Protein AF-0000000086452823 (afdb_homodimer)

Solvent-accessible surface area (backbone atoms only — not comparable to full-atom values): 58758 Å² total; per-residue (Å²): 137,89,77,80,79,80,72,77,76,69,71,74,62,62,68,64,54,58,63,50,51,60,54,46,54,61,50,52,61,44,53,76,76,56,58,83,62,78,72,76,74,74,73,70,81,65,66,63,65,54,44,58,56,48,48,53,64,63,54,79,69,61,62,61,29,56,32,36,34,41,25,45,45,57,84,84,41,56,65,36,52,48,46,37,47,72,36,55,57,37,46,40,62,67,35,82,88,33,39,73,32,47,45,69,33,38,37,26,41,63,28,73,57,87,62,37,72,89,49,26,66,44,93,40,52,85,42,72,46,67,60,50,76,81,40,69,45,80,74,38,58,35,44,37,69,45,87,86,54,71,56,59,43,65,81,78,69,68,75,47,29,20,32,21,48,38,33,35,26,64,35,31,26,30,48,43,28,46,33,38,37,43,59,88,84,48,85,72,61,54,56,31,37,39,34,34,26,37,53,80,73,70,36,82,72,36,60,49,71,34,28,77,92,45,55,58,52,78,53,82,55,23,23,32,41,74,40,76,70,50,80,40,45,58,73,36,39,35,26,44,33,41,30,54,73,56,87,84,41,48,35,45,67,53,67,87,41,48,45,75,44,36,49,33,34,26,36,44,72,52,71,39,12,25,42,15,71,43,74,96,50,86,50,38,84,36,67,39,66,32,42,41,47,46,36,36,31,31,24,66,47,60,61,65,58,50,50,53,54,61,66,44,43,66,58,47,43,53,56,40,52,52,51,51,50,51,48,50,50,51,48,52,51,48,32,67,73,68,67,38,58,42,66,39,79,87,30,55,55,39,63,53,39,40,30,55,50,55,40,49,47,30,35,50,44,63,75,66,41,38,58,29,29,38,31,43,32,41,49,34,46,50,59,38,62,69,58,52,52,50,51,35,57,74,70,39,47,69,78,43,70,45,40,38,38,21,22,64,45,64,65,40,66,62,36,77,52,74,92,66,31,45,73,68,70,45,35,64,38,39,41,41,19,42,35,68,34,36,35,36,33,12,41,61,51,38,47,51,44,36,75,36,56,90,52,52,47,75,42,63,37,40,31,60,27,46,10,38,44,41,59,22,41,55,55,48,74,43,74,36,78,39,34,29,70,49,66,60,76,57,92,83,42,40,31,27,19,81,41,52,61,67,54,48,52,52,26,44,51,24,29,74,73,60,69,33,49,69,50,84,61,74,75,78,74,69,73,71,75,77,80,74,78,76,76,77,77,78,73,81,77,80,75,135,138,90,77,76,83,78,74,79,79,69,72,75,64,64,68,63,55,58,64,50,49,60,56,44,55,60,50,51,61,45,51,76,74,58,60,83,62,77,72,78,72,74,75,70,81,65,66,64,65,55,46,56,56,48,48,51,64,64,54,80,70,63,63,62,27,56,33,36,34,42,26,46,46,56,85,85,42,55,66,37,51,48,45,36,48,73,36,57,56,37,45,38,63,66,36,82,88,32,38,73,34,46,46,70,33,39,38,26,41,62,28,73,58,87,61,37,73,88,49,27,67,44,91,40,53,84,42,73,46,66,60,51,77,81,36,70,45,83,74,38,57,34,46,36,69,44,87,84,54,71,56,61,47,67,77,80,68,66,75,46,31,21,32,19,46,38,33,36,27,63,36,31,26,30,47,44,28,45,31,37,36,43,60,88,86,48,86,72,63,56,55,31,38,40,35,35,28,36,52,80,73,69,36,80,72,38,60,47,70,32,27,75,91,44,57,58,51,79,55,82,55,24,24,31,39,75,40,74,69,50,82,40,46,58,72,36,38,34,26,43,33,42,31,54,72,54,89,82,44,47,36,45,65,52,69,87,40,48,43,75,42,35,46,33,33,27,36,43,73,51,70,39,11,24,42,16,69,44,75,96,50,85,50,39,84,36,64,40,67,30,42,43,47,46,34,35,31,30,24,66,47,59,60,67,58,49,49,54,55,60,67,43,44,66,60,46,43,53,54,40,51,51,51,51,52,52,49,53,52,53,48,51,51,50,31,67,74,68,65,38,59,43,67,40,80,88,30,55,53,40,62,51,39,41,29,55,51,53,41,50,47,32,34,51,44,63,76,67,42,39,57,30,28,39,32,44,31,40,51,35,47,50,59,39,62,69,60,50,51,50,51,34,58,75,70,40,47,68,78,44,70,43,40,38,38,22,21,63,47,64,65,41,65,61,36,76,50,73,93,65,30,46,74,68,69,43,34,64,36,40,41,42,21,43,35,68,34,36,37,34,34,14,42,60,50,38,46,52,43,36,75,35,55,90,51,51,46,74,43,62,39,39,33,60,28,46,11,39,44,42,58,20,43,56,55,48,75,43,74,35,78,40,33,29,72,49,68,61,75,58,91,81,43,40,32,27,19,81,41,52,62,68,54,49,52,52,27,46,51,25,28,73,72,61,70,32,50,72,51,85,64,74,74,80,74,71,75,73,76,75,82,72,82,79,73,88,72,92,72,85,79,83,83,128

Structure (mmCIF, N/CA/C/O backbone):
data_AF-0000000086452823-model_v1
#
loop_
_entity.id
_entity.type
_entity.pdbx_description
1 polymer 'UDP-GalNAc:beta-1,3-N-acetylgalactosaminyltransferase 2'
#
loop_
_atom_site.group_PDB
_atom_site.id
_atom_site.type_symbol
_atom_site.label_atom_id
_atom_site.label_alt_id
_atom_site.label_comp_id
_atom_site.label_asym_id
_atom_site.label_entity_id
_atom_site.label_seq_id
_atom_site.pdbx_PDB_ins_code
_atom_site.Cartn_x
_atom_site.Cartn_y
_atom_site.Cartn_z
_atom_site.occupancy
_atom_site.B_iso_or_equiv
_atom_site.auth_seq_id
_atom_site.auth_comp_id
_atom_site.auth_asym_id
_atom_site.auth_atom_id
_atom_site.pdbx_PDB_model_num
ATOM 1 N N . MET A 1 1 ? -19.109 -76.25 49.969 1 20.7 1 MET A N 1
ATOM 2 C CA . MET A 1 1 ? -18.078 -75.5 50.656 1 20.7 1 MET A CA 1
ATOM 3 C C . MET A 1 1 ? -17.594 -74.375 49.75 1 20.7 1 MET A C 1
ATOM 5 O O . MET A 1 1 ? -16.594 -73.688 50.031 1 20.7 1 MET A O 1
ATOM 9 N N . GLY A 1 2 ? -18.172 -73.938 48.625 1 22.86 2 GLY A N 1
ATOM 10 C CA . GLY A 1 2 ? -17.906 -73.438 47.312 1 22.86 2 GLY A CA 1
ATOM 11 C C . GLY A 1 2 ? -17.656 -71.938 47.281 1 22.86 2 GLY A C 1
ATOM 12 O O . GLY A 1 2 ? -17.75 -71.312 46.219 1 22.86 2 GLY A O 1
ATOM 13 N N . GLY A 1 3 ? -17.312 -71.25 48.406 1 22.55 3 GLY A N 1
ATOM 14 C CA . GLY A 1 3 ? -17.609 -69.875 48.688 1 22.55 3 GLY A CA 1
ATOM 15 C C . GLY A 1 3 ? -16.75 -68.875 47.906 1 22.55 3 GLY A C 1
ATOM 16 O O . GLY A 1 3 ? -17.172 -67.75 47.625 1 22.55 3 GLY A O 1
ATOM 17 N N . THR A 1 4 ? -15.398 -69 47.781 1 21.88 4 THR A N 1
ATOM 18 C CA . THR A 1 4 ? -14.398 -68 48.125 1 21.88 4 THR A CA 1
ATOM 19 C C . THR A 1 4 ? -14.117 -67.125 46.906 1 21.88 4 THR A C 1
ATOM 21 O O . THR A 1 4 ? -13.227 -66.25 46.969 1 21.88 4 THR A O 1
ATOM 24 N N . ALA A 1 5 ? -14.531 -67.25 45.688 1 23.05 5 ALA A N 1
ATOM 25 C CA . ALA A 1 5 ? -13.68 -66.938 44.562 1 23.05 5 ALA A CA 1
ATOM 26 C C . ALA A 1 5 ? -13.68 -65.375 44.312 1 23.05 5 ALA A C 1
ATOM 28 O O . ALA A 1 5 ? -12.961 -64.875 43.438 1 23.05 5 ALA A O 1
ATOM 29 N N . PHE A 1 6 ? -14.594 -64.5 44.844 1 24.77 6 PHE A N 1
ATOM 30 C CA . PHE A 1 6 ? -15.023 -63.375 44.062 1 24.77 6 PHE A CA 1
ATOM 31 C C . PHE A 1 6 ? -14.062 -62.219 44.25 1 24.77 6 PHE A C 1
ATOM 33 O O . PHE A 1 6 ? -14.336 -61.094 43.781 1 24.77 6 PHE A O 1
ATOM 40 N N . GLY A 1 7 ? -12.93 -62.312 44.969 1 23.92 7 GLY A N 1
ATOM 41 C CA . GLY A 1 7 ? -12.328 -61.094 45.531 1 23.92 7 GLY A CA 1
ATOM 42 C C . GLY A 1 7 ? -11.547 -60.312 44.5 1 23.92 7 GLY A C 1
ATOM 43 O O . GLY A 1 7 ? -10.906 -59.312 44.875 1 23.92 7 GLY A O 1
ATOM 44 N N . GLY A 1 8 ? -11.125 -60.812 43.344 1 23.59 8 GLY A N 1
ATOM 45 C CA . GLY A 1 8 ? -9.93 -60.375 42.656 1 23.59 8 GLY A CA 1
ATOM 46 C C . GLY A 1 8 ? -10.094 -59.031 42 1 23.59 8 GLY A C 1
ATOM 47 O O . GLY A 1 8 ? -9.164 -58.531 41.375 1 23.59 8 GLY A O 1
ATOM 48 N N . MET A 1 9 ? -11.32 -58.438 41.75 1 23.03 9 MET A N 1
ATOM 49 C CA . MET A 1 9 ? -11.5 -57.5 40.656 1 23.03 9 MET A CA 1
ATOM 50 C C . MET A 1 9 ? -11.023 -56.094 41.062 1 23.03 9 MET A C 1
ATOM 52 O O . MET A 1 9 ? -11.008 -55.188 40.25 1 23.03 9 MET A O 1
ATOM 56 N N . ALA A 1 10 ? -10.828 -55.781 42.375 1 22.94 10 ALA A N 1
ATOM 57 C CA . ALA A 1 10 ? -10.891 -54.375 42.781 1 22.94 10 ALA A CA 1
ATOM 58 C C . ALA A 1 10 ? -9.578 -53.656 42.5 1 22.94 10 ALA A C 1
ATOM 60 O O . ALA A 1 10 ? -9.531 -52.438 42.469 1 22.94 10 ALA A O 1
ATOM 61 N N . GLN A 1 11 ? -8.422 -54.281 42.5 1 21.48 11 GLN A N 1
ATOM 62 C CA . GLN A 1 11 ? -7.184 -53.531 42.688 1 21.48 11 GLN A CA 1
ATOM 63 C C . GLN A 1 11 ? -6.824 -52.781 41.438 1 21.48 11 GLN A C 1
ATOM 65 O O . GLN A 1 11 ? -5.941 -51.906 41.469 1 21.48 11 GLN A O 1
ATOM 70 N N . LYS A 1 12 ? -7.246 -53.156 40.25 1 22.64 12 LYS A N 1
ATOM 71 C CA . LYS A 1 12 ? -6.625 -52.594 39.062 1 22.64 12 LYS A CA 1
ATOM 72 C C . LYS A 1 12 ? -7.047 -51.125 38.844 1 22.64 12 LYS A C 1
ATOM 74 O O . LYS A 1 12 ? -6.699 -50.5 37.844 1 22.64 12 LYS A O 1
ATOM 79 N N . LYS A 1 13 ? -8.031 -50.625 39.719 1 25.12 13 LYS A N 1
ATOM 80 C CA . LYS A 1 13 ? -8.531 -49.312 39.312 1 25.12 13 LYS A CA 1
ATOM 81 C C . LYS A 1 13 ? -7.52 -48.219 39.656 1 25.12 13 LYS A C 1
ATOM 83 O O . LYS A 1 13 ? -7.648 -47.094 39.219 1 25.12 13 LYS A O 1
ATOM 88 N N . MET A 1 14 ? -6.703 -48.469 40.688 1 22.94 14 MET A N 1
ATOM 89 C CA . MET A 1 14 ? -6.051 -47.281 41.219 1 22.94 14 MET A CA 1
ATOM 90 C C . MET A 1 14 ? -4.941 -46.812 40.281 1 22.94 14 MET A C 1
ATOM 92 O O . MET A 1 14 ? -4.477 -45.688 40.406 1 22.94 14 MET A O 1
ATOM 96 N N . ALA A 1 15 ? -4.223 -47.812 39.719 1 25.88 15 ALA A N 1
ATOM 97 C CA . ALA A 1 15 ? -3.006 -47.344 39.031 1 25.88 15 ALA A CA 1
ATOM 98 C C . ALA A 1 15 ? -3.338 -46.469 37.844 1 25.88 15 ALA A C 1
ATOM 100 O O . ALA A 1 15 ? -2.484 -45.719 37.375 1 25.88 15 ALA A O 1
ATOM 101 N N . ALA A 1 16 ? -4.469 -46.719 37.219 1 28.7 16 ALA A N 1
ATOM 102 C CA . ALA A 1 16 ? -4.715 -46.031 35.969 1 28.7 16 ALA A CA 1
ATOM 103 C C . ALA A 1 16 ? -4.953 -44.531 36.219 1 28.7 16 ALA A C 1
ATOM 105 O O . ALA A 1 16 ? -5 -43.75 35.25 1 28.7 16 ALA A O 1
ATOM 106 N N . THR A 1 17 ? -5.316 -44.156 37.469 1 29.48 17 THR A N 1
ATOM 107 C CA . THR A 1 17 ? -5.699 -42.75 37.688 1 29.48 17 THR A CA 1
ATOM 108 C C . THR A 1 17 ? -4.477 -41.844 37.656 1 29.48 17 THR A C 1
ATOM 110 O O . THR A 1 17 ? -4.598 -40.656 37.406 1 29.48 17 THR A O 1
ATOM 113 N N . SER A 1 18 ? -3.297 -42.375 38.188 1 30.78 18 SER A N 1
ATOM 114 C CA . SER A 1 18 ? -2.215 -41.406 38.344 1 30.78 18 SER A CA 1
ATOM 115 C C . SER A 1 18 ? -1.681 -40.938 37 1 30.78 18 SER A C 1
ATOM 117 O O . SER A 1 18 ? -1.185 -39.812 36.875 1 30.78 18 SER A O 1
ATOM 119 N N . ASN A 1 19 ? -1.587 -41.969 36.062 1 28.81 19 ASN A N 1
ATOM 120 C CA . ASN A 1 19 ? -0.952 -41.531 34.812 1 28.81 19 ASN A CA 1
ATOM 121 C C . ASN A 1 19 ? -1.809 -40.531 34.062 1 28.81 19 ASN A C 1
ATOM 123 O O . ASN A 1 19 ? -1.341 -39.875 33.125 1 28.81 19 ASN A O 1
ATOM 127 N N . VAL A 1 20 ? -3.174 -40.594 34.344 1 32.47 20 VAL A N 1
ATOM 128 C CA . VAL A 1 20 ? -4.039 -39.656 33.625 1 32.47 20 VAL A CA 1
ATOM 129 C C . VAL A 1 20 ? -3.812 -38.219 34.156 1 32.47 20 VAL A C 1
ATOM 131 O O . VAL A 1 20 ? -3.955 -37.25 33.438 1 32.47 20 VAL A O 1
ATOM 134 N N . TYR A 1 21 ? -3.48 -38.125 35.531 1 29.81 21 TYR A N 1
ATOM 135 C CA . TYR A 1 21 ? -3.338 -36.781 36.031 1 29.81 21 TYR A CA 1
ATOM 136 C C . TYR A 1 21 ? -2.119 -36.094 35.406 1 29.81 21 TYR A C 1
ATOM 138 O O . TYR A 1 21 ? -2.113 -34.875 35.219 1 29.81 21 TYR A O 1
ATOM 146 N N . LYS A 1 22 ? -0.99 -36.906 35.25 1 31.45 22 LYS A N 1
ATOM 147 C CA . LYS A 1 22 ? 0.187 -36.219 34.719 1 31.45 22 LYS A CA 1
ATOM 148 C C . LYS A 1 22 ? -0.055 -35.781 33.281 1 31.45 22 LYS A C 1
ATOM 150 O O . LYS A 1 22 ? 0.47 -34.781 32.844 1 31.45 22 LYS A O 1
ATOM 155 N N . MET A 1 23 ? -0.839 -36.594 32.531 1 30.89 23 MET A N 1
ATOM 156 C CA . MET A 1 23 ? -1.117 -36.156 31.156 1 30.89 23 MET A CA 1
ATOM 157 C C . MET A 1 23 ? -2.031 -34.938 31.156 1 30.89 23 MET A C 1
ATOM 159 O O . MET A 1 23 ? -1.972 -34.094 30.25 1 30.89 23 MET A O 1
ATOM 163 N N . ILE A 1 24 ? -2.926 -34.844 32.219 1 33.31 24 ILE A N 1
ATOM 164 C CA . ILE A 1 24 ? -3.842 -33.719 32.219 1 33.31 24 ILE A CA 1
ATOM 165 C C . ILE A 1 24 ? -3.076 -32.438 32.531 1 33.31 24 ILE A C 1
ATOM 167 O O . ILE A 1 24 ? -3.324 -31.375 31.938 1 33.31 24 ILE A O 1
ATOM 171 N N . VAL A 1 25 ? -2.057 -32.5 33.5 1 32.31 25 VAL A N 1
ATOM 172 C CA . VAL A 1 25 ? -1.434 -31.219 33.875 1 32.31 25 VAL A CA 1
ATOM 173 C C . VAL A 1 25 ? -0.636 -30.672 32.688 1 32.31 25 VAL A C 1
ATOM 175 O O . VAL A 1 25 ? -0.603 -29.469 32.438 1 32.31 25 VAL A O 1
ATOM 178 N N . VAL A 1 26 ? 0.057 -31.578 31.844 1 31.5 26 VAL A N 1
ATOM 179 C CA . VAL A 1 26 ? 0.8 -31.016 30.719 1 31.5 26 VAL A CA 1
ATOM 180 C C . VAL A 1 26 ? -0.172 -30.469 29.688 1 31.5 26 VAL A C 1
ATOM 182 O O . VAL A 1 26 ? 0.082 -29.422 29.078 1 31.5 26 VAL A O 1
ATOM 185 N N . ILE A 1 27 ? -1.406 -31.016 29.531 1 33.56 27 ILE A N 1
ATOM 186 C CA . ILE A 1 27 ? -2.332 -30.516 28.531 1 33.56 27 ILE A CA 1
ATOM 187 C C . ILE A 1 27 ? -2.957 -29.203 29 1 33.56 27 ILE A C 1
ATOM 189 O O . ILE A 1 27 ? -3.125 -28.266 28.203 1 33.56 27 ILE A O 1
ATOM 193 N N . ILE A 1 28 ? -3.279 -29.031 30.312 1 34.06 28 ILE A N 1
ATOM 194 C CA . ILE A 1 28 ? -3.965 -27.812 30.719 1 34.06 28 ILE A CA 1
ATOM 195 C C . ILE A 1 28 ? -3.014 -26.625 30.609 1 34.06 28 ILE A C 1
ATOM 197 O O . ILE A 1 28 ? -3.41 -25.531 30.172 1 34.06 28 ILE A O 1
ATOM 201 N N . TRP A 1 29 ? -1.736 -26.75 31.078 1 32.28 29 TRP A N 1
ATOM 202 C CA . TRP A 1 29 ? -0.878 -25.578 31 1 32.28 29 TRP A CA 1
ATOM 203 C C . TRP A 1 29 ? -0.658 -25.156 29.547 1 32.28 29 TRP A C 1
ATOM 205 O O . TRP A 1 29 ? -0.587 -23.969 29.234 1 32.28 29 TRP A O 1
ATOM 215 N N . GLN A 1 30 ? -0.496 -26 28.547 1 31.44 30 GLN A N 1
ATOM 216 C CA . GLN A 1 30 ? -0.324 -25.656 27.141 1 31.44 30 GLN A CA 1
ATOM 217 C C . GLN A 1 30 ? -1.59 -25.016 26.578 1 31.44 30 GLN A C 1
ATOM 219 O O . GLN A 1 30 ? -1.52 -24.172 25.688 1 31.44 30 GLN A O 1
ATOM 224 N N . PHE A 1 31 ? -2.801 -25.406 26.891 1 35.28 31 PHE A N 1
ATOM 225 C CA . PHE A 1 31 ? -4.004 -24.844 26.297 1 35.28 31 PHE A CA 1
ATOM 226 C C . PHE A 1 31 ? -4.203 -23.391 26.734 1 35.28 31 PHE A C 1
ATOM 228 O O . PHE A 1 31 ? -4.809 -22.594 26.016 1 35.28 31 PHE A O 1
ATOM 235 N N . PHE A 1 32 ? -4.176 -22.984 28.094 1 36.56 32 PHE A N 1
ATOM 236 C CA . PHE A 1 32 ? -4.59 -21.641 28.484 1 36.56 32 PHE A CA 1
ATOM 237 C C . PHE A 1 32 ? -3.596 -20.594 27.969 1 36.56 32 PHE A C 1
ATOM 239 O O . PHE A 1 32 ? -3.947 -19.438 27.797 1 36.56 32 PHE A O 1
ATOM 246 N N . PHE A 1 33 ? -2.266 -20.734 28.078 1 37.19 33 PHE A N 1
ATOM 247 C CA . PHE A 1 33 ? -1.45 -19.578 27.703 1 37.19 33 PHE A CA 1
ATOM 248 C C . PHE A 1 33 ? -1.088 -19.609 26.234 1 37.19 33 PHE A C 1
ATOM 250 O O . PHE A 1 33 ? -0.858 -18.578 25.609 1 37.19 33 PHE A O 1
ATOM 257 N N . PHE A 1 34 ? -0.544 -20.688 25.562 1 34.16 34 PHE A N 1
ATOM 258 C CA . PHE A 1 34 ? -0.173 -20.672 24.156 1 34.16 34 PHE A CA 1
ATOM 259 C C . PHE A 1 34 ? -1.089 -21.578 23.328 1 34.16 34 PHE A C 1
ATOM 261 O O . PHE A 1 34 ? -0.871 -22.781 23.266 1 34.16 34 PHE A O 1
ATOM 268 N N . PRO A 1 35 ? -2.467 -21.188 23.094 1 32.53 35 PRO A N 1
ATOM 269 C CA . PRO A 1 35 ? -3.4 -22.078 22.406 1 32.53 35 PRO A CA 1
ATOM 270 C C . PRO A 1 35 ? -2.814 -22.672 21.141 1 32.53 35 PRO A C 1
ATOM 272 O O . PRO A 1 35 ? -3.113 -23.828 20.797 1 32.53 35 PRO A O 1
ATOM 275 N N . SER A 1 36 ? -2.508 -21.828 20.234 1 32.09 36 SER A N 1
ATOM 276 C CA . SER A 1 36 ? -2.385 -22.344 18.875 1 32.09 36 SER A CA 1
ATOM 277 C C . SER A 1 36 ? -1.1 -23.141 18.703 1 32.09 36 SER A C 1
ATOM 279 O O . SER A 1 36 ? -0.089 -22.625 18.234 1 32.09 36 SER A O 1
ATOM 281 N N . VAL A 1 37 ? -0.73 -23.953 19.641 1 31 37 VAL A N 1
ATOM 282 C CA . VAL A 1 37 ? 0.408 -24.797 19.297 1 31 37 VAL A CA 1
ATOM 283 C C . VAL A 1 37 ? 0.03 -25.719 18.141 1 31 37 VAL A C 1
ATOM 285 O O . VAL A 1 37 ? -0.921 -26.5 18.25 1 31 37 VAL A O 1
ATOM 288 N N . ILE A 1 38 ? 0.238 -25.219 16.953 1 30.31 38 ILE A N 1
ATOM 289 C CA . ILE A 1 38 ? 0.148 -26.125 15.805 1 30.31 38 ILE A CA 1
ATOM 290 C C . ILE A 1 38 ? 1.001 -27.359 16.062 1 30.31 38 ILE A C 1
ATOM 292 O O . ILE A 1 38 ? 2.211 -27.266 16.281 1 30.31 38 ILE A O 1
ATOM 296 N N . ILE A 1 39 ? 0.354 -28.281 16.641 1 28.64 39 ILE A N 1
ATOM 297 C CA . ILE A 1 39 ? 0.981 -29.594 16.812 1 28.64 39 ILE A CA 1
ATOM 298 C C . ILE A 1 39 ? 1.26 -30.203 15.438 1 28.64 39 ILE A C 1
ATOM 300 O O . ILE A 1 39 ? 0.335 -30.453 14.664 1 28.64 39 ILE A O 1
ATOM 304 N N . PHE A 1 40 ? 2.379 -29.875 14.852 1 28.84 40 PHE A N 1
ATOM 305 C CA . PHE A 1 40 ? 2.789 -30.656 13.695 1 28.84 40 PHE A CA 1
ATOM 306 C C . PHE A 1 40 ? 2.988 -32.125 14.07 1 28.84 40 PHE A C 1
ATOM 308 O O . PHE A 1 40 ? 3.762 -32.438 14.977 1 28.84 40 PHE A O 1
ATOM 315 N N . THR A 1 41 ? 1.843 -32.844 14.078 1 29.23 41 THR A N 1
ATOM 316 C CA . THR A 1 41 ? 1.887 -34.281 14.352 1 29.23 41 THR A CA 1
ATOM 317 C C . THR A 1 41 ? 2.738 -35 13.305 1 29.23 41 THR A C 1
ATOM 319 O O . THR A 1 41 ? 2.459 -34.906 12.109 1 29.23 41 THR A O 1
ATOM 322 N N . ASN A 1 42 ? 4.016 -35.031 13.414 1 28.89 42 ASN A N 1
ATOM 323 C CA . ASN A 1 42 ? 4.777 -36 12.648 1 28.89 42 ASN A CA 1
ATOM 324 C C . ASN A 1 42 ? 4.281 -37.438 12.891 1 28.89 42 ASN A C 1
ATOM 326 O O . ASN A 1 42 ? 4.367 -37.938 14.008 1 28.89 42 ASN A O 1
ATOM 330 N N . THR A 1 43 ? 3.246 -37.844 12.219 1 29.62 43 THR A N 1
ATOM 331 C CA . THR A 1 43 ? 2.693 -39.188 12.367 1 29.62 43 THR A CA 1
ATOM 332 C C . THR A 1 43 ? 3.756 -40.25 12.086 1 29.62 43 THR A C 1
ATOM 334 O O . THR A 1 43 ? 3.461 -41.438 12.078 1 29.62 43 THR A O 1
ATOM 337 N N . GLY A 1 44 ? 4.805 -40 11.258 1 28.12 44 GLY A N 1
ATOM 338 C CA . GLY A 1 44 ? 5.539 -41.219 10.977 1 28.12 44 GLY A CA 1
ATOM 339 C C . GLY A 1 44 ? 6.105 -41.875 12.219 1 28.12 44 GLY A C 1
ATOM 340 O O . GLY A 1 44 ? 6.246 -41.219 13.258 1 28.12 44 GLY A O 1
ATOM 341 N N . SER A 1 45 ? 6.055 -43.312 12.258 1 30.03 45 SER A N 1
ATOM 342 C CA . SER A 1 45 ? 6.395 -44.281 13.305 1 30.03 45 SER A CA 1
ATOM 343 C C . SER A 1 45 ? 7.758 -43.969 13.914 1 30.03 45 SER A C 1
ATOM 345 O O . SER A 1 45 ? 8.164 -44.594 14.891 1 30.03 45 SER A O 1
ATOM 347 N N . ASP A 1 46 ? 8.703 -43.562 13.047 1 28.58 46 ASP A N 1
ATOM 348 C CA . ASP A 1 46 ? 10.031 -43.781 13.625 1 28.58 46 ASP A CA 1
ATOM 349 C C . ASP A 1 46 ? 10.289 -42.781 14.758 1 28.58 46 ASP A C 1
ATOM 351 O O . ASP A 1 46 ? 9.984 -41.594 14.633 1 28.58 46 ASP A O 1
ATOM 355 N N . ASN A 1 47 ? 10.445 -43.312 16 1 33.38 47 ASN A N 1
ATOM 356 C CA . ASN A 1 47 ? 10.773 -42.781 17.312 1 33.38 47 ASN A CA 1
ATOM 357 C C . ASN A 1 47 ? 11.898 -41.75 17.25 1 33.38 47 ASN A C 1
ATOM 359 O O . ASN A 1 47 ? 12.297 -41.188 18.281 1 33.38 47 ASN A O 1
ATOM 363 N N . SER A 1 48 ? 12.703 -41.906 16.125 1 31.47 48 SER A N 1
ATOM 364 C CA . SER A 1 48 ? 13.945 -41.156 16.188 1 31.47 48 SER A CA 1
ATOM 365 C C . SER A 1 48 ? 13.688 -39.656 16.047 1 31.47 48 SER A C 1
ATOM 367 O O . SER A 1 48 ? 14.469 -38.844 16.531 1 31.47 48 SER A O 1
ATOM 369 N N . THR A 1 49 ? 12.625 -39.344 15.242 1 33.16 49 THR A N 1
ATOM 370 C CA . THR A 1 49 ? 12.43 -37.906 15.016 1 33.16 49 THR A CA 1
ATOM 371 C C . THR A 1 49 ? 11.828 -37.25 16.25 1 33.16 49 THR A C 1
ATOM 373 O O . THR A 1 49 ? 11.891 -36.031 16.391 1 33.16 49 THR A O 1
ATOM 376 N N . LEU A 1 50 ? 11.195 -38.094 17.125 1 34.78 50 LEU A N 1
ATOM 377 C CA . LEU A 1 50 ? 10.719 -37.594 18.391 1 34.78 50 LEU A CA 1
ATOM 378 C C . LEU A 1 50 ? 11.891 -37.219 19.297 1 34.78 50 LEU A C 1
ATOM 380 O O . LEU A 1 50 ? 11.797 -36.281 20.094 1 34.78 50 LEU A O 1
ATOM 384 N N . THR A 1 51 ? 12.977 -38.062 19.141 1 31.89 51 THR A N 1
ATOM 385 C CA . THR A 1 51 ? 14.102 -37.844 20.047 1 31.89 51 THR A CA 1
ATOM 386 C C . THR A 1 51 ? 14.812 -36.531 19.75 1 31.89 51 THR A C 1
ATOM 388 O O . THR A 1 51 ? 15.266 -35.844 20.672 1 31.89 51 THR A O 1
ATOM 391 N N . THR A 1 52 ? 14.914 -36.219 18.422 1 31.28 52 THR A N 1
ATOM 392 C CA . THR A 1 52 ? 15.648 -34.969 18.172 1 31.28 52 THR A CA 1
ATOM 393 C C . THR A 1 52 ? 14.812 -33.75 18.578 1 31.28 52 THR A C 1
ATOM 395 O O . THR A 1 52 ? 15.359 -32.75 19 1 31.28 52 THR A O 1
ATOM 398 N N . PHE A 1 53 ? 13.445 -33.844 18.469 1 34.47 53 PHE A N 1
ATOM 399 C CA . PHE A 1 53 ? 12.617 -32.75 18.969 1 34.47 53 PHE A CA 1
ATOM 400 C C . PHE A 1 53 ? 12.68 -32.656 20.484 1 34.47 53 PHE A C 1
ATOM 402 O O . PHE A 1 53 ? 12.719 -31.578 21.047 1 34.47 53 PHE A O 1
ATOM 409 N N . LEU A 1 54 ? 12.68 -33.875 21.125 1 34.03 54 LEU A N 1
ATOM 410 C CA . LEU A 1 54 ? 12.734 -33.906 22.578 1 34.03 54 LEU A CA 1
ATOM 411 C C . LEU A 1 54 ? 14.102 -33.469 23.094 1 34.03 54 LEU A C 1
ATOM 413 O O . LEU A 1 54 ? 14.195 -32.844 24.141 1 34.03 54 LEU A O 1
ATOM 417 N N . VAL A 1 55 ? 15.164 -33.938 22.375 1 33.81 55 VAL A N 1
ATOM 418 C CA . VAL A 1 55 ? 16.453 -33.531 22.906 1 33.81 55 VAL A CA 1
ATOM 419 C C . VAL A 1 55 ? 16.594 -32 22.797 1 33.81 55 VAL A C 1
ATOM 421 O O . VAL A 1 55 ? 17.141 -31.359 23.703 1 33.81 55 VAL A O 1
ATOM 424 N N . GLY A 1 56 ? 16.125 -31.422 21.609 1 35.03 56 GLY A N 1
ATOM 425 C CA . GLY A 1 56 ? 16.234 -29.969 21.562 1 35.03 56 GLY A CA 1
ATOM 426 C C . GLY A 1 56 ? 15.367 -29.266 22.594 1 35.03 56 GLY A C 1
ATOM 427 O O . GLY A 1 56 ? 15.594 -28.094 22.922 1 35.03 56 GLY A O 1
ATOM 428 N N . LEU A 1 57 ? 14.234 -29.875 22.922 1 38.5 57 LEU A N 1
ATOM 429 C CA . LEU A 1 57 ? 13.453 -29.25 23.984 1 38.5 57 LEU A CA 1
ATOM 430 C C . LEU A 1 57 ? 14.219 -29.281 25.312 1 38.5 57 LEU A C 1
ATOM 432 O O . LEU A 1 57 ? 14.047 -28.391 26.156 1 38.5 57 LEU A O 1
ATOM 436 N N . LEU A 1 58 ? 14.812 -30.406 25.625 1 38.06 58 LEU A N 1
ATOM 437 C CA . LEU A 1 58 ? 15.461 -30.438 26.922 1 38.06 58 LEU A CA 1
ATOM 438 C C . LEU A 1 58 ? 16.703 -29.562 26.938 1 38.06 58 LEU A C 1
ATOM 440 O O . LEU A 1 58 ? 17.062 -28.984 27.969 1 38.06 58 LEU A O 1
ATOM 444 N N . SER A 1 59 ? 17.828 -29.938 26.156 1 40.38 59 SER A N 1
ATOM 445 C CA . SER A 1 59 ? 18.984 -29.094 26.328 1 40.38 59 SER A CA 1
ATOM 446 C C . SER A 1 59 ? 18.766 -27.719 25.703 1 40.38 59 SER A C 1
ATOM 448 O O . SER A 1 59 ? 18.234 -27.609 24.594 1 40.38 59 SER A O 1
ATOM 450 N N . GLY A 1 60 ? 18.281 -26.672 26.281 1 47.84 60 GLY A N 1
ATOM 451 C CA . GLY A 1 60 ? 18 -25.25 26.172 1 47.84 60 GLY A CA 1
ATOM 452 C C . GLY A 1 60 ? 18.641 -24.609 24.938 1 47.84 60 GLY A C 1
ATOM 453 O O . GLY A 1 60 ? 18.516 -23.406 24.734 1 47.84 60 GLY A O 1
ATOM 454 N N . HIS A 1 61 ? 19.703 -25.203 24.281 1 60.44 61 HIS A N 1
ATOM 455 C CA . HIS A 1 61 ? 20.469 -24.375 23.359 1 60.44 61 HIS A CA 1
ATOM 456 C C . HIS A 1 61 ? 19.953 -24.5 21.922 1 60.44 61 HIS A C 1
ATOM 458 O O . HIS A 1 61 ? 20.031 -25.578 21.328 1 60.44 61 HIS A O 1
ATOM 464 N N . ARG A 1 62 ? 19.109 -23.766 21.406 1 75.75 62 ARG A N 1
ATOM 465 C CA . ARG A 1 62 ? 18.688 -23.688 20 1 75.75 62 ARG A CA 1
ATOM 466 C C . ARG A 1 62 ? 19.891 -23.484 19.094 1 75.75 62 ARG A C 1
ATOM 468 O O . ARG A 1 62 ? 20.797 -22.703 19.406 1 75.75 62 ARG A O 1
ATOM 475 N N . ARG A 1 63 ? 19.922 -24.344 18.031 1 82.75 63 ARG A N 1
ATOM 476 C CA . ARG A 1 63 ? 20.969 -24.141 17.031 1 82.75 63 ARG A CA 1
ATOM 477 C C . ARG A 1 63 ? 20.859 -22.766 16.391 1 82.75 63 ARG A C 1
ATOM 479 O O . ARG A 1 63 ? 19.766 -22.266 16.141 1 82.75 63 ARG A O 1
ATOM 486 N N . HIS A 1 64 ? 21.984 -22.172 16.281 1 93.38 64 HIS A N 1
ATOM 487 C CA . HIS A 1 64 ? 22.031 -20.828 15.711 1 93.38 64 HIS A CA 1
ATOM 488 C C . HIS A 1 64 ? 22.578 -20.859 14.289 1 93.38 64 HIS A C 1
ATOM 490 O O . HIS A 1 64 ? 23.562 -21.547 14 1 93.38 64 HIS A O 1
ATOM 496 N N . TYR A 1 65 ? 21.891 -20.281 13.352 1 97.81 65 TYR A N 1
ATOM 497 C CA . TYR A 1 65 ? 22.344 -20.125 11.969 1 97.81 65 TYR A CA 1
ATOM 498 C C . TYR A 1 65 ? 22.469 -18.656 11.602 1 97.81 65 TYR A C 1
ATOM 500 O O . TYR A 1 65 ? 21.766 -17.812 12.141 1 97.81 65 TYR A O 1
ATOM 508 N N . ASP A 1 66 ? 23.422 -18.406 10.758 1 98.19 66 ASP A N 1
ATOM 509 C CA . ASP A 1 66 ? 23.5 -17.062 10.195 1 98.19 66 ASP A CA 1
ATOM 510 C C . ASP A 1 66 ? 22.375 -16.828 9.18 1 98.19 66 ASP A C 1
ATOM 512 O O . ASP A 1 66 ? 21.781 -15.75 9.156 1 98.19 66 ASP A O 1
ATOM 516 N N . LEU A 1 67 ? 22.109 -17.812 8.43 1 98.5 67 LEU A N 1
ATOM 517 C CA . LEU A 1 67 ? 21.172 -17.672 7.316 1 98.5 67 LEU A CA 1
ATOM 518 C C . LEU A 1 67 ? 20.312 -18.922 7.168 1 98.5 67 LEU A C 1
ATOM 520 O O . LEU A 1 67 ? 20.828 -20.031 7.062 1 98.5 67 LEU A O 1
ATOM 524 N N . LEU A 1 68 ? 19.031 -18.766 7.211 1 98.62 68 LEU A N 1
ATOM 525 C CA . LEU A 1 68 ? 18.078 -19.797 6.82 1 98.62 68 LEU A CA 1
ATOM 526 C C . LEU A 1 68 ? 17.578 -19.562 5.398 1 98.62 68 LEU A C 1
ATOM 528 O O . LEU A 1 68 ? 17.156 -18.453 5.055 1 98.62 68 LEU A O 1
ATOM 532 N N . VAL A 1 69 ? 17.641 -20.578 4.605 1 98.88 69 VAL A N 1
ATOM 533 C CA . VAL A 1 69 ? 17.203 -20.453 3.221 1 98.88 69 VAL A CA 1
ATOM 534 C C . VAL A 1 69 ? 15.906 -21.234 3.016 1 98.88 69 VAL A C 1
ATOM 536 O O . VAL A 1 69 ? 15.875 -22.453 3.188 1 98.88 69 VAL A O 1
ATOM 539 N N . ALA A 1 70 ? 14.875 -20.516 2.701 1 98.94 70 ALA A N 1
ATOM 540 C CA . ALA A 1 70 ? 13.586 -21.094 2.33 1 98.94 70 ALA A CA 1
ATOM 541 C C . ALA A 1 70 ? 13.469 -21.25 0.817 1 98.94 70 ALA A C 1
ATOM 543 O O . ALA A 1 70 ? 13.234 -20.266 0.11 1 98.94 70 ALA A O 1
ATOM 544 N N . VAL A 1 71 ? 13.531 -22.453 0.365 1 98.94 71 VAL A N 1
ATOM 545 C CA . VAL A 1 71 ? 13.32 -22.734 -1.054 1 98.94 71 VAL A CA 1
ATOM 546 C C . VAL A 1 71 ? 11.875 -23.156 -1.291 1 98.94 71 VAL A C 1
ATOM 548 O O . VAL A 1 71 ? 11.508 -24.297 -1.008 1 98.94 71 VAL A O 1
ATOM 551 N N . LEU A 1 72 ? 11.094 -22.297 -1.812 1 98.88 72 LEU A N 1
ATOM 552 C CA . LEU A 1 72 ? 9.719 -22.656 -2.117 1 98.88 72 LEU A CA 1
ATOM 553 C C . LEU A 1 72 ? 9.648 -23.656 -3.266 1 98.88 72 LEU A C 1
ATOM 555 O O . LEU A 1 72 ? 10.164 -23.391 -4.355 1 98.88 72 LEU A O 1
ATOM 559 N N . SER A 1 73 ? 9.086 -24.781 -2.979 1 98.75 73 SER A N 1
ATOM 560 C CA . SER A 1 73 ? 8.969 -25.844 -3.963 1 98.75 73 SER A CA 1
ATOM 561 C C . SER A 1 73 ? 7.551 -26.406 -4.016 1 98.75 73 SER A C 1
ATOM 563 O O . SER A 1 73 ? 6.703 -26.031 -3.199 1 98.75 73 SER A O 1
ATOM 565 N N . ALA A 1 74 ? 7.254 -27.172 -5.109 1 98.19 74 ALA A N 1
ATOM 566 C CA . ALA A 1 74 ? 5.969 -27.844 -5.273 1 98.19 74 ALA A CA 1
ATOM 567 C C . ALA A 1 74 ? 6.109 -29.344 -5.074 1 98.19 74 ALA A C 1
ATOM 569 O O . ALA A 1 74 ? 7.215 -29.891 -5.152 1 98.19 74 ALA A O 1
ATOM 570 N N . ARG A 1 75 ? 5.062 -29.984 -4.824 1 97.94 75 ARG A N 1
ATOM 571 C CA . ARG A 1 75 ? 5.062 -31.422 -4.535 1 97.94 75 ARG A CA 1
ATOM 572 C C . ARG A 1 75 ? 5.637 -32.219 -5.703 1 97.94 75 ARG A C 1
ATOM 574 O O . ARG A 1 75 ? 6.375 -33.188 -5.5 1 97.94 75 ARG A O 1
ATOM 581 N N . GLU A 1 76 ? 5.422 -31.781 -6.902 1 96.19 76 GLU A N 1
ATOM 582 C CA . GLU A 1 76 ? 5.809 -32.531 -8.094 1 96.19 76 GLU A CA 1
ATOM 583 C C . GLU A 1 76 ? 7.227 -32.188 -8.539 1 96.19 76 GLU A C 1
ATOM 585 O O . GLU A 1 76 ? 7.738 -32.75 -9.5 1 96.19 76 GLU A O 1
ATOM 590 N N . ASN A 1 77 ? 7.836 -31.297 -7.852 1 98 77 ASN A N 1
ATOM 591 C CA . ASN A 1 77 ? 9.102 -30.75 -8.328 1 98 77 ASN A CA 1
ATOM 592 C C . ASN A 1 77 ? 10.297 -31.516 -7.758 1 98 77 ASN A C 1
ATOM 594 O O . ASN A 1 77 ? 11.25 -30.922 -7.258 1 98 77 ASN A O 1
ATOM 598 N N . GLU A 1 78 ? 10.289 -32.781 -7.852 1 97.75 78 GLU A N 1
ATOM 599 C CA . GLU A 1 78 ? 11.391 -33.594 -7.383 1 97.75 78 GLU A CA 1
ATOM 600 C C . GLU A 1 78 ? 12.664 -33.344 -8.18 1 97.75 78 GLU A C 1
ATOM 602 O O . GLU A 1 78 ? 13.758 -33.281 -7.609 1 97.75 78 GLU A O 1
ATOM 607 N N . ALA A 1 79 ? 12.523 -33.219 -9.469 1 97.56 79 ALA A N 1
ATOM 608 C CA . ALA A 1 79 ? 13.672 -32.969 -10.328 1 97.56 79 ALA A CA 1
ATOM 609 C C . ALA A 1 79 ? 14.359 -31.641 -9.961 1 97.56 79 ALA A C 1
ATOM 611 O O . ALA A 1 79 ? 15.594 -31.562 -9.953 1 97.56 79 ALA A O 1
ATOM 612 N N . GLN A 1 80 ? 13.555 -30.641 -9.703 1 98.44 80 GLN A N 1
ATOM 613 C CA . GLN A 1 80 ? 14.102 -29.328 -9.32 1 98.44 80 GLN A CA 1
ATOM 614 C C . GLN A 1 80 ? 14.859 -29.422 -8 1 98.44 80 GLN A C 1
ATOM 616 O O . GLN A 1 80 ? 15.953 -28.875 -7.871 1 98.44 80 GLN A O 1
ATOM 621 N N . ARG A 1 81 ? 14.32 -30.125 -7.051 1 98.75 81 ARG A N 1
ATOM 622 C CA . ARG A 1 81 ? 15 -30.266 -5.766 1 98.75 81 ARG A CA 1
ATOM 623 C C . ARG A 1 81 ? 16.266 -31.094 -5.914 1 98.75 81 ARG A C 1
ATOM 625 O O . ARG A 1 81 ? 17.281 -30.797 -5.27 1 98.75 81 ARG A O 1
ATOM 632 N N . ARG A 1 82 ? 16.266 -32.062 -6.781 1 98.44 82 ARG A N 1
ATOM 633 C CA . ARG A 1 82 ? 17.453 -32.875 -7.02 1 98.44 82 ARG A CA 1
ATOM 634 C C . ARG A 1 82 ? 18.594 -32.062 -7.602 1 98.44 82 ARG A C 1
ATOM 636 O O . ARG A 1 82 ? 19.734 -32.156 -7.16 1 98.44 82 ARG A O 1
ATOM 643 N N . VAL A 1 83 ? 18.266 -31.297 -8.586 1 98.38 83 VAL A N 1
ATOM 644 C CA . VAL A 1 83 ? 19.312 -30.5 -9.219 1 98.38 83 VAL A CA 1
ATOM 645 C C . VAL A 1 83 ? 19.922 -29.547 -8.195 1 98.38 83 VAL A C 1
ATOM 647 O O . VAL A 1 83 ? 21.141 -29.328 -8.195 1 98.38 83 VAL A O 1
ATOM 650 N N . LEU A 1 84 ? 19.109 -28.984 -7.336 1 98.75 84 LEU A N 1
ATOM 651 C CA . LEU A 1 84 ? 19.641 -28.078 -6.32 1 98.75 84 LEU A CA 1
ATOM 652 C C . LEU A 1 84 ? 20.531 -28.828 -5.34 1 98.75 84 LEU A C 1
ATOM 654 O O . LEU A 1 84 ? 21.594 -28.312 -4.945 1 98.75 84 LEU A O 1
ATOM 658 N N . ARG A 1 85 ? 20.188 -30.031 -4.926 1 98.56 85 ARG A N 1
ATOM 659 C CA . ARG A 1 85 ? 21.016 -30.859 -4.066 1 98.56 85 ARG A CA 1
ATOM 660 C C . ARG A 1 85 ? 22.359 -31.141 -4.727 1 98.56 85 ARG A C 1
ATOM 662 O O . ARG A 1 85 ? 23.391 -31.219 -4.051 1 98.56 85 ARG A O 1
ATOM 669 N N . ASP A 1 86 ? 22.312 -31.25 -6.027 1 97.94 86 ASP A N 1
ATOM 670 C CA . ASP A 1 86 ? 23.516 -31.594 -6.781 1 97.94 86 ASP A CA 1
ATOM 671 C C . ASP A 1 86 ? 24.375 -30.359 -7.059 1 97.94 86 ASP A C 1
ATOM 673 O O . ASP A 1 86 ? 25.5 -30.469 -7.547 1 97.94 86 ASP A O 1
ATOM 677 N N . THR A 1 87 ? 23.859 -29.234 -6.84 1 97.62 87 THR A N 1
ATOM 678 C CA . THR A 1 87 ? 24.562 -28 -7.168 1 97.62 87 THR A CA 1
ATOM 679 C C . THR A 1 87 ? 24.812 -27.172 -5.91 1 97.62 87 THR A C 1
ATOM 681 O O . THR A 1 87 ? 25.625 -27.562 -5.062 1 97.62 87 THR A O 1
ATOM 684 N N . TRP A 1 88 ? 24.125 -25.953 -5.793 1 97.5 88 TRP A N 1
ATOM 685 C CA . TRP A 1 88 ? 24.562 -25.016 -4.77 1 97.5 88 TRP A CA 1
ATOM 686 C C . TRP A 1 88 ? 24.109 -25.469 -3.387 1 97.5 88 TRP A C 1
ATOM 688 O O . TRP A 1 88 ? 24.75 -25.156 -2.381 1 97.5 88 TRP A O 1
ATOM 698 N N . VAL A 1 89 ? 22.984 -26.203 -3.248 1 98.56 89 VAL A N 1
ATOM 699 C CA . VAL A 1 89 ? 22.562 -26.719 -1.944 1 98.56 89 VAL A CA 1
ATOM 700 C C . VAL A 1 89 ? 23.609 -27.719 -1.429 1 98.56 89 VAL A C 1
ATOM 702 O O . VAL A 1 89 ? 24.031 -27.641 -0.276 1 98.56 89 VAL A O 1
ATOM 705 N N . GLY A 1 90 ? 23.969 -28.656 -2.314 1 97.62 90 GLY A N 1
ATOM 706 C CA . GLY A 1 90 ? 25 -29.609 -1.93 1 97.62 90 GLY A CA 1
ATOM 707 C C . GLY A 1 90 ? 26.312 -28.953 -1.557 1 97.62 90 GLY A C 1
ATOM 708 O O . GLY A 1 90 ? 26.938 -29.328 -0.571 1 97.62 90 GLY A O 1
ATOM 709 N N . GLU A 1 91 ? 26.703 -28 -2.334 1 96 91 GLU A N 1
ATOM 710 C CA . GLU A 1 91 ? 27.953 -27.266 -2.064 1 96 91 GLU A CA 1
ATOM 711 C C . GLU A 1 91 ? 27.891 -26.578 -0.71 1 96 91 GLU A C 1
ATOM 713 O O . GLU A 1 91 ? 28.906 -26.469 -0.017 1 96 91 GLU A O 1
ATOM 718 N N . THR A 1 92 ? 26.734 -26 -0.353 1 97.62 92 THR A N 1
ATOM 719 C CA . THR A 1 92 ? 26.547 -25.328 0.925 1 97.62 92 THR A CA 1
ATOM 720 C C . THR A 1 92 ? 26.906 -26.25 2.084 1 97.62 92 THR A C 1
ATOM 722 O O . THR A 1 92 ? 27.531 -25.812 3.059 1 97.62 92 THR A O 1
ATOM 725 N N . TYR A 1 93 ? 26.656 -27.516 1.954 1 96.94 93 TYR A N 1
ATOM 726 C CA . TYR A 1 93 ? 26.891 -28.438 3.053 1 96.94 93 TYR A CA 1
ATOM 727 C C . TYR A 1 93 ? 28.266 -29.094 2.934 1 96.94 93 TYR A C 1
ATOM 729 O O . TYR A 1 93 ? 28.75 -29.688 3.893 1 96.94 93 TYR A O 1
ATOM 737 N N . ARG A 1 94 ? 28.922 -28.953 1.809 1 96.25 94 ARG A N 1
ATOM 738 C CA . ARG A 1 94 ? 30.281 -29.469 1.635 1 96.25 94 ARG A CA 1
ATOM 739 C C . ARG A 1 94 ? 31.297 -28.422 2.059 1 96.25 94 ARG A C 1
ATOM 741 O O . ARG A 1 94 ? 32.406 -28.766 2.516 1 96.25 94 ARG A O 1
ATOM 748 N N . ASP A 1 95 ? 30.938 -27.25 1.88 1 95.69 95 ASP A N 1
ATOM 749 C CA . ASP A 1 95 ? 31.828 -26.141 2.207 1 95.69 95 ASP A CA 1
ATOM 750 C C . ASP A 1 95 ? 31.906 -25.938 3.719 1 95.69 95 ASP A C 1
ATOM 752 O O . ASP A 1 95 ? 30.922 -25.562 4.363 1 95.69 95 ASP A O 1
ATOM 756 N N . PRO A 1 96 ? 33.031 -26.031 4.355 1 95.94 96 PRO A N 1
ATOM 757 C CA . PRO A 1 96 ? 33.188 -25.906 5.809 1 95.94 96 PRO A CA 1
ATOM 758 C C . PRO A 1 96 ? 32.875 -24.5 6.316 1 95.94 96 PRO A C 1
ATOM 760 O O . PRO A 1 96 ? 32.562 -24.312 7.492 1 95.94 96 PRO A O 1
ATOM 763 N N . THR A 1 97 ? 32.969 -23.594 5.469 1 95.44 97 THR A N 1
ATOM 764 C CA . THR A 1 97 ? 32.719 -22.219 5.887 1 95.44 97 THR A CA 1
ATOM 765 C C . THR A 1 97 ? 31.219 -21.906 5.906 1 95.44 97 THR A C 1
ATOM 767 O O . THR A 1 97 ? 30.781 -20.906 6.477 1 95.44 97 THR A O 1
ATOM 770 N N . LEU A 1 98 ? 30.375 -22.828 5.355 1 97.5 98 LEU A N 1
ATOM 771 C CA . LEU A 1 98 ? 28.953 -22.547 5.219 1 97.5 98 LEU A CA 1
ATOM 772 C C . LEU A 1 98 ? 28.109 -23.562 6 1 97.5 98 LEU A C 1
ATOM 774 O O . LEU A 1 98 ? 27.047 -23.219 6.508 1 97.5 98 LEU A O 1
ATOM 778 N N . ARG A 1 99 ? 28.547 -24.75 6.105 1 95.69 99 ARG A N 1
ATOM 779 C CA . ARG A 1 99 ? 27.75 -25.906 6.488 1 95.69 99 ARG A CA 1
ATOM 780 C C . ARG A 1 99 ? 27.125 -25.703 7.867 1 95.69 99 ARG A C 1
ATOM 782 O O . ARG A 1 99 ? 26 -26.156 8.125 1 95.69 99 ARG A O 1
ATOM 789 N N . ASP A 1 100 ? 27.797 -24.969 8.773 1 96.12 100 ASP A N 1
ATOM 790 C CA . ASP A 1 100 ? 27.266 -24.781 10.117 1 96.12 100 ASP A CA 1
ATOM 791 C C . ASP A 1 100 ? 26.594 -23.422 10.25 1 96.12 100 ASP 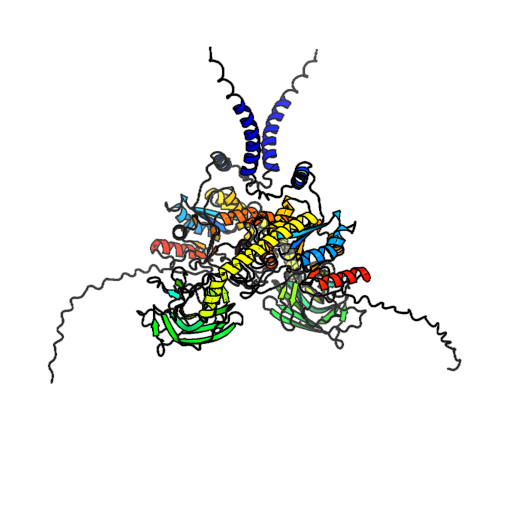A C 1
ATOM 793 O O . ASP A 1 100 ? 26 -23.109 11.289 1 96.12 100 ASP A O 1
ATOM 797 N N . ARG A 1 101 ? 26.641 -22.672 9.219 1 97.69 101 ARG A N 1
ATOM 798 C CA . ARG A 1 101 ? 26.141 -21.312 9.266 1 97.69 101 ARG A CA 1
ATOM 799 C C . ARG A 1 101 ? 24.828 -21.172 8.492 1 97.69 101 ARG A C 1
ATOM 801 O O . ARG A 1 101 ? 24.047 -20.25 8.727 1 97.69 101 ARG A O 1
ATOM 808 N N . VAL A 1 102 ? 24.625 -22.109 7.586 1 98.5 102 VAL A N 1
ATOM 809 C CA . VAL A 1 102 ? 23.5 -21.984 6.676 1 98.5 102 VAL A CA 1
ATOM 810 C C . VAL A 1 102 ? 22.625 -23.234 6.766 1 98.5 102 VAL A C 1
ATOM 812 O O . VAL A 1 102 ? 23.141 -24.359 6.801 1 98.5 102 VAL A O 1
ATOM 815 N N . LEU A 1 103 ? 21.328 -23.047 6.848 1 98.62 103 LEU A N 1
ATOM 816 C CA . LEU A 1 103 ? 20.359 -24.125 6.789 1 98.62 103 LEU A CA 1
ATOM 817 C C . LEU A 1 103 ? 19.406 -23.938 5.621 1 98.62 103 LEU A C 1
ATOM 819 O O . LEU A 1 103 ? 18.766 -22.891 5.504 1 98.62 103 LEU A O 1
ATOM 823 N N . VAL A 1 104 ? 19.328 -24.938 4.777 1 98.81 104 VAL A N 1
ATOM 824 C CA . VAL A 1 104 ? 18.438 -24.875 3.615 1 98.81 104 VAL A CA 1
ATOM 825 C C . VAL A 1 104 ? 17.266 -25.844 3.812 1 98.81 104 VAL A C 1
ATOM 827 O O . VAL A 1 104 ? 17.469 -26.984 4.211 1 98.81 104 VAL A O 1
ATOM 830 N N . ARG A 1 105 ? 16.094 -25.344 3.59 1 98.88 105 ARG A N 1
ATOM 831 C CA . ARG A 1 105 ? 14.898 -26.188 3.619 1 98.88 105 ARG A CA 1
ATOM 832 C C . ARG A 1 105 ? 14.055 -25.969 2.365 1 98.88 105 ARG A C 1
ATOM 834 O O . ARG A 1 105 ? 13.82 -24.844 1.95 1 98.88 105 ARG A O 1
ATOM 841 N N . PHE A 1 106 ? 13.672 -27.125 1.746 1 98.94 106 PHE A N 1
ATOM 842 C CA . PHE A 1 106 ? 12.625 -27.078 0.735 1 98.94 106 PHE A CA 1
ATOM 843 C C . PHE A 1 106 ? 11.25 -27 1.386 1 98.94 106 PHE A C 1
ATOM 845 O O . PHE A 1 106 ? 10.891 -27.859 2.195 1 98.94 106 PHE A O 1
ATOM 852 N N . VAL A 1 107 ? 10.484 -26 1.06 1 98.94 107 VAL A N 1
ATOM 853 C CA . VAL A 1 107 ? 9.188 -25.75 1.683 1 98.94 107 VAL A CA 1
ATOM 854 C C . VAL A 1 107 ? 8.078 -26.281 0.781 1 98.94 107 VAL A C 1
ATOM 856 O O . VAL A 1 107 ? 7.875 -25.781 -0.329 1 98.94 107 VAL A O 1
ATOM 859 N N . VAL A 1 108 ? 7.375 -27.281 1.241 1 98.81 108 VAL A N 1
ATOM 860 C CA . VAL A 1 108 ? 6.344 -27.953 0.456 1 98.81 108 VAL A CA 1
ATOM 861 C C . VAL A 1 108 ? 5.066 -28.078 1.283 1 98.81 108 VAL A C 1
ATOM 863 O O . VAL A 1 108 ? 5.121 -28.359 2.482 1 98.81 108 VAL A O 1
ATOM 866 N N . GLY A 1 109 ? 3.943 -27.797 0.663 1 98.5 109 GLY A N 1
ATOM 867 C CA . GLY A 1 109 ? 2.691 -28.078 1.345 1 98.5 109 GLY A CA 1
ATOM 868 C C . GLY A 1 109 ? 2.465 -29.562 1.577 1 98.5 109 GLY A C 1
ATOM 869 O O . GLY A 1 109 ? 2.779 -30.391 0.716 1 98.5 109 GLY A O 1
ATOM 870 N N . SER A 1 110 ? 1.898 -29.875 2.676 1 97.5 110 SER A N 1
ATOM 871 C CA . SER A 1 110 ? 1.735 -31.281 3.045 1 97.5 110 SER A CA 1
ATOM 872 C C . SER A 1 110 ? 0.592 -31.922 2.27 1 97.5 110 SER A C 1
ATOM 874 O O . SER A 1 110 ? 0.538 -33.156 2.139 1 97.5 110 SER A O 1
ATOM 876 N N . GLU A 1 111 ? -0.254 -31.078 1.766 1 97.31 111 GLU A N 1
ATOM 877 C CA . GLU A 1 111 ? -1.426 -31.609 1.074 1 97.31 111 GLU A CA 1
ATOM 878 C C . GLU A 1 111 ? -1.423 -31.219 -0.399 1 97.31 111 GLU A C 1
ATOM 880 O O . GLU A 1 111 ? -1.033 -30.094 -0.745 1 97.31 111 GLU A O 1
ATOM 885 N N . GLY A 1 112 ? -1.804 -32.219 -1.222 1 97.06 112 GLY A N 1
ATOM 886 C CA . GLY A 1 112 ? -2.07 -31.891 -2.613 1 97.06 112 GLY A CA 1
ATOM 887 C C . GLY A 1 112 ? -3.508 -31.484 -2.863 1 97.06 112 GLY A C 1
ATOM 888 O O . GLY A 1 112 ? -4.391 -31.766 -2.051 1 97.06 112 GLY A O 1
ATOM 889 N N . CYS A 1 113 ? -3.723 -30.75 -3.965 1 97.75 113 CYS A N 1
ATOM 890 C CA . CYS A 1 113 ? -5.09 -30.391 -4.332 1 97.75 113 CYS A CA 1
ATOM 891 C C . CYS A 1 113 ? -5.879 -31.625 -4.75 1 97.75 113 CYS A C 1
ATOM 893 O O . CYS A 1 113 ? -5.457 -32.375 -5.641 1 97.75 113 CYS A O 1
ATOM 895 N N . SER A 1 114 ? -7.027 -31.844 -4.195 1 97.06 114 SER A N 1
ATOM 896 C CA . SER A 1 114 ? -7.832 -33.031 -4.453 1 97.06 114 SER A CA 1
ATOM 897 C C . SER A 1 114 ? -8.602 -32.906 -5.762 1 97.06 114 SER A C 1
ATOM 899 O O . SER A 1 114 ? -9.18 -33.906 -6.238 1 97.06 114 SER A O 1
ATOM 901 N N . ILE A 1 115 ? -8.562 -31.781 -6.32 1 97.75 115 ILE A N 1
ATOM 902 C CA . ILE A 1 115 ? -9.289 -31.531 -7.559 1 97.75 115 ILE A CA 1
ATOM 903 C C . ILE A 1 115 ? -8.352 -31.703 -8.75 1 97.75 115 ILE A C 1
ATOM 905 O O . ILE A 1 115 ? -7.309 -31.062 -8.828 1 97.75 115 ILE A O 1
ATOM 909 N N . PRO A 1 116 ? -8.719 -32.562 -9.672 1 97.12 116 PRO A N 1
ATOM 910 C CA . PRO A 1 116 ? -7.898 -32.688 -10.883 1 97.12 116 PRO A CA 1
ATOM 911 C C . PRO A 1 116 ? -7.719 -31.344 -11.594 1 97.12 116 PRO A C 1
ATOM 913 O O . PRO A 1 116 ? -8.656 -30.547 -11.648 1 97.12 116 PRO A O 1
ATOM 916 N N . PRO A 1 117 ? -6.578 -31.125 -12.164 1 95.25 117 PRO A N 1
ATOM 917 C CA . PRO A 1 117 ? -6.281 -29.828 -12.781 1 95.25 117 PRO A CA 1
ATOM 918 C C . PRO A 1 117 ? -7.336 -29.406 -13.797 1 95.25 117 PRO A C 1
ATOM 920 O O . PRO A 1 117 ? -7.723 -28.234 -13.836 1 95.25 117 PRO A O 1
ATOM 923 N N . ALA A 1 118 ? -7.844 -30.312 -14.625 1 94.19 118 ALA A N 1
ATOM 924 C CA . ALA A 1 118 ? -8.812 -29.984 -15.664 1 94.19 118 ALA A CA 1
ATOM 925 C C . ALA A 1 118 ? -10.133 -29.516 -15.062 1 94.19 118 ALA A C 1
ATOM 927 O O . ALA A 1 118 ? -10.914 -28.828 -15.711 1 94.19 118 ALA A O 1
ATOM 928 N N . ASP A 1 119 ? -10.398 -29.922 -13.844 1 95.5 119 ASP A N 1
ATOM 929 C CA . ASP A 1 119 ? -11.672 -29.641 -13.195 1 95.5 119 ASP A CA 1
ATOM 930 C C . ASP A 1 119 ? -11.555 -28.422 -12.266 1 95.5 119 ASP A C 1
ATOM 932 O O . ASP A 1 119 ? -12.469 -28.141 -11.492 1 95.5 119 ASP A O 1
ATOM 936 N N . ARG A 1 120 ? -10.461 -27.781 -12.344 1 94.62 120 ARG A N 1
ATOM 937 C CA . ARG A 1 120 ? -10.25 -26.594 -11.508 1 94.62 120 ARG A CA 1
ATOM 938 C C . ARG A 1 120 ? -10.672 -25.328 -12.242 1 94.62 120 ARG A C 1
ATOM 940 O O . ARG A 1 120 ? -10.703 -25.297 -13.477 1 94.62 120 ARG A O 1
ATOM 947 N N . GLU A 1 121 ? -10.977 -24.281 -11.383 1 89.5 121 GLU A N 1
ATOM 948 C CA . GLU A 1 121 ? -11.32 -22.984 -11.953 1 89.5 121 GLU A CA 1
ATOM 949 C C . GLU A 1 121 ? -10.133 -22.375 -12.703 1 89.5 121 GLU A C 1
ATOM 951 O O . GLU A 1 121 ? -10.305 -21.75 -13.742 1 89.5 121 GLU A O 1
ATOM 956 N N . ASP A 1 122 ? -9.031 -22.5 -12.102 1 86.31 122 ASP A N 1
ATOM 957 C CA . ASP A 1 122 ? -7.785 -22.047 -12.711 1 86.31 122 ASP A CA 1
ATOM 958 C C . ASP A 1 122 ? -6.613 -22.922 -12.273 1 86.31 122 ASP A C 1
ATOM 960 O O . ASP A 1 122 ? -6.77 -23.781 -11.406 1 86.31 122 ASP A O 1
ATOM 964 N N . TYR A 1 123 ? -5.492 -22.641 -12.906 1 87.81 123 TYR A N 1
ATOM 965 C CA . TYR A 1 123 ? -4.332 -23.5 -12.688 1 87.81 123 TYR A CA 1
ATOM 966 C C . TYR A 1 123 ? -3.623 -23.141 -11.391 1 87.81 123 TYR A C 1
ATOM 968 O O . TYR A 1 123 ? -2.77 -23.891 -10.906 1 87.81 123 TYR A O 1
ATOM 976 N N . TYR A 1 124 ? -4.02 -22.141 -10.758 1 92.69 124 TYR A N 1
ATOM 977 C CA . TYR A 1 124 ? -3.195 -21.578 -9.695 1 92.69 124 TYR A CA 1
ATOM 978 C C . TYR A 1 124 ? -3.836 -21.797 -8.328 1 92.69 124 TYR A C 1
ATOM 980 O O . TYR A 1 124 ? -3.18 -21.641 -7.297 1 92.69 124 TYR A O 1
ATOM 988 N N . SER A 1 125 ? -5.117 -22.156 -8.32 1 92.88 125 SER A N 1
ATOM 989 C CA . SER A 1 125 ? -5.855 -22.375 -7.082 1 92.88 125 SER A CA 1
ATOM 990 C C . SER A 1 125 ? -6.41 -23.797 -7.012 1 92.88 125 SER A C 1
ATOM 992 O O . SER A 1 125 ? -6.242 -24.578 -7.949 1 92.88 125 SER A O 1
ATOM 994 N N . CYS A 1 126 ? -6.871 -24.203 -5.883 1 96.31 126 CYS A N 1
ATOM 995 C CA . CYS A 1 126 ? -7.547 -25.484 -5.699 1 96.31 126 CYS A CA 1
ATOM 996 C C . CYS A 1 126 ? -9.047 -25.281 -5.5 1 96.31 126 CYS A C 1
ATOM 998 O O . CYS A 1 126 ? -9.562 -25.516 -4.406 1 96.31 126 CYS A O 1
ATOM 1000 N N . SER A 1 127 ? -9.68 -24.766 -6.5 1 94.06 127 SER A N 1
ATOM 1001 C CA . SER A 1 127 ? -11.125 -24.547 -6.496 1 94.06 127 SER A CA 1
ATOM 1002 C C . SER A 1 127 ? -11.805 -25.266 -7.656 1 94.06 127 SER A C 1
ATOM 1004 O O . SER A 1 127 ? -11.273 -25.297 -8.773 1 94.06 127 SER A O 1
ATOM 1006 N N . LEU A 1 128 ? -12.875 -25.797 -7.348 1 94.44 128 LEU A N 1
ATOM 1007 C CA . LEU A 1 128 ? -13.594 -26.594 -8.336 1 94.44 128 LEU A CA 1
ATOM 1008 C C . LEU A 1 128 ? -14.273 -25.703 -9.367 1 94.44 128 LEU A C 1
ATOM 1010 O O . LEU A 1 128 ? -14.859 -24.672 -9.016 1 94.44 128 LEU A O 1
ATOM 1014 N N . LEU A 1 129 ? -14.062 -26.078 -10.602 1 92.88 129 LEU A N 1
ATOM 1015 C CA . LEU A 1 129 ? -14.859 -25.516 -11.68 1 92.88 129 LEU A CA 1
ATOM 1016 C C . LEU A 1 129 ? -16.297 -26.016 -11.602 1 92.88 129 LEU A C 1
ATOM 1018 O O . LEU A 1 129 ? -16.609 -27.109 -12.062 1 92.88 129 LEU A O 1
ATOM 1022 N N . ASN A 1 130 ? -17.141 -25.188 -11.078 1 89.38 130 ASN A N 1
ATOM 1023 C CA . ASN A 1 130 ? -18.531 -25.594 -10.844 1 89.38 130 ASN A CA 1
ATOM 1024 C C . ASN A 1 130 ? -19.406 -25.328 -12.062 1 89.38 130 ASN A C 1
ATOM 1026 O O . ASN A 1 130 ? -20.219 -24.406 -12.055 1 89.38 130 ASN A O 1
ATOM 1030 N N . VAL A 1 131 ? -19.281 -26.172 -13.016 1 91.81 131 VAL A N 1
ATOM 1031 C CA . VAL A 1 131 ? -20.109 -26.078 -14.227 1 91.81 131 VAL A CA 1
ATOM 1032 C C . VAL A 1 131 ? -21.031 -27.297 -14.312 1 91.81 131 VAL A C 1
ATOM 1034 O O . VAL A 1 131 ? -20.625 -28.422 -14 1 91.81 131 VAL A O 1
ATOM 1037 N N . THR A 1 132 ? -22.281 -26.984 -14.617 1 89.69 132 THR A N 1
ATOM 1038 C CA . THR A 1 132 ? -23.266 -28.047 -14.75 1 89.69 132 THR A CA 1
ATOM 1039 C C . THR A 1 132 ? -23.953 -27.984 -16.109 1 89.69 132 THR A C 1
ATOM 1041 O O . THR A 1 132 ? -23.797 -27 -16.844 1 89.69 132 THR A O 1
ATOM 1044 N N . ASN A 1 133 ? -24.672 -29.125 -16.422 1 80.5 133 ASN A N 1
ATOM 1045 C CA . ASN A 1 133 ? -25.406 -29.156 -17.688 1 80.5 133 ASN A CA 1
ATOM 1046 C C . ASN A 1 133 ? -26.828 -28.641 -17.531 1 80.5 133 ASN A C 1
ATOM 1048 O O . ASN A 1 133 ? -27.578 -28.578 -18.5 1 80.5 133 ASN A O 1
ATOM 1052 N N . SER A 1 134 ? -27.25 -28.391 -16.391 1 64.69 134 SER A N 1
ATOM 1053 C CA . SER A 1 134 ? -28.641 -28.031 -16.141 1 64.69 134 SER A CA 1
ATOM 1054 C C . SER A 1 134 ? -28.984 -26.688 -16.781 1 64.69 134 SER A C 1
ATOM 1056 O O . SER A 1 134 ? -30.141 -26.422 -17.094 1 64.69 134 SER A O 1
ATOM 1058 N N . GLY A 1 135 ? -28.188 -25.875 -16.891 1 60.28 135 GLY A N 1
ATOM 1059 C CA . GLY A 1 135 ? -28.531 -24.516 -17.281 1 60.28 135 GLY A CA 1
ATOM 1060 C C . GLY A 1 135 ? -28.547 -24.312 -18.781 1 60.28 135 GLY A C 1
ATOM 1061 O O . GLY A 1 135 ? -28.578 -23.172 -19.25 1 60.28 135 GLY A O 1
ATOM 1062 N N . VAL A 1 136 ? -28.5 -25.453 -19.562 1 60.47 136 VAL A N 1
ATOM 1063 C CA . VAL A 1 136 ? -28.266 -25.234 -20.984 1 60.47 136 VAL A CA 1
ATOM 1064 C C . VAL A 1 136 ? -29.578 -25.016 -21.703 1 60.47 136 VAL A C 1
ATOM 1066 O O . VAL A 1 136 ? -30.312 -25.969 -21.984 1 60.47 136 VAL A O 1
ATOM 1069 N N . SER A 1 137 ? -30.188 -23.859 -21.234 1 64.88 137 SER A N 1
ATOM 1070 C CA . SER A 1 137 ? -31.266 -23.375 -22.094 1 64.88 137 SER A CA 1
ATOM 1071 C C . SER A 1 137 ? -30.719 -22.484 -23.203 1 64.88 137 SER A C 1
ATOM 1073 O O . SER A 1 137 ? -29.578 -22.031 -23.141 1 64.88 137 SER A O 1
ATOM 1075 N N . GLU A 1 138 ? -31.484 -22.328 -24.266 1 73.62 138 GLU A N 1
ATOM 1076 C CA . GLU A 1 138 ? -31.078 -21.594 -25.469 1 73.62 138 GLU A CA 1
ATOM 1077 C C . GLU A 1 138 ? -30.797 -20.125 -25.156 1 73.62 138 GLU A C 1
ATOM 1079 O O . GLU A 1 138 ? -29.859 -19.547 -25.688 1 73.62 138 GLU A O 1
ATOM 1084 N N . ASP A 1 139 ? -31.531 -19.484 -24.297 1 88.31 139 ASP A N 1
ATOM 1085 C CA . ASP A 1 139 ? -31.281 -18.078 -24 1 88.31 139 ASP A CA 1
ATOM 1086 C C . ASP A 1 139 ? -31.344 -17.828 -22.484 1 88.31 139 ASP A C 1
ATOM 1088 O O . ASP A 1 139 ? -32.406 -18.016 -21.859 1 88.31 139 ASP A O 1
ATOM 1092 N N . LEU A 1 140 ? -30.266 -17.516 -21.938 1 93.19 140 LEU A N 1
ATOM 1093 C CA . LEU A 1 140 ? -30.156 -17.281 -20.516 1 93.19 140 LEU A CA 1
ATOM 1094 C C . LEU A 1 140 ? -29.938 -15.797 -20.219 1 93.19 140 LEU A C 1
ATOM 1096 O O . LEU A 1 140 ? -29.203 -15.117 -20.953 1 93.19 140 LEU A O 1
ATOM 1100 N N . ILE A 1 141 ? -30.594 -15.328 -19.188 1 95.06 141 ILE A N 1
ATOM 1101 C CA . ILE A 1 141 ? -30.406 -13.953 -18.734 1 95.06 141 ILE A CA 1
ATOM 1102 C C . ILE A 1 141 ? -29.328 -13.906 -17.656 1 95.06 141 ILE A C 1
ATOM 1104 O O . ILE A 1 141 ? -29.406 -14.633 -16.656 1 95.06 141 ILE A O 1
ATOM 1108 N N . ALA A 1 142 ? -28.375 -13.047 -17.812 1 96.25 142 ALA A N 1
ATOM 1109 C CA . ALA A 1 142 ? -27.203 -13.016 -16.953 1 96.25 142 ALA A CA 1
ATOM 1110 C C . ALA A 1 142 ? -27.516 -12.375 -15.609 1 96.25 142 ALA A C 1
ATOM 1112 O O . ALA A 1 142 ? -27.031 -12.82 -14.57 1 96.25 142 ALA A O 1
ATOM 1113 N N . VAL A 1 143 ? -28.25 -11.281 -15.594 1 95.12 143 VAL A N 1
ATOM 1114 C CA . VAL A 1 143 ? -28.547 -10.547 -14.367 1 95.12 143 VAL A CA 1
ATOM 1115 C C . VAL A 1 143 ? -30.016 -10.148 -14.336 1 95.12 143 VAL A C 1
ATOM 1117 O O . VAL A 1 143 ? -30.531 -9.602 -15.312 1 95.12 143 VAL A O 1
ATOM 1120 N N . VAL A 1 144 ? -30.625 -10.445 -13.266 1 91.06 144 VAL A N 1
ATOM 1121 C CA . VAL A 1 144 ? -32 -10.031 -13.062 1 91.06 144 VAL A CA 1
ATOM 1122 C C . VAL A 1 144 ? -32.125 -9.242 -11.758 1 91.06 144 VAL A C 1
ATOM 1124 O O . VAL A 1 144 ? -31.625 -9.672 -10.719 1 91.06 144 VAL A O 1
ATOM 1127 N N . ALA A 1 145 ? -32.719 -8.094 -11.852 1 87.75 145 ALA A N 1
ATOM 1128 C CA . ALA A 1 145 ? -32.938 -7.289 -10.656 1 87.75 145 ALA A CA 1
ATOM 1129 C C . ALA A 1 145 ? -34.219 -7.75 -9.93 1 87.75 145 ALA A C 1
ATOM 1131 O O . ALA A 1 145 ? -35.25 -7.965 -10.547 1 87.75 145 ALA A O 1
ATOM 1132 N N . LEU A 1 146 ? -34 -8.016 -8.609 1 82.31 146 LEU A N 1
ATOM 1133 C CA . LEU A 1 146 ? -35.156 -8.445 -7.816 1 82.31 146 LEU A CA 1
ATOM 1134 C C . LEU A 1 146 ? -36.156 -7.316 -7.672 1 82.31 146 LEU A C 1
ATOM 1136 O O . LEU A 1 146 ? -35.812 -6.137 -7.691 1 82.31 146 LEU A O 1
ATOM 1140 N N . SER A 1 147 ? -37.375 -7.836 -7.562 1 66.38 147 SER A N 1
ATOM 1141 C CA . SER A 1 147 ? -38.5 -6.91 -7.465 1 66.38 147 SER A CA 1
ATOM 1142 C C . SER A 1 147 ? -38.406 -6.043 -6.219 1 66.38 147 SER A C 1
ATOM 1144 O O . SER A 1 147 ? -37.969 -6.516 -5.16 1 66.38 147 SER A O 1
ATOM 1146 N N . GLY A 1 148 ? -38.656 -4.734 -6.223 1 58.28 148 GLY A N 1
ATOM 1147 C CA . GLY A 1 148 ? -38.656 -3.799 -5.109 1 58.28 148 GLY A CA 1
ATOM 1148 C C . GLY A 1 148 ? -37.312 -3.119 -4.895 1 58.28 148 GLY A C 1
ATOM 1149 O O . GLY A 1 148 ? -37.188 -2.23 -4.047 1 58.28 148 GLY A O 1
ATOM 1150 N N . SER A 1 149 ? -36.406 -3.738 -5.426 1 53.94 149 SER A N 1
ATOM 1151 C CA . SER A 1 149 ? -35.062 -3.219 -5.188 1 53.94 149 SER A CA 1
ATOM 1152 C C . SER A 1 149 ? -34.875 -1.868 -5.867 1 53.94 149 SER A C 1
ATOM 1154 O O . SER A 1 149 ? -33.781 -1.32 -5.863 1 53.94 149 SER A O 1
ATOM 1156 N N . ARG A 1 150 ? -35.938 -1.249 -6.352 1 48.75 150 ARG A N 1
ATOM 1157 C CA . ARG A 1 150 ? -35.812 -0.117 -7.266 1 48.75 150 ARG A CA 1
ATOM 1158 C C . ARG A 1 150 ? -35.125 1.064 -6.586 1 48.75 150 ARG A C 1
ATOM 1160 O O . ARG A 1 150 ? -35.781 2.039 -6.211 1 48.75 150 ARG A O 1
ATOM 1167 N N . ARG A 1 151 ? -34.406 0.862 -5.547 1 47.34 151 ARG A N 1
ATOM 1168 C CA . ARG A 1 151 ? -34 2.197 -5.141 1 47.34 151 ARG A CA 1
ATOM 1169 C C . ARG A 1 151 ? -33.031 2.805 -6.168 1 47.34 151 ARG A C 1
ATOM 1171 O O . ARG A 1 151 ? -32.156 2.129 -6.664 1 47.34 151 ARG A O 1
ATOM 1178 N N . ALA A 1 152 ? -33.719 3.688 -6.934 1 42.12 152 ALA A N 1
ATOM 1179 C CA . ALA A 1 152 ? -32.969 4.652 -7.75 1 42.12 152 ALA A CA 1
ATOM 1180 C C . ALA A 1 152 ? -31.578 4.891 -7.199 1 42.12 152 ALA A C 1
ATOM 1182 O O . ALA A 1 152 ? -31.344 4.742 -5.996 1 42.12 152 ALA A O 1
ATOM 1183 N N . PHE A 1 153 ? -30.656 4.875 -8.07 1 43.97 153 PHE A N 1
ATOM 1184 C CA . PHE A 1 153 ? -29.281 5.324 -7.863 1 43.97 153 PHE A CA 1
ATOM 1185 C C . PHE A 1 153 ? -29.234 6.492 -6.883 1 43.97 153 PHE A C 1
ATOM 1187 O O . PHE A 1 153 ? -29.75 7.574 -7.176 1 43.97 153 PHE A O 1
ATOM 1194 N N . GLU A 1 154 ? -29.5 6.359 -5.727 1 41.22 154 GLU A N 1
ATOM 1195 C CA . GLU A 1 154 ? -29.297 7.551 -4.906 1 41.22 154 GLU A CA 1
ATOM 1196 C C . GLU A 1 154 ? -28.109 8.359 -5.402 1 41.22 154 GLU A C 1
ATOM 1198 O O . GLU A 1 154 ? -27.109 7.797 -5.875 1 41.22 154 GLU A O 1
ATOM 1203 N N . ALA A 1 155 ? -28.281 9.609 -5.922 1 38.78 155 ALA A N 1
ATOM 1204 C CA . ALA A 1 155 ? -27.5 10.727 -6.43 1 38.78 155 ALA A CA 1
ATOM 1205 C C . ALA A 1 155 ? -26.062 10.664 -5.93 1 38.78 155 ALA A C 1
ATOM 1207 O O . ALA A 1 155 ? -25.141 11.117 -6.613 1 38.78 155 ALA A O 1
ATOM 1208 N N . SER A 1 156 ? -25.922 10.477 -4.723 1 40.84 156 SER A N 1
ATOM 1209 C CA . SER A 1 156 ? -24.672 10.828 -4.074 1 40.84 156 SER A CA 1
ATOM 1210 C C . SER A 1 156 ? -23.531 9.938 -4.559 1 40.84 156 SER A C 1
ATOM 1212 O O . SER A 1 156 ? -22.375 10.156 -4.211 1 40.84 156 SER A O 1
ATOM 1214 N N . LEU A 1 157 ? -23.875 8.703 -4.797 1 44.81 157 LEU A N 1
ATOM 1215 C CA . LEU A 1 157 ? -22.766 7.781 -4.977 1 44.81 157 LEU A CA 1
ATOM 1216 C C . LEU A 1 157 ? -21.922 8.172 -6.184 1 44.81 157 LEU A C 1
ATOM 1218 O O . LEU A 1 157 ? -20.688 8.219 -6.102 1 44.81 157 LEU A O 1
ATOM 1222 N N . VAL A 1 158 ? -22.234 7.652 -7.59 1 47.5 158 VAL A N 1
ATOM 1223 C CA . VAL A 1 158 ? -21.219 7.332 -8.586 1 47.5 158 VAL A CA 1
ATOM 1224 C C . VAL A 1 158 ? -21.141 8.453 -9.617 1 47.5 158 VAL A C 1
ATOM 1226 O O . VAL A 1 158 ? -22.047 8.625 -10.438 1 47.5 158 VAL A O 1
ATOM 1229 N N . HIS A 1 159 ? -20.812 9.461 -9.297 1 57.56 159 HIS A N 1
ATOM 1230 C CA . HIS A 1 159 ? -20.312 10.234 -10.43 1 57.56 159 HIS A CA 1
ATOM 1231 C C . HIS A 1 159 ? -19.531 9.352 -11.398 1 57.56 159 HIS A C 1
ATOM 1233 O O . HIS A 1 159 ? -18.578 9.805 -12.023 1 57.56 159 HIS A O 1
ATOM 1239 N N . ALA A 1 160 ? -20.016 8.156 -11.469 1 71.62 160 ALA A N 1
ATOM 1240 C CA . ALA A 1 160 ? -19.312 7.309 -12.43 1 71.62 160 ALA A CA 1
ATOM 1241 C C . ALA A 1 160 ? -19.891 7.465 -13.828 1 71.62 160 ALA A C 1
ATOM 1243 O O . ALA A 1 160 ? -21.094 7.371 -14.023 1 71.62 160 ALA A O 1
ATOM 1244 N N . ALA A 1 161 ? -19.062 7.832 -14.688 1 78.06 161 ALA A N 1
ATOM 1245 C CA . ALA A 1 161 ? -19.422 7.965 -16.094 1 78.06 161 ALA A CA 1
ATOM 1246 C C . ALA A 1 161 ? -19.625 6.598 -16.75 1 78.06 161 ALA A C 1
ATOM 1248 O O . ALA A 1 161 ? -20.406 6.465 -17.688 1 78.06 161 ALA A O 1
ATOM 1249 N N . THR A 1 162 ? -19 5.652 -16.234 1 89.75 162 THR A N 1
ATOM 1250 C CA . THR A 1 162 ? -19.094 4.293 -16.75 1 89.75 162 THR A CA 1
ATOM 1251 C C . THR A 1 162 ? -19.141 3.275 -15.617 1 89.75 162 THR A C 1
ATOM 1253 O O . THR A 1 162 ? -18.516 3.482 -14.57 1 89.75 162 THR A O 1
ATOM 1256 N N . LEU A 1 163 ? -19.922 2.234 -15.836 1 90.38 163 LEU A N 1
ATOM 1257 C CA . LEU A 1 163 ? -20.031 1.101 -14.922 1 90.38 163 LEU A CA 1
ATOM 1258 C C . LEU A 1 163 ? -19.719 -0.206 -15.648 1 90.38 163 LEU A C 1
ATOM 1260 O O . LEU A 1 163 ? -19.938 -0.323 -16.859 1 90.38 163 LEU A O 1
ATOM 1264 N N . ALA A 1 164 ? -19.219 -1.118 -14.891 1 92.94 164 ALA A N 1
ATOM 1265 C CA . ALA A 1 164 ? -18.891 -2.367 -15.578 1 92.94 164 ALA A CA 1
ATOM 1266 C C . ALA A 1 164 ? -19.125 -3.568 -14.672 1 92.94 164 ALA A C 1
ATOM 1268 O O . ALA A 1 164 ? -18.953 -3.479 -13.453 1 92.94 164 ALA A O 1
ATOM 1269 N N . LEU A 1 165 ? -19.516 -4.633 -15.266 1 93.75 165 LEU A N 1
ATOM 1270 C CA . LEU A 1 165 ? -19.609 -5.953 -14.648 1 93.75 165 LEU A CA 1
ATOM 1271 C C . LEU A 1 165 ? -18.641 -6.926 -15.305 1 93.75 165 LEU A C 1
ATOM 1273 O O . LEU A 1 165 ? -18.734 -7.211 -16.5 1 93.75 165 LEU A O 1
ATOM 1277 N N . ASP A 1 166 ? -17.781 -7.441 -14.5 1 93.38 166 ASP A N 1
ATOM 1278 C CA . ASP A 1 166 ? -16.766 -8.367 -14.992 1 93.38 166 ASP A CA 1
ATOM 1279 C C . ASP A 1 166 ? -17.234 -9.812 -14.867 1 93.38 166 ASP A C 1
ATOM 1281 O O . ASP A 1 166 ? -17.953 -10.164 -13.93 1 93.38 166 ASP A O 1
ATOM 1285 N N . PHE A 1 167 ? -16.828 -10.578 -15.859 1 94.88 167 PHE A N 1
ATOM 1286 C CA . PHE A 1 167 ? -17.094 -12.008 -15.789 1 94.88 167 PHE A CA 1
ATOM 1287 C C . PHE A 1 167 ? -16 -12.797 -16.5 1 94.88 167 PHE A C 1
ATOM 1289 O O . PHE A 1 167 ? -15.234 -12.242 -17.297 1 94.88 167 PHE A O 1
ATOM 1296 N N . THR A 1 168 ? -15.922 -14.055 -16.172 1 94 168 THR A N 1
ATOM 1297 C CA . THR A 1 168 ? -15.008 -14.984 -16.812 1 94 168 THR A CA 1
ATOM 1298 C C . THR A 1 168 ? -15.773 -16.172 -17.391 1 94 168 THR A C 1
ATOM 1300 O O . THR A 1 168 ? -16.688 -16.688 -16.75 1 94 168 THR A O 1
ATOM 1303 N N . VAL A 1 169 ? -15.406 -16.516 -18.594 1 94.94 169 VAL A N 1
ATOM 1304 C CA . VAL A 1 169 ? -16.062 -17.641 -19.234 1 94.94 169 VAL A CA 1
ATOM 1305 C C . VAL A 1 169 ? -15.352 -18.938 -18.859 1 94.94 169 VAL A C 1
ATOM 1307 O O . VAL A 1 169 ? -14.141 -19.062 -19.031 1 94.94 169 VAL A O 1
ATOM 1310 N N . ARG A 1 170 ? -16.141 -19.828 -18.422 1 94.06 170 ARG A N 1
ATOM 1311 C CA . ARG A 1 170 ? -15.602 -21.094 -17.953 1 94.06 170 ARG A CA 1
ATOM 1312 C C . ARG A 1 170 ? -15.922 -22.219 -18.938 1 94.06 170 ARG A C 1
ATOM 1314 O O . ARG A 1 170 ? -15.297 -23.281 -18.906 1 94.06 170 ARG A O 1
ATOM 1321 N N . HIS A 1 171 ? -16.922 -22.047 -19.641 1 93.06 171 HIS A N 1
ATOM 1322 C CA . HIS A 1 171 ? -17.297 -22.828 -20.828 1 93.06 171 HIS A CA 1
ATOM 1323 C C . HIS A 1 171 ? -17.812 -21.906 -21.938 1 93.06 171 HIS A C 1
ATOM 1325 O O . HIS A 1 171 ? -18.484 -20.922 -21.672 1 93.06 171 HIS A O 1
ATOM 1331 N N . PRO A 1 172 ? -17.484 -22.266 -23.141 1 94.44 172 PRO A N 1
ATOM 1332 C CA . PRO A 1 172 ? -17.781 -21.344 -24.234 1 94.44 172 PRO A CA 1
ATOM 1333 C C . PRO A 1 172 ? -19.25 -20.891 -24.234 1 94.44 172 PRO A C 1
ATOM 1335 O O . PRO A 1 172 ? -20.156 -21.703 -24.031 1 94.44 172 PRO A O 1
ATOM 1338 N N . VAL A 1 173 ? -19.375 -19.625 -24.5 1 95.94 173 VAL A N 1
ATOM 1339 C CA . VAL A 1 173 ? -20.719 -19.031 -24.547 1 95.94 173 VAL A CA 1
ATOM 1340 C C . VAL A 1 173 ? -20.828 -18.078 -25.719 1 95.94 173 VAL A C 1
ATOM 1342 O O . VAL A 1 173 ? -19.812 -17.719 -26.344 1 95.94 173 VAL A O 1
ATOM 1345 N N . VAL A 1 174 ? -22.047 -17.75 -26.047 1 95.81 174 VAL A N 1
ATOM 1346 C CA . VAL A 1 174 ? -22.344 -16.734 -27.047 1 95.81 174 VAL A CA 1
ATOM 1347 C C . VAL A 1 174 ? -23.281 -15.688 -26.469 1 95.81 174 VAL A C 1
ATOM 1349 O O . VAL A 1 174 ? -24.391 -16 -26.016 1 95.81 174 VAL A O 1
ATOM 1352 N N . ILE A 1 175 ? -22.828 -14.508 -26.422 1 97.31 175 ILE A N 1
ATOM 1353 C CA . ILE A 1 175 ? -23.703 -13.414 -26.016 1 97.31 175 ILE A CA 1
ATOM 1354 C C . ILE A 1 175 ? -24.516 -12.922 -27.219 1 97.31 175 ILE A C 1
ATOM 1356 O O . ILE A 1 175 ? -23.938 -12.547 -28.25 1 97.31 175 ILE A O 1
ATOM 1360 N N . THR A 1 176 ? -25.797 -12.867 -27.031 1 96.75 176 THR A N 1
ATOM 1361 C CA . THR A 1 176 ? -26.656 -12.539 -28.156 1 96.75 176 THR A CA 1
ATOM 1362 C C . THR A 1 176 ? -27.234 -11.125 -28.016 1 96.75 176 THR A C 1
ATOM 1364 O O . THR A 1 176 ? -27.531 -10.469 -29.016 1 96.75 176 THR A O 1
ATOM 1367 N N . HIS A 1 177 ? -27.406 -10.742 -26.812 1 97.94 177 HIS A N 1
ATOM 1368 C CA . HIS A 1 177 ? -27.984 -9.43 -26.562 1 97.94 177 HIS A CA 1
ATOM 1369 C C . HIS A 1 177 ? -27.281 -8.727 -25.406 1 97.94 177 HIS A C 1
ATOM 1371 O O . HIS A 1 177 ? -26.797 -9.375 -24.484 1 97.94 177 HIS A O 1
ATOM 1377 N N . LEU A 1 178 ? -27.266 -7.449 -25.5 1 98.31 178 LEU A N 1
ATOM 1378 C CA . LEU A 1 178 ? -26.875 -6.59 -24.375 1 98.31 178 LEU A CA 1
ATOM 1379 C C . LEU A 1 178 ? -28.078 -5.785 -23.875 1 98.31 178 LEU A C 1
ATOM 1381 O O . LEU A 1 178 ? -29.016 -5.52 -24.641 1 98.31 178 LEU A O 1
ATOM 1385 N N . GLY A 1 179 ? -27.984 -5.488 -22.609 1 96.94 179 GLY A N 1
ATOM 1386 C CA . GLY A 1 179 ? -29.188 -4.867 -22.062 1 96.94 179 GLY A CA 1
ATOM 1387 C C . GLY A 1 179 ? -28.891 -3.793 -21.031 1 96.94 179 GLY A C 1
ATOM 1388 O O . GLY A 1 179 ? -27.781 -3.729 -20.5 1 96.94 179 GLY A O 1
ATOM 1389 N N . VAL A 1 180 ? -29.922 -2.926 -20.797 1 94 180 VAL A N 1
ATOM 1390 C CA . VAL A 1 180 ? -29.922 -1.875 -19.781 1 94 180 VAL A CA 1
ATOM 1391 C C . VAL A 1 180 ? -31.219 -1.951 -18.953 1 94 180 VAL A C 1
ATOM 1393 O O . VAL A 1 180 ? -32.281 -2.213 -19.5 1 94 180 VAL A O 1
ATOM 1396 N N . PHE A 1 181 ? -31.047 -1.766 -17.672 1 91.12 181 PHE A N 1
ATOM 1397 C CA . PHE A 1 181 ? -32.219 -1.824 -16.828 1 91.12 181 PHE A CA 1
ATOM 1398 C C . PHE A 1 181 ? -33.188 -0.691 -17.156 1 91.12 181 PHE A C 1
ATOM 1400 O O . PHE A 1 181 ? -32.75 0.444 -17.391 1 91.12 181 PHE A O 1
ATOM 1407 N N . THR A 1 182 ? -34.375 -1.029 -17.25 1 84.31 182 THR A N 1
ATOM 1408 C CA . THR A 1 182 ? -35.406 -0.029 -17.531 1 84.31 182 THR A CA 1
ATOM 1409 C C . THR A 1 182 ? -36.625 -0.24 -16.641 1 84.31 182 THR A C 1
ATOM 1411 O O . THR A 1 182 ? -36.938 -1.373 -16.281 1 84.31 182 THR A O 1
ATOM 1414 N N . ASP A 1 183 ? -37.094 0.875 -16.062 1 69 183 ASP A N 1
ATOM 1415 C CA . ASP A 1 183 ? -38.375 0.809 -15.336 1 69 183 ASP A CA 1
ATOM 1416 C C . ASP A 1 183 ? -39.562 0.975 -16.281 1 69 183 ASP A C 1
ATOM 1418 O O . ASP A 1 183 ? -39.625 1.966 -17.016 1 69 183 ASP A O 1
ATOM 1422 N N . VAL A 1 184 ? -40.312 -0.067 -16.438 1 59.69 184 VAL A N 1
ATOM 1423 C CA . VAL A 1 184 ? -41.438 -0.047 -17.359 1 59.69 184 VAL A CA 1
ATOM 1424 C C . VAL A 1 184 ? -42.375 1.103 -17 1 59.69 184 VAL A C 1
ATOM 1426 O O . VAL A 1 184 ? -43.094 1.623 -17.859 1 59.69 184 VAL A O 1
ATOM 1429 N N . HIS A 1 185 ? -42.344 1.441 -15.719 1 57.75 185 HIS A N 1
ATOM 1430 C CA . HIS A 1 185 ? -43.344 2.428 -15.305 1 57.75 185 HIS A CA 1
ATOM 1431 C C . HIS A 1 185 ? -42.875 3.848 -15.578 1 57.75 185 HIS A C 1
ATOM 1433 O O . HIS A 1 185 ? -43.656 4.793 -15.547 1 57.75 185 HIS A O 1
ATOM 1439 N N . THR A 1 186 ? -41.562 4.008 -15.672 1 55.78 186 THR A N 1
ATOM 1440 C CA . THR A 1 186 ? -41.094 5.367 -15.938 1 55.78 186 THR A CA 1
ATOM 1441 C C . THR A 1 186 ? -40.688 5.527 -17.391 1 55.78 186 THR A C 1
ATOM 1443 O O . THR A 1 186 ? -40.094 4.633 -17.984 1 55.78 186 THR A O 1
ATOM 1446 N N . SER A 1 187 ? -41.469 6.23 -18.141 1 51.81 187 SER A N 1
ATOM 1447 C CA . SER A 1 187 ? -41.25 6.613 -19.531 1 51.81 187 SER A CA 1
ATOM 1448 C C . SER A 1 187 ? -39.812 7.121 -19.75 1 51.81 187 SER A C 1
ATOM 1450 O O . SER A 1 187 ? -39.531 7.781 -20.75 1 51.81 187 SER A O 1
ATOM 1452 N N . SER A 1 188 ? -38.969 6.988 -18.781 1 55.78 188 SER A N 1
ATOM 1453 C CA . SER A 1 188 ? -37.656 7.609 -18.969 1 55.78 188 SER A CA 1
ATOM 1454 C C . SER A 1 188 ? -36.812 6.801 -19.938 1 55.78 188 SER A C 1
ATOM 1456 O O . SER A 1 188 ? -36.688 5.582 -19.812 1 55.78 188 SER A O 1
ATOM 1458 N N . THR A 1 189 ? -36.719 7.422 -21.156 1 62.78 189 THR A N 1
ATOM 1459 C CA . THR A 1 189 ? -35.906 6.848 -22.25 1 62.78 189 THR A CA 1
ATOM 1460 C C . THR A 1 189 ? -34.438 6.863 -21.891 1 62.78 189 THR A C 1
ATOM 1462 O O . THR A 1 189 ? -33.875 7.91 -21.547 1 62.78 189 THR A O 1
ATOM 1465 N N . THR A 1 190 ? -33.844 5.66 -21.609 1 77.56 190 THR A N 1
ATOM 1466 C CA . THR A 1 190 ? -32.438 5.504 -21.344 1 77.56 190 THR A CA 1
ATOM 1467 C C . THR A 1 190 ? -31.609 5.809 -22.594 1 77.56 190 THR A C 1
ATOM 1469 O O . THR A 1 190 ? -32 5.441 -23.703 1 77.56 190 THR A O 1
ATOM 1472 N N . ASN A 1 191 ? -30.688 6.82 -22.562 1 86.75 191 ASN A N 1
ATOM 1473 C CA . ASN A 1 191 ? -29.656 7.051 -23.578 1 86.75 191 ASN A CA 1
ATOM 1474 C C . ASN A 1 191 ? -28.312 6.488 -23.141 1 86.75 191 ASN A C 1
ATOM 1476 O O . ASN A 1 191 ? -27.484 7.207 -22.578 1 86.75 191 ASN A O 1
ATOM 1480 N N . ALA A 1 192 ? -28.234 5.23 -23.375 1 92.5 192 ALA A N 1
ATOM 1481 C CA . ALA A 1 192 ? -27.047 4.559 -22.859 1 92.5 192 ALA A CA 1
ATOM 1482 C C . ALA A 1 192 ? -26.438 3.637 -23.891 1 92.5 192 ALA A C 1
ATOM 1484 O O . ALA A 1 192 ? 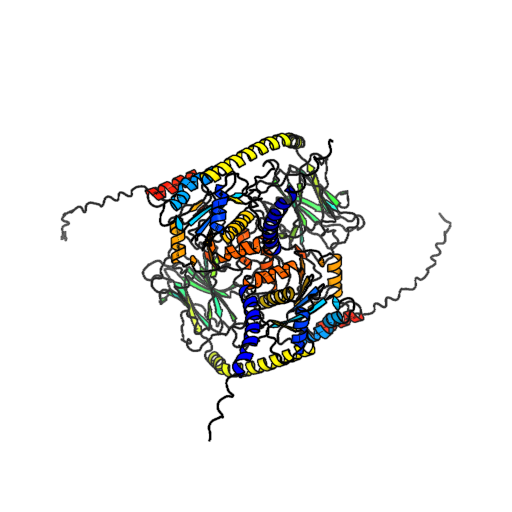-27.141 3.088 -24.75 1 92.5 192 ALA A O 1
ATOM 1485 N N . THR A 1 193 ? -25.109 3.605 -23.812 1 95.75 193 THR A N 1
ATOM 1486 C CA . THR A 1 193 ? -24.375 2.648 -24.625 1 95.75 193 THR A CA 1
ATOM 1487 C C . THR A 1 193 ? -23.891 1.471 -23.781 1 95.75 193 THR A C 1
ATOM 1489 O O . THR A 1 193 ? -23.359 1.663 -22.688 1 95.75 193 THR A O 1
ATOM 1492 N N . VAL A 1 194 ? -24.219 0.313 -24.281 1 97.44 194 VAL A N 1
ATOM 1493 C CA . VAL A 1 194 ? -23.75 -0.897 -23.625 1 97.44 194 VAL A CA 1
ATOM 1494 C C . VAL A 1 194 ? -22.703 -1.594 -24.484 1 97.44 194 VAL A C 1
ATOM 1496 O O . VAL A 1 194 ? -22.922 -1.84 -25.672 1 97.44 194 VAL A O 1
ATOM 1499 N N . GLN A 1 195 ? -21.594 -1.903 -23.797 1 97.69 195 GLN A N 1
ATOM 1500 C CA . GLN A 1 195 ? -20.438 -2.416 -24.531 1 97.69 195 GLN A CA 1
ATOM 1501 C C . GLN A 1 195 ? -19.906 -3.695 -23.891 1 97.69 195 GLN A C 1
ATOM 1503 O O . GLN A 1 195 ? -19.875 -3.816 -22.672 1 97.69 195 GLN A O 1
ATOM 1508 N N . LEU A 1 196 ? -19.547 -4.594 -24.75 1 98 196 LEU A N 1
ATOM 1509 C CA . LEU A 1 196 ? -18.844 -5.797 -24.328 1 98 196 LEU A CA 1
ATOM 1510 C C . LEU A 1 196 ? -17.359 -5.691 -24.656 1 98 196 LEU A C 1
ATOM 1512 O O . LEU A 1 196 ? -16.984 -5.477 -25.797 1 98 196 LEU A O 1
ATOM 1516 N N . TYR A 1 197 ? -16.594 -5.867 -23.609 1 96.88 197 TYR A N 1
ATOM 1517 C CA . TYR A 1 197 ? -15.141 -5.777 -23.781 1 96.88 197 TYR A CA 1
ATOM 1518 C C . TYR A 1 197 ? -14.477 -7.113 -23.484 1 96.88 197 TYR A C 1
ATOM 1520 O O . TYR A 1 197 ? -14.914 -7.859 -22.609 1 96.88 197 TYR A O 1
ATOM 1528 N N . ASN A 1 198 ? -13.469 -7.426 -24.328 1 95.94 198 ASN A N 1
ATOM 1529 C CA . ASN A 1 198 ? -12.406 -8.297 -23.828 1 95.94 198 ASN A CA 1
ATOM 1530 C C . ASN A 1 198 ? -11.531 -7.582 -22.812 1 95.94 198 ASN A C 1
ATOM 1532 O O . ASN A 1 198 ? -10.719 -6.727 -23.172 1 95.94 198 ASN A O 1
ATOM 1536 N N . ARG A 1 199 ? -11.688 -7.898 -21.594 1 93.75 199 ARG A N 1
ATOM 1537 C CA . ARG A 1 199 ? -11.062 -7.16 -20.5 1 93.75 199 ARG A CA 1
ATOM 1538 C C . ARG A 1 199 ? -9.539 -7.285 -20.562 1 93.75 199 ARG A C 1
ATOM 1540 O O . ARG A 1 199 ? -8.828 -6.32 -20.297 1 93.75 199 ARG A O 1
ATOM 1547 N N . ALA A 1 200 ? -9.062 -8.438 -20.922 1 89.25 200 ALA A N 1
ATOM 1548 C CA . ALA A 1 200 ? -7.621 -8.695 -20.953 1 89.25 200 ALA A CA 1
ATOM 1549 C C . ALA A 1 200 ? -6.914 -7.762 -21.922 1 89.25 200 ALA A C 1
ATOM 1551 O O . ALA A 1 200 ? -5.82 -7.27 -21.641 1 89.25 200 ALA A O 1
ATOM 1552 N N . MET A 1 201 ? -7.594 -7.465 -22.969 1 90.5 201 MET A N 1
ATOM 1553 C CA . MET A 1 201 ? -6.984 -6.648 -24 1 90.5 201 MET A CA 1
ATOM 1554 C C . MET A 1 201 ? -7.609 -5.258 -24.047 1 90.5 201 MET A C 1
ATOM 1556 O O . MET A 1 201 ? -7.168 -4.391 -24.797 1 90.5 201 MET A O 1
ATOM 1560 N N . GLN A 1 202 ? -8.586 -5.066 -23.344 1 91.12 202 GLN A N 1
ATOM 1561 C CA . GLN A 1 202 ? -9.383 -3.846 -23.359 1 91.12 202 GLN A CA 1
ATOM 1562 C C . GLN A 1 202 ? -9.828 -3.506 -24.781 1 91.12 202 GLN A C 1
ATOM 1564 O O . GLN A 1 202 ? -9.672 -2.369 -25.234 1 91.12 202 GLN A O 1
ATOM 1569 N N . LEU A 1 203 ? -10.312 -4.535 -25.375 1 93.94 203 LEU A N 1
ATOM 1570 C CA . LEU A 1 203 ? -10.789 -4.41 -26.75 1 93.94 203 LEU A CA 1
ATOM 1571 C C . LEU A 1 203 ? -12.312 -4.539 -26.812 1 93.94 203 LEU A C 1
ATOM 1573 O O . LEU A 1 203 ? -12.883 -5.441 -26.188 1 93.94 203 LEU A O 1
ATOM 1577 N N . LEU A 1 204 ? -12.852 -3.637 -27.562 1 95.62 204 LEU A N 1
ATOM 1578 C CA . LEU A 1 204 ? -14.297 -3.672 -27.766 1 95.62 204 LEU A CA 1
ATOM 1579 C C . LEU A 1 204 ? -14.688 -4.844 -28.656 1 95.62 204 LEU A C 1
ATOM 1581 O O . LEU A 1 204 ? -14.125 -5.02 -29.75 1 95.62 204 LEU A O 1
ATOM 1585 N N . VAL A 1 205 ? -15.602 -5.633 -28.188 1 96.69 205 VAL A N 1
ATOM 1586 C CA . VAL A 1 205 ? -16.031 -6.828 -28.906 1 96.69 205 VAL A CA 1
ATOM 1587 C C . VAL A 1 205 ? -17.375 -6.566 -29.594 1 96.69 205 VAL A C 1
ATOM 1589 O O . VAL A 1 205 ? -17.562 -6.941 -30.75 1 96.69 205 VAL A O 1
ATOM 1592 N N . ALA A 1 206 ? -18.312 -5.984 -28.859 1 97.38 206 ALA A N 1
ATOM 1593 C CA . ALA A 1 206 ? -19.641 -5.668 -29.359 1 97.38 206 ALA A CA 1
ATOM 1594 C C . ALA A 1 206 ? -20.25 -4.5 -28.594 1 97.38 206 ALA A C 1
ATOM 1596 O O . ALA A 1 206 ? -19.812 -4.18 -27.484 1 97.38 206 ALA A O 1
ATOM 1597 N N . TRP A 1 207 ? -21.203 -3.844 -29.234 1 96.81 207 TRP A N 1
ATOM 1598 C CA . TRP A 1 207 ? -21.859 -2.74 -28.547 1 96.81 207 TRP A CA 1
ATOM 1599 C C . TRP A 1 207 ? -23.219 -2.451 -29.172 1 96.81 207 TRP A C 1
ATOM 1601 O O . TRP A 1 207 ? -23.531 -2.922 -30.266 1 96.81 207 TRP A O 1
ATOM 1611 N N . THR A 1 208 ? -24.016 -1.832 -28.422 1 97.06 208 THR A N 1
ATOM 1612 C CA . THR A 1 208 ? -25.297 -1.33 -28.891 1 97.06 208 THR A C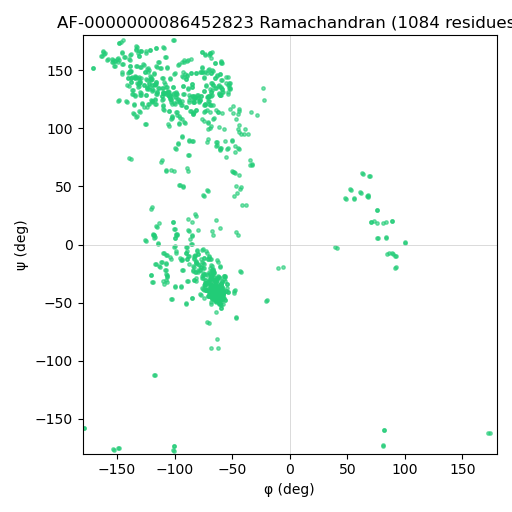A 1
ATOM 1613 C C . THR A 1 208 ? -25.688 -0.057 -28.141 1 97.06 208 THR A C 1
ATOM 1615 O O . THR A 1 208 ? -25.094 0.265 -27.109 1 97.06 208 THR A O 1
ATOM 1618 N N . HIS A 1 209 ? -26.578 0.719 -28.766 1 96.5 209 HIS A N 1
ATOM 1619 C CA . HIS A 1 209 ? -27.016 1.984 -28.188 1 96.5 209 HIS A CA 1
ATOM 1620 C C . HIS A 1 209 ? -28.531 1.996 -28 1 96.5 209 HIS A C 1
ATOM 1622 O O . HIS A 1 209 ? -29.281 1.569 -28.875 1 96.5 209 HIS A O 1
ATOM 1628 N N . PHE A 1 210 ? -28.922 2.43 -26.844 1 94.56 210 PHE A N 1
ATOM 1629 C CA . PHE A 1 210 ? -30.328 2.543 -26.5 1 94.56 210 PHE A CA 1
ATOM 1630 C C . PHE A 1 210 ? -30.781 4 -26.516 1 94.56 210 PHE A C 1
ATOM 1632 O O . PHE A 1 210 ? -30.062 4.879 -26.031 1 94.56 210 PHE A O 1
ATOM 1639 N N . SER A 1 211 ? -31.859 4.199 -27.172 1 90.75 211 SER A N 1
ATOM 1640 C CA . SER A 1 211 ? -32.469 5.52 -27.219 1 90.75 211 SER A CA 1
ATOM 1641 C C . SER A 1 211 ? -34 5.414 -27.25 1 90.75 211 SER A C 1
ATOM 1643 O O . SER A 1 211 ? -34.562 4.312 -27.328 1 90.75 211 SER A O 1
ATOM 1645 N N . SER A 1 212 ? -34.594 6.582 -27.203 1 86.5 212 SER A N 1
ATOM 1646 C CA . SER A 1 212 ? -36.062 6.609 -27.266 1 86.5 212 SER A CA 1
ATOM 1647 C C . SER A 1 212 ? -36.562 6.082 -28.609 1 86.5 212 SER A C 1
ATOM 1649 O O . SER A 1 212 ? -37.625 5.465 -28.688 1 86.5 212 SER A O 1
ATOM 1651 N N . GLN A 1 213 ? -35.812 6.309 -29.578 1 89.38 213 GLN A N 1
ATOM 1652 C CA . GLN A 1 213 ? -36.188 5.879 -30.922 1 89.38 213 GLN A CA 1
ATOM 1653 C C . GLN A 1 213 ? -35.906 4.395 -31.125 1 89.38 213 GLN A C 1
ATOM 1655 O O . GLN A 1 213 ? -36.5 3.746 -31.984 1 89.38 213 GLN A O 1
ATOM 1660 N N . SER A 1 214 ? -35 3.898 -30.344 1 91.75 214 SER A N 1
ATOM 1661 C CA . SER A 1 214 ? -34.594 2.496 -30.438 1 91.75 214 SER A CA 1
ATOM 1662 C C . SER A 1 214 ? -34.438 1.881 -29.047 1 91.75 214 SER A C 1
ATOM 1664 O O . SER A 1 214 ? -33.312 1.592 -28.625 1 91.75 214 SER A O 1
ATOM 1666 N N . PRO A 1 215 ? -35.5 1.601 -28.359 1 90.38 215 PRO A N 1
ATOM 1667 C CA . PRO A 1 215 ? -35.406 1.156 -26.969 1 90.38 215 PRO A CA 1
ATOM 1668 C C . PRO A 1 215 ? -35.094 -0.328 -26.844 1 90.38 215 PRO A C 1
ATOM 1670 O O . PRO A 1 215 ? -34.719 -0.792 -25.766 1 90.38 215 PRO A O 1
ATOM 1673 N N . GLY A 1 216 ? -35.219 -1.133 -27.891 1 93.12 216 GLY A N 1
ATOM 1674 C CA . GLY A 1 216 ? -35.031 -2.574 -27.797 1 93.12 216 GLY A CA 1
ATOM 1675 C C . GLY A 1 216 ? -36.281 -3.283 -27.266 1 93.12 216 GLY A C 1
ATOM 1676 O O . GLY A 1 216 ? -37.344 -2.693 -27.203 1 93.12 216 GLY A O 1
ATOM 1677 N N . PHE A 1 217 ? -36.188 -4.531 -27.016 1 93.31 217 PHE A N 1
ATOM 1678 C CA . PHE A 1 217 ? -37.312 -5.266 -26.469 1 93.31 217 PHE A CA 1
ATOM 1679 C C . PHE A 1 217 ? -37.156 -5.449 -24.953 1 93.31 217 PHE A C 1
ATOM 1681 O O . PHE A 1 217 ? -36.031 -5.617 -24.453 1 93.31 217 PHE A O 1
ATOM 1688 N N . HIS A 1 218 ? -38.281 -5.457 -24.297 1 91.12 218 HIS A N 1
ATOM 1689 C CA . HIS A 1 218 ? -38.281 -5.488 -22.844 1 91.12 218 HIS A CA 1
ATOM 1690 C C . HIS A 1 218 ? -38.562 -6.895 -22.312 1 91.12 218 HIS A C 1
ATOM 1692 O O . HIS A 1 218 ? -39.469 -7.57 -22.797 1 91.12 218 HIS A O 1
ATOM 1698 N N . ARG A 1 219 ? -37.656 -7.246 -21.422 1 89.81 219 ARG A N 1
ATOM 1699 C CA . ARG A 1 219 ? -37.812 -8.531 -20.75 1 89.81 219 ARG A CA 1
ATOM 1700 C C . ARG A 1 219 ? -37.25 -8.484 -19.328 1 89.81 219 ARG A C 1
ATOM 1702 O O . ARG A 1 219 ? -36.062 -8.125 -19.141 1 89.81 219 ARG A O 1
ATOM 1709 N N . ASP A 1 220 ? -38.062 -8.828 -18.312 1 86.44 220 ASP A N 1
ATOM 1710 C CA . ASP A 1 220 ? -37.625 -8.992 -16.922 1 86.44 220 ASP A CA 1
ATOM 1711 C C . ASP A 1 220 ? -36.938 -7.723 -16.406 1 86.44 220 ASP A C 1
ATOM 1713 O O . ASP A 1 220 ? -35.844 -7.781 -15.859 1 86.44 220 ASP A O 1
ATOM 1717 N N . GLY A 1 221 ? -37.531 -6.582 -16.797 1 85.38 221 GLY A N 1
ATOM 1718 C CA . GLY A 1 221 ? -37.094 -5.305 -16.266 1 85.38 221 GLY A CA 1
ATOM 1719 C C . GLY A 1 221 ? -35.844 -4.758 -16.969 1 85.38 221 GLY A C 1
ATOM 1720 O O . GLY A 1 221 ? -35.188 -3.867 -16.438 1 85.38 221 GLY A O 1
ATOM 1721 N N . CYS A 1 222 ? -35.594 -5.273 -18.109 1 91.81 222 CYS A N 1
ATOM 1722 C CA . CYS A 1 222 ? -34.438 -4.879 -18.875 1 91.81 222 CYS A CA 1
ATOM 1723 C C . CYS A 1 222 ? -34.75 -4.766 -20.359 1 91.81 222 CYS A C 1
ATOM 1725 O O . CYS A 1 222 ? -35.562 -5.547 -20.891 1 91.81 222 CYS A O 1
ATOM 1727 N N . SER A 1 223 ? -34.25 -3.713 -20.984 1 93.62 223 SER A N 1
ATOM 1728 C CA . SER A 1 223 ? -34.312 -3.598 -22.438 1 93.62 223 SER A CA 1
ATOM 1729 C C . SER A 1 223 ? -33.125 -4.238 -23.109 1 93.62 223 SER A C 1
ATOM 1731 O O . SER A 1 223 ? -31.969 -4.031 -22.672 1 93.62 223 SER A O 1
ATOM 1733 N N . TYR A 1 224 ? -33.375 -5.004 -24.141 1 96.38 224 TYR A N 1
ATOM 1734 C CA . TYR A 1 224 ? -32.312 -5.73 -24.797 1 96.38 224 TYR A CA 1
ATOM 1735 C C . TYR A 1 224 ? -32.25 -5.371 -26.281 1 96.38 224 TYR A C 1
ATOM 1737 O O . TYR A 1 224 ? -33.25 -5.062 -26.891 1 96.38 224 TYR A O 1
ATOM 1745 N N . LYS A 1 225 ? -31.047 -5.418 -26.797 1 97.44 225 LYS A N 1
ATOM 1746 C CA . LYS A 1 225 ? -30.797 -5.297 -28.234 1 97.44 225 LYS A CA 1
ATOM 1747 C C . LYS A 1 225 ? -29.797 -6.348 -28.719 1 97.44 225 LYS A C 1
ATOM 1749 O O . LYS A 1 225 ? -28.859 -6.691 -28 1 97.44 225 LYS A O 1
ATOM 1754 N N . PRO A 1 226 ? -30.031 -6.828 -29.906 1 96.75 226 PRO A N 1
ATOM 1755 C CA . PRO A 1 226 ? -29.094 -7.828 -30.422 1 96.75 226 PRO A CA 1
ATOM 1756 C C . PRO A 1 226 ? -27.734 -7.234 -30.781 1 96.75 226 PRO A C 1
ATOM 1758 O O . PRO A 1 226 ? -27.641 -6.051 -31.125 1 96.75 226 PRO A O 1
ATOM 1761 N N . VAL A 1 227 ? -26.797 -8.094 -30.641 1 97.62 227 VAL A N 1
ATOM 1762 C CA . VAL A 1 227 ? -25.438 -7.695 -31.031 1 97.62 227 VAL A CA 1
ATOM 1763 C C . VAL A 1 227 ? -24.797 -8.789 -31.875 1 97.62 227 VAL A C 1
ATOM 1765 O O . VAL A 1 227 ? -25.328 -9.891 -31.984 1 97.62 227 VAL A O 1
ATOM 1768 N N . GLN A 1 228 ? -23.625 -8.359 -32.5 1 95.62 228 GLN A N 1
ATOM 1769 C CA . GLN A 1 228 ? -22.844 -9.359 -33.219 1 95.62 228 GLN A CA 1
ATOM 1770 C C . GLN A 1 228 ? -22.422 -10.492 -32.281 1 95.62 228 GLN A C 1
ATOM 1772 O O . GLN A 1 228 ? -22 -10.258 -31.156 1 95.62 228 GLN A O 1
ATOM 1777 N N . GLN A 1 229 ? -22.641 -11.664 -32.844 1 93.94 229 GLN A N 1
ATOM 1778 C CA . GLN A 1 229 ? -22.422 -12.836 -31.984 1 93.94 229 GLN A CA 1
ATOM 1779 C C . GLN A 1 229 ? -21.062 -13.453 -32.25 1 93.94 229 GLN A C 1
ATOM 1781 O O . GLN A 1 229 ? -20.641 -13.578 -33.406 1 93.94 229 GLN A O 1
ATOM 1786 N N . PHE A 1 230 ? -20.359 -13.68 -31.141 1 94.81 230 PHE A N 1
ATOM 1787 C CA . PHE A 1 230 ? -19.094 -14.391 -31.156 1 94.81 230 PHE A CA 1
ATOM 1788 C C . PHE A 1 230 ? -19.078 -15.508 -30.125 1 94.81 230 PHE A C 1
ATOM 1790 O O . PHE A 1 230 ? -19.703 -15.383 -29.062 1 94.81 230 PHE A O 1
ATOM 1797 N N . VAL A 1 231 ? -18.453 -16.547 -30.531 1 96.25 231 VAL A N 1
ATOM 1798 C CA . VAL A 1 231 ? -18.219 -17.562 -29.516 1 96.25 231 VAL A CA 1
ATOM 1799 C C . VAL A 1 231 ? -17.109 -17.094 -28.578 1 96.25 231 VAL A C 1
ATOM 1801 O O . VAL A 1 231 ? -15.961 -16.906 -29 1 96.25 231 VAL A O 1
ATOM 1804 N N . LEU A 1 232 ? -17.438 -16.859 -27.375 1 97.19 232 LEU A N 1
ATOM 1805 C CA . LEU A 1 232 ? -16.453 -16.547 -26.359 1 97.19 232 LEU A CA 1
ATOM 1806 C C . LEU A 1 232 ? -15.875 -17.812 -25.734 1 97.19 232 LEU A C 1
ATOM 1808 O O . LEU A 1 232 ? -16.594 -18.578 -25.094 1 97.19 232 LEU A O 1
ATOM 1812 N N . PRO A 1 233 ? -14.633 -18.016 -25.953 1 95 233 PRO A N 1
ATOM 1813 C CA . PRO A 1 233 ? -14.039 -19.281 -25.516 1 95 233 PRO A CA 1
ATOM 1814 C C . PRO A 1 233 ? -13.797 -19.312 -24 1 95 233 PRO A C 1
ATOM 1816 O O . PRO A 1 233 ? -13.875 -18.281 -23.344 1 95 233 PRO A O 1
ATOM 1819 N N . ARG A 1 234 ? -13.547 -20.562 -23.547 1 92.06 234 ARG A N 1
ATOM 1820 C CA . ARG A 1 234 ? -13.102 -20.703 -22.156 1 92.06 234 ARG A CA 1
ATOM 1821 C C . ARG A 1 234 ? -11.898 -19.828 -21.875 1 92.06 234 ARG A C 1
ATOM 1823 O O . ARG A 1 234 ? -10.961 -19.766 -22.672 1 92.06 234 ARG A O 1
ATOM 1830 N N . GLY A 1 235 ? -11.922 -19.156 -20.688 1 90.44 235 GLY A N 1
ATOM 1831 C CA . GLY A 1 235 ? -10.82 -18.281 -20.312 1 90.44 235 GLY A CA 1
ATOM 1832 C C . GLY A 1 235 ? -11.023 -16.844 -20.734 1 90.44 235 GLY A C 1
ATOM 1833 O O . GLY A 1 235 ? -10.273 -15.953 -20.297 1 90.44 235 GLY A O 1
ATOM 1834 N N . PHE A 1 236 ? -12.047 -16.656 -21.531 1 93.88 236 PHE A N 1
ATOM 1835 C CA . PHE A 1 236 ? -12.367 -15.297 -21.938 1 93.88 236 PHE A CA 1
ATOM 1836 C C . PHE A 1 236 ? -12.688 -14.438 -20.719 1 93.88 236 PHE A C 1
ATOM 1838 O O . PHE A 1 236 ? -13.492 -14.828 -19.875 1 93.88 236 PHE A O 1
ATOM 1845 N N . GLU A 1 237 ? -12.008 -13.32 -20.672 1 94.62 237 GLU A N 1
ATOM 1846 C CA . GLU A 1 237 ? -12.281 -12.32 -19.656 1 94.62 237 GLU A CA 1
ATOM 1847 C C . GLU A 1 237 ? -13.102 -11.164 -20.219 1 94.62 237 GLU A C 1
ATOM 1849 O O . GLU A 1 237 ? -12.57 -10.281 -20.891 1 94.62 237 GLU A O 1
ATOM 1854 N N . GLY A 1 238 ? -14.336 -11.141 -19.734 1 95.69 238 GLY A N 1
ATOM 1855 C CA . GLY A 1 238 ? -15.242 -10.164 -20.312 1 95.69 238 GLY A CA 1
ATOM 1856 C C . GLY A 1 238 ? -15.703 -9.117 -19.312 1 95.69 238 GLY A C 1
ATOM 1857 O O . GLY A 1 238 ? -15.727 -9.367 -18.109 1 95.69 238 GLY A O 1
ATOM 1858 N N . SER A 1 239 ? -16.047 -7.941 -19.844 1 96.38 239 SER A N 1
ATOM 1859 C CA . SER A 1 239 ? -16.703 -6.871 -19.109 1 96.38 239 SER A CA 1
ATOM 1860 C C . SER A 1 239 ? -17.859 -6.281 -19.906 1 96.38 239 SER A C 1
ATOM 1862 O O . SER A 1 239 ? -17.703 -5.953 -21.078 1 96.38 239 SER A O 1
ATOM 1864 N N . VAL A 1 240 ? -18.938 -6.211 -19.281 1 97.19 240 VAL A N 1
ATOM 1865 C CA . VAL A 1 240 ? -20.031 -5.422 -19.844 1 97.19 240 VAL A CA 1
ATOM 1866 C C . VAL A 1 240 ? -20.016 -4.016 -19.25 1 97.19 240 VAL A C 1
ATOM 1868 O O . VAL A 1 240 ? -20.094 -3.85 -18.031 1 97.19 240 VAL A O 1
ATOM 1871 N N . VAL A 1 241 ? -19.922 -3.041 -20.141 1 96.12 241 VAL A N 1
ATOM 1872 C CA . VAL A 1 241 ? -19.75 -1.659 -19.703 1 96.12 241 VAL A CA 1
ATOM 1873 C C . VAL A 1 241 ? -20.969 -0.833 -20.094 1 96.12 241 VAL A C 1
ATOM 1875 O O . VAL A 1 241 ? -21.406 -0.871 -21.25 1 96.12 241 VAL A O 1
ATOM 1878 N N . TRP A 1 242 ? -21.484 -0.143 -19.188 1 94.62 242 TRP A N 1
ATOM 1879 C CA . TRP A 1 242 ? -22.562 0.798 -19.422 1 94.62 242 TRP A CA 1
ATOM 1880 C C . TRP A 1 242 ? -22.062 2.236 -19.391 1 94.62 242 TRP A C 1
ATOM 1882 O O . TRP A 1 242 ? -21.438 2.654 -18.422 1 94.62 242 TRP A O 1
ATOM 1892 N N . GLU A 1 243 ? -22.375 2.971 -20.375 1 93.5 243 GLU A N 1
ATOM 1893 C CA . GLU A 1 243 ? -21.922 4.355 -20.531 1 93.5 243 GLU A CA 1
ATOM 1894 C C . GLU A 1 243 ? -23.094 5.273 -20.875 1 93.5 243 GLU A C 1
ATOM 1896 O O . GLU A 1 243 ? -24 4.879 -21.609 1 93.5 243 GLU A O 1
ATOM 1901 N N . GLY A 1 244 ? -23.031 6.473 -20.328 1 87.31 244 GLY A N 1
ATOM 1902 C CA . GLY A 1 244 ? -24.031 7.473 -20.672 1 87.31 244 GLY A CA 1
ATOM 1903 C C . GLY A 1 244 ? -25.25 7.434 -19.797 1 87.31 244 GLY A C 1
ATOM 1904 O O . GLY A 1 244 ? -26.312 7.926 -20.172 1 87.31 244 GLY A O 1
ATOM 1905 N N . LEU A 1 245 ? -25.172 6.898 -18.703 1 83.5 245 LEU A N 1
ATOM 1906 C CA . LEU A 1 245 ? -26.297 6.793 -17.781 1 83.5 245 LEU A CA 1
ATOM 1907 C C . LEU A 1 245 ? -26.609 8.148 -17.156 1 83.5 245 LEU A C 1
ATOM 1909 O O . LEU A 1 245 ? -25.703 8.914 -16.828 1 83.5 245 LEU A O 1
ATOM 1913 N N . GLY A 1 246 ? -27.828 8.391 -17.109 1 77.12 246 GLY A N 1
ATOM 1914 C CA . GLY A 1 246 ? -28.281 9.609 -16.469 1 77.12 246 GLY A CA 1
ATOM 1915 C C . GLY A 1 246 ? -28.812 9.375 -15.062 1 77.12 246 GLY A C 1
ATOM 1916 O O . GLY A 1 246 ? -28.812 8.242 -14.578 1 77.12 246 GLY A O 1
ATOM 1917 N N . PRO A 1 247 ? -29.297 10.43 -14.453 1 71.81 247 PRO A N 1
ATOM 1918 C CA . PRO A 1 247 ? -29.75 10.359 -13.062 1 71.81 247 PRO A CA 1
ATOM 1919 C C . PRO A 1 247 ? -31 9.508 -12.891 1 71.81 247 PRO A C 1
ATOM 1921 O O . PRO A 1 247 ? -31.266 9.008 -11.797 1 71.81 247 PRO A O 1
ATOM 1924 N N . THR A 1 248 ? -31.688 9.273 -14.008 1 72.88 248 THR A N 1
ATOM 1925 C CA . THR A 1 248 ? -32.938 8.539 -13.891 1 72.88 248 THR A CA 1
ATOM 1926 C C . THR A 1 248 ? -32.75 7.07 -14.242 1 72.88 248 THR A C 1
ATOM 1928 O O . THR A 1 248 ? -33.656 6.262 -14.102 1 72.88 248 THR A O 1
ATOM 1931 N N . ASP A 1 249 ? -31.609 6.758 -14.68 1 80.94 249 ASP A N 1
ATOM 1932 C CA . ASP A 1 249 ? -31.375 5.371 -15.062 1 80.94 249 ASP A CA 1
ATOM 1933 C C . ASP A 1 249 ? -31.25 4.477 -13.836 1 80.94 249 ASP A C 1
ATOM 1935 O O . ASP A 1 249 ? -30.812 4.926 -12.773 1 80.94 249 ASP A O 1
ATOM 1939 N N . MET A 1 250 ? -31.656 3.314 -14 1 78.19 250 MET A N 1
ATOM 1940 C CA . MET A 1 250 ? -31.641 2.359 -12.898 1 78.19 250 MET A CA 1
ATOM 1941 C C . MET A 1 250 ? -30.266 1.721 -12.75 1 78.19 250 MET A C 1
ATOM 1943 O O . MET A 1 250 ? -29.734 1.15 -13.703 1 78.19 250 MET A O 1
ATOM 1947 N N . VAL A 1 251 ? -29.719 1.862 -11.602 1 82.44 251 VAL A N 1
ATOM 1948 C CA . VAL A 1 251 ? -28.453 1.231 -11.242 1 82.44 251 VAL A CA 1
ATOM 1949 C C . VAL A 1 251 ? -28.594 0.513 -9.898 1 82.44 251 VAL A C 1
ATOM 1951 O O . VAL A 1 251 ? -29.125 1.077 -8.938 1 82.44 251 VAL A O 1
ATOM 1954 N N . ILE A 1 252 ? -28.203 -0.712 -9.891 1 80.62 252 ILE A N 1
ATOM 1955 C CA . ILE A 1 252 ? -28.266 -1.492 -8.656 1 80.62 252 ILE A CA 1
ATOM 1956 C C . ILE A 1 252 ? -26.891 -1.519 -7.996 1 80.62 252 ILE A C 1
ATOM 1958 O O . ILE A 1 252 ? -25.906 -1.921 -8.609 1 80.62 252 ILE A O 1
ATOM 1962 N N . THR A 1 253 ? -26.875 -1.142 -6.746 1 74.44 253 THR A N 1
ATOM 1963 C CA . THR A 1 253 ? -25.609 -1.001 -6.043 1 74.44 253 THR A CA 1
ATOM 1964 C C . THR A 1 253 ? -25.422 -2.133 -5.035 1 74.44 253 THR A C 1
ATOM 1966 O O . THR A 1 253 ? -24.312 -2.357 -4.547 1 74.44 253 THR A O 1
ATOM 1969 N N . ASP A 1 254 ? -26.484 -2.779 -4.75 1 72.56 254 ASP A N 1
ATOM 1970 C CA . ASP A 1 254 ? -26.438 -3.891 -3.807 1 72.56 254 ASP A CA 1
ATOM 1971 C C . ASP A 1 254 ? -26.531 -5.234 -4.531 1 72.56 254 ASP A C 1
ATOM 1973 O O . ASP A 1 254 ? -27.578 -5.578 -5.066 1 72.56 254 ASP A O 1
ATOM 1977 N N . ALA A 1 255 ? -25.516 -5.898 -4.426 1 74.19 255 ALA A N 1
ATOM 1978 C CA . ALA A 1 255 ? -25.453 -7.184 -5.117 1 74.19 255 ALA A CA 1
ATOM 1979 C C . ALA A 1 255 ? -26.547 -8.125 -4.617 1 74.19 255 ALA A C 1
ATOM 1981 O O . ALA A 1 255 ? -26.953 -9.047 -5.324 1 74.19 255 ALA A O 1
ATOM 1982 N N . ARG A 1 256 ? -27.172 -7.902 -3.408 1 76.44 256 ARG A N 1
ATOM 1983 C CA . ARG A 1 256 ? -28.203 -8.766 -2.842 1 76.44 256 ARG A CA 1
ATOM 1984 C C . ARG A 1 256 ? -29.531 -8.586 -3.58 1 76.44 256 ARG A C 1
ATOM 1986 O O . ARG A 1 256 ? -30.422 -9.43 -3.467 1 76.44 256 ARG A O 1
ATOM 1993 N N . GLN A 1 257 ? -29.5 -7.598 -4.328 1 82.12 257 GLN A N 1
ATOM 1994 C CA . GLN A 1 257 ? -30.719 -7.301 -5.07 1 82.12 257 GLN A CA 1
ATOM 1995 C C . GLN A 1 257 ? -30.641 -7.836 -6.496 1 82.12 257 GLN A C 1
ATOM 1997 O O . GLN A 1 257 ? -31.5 -7.535 -7.328 1 82.12 257 GLN A O 1
ATOM 2002 N N . LEU A 1 258 ? -29.609 -8.586 -6.738 1 87.94 258 LEU A N 1
ATOM 2003 C CA . LEU A 1 258 ? -29.391 -9.133 -8.078 1 87.94 258 LEU A CA 1
ATOM 2004 C C . LEU A 1 258 ? -29.391 -10.656 -8.047 1 87.94 258 LEU A C 1
ATOM 2006 O O . LEU A 1 258 ? -28.969 -11.258 -7.055 1 87.94 258 LEU A O 1
ATOM 2010 N N . VAL A 1 259 ? -29.938 -11.203 -9.031 1 90.06 259 VAL A N 1
ATOM 2011 C CA . VAL A 1 259 ? -29.812 -12.633 -9.273 1 90.06 259 VAL A CA 1
ATOM 2012 C C . VAL A 1 259 ? -28.953 -12.867 -10.523 1 90.06 259 VAL A C 1
ATOM 2014 O O . VAL A 1 259 ? -29.266 -12.359 -11.602 1 90.06 259 VAL A O 1
ATOM 2017 N N . PHE A 1 260 ? -28 -13.656 -10.352 1 92.31 260 PHE A N 1
ATOM 2018 C CA . PHE A 1 260 ? -27.078 -13.914 -11.453 1 92.31 260 PHE A CA 1
ATOM 2019 C C . PHE A 1 260 ? -27.375 -15.266 -12.086 1 92.31 260 PHE A C 1
ATOM 2021 O O . PHE A 1 260 ? -27.438 -16.281 -11.398 1 92.31 260 PHE A O 1
ATOM 2028 N N . GLY A 1 261 ? -27.641 -15.195 -13.375 1 92.5 261 GLY A N 1
ATOM 2029 C CA . GLY A 1 261 ? -27.703 -16.4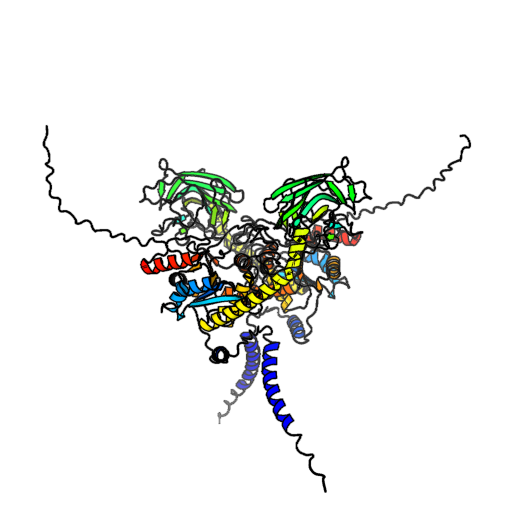06 -14.172 1 92.5 261 GLY A CA 1
ATOM 2030 C C . GLY A 1 261 ? -26.375 -16.766 -14.812 1 92.5 261 GLY A C 1
ATOM 2031 O O . GLY A 1 261 ? -26.062 -16.266 -15.891 1 92.5 261 GLY A O 1
ATOM 2032 N N . ASP A 1 262 ? -25.781 -17.734 -14.258 1 93 262 ASP A N 1
ATOM 2033 C CA . ASP A 1 262 ? -24.422 -18 -14.703 1 93 262 ASP A CA 1
ATOM 2034 C C . ASP A 1 262 ? -24.375 -19.156 -15.703 1 93 262 ASP A C 1
ATOM 2036 O O . ASP A 1 262 ? -23.297 -19.625 -16.062 1 93 262 ASP A O 1
ATOM 2040 N N . GLY A 1 263 ? -25.516 -19.641 -16.094 1 91.56 263 GLY A N 1
ATOM 2041 C CA . GLY A 1 263 ? -25.562 -20.703 -17.078 1 91.56 263 GLY A CA 1
ATOM 2042 C C . GLY A 1 263 ? -25 -22.016 -16.578 1 91.56 263 GLY A C 1
ATOM 2043 O O . GLY A 1 263 ? -24.266 -22.703 -17.297 1 91.56 263 GLY A O 1
ATOM 2044 N N . GLY A 1 264 ? -25.328 -22.359 -15.336 1 91 264 GLY A N 1
ATOM 2045 C CA . GLY A 1 264 ? -24.781 -23.578 -14.75 1 91 264 GLY A CA 1
ATOM 2046 C C . GLY A 1 264 ? -23.297 -23.484 -14.453 1 91 264 GLY A C 1
ATOM 2047 O O . GLY A 1 264 ? -22.594 -24.5 -14.477 1 91 264 GLY A O 1
ATOM 2048 N N . GLY A 1 265 ? -22.828 -22.297 -14.375 1 93.06 265 GLY A N 1
ATOM 2049 C CA . GLY A 1 265 ? -21.406 -22.109 -14.062 1 93.06 265 GLY A CA 1
ATOM 2050 C C . GLY A 1 265 ? -20.562 -21.812 -15.281 1 93.06 265 GLY A C 1
ATOM 2051 O O . GLY A 1 265 ? -19.344 -21.688 -15.18 1 93.06 265 GLY A O 1
ATOM 2052 N N . ALA A 1 266 ? -21.172 -21.734 -16.422 1 93.25 266 ALA A N 1
ATOM 2053 C CA . ALA A 1 266 ? -20.438 -21.422 -17.656 1 93.25 266 ALA A CA 1
ATOM 2054 C C . ALA A 1 266 ? -19.797 -20.047 -17.578 1 93.25 266 ALA A C 1
ATOM 2056 O O . ALA A 1 266 ? -18.781 -19.797 -18.234 1 93.25 266 ALA A O 1
ATOM 2057 N N . ILE A 1 267 ? -20.406 -19.203 -16.797 1 94.75 267 ILE A N 1
ATOM 2058 C CA . ILE A 1 267 ? -19.859 -17.875 -16.547 1 94.75 267 ILE A CA 1
ATOM 2059 C C . ILE A 1 267 ? -19.688 -17.656 -15.047 1 94.75 267 ILE A C 1
ATOM 2061 O O . ILE A 1 267 ? -20.5 -18.172 -14.25 1 94.75 267 ILE A O 1
ATOM 2065 N N . ARG A 1 268 ? -18.594 -17 -14.734 1 93.62 268 ARG A N 1
ATOM 2066 C CA . ARG A 1 268 ? -18.406 -16.547 -13.367 1 93.62 268 ARG A CA 1
ATOM 2067 C C . ARG A 1 268 ? -18.344 -15.016 -13.297 1 93.62 268 ARG A C 1
ATOM 2069 O O . ARG A 1 268 ? -17.5 -14.391 -13.938 1 93.62 268 ARG A O 1
ATOM 2076 N N . PHE A 1 269 ? -19.188 -14.492 -12.477 1 93.25 269 PHE A N 1
ATOM 2077 C CA . PHE A 1 269 ? -19.219 -13.047 -12.32 1 93.25 269 PHE A CA 1
ATOM 2078 C C . PHE A 1 269 ? -18.25 -12.602 -11.227 1 93.25 269 PHE A C 1
ATOM 2080 O O . PHE A 1 269 ? -18.078 -13.297 -10.227 1 93.25 269 PHE A O 1
ATOM 2087 N N . SER A 1 270 ? -17.672 -11.469 -11.453 1 89.19 270 SER A N 1
ATOM 2088 C CA . SER A 1 270 ? -16.781 -10.898 -10.453 1 89.19 270 SER A CA 1
ATOM 2089 C C . SER A 1 270 ? -17.562 -10.273 -9.305 1 89.19 270 SER A C 1
ATOM 2091 O O . SER A 1 270 ? -18.641 -9.727 -9.508 1 89.19 270 SER A O 1
ATOM 2093 N N . LEU A 1 271 ? -16.906 -10.359 -8.156 1 80.19 271 LEU A N 1
ATOM 2094 C CA . LEU A 1 271 ? -17.5 -9.742 -6.977 1 80.19 271 LEU A CA 1
ATOM 2095 C C . LEU A 1 271 ? -17.062 -8.281 -6.844 1 80.19 271 LEU A C 1
ATOM 2097 O O . LEU A 1 271 ? -17.641 -7.527 -6.059 1 80.19 271 LEU A O 1
ATOM 2101 N N . THR A 1 272 ? -16.125 -7.988 -7.586 1 82.12 272 THR A N 1
ATOM 2102 C CA . THR A 1 272 ? -15.633 -6.617 -7.562 1 82.12 272 THR A CA 1
ATOM 2103 C C . THR A 1 272 ? -16.047 -5.863 -8.82 1 82.12 272 THR A C 1
ATOM 2105 O O . THR A 1 272 ? -16.328 -6.477 -9.852 1 82.12 272 THR A O 1
ATOM 2108 N N . GLY A 1 273 ? -16.141 -4.57 -8.555 1 81.12 273 GLY A N 1
ATOM 2109 C CA . GLY A 1 273 ? -16.672 -3.771 -9.656 1 81.12 273 GLY A CA 1
ATOM 2110 C C . GLY A 1 273 ? -15.625 -2.875 -10.289 1 81.12 273 GLY A C 1
ATOM 2111 O O . GLY A 1 273 ? -14.453 -2.889 -9.891 1 81.12 273 GLY A O 1
ATOM 2112 N N . ARG A 1 274 ? -16.141 -2.309 -11.477 1 85.31 274 ARG A N 1
ATOM 2113 C CA . ARG A 1 274 ? -15.398 -1.278 -12.195 1 85.31 274 ARG A CA 1
ATOM 2114 C C . ARG A 1 274 ? -16.266 -0.044 -12.43 1 85.31 274 ARG A C 1
ATOM 2116 O O . ARG A 1 274 ? -17.453 -0.161 -12.727 1 85.31 274 ARG A O 1
ATOM 2123 N N . TYR A 1 275 ? -15.625 1.074 -12.219 1 83.75 275 TYR A N 1
ATOM 2124 C CA . TYR A 1 275 ? -16.312 2.262 -12.711 1 83.75 275 TYR A CA 1
ATOM 2125 C C . TYR A 1 275 ? -15.312 3.361 -13.07 1 83.75 275 TYR A C 1
ATOM 2127 O O . TYR A 1 275 ? -14.164 3.338 -12.609 1 83.75 275 TYR A O 1
ATOM 2135 N N . GLY A 1 276 ? -15.703 4.195 -13.969 1 83.31 276 GLY A N 1
ATOM 2136 C CA . GLY A 1 276 ? -14.883 5.289 -14.469 1 83.31 276 GLY A CA 1
ATOM 2137 C C . GLY A 1 276 ? -15.578 6.633 -14.391 1 83.31 276 GLY A C 1
ATOM 2138 O O . GLY A 1 276 ? -16.812 6.707 -14.398 1 83.31 276 GLY A O 1
ATOM 2139 N N . GLU A 1 277 ? -14.766 7.652 -14.336 1 76.56 277 GLU A N 1
ATOM 2140 C CA . GLU A 1 277 ? -15.305 9.008 -14.219 1 76.56 277 GLU A CA 1
ATOM 2141 C C . GLU A 1 277 ? -15.453 9.656 -15.594 1 76.56 277 GLU A C 1
ATOM 2143 O O . GLU A 1 277 ? -16.141 10.672 -15.734 1 76.56 277 GLU A O 1
ATOM 2148 N N . ASN A 1 278 ? -14.844 9.023 -16.531 1 79.19 278 ASN A N 1
ATOM 2149 C CA . ASN A 1 278 ? -14.867 9.594 -17.875 1 79.19 278 ASN A CA 1
ATOM 2150 C C . ASN A 1 278 ? -15.5 8.641 -18.891 1 79.19 278 ASN A C 1
ATOM 2152 O O . ASN A 1 278 ? -15.281 7.43 -18.828 1 79.19 278 ASN A O 1
ATOM 2156 N N . ASP A 1 279 ? -16.188 9.305 -19.797 1 81.5 279 ASP A N 1
ATOM 2157 C CA . ASP A 1 279 ? -16.75 8.531 -20.906 1 81.5 279 ASP A CA 1
ATOM 2158 C C . ASP A 1 279 ? -15.664 8.156 -21.922 1 81.5 279 ASP A C 1
ATOM 2160 O O . ASP A 1 279 ? -14.68 8.875 -22.078 1 81.5 279 ASP A O 1
ATOM 2164 N N . GLY A 1 280 ? -15.867 7.117 -22.547 1 83.56 280 GLY A N 1
ATOM 2165 C CA . GLY A 1 280 ? -14.984 6.734 -23.641 1 83.56 280 GLY A CA 1
ATOM 2166 C C . GLY A 1 280 ? -13.766 5.961 -23.172 1 83.56 280 GLY A C 1
ATOM 2167 O O . GLY A 1 280 ? -12.953 5.523 -24 1 83.56 280 GLY A O 1
ATOM 2168 N N . GLU A 1 281 ? -13.648 5.914 -21.938 1 86.25 281 GLU A N 1
ATOM 2169 C CA . GLU A 1 281 ? -12.523 5.156 -21.391 1 86.25 281 GLU A CA 1
ATOM 2170 C C . GLU A 1 281 ? -12.992 3.885 -20.688 1 86.25 281 GLU A C 1
ATOM 2172 O O . GLU A 1 281 ? -14.094 3.852 -20.125 1 86.25 281 GLU A O 1
ATOM 2177 N N . PHE A 1 282 ? -12.148 2.844 -20.875 1 90.88 282 PHE A N 1
ATOM 2178 C CA . PHE A 1 282 ? -12.461 1.629 -20.125 1 90.88 282 PHE A CA 1
ATOM 2179 C C . PHE A 1 282 ? -12.414 1.887 -18.625 1 90.88 282 PHE A C 1
ATOM 2181 O O . PHE A 1 282 ? -11.461 2.482 -18.125 1 90.88 282 PHE A O 1
ATOM 2188 N N . PRO A 1 283 ? -13.453 1.491 -17.906 1 88.75 283 PRO A N 1
ATOM 2189 C CA . PRO A 1 283 ? -13.547 1.846 -16.5 1 88.75 283 PRO A CA 1
ATOM 2190 C C . PRO A 1 283 ? -12.445 1.215 -15.648 1 88.75 283 PRO A C 1
ATOM 2192 O O . PRO A 1 283 ? -11.977 0.118 -15.961 1 88.75 283 PRO A O 1
ATOM 2195 N N . ASP A 1 284 ? -12.219 1.868 -14.57 1 84.06 284 ASP A N 1
ATOM 2196 C CA . ASP A 1 284 ? -11.156 1.437 -13.664 1 84.06 284 ASP A CA 1
ATOM 2197 C C . ASP A 1 284 ? -11.664 0.368 -12.695 1 84.06 284 ASP A C 1
ATOM 2199 O O . ASP A 1 284 ? -12.828 0.385 -12.297 1 84.06 284 ASP A O 1
ATOM 2203 N N . PHE A 1 285 ? -10.734 -0.513 -12.352 1 81.62 285 PHE A N 1
ATOM 2204 C CA . PHE A 1 285 ? -11.016 -1.534 -11.352 1 81.62 285 PHE A CA 1
ATOM 2205 C C . PHE A 1 285 ? -11.234 -0.902 -9.984 1 81.62 285 PHE A C 1
ATOM 2207 O O . PHE A 1 285 ? -10.531 0.034 -9.602 1 81.62 285 PHE A O 1
ATOM 2214 N N . ARG A 1 286 ? -12.242 -1.404 -9.312 1 76.69 286 ARG A N 1
ATOM 2215 C CA . ARG A 1 286 ? -12.508 -1.022 -7.934 1 76.69 286 ARG A CA 1
ATOM 2216 C C . ARG A 1 286 ? -12.648 -2.252 -7.043 1 76.69 286 ARG A C 1
ATOM 2218 O O . ARG A 1 286 ? -13.383 -3.188 -7.379 1 76.69 286 ARG A O 1
ATOM 2225 N N . ALA A 1 287 ? -11.867 -2.352 -6.055 1 71.19 287 ALA A N 1
ATOM 2226 C CA . ALA A 1 287 ? -11.977 -3.467 -5.121 1 71.19 287 ALA A CA 1
ATOM 2227 C C . ALA A 1 287 ? -13.227 -3.33 -4.254 1 71.19 287 ALA A C 1
ATOM 2229 O O . ALA A 1 287 ? -13.156 -3.447 -3.027 1 71.19 287 ALA A O 1
ATOM 2230 N N . GLU A 1 288 ? -14.375 -3.021 -4.879 1 74.31 288 GLU A N 1
ATOM 2231 C CA . GLU A 1 288 ? -15.68 -2.865 -4.25 1 74.31 288 GLU A CA 1
ATOM 2232 C C . GLU A 1 288 ? -16.766 -3.619 -5.023 1 74.31 288 GLU A C 1
ATOM 2234 O O . GLU A 1 288 ? -16.516 -4.125 -6.117 1 74.31 288 GLU A O 1
ATOM 2239 N N . GLN A 1 289 ? -17.875 -3.674 -4.391 1 76.25 289 GLN A N 1
ATOM 2240 C CA . GLN A 1 289 ? -18.984 -4.352 -5.059 1 76.25 289 GLN A CA 1
ATOM 2241 C C . GLN A 1 289 ? -19.328 -3.668 -6.375 1 76.25 289 GLN A C 1
ATOM 2243 O O . GLN A 1 289 ? -19.266 -2.441 -6.48 1 76.25 289 GLN A O 1
ATOM 2248 N N . PRO A 1 290 ? -19.734 -4.465 -7.289 1 80.5 290 PRO A N 1
ATOM 2249 C CA . PRO A 1 290 ? -20.047 -3.879 -8.594 1 80.5 290 PRO A CA 1
ATOM 2250 C C . PRO A 1 290 ? -21.359 -3.104 -8.586 1 80.5 290 PRO A C 1
ATOM 2252 O O . PRO A 1 290 ? -22.312 -3.49 -7.895 1 80.5 290 PRO A O 1
ATOM 2255 N N . LEU A 1 291 ? -21.391 -2.068 -9.281 1 83.19 291 LEU A N 1
ATOM 2256 C CA . LEU A 1 291 ? -22.609 -1.341 -9.664 1 83.19 291 LEU A CA 1
ATOM 2257 C C . LEU A 1 291 ? -23.109 -1.812 -11.023 1 83.19 291 LEU A C 1
ATOM 2259 O O . LEU A 1 291 ? -22.391 -1.752 -12.023 1 83.19 291 LEU A O 1
ATOM 2263 N N . VAL A 1 292 ? -24.281 -2.293 -11.016 1 89.88 292 VAL A N 1
ATOM 2264 C CA . VAL A 1 292 ? -24.766 -2.953 -12.227 1 89.88 292 VAL A CA 1
ATOM 2265 C C . VAL A 1 292 ? -25.938 -2.168 -12.805 1 89.88 292 VAL A C 1
ATOM 2267 O O . VAL A 1 292 ? -26.875 -1.811 -12.086 1 89.88 292 VAL A O 1
ATOM 2270 N N . ALA A 1 293 ? -25.859 -1.904 -14.102 1 90.88 293 ALA A N 1
ATOM 2271 C CA . ALA A 1 293 ? -26.891 -1.075 -14.727 1 90.88 293 ALA A CA 1
ATOM 2272 C C . ALA A 1 293 ? -27.656 -1.86 -15.789 1 90.88 293 ALA A C 1
ATOM 2274 O O . ALA A 1 293 ? -28.484 -1.297 -16.516 1 90.88 293 ALA A O 1
ATOM 2275 N N . GLY A 1 294 ? -27.375 -3.119 -15.859 1 94.12 294 GLY A N 1
ATOM 2276 C CA . GLY A 1 294 ? -28.062 -3.91 -16.875 1 94.12 294 GLY A CA 1
ATOM 2277 C C . GLY A 1 294 ? -27.672 -5.375 -16.844 1 94.12 294 GLY A C 1
ATOM 2278 O O . GLY A 1 294 ? -27.312 -5.914 -15.797 1 94.12 294 GLY A O 1
ATOM 2279 N N . SER A 1 295 ? -27.938 -5.938 -18.062 1 96.38 295 SER A N 1
ATOM 2280 C CA . SER A 1 295 ? -27.75 -7.379 -18.203 1 96.38 295 SER A CA 1
ATOM 2281 C C . SER A 1 295 ? -27.328 -7.742 -19.625 1 96.38 295 SER A C 1
ATOM 2283 O O . SER A 1 295 ? -26.953 -6.871 -20.406 1 96.38 295 SER A O 1
ATOM 2285 N N . PHE A 1 296 ? -27.25 -9.031 -19.844 1 97.94 296 PHE A N 1
ATOM 2286 C CA . PHE A 1 296 ? -27.078 -9.562 -21.188 1 97.94 296 PHE A CA 1
ATOM 2287 C C . PHE A 1 296 ? -27.688 -10.953 -21.297 1 97.94 296 PHE A C 1
ATOM 2289 O O . PHE A 1 296 ? -27.969 -11.594 -20.281 1 97.94 296 PHE A O 1
ATOM 2296 N N . ILE A 1 297 ? -27.969 -11.273 -22.516 1 96.94 297 ILE A N 1
ATOM 2297 C CA . ILE A 1 297 ? -28.484 -12.609 -22.828 1 96.94 297 ILE A CA 1
ATOM 2298 C C . ILE A 1 297 ? -27.391 -13.438 -23.516 1 96.94 297 ILE A C 1
ATOM 2300 O O . ILE A 1 297 ? -26.688 -12.938 -24.391 1 96.94 297 ILE A O 1
ATOM 2304 N N . PHE A 1 298 ? -27.297 -14.672 -23.047 1 96.31 298 PHE A N 1
ATOM 2305 C CA . PHE A 1 298 ? -26.281 -15.539 -23.641 1 96.31 298 PHE A CA 1
ATOM 2306 C C . PHE A 1 298 ? -26.75 -16.984 -23.688 1 96.31 298 PHE A C 1
ATOM 2308 O O . PHE A 1 298 ? -27.797 -17.312 -23.125 1 96.31 298 PHE A O 1
ATOM 2315 N N . SER A 1 299 ? -26.047 -17.75 -24.453 1 94 299 SER A N 1
ATOM 2316 C CA . SER A 1 299 ? -26.266 -19.203 -24.531 1 94 299 SER A CA 1
ATOM 2317 C C . SER A 1 299 ? -24.953 -19.969 -24.359 1 94 299 SER A C 1
ATOM 2319 O O . SER A 1 299 ? -23.875 -19.422 -24.625 1 94 299 SER A O 1
ATOM 2321 N N . VAL A 1 300 ? -25.125 -21.172 -23.859 1 93.12 300 VAL A N 1
ATOM 2322 C CA . VAL A 1 300 ? -23.969 -22.031 -23.719 1 93.12 300 VAL A CA 1
ATOM 2323 C C . VAL A 1 300 ? -23.672 -22.719 -25.047 1 93.12 300 VAL A C 1
ATOM 2325 O O . VAL A 1 300 ? -24.562 -23.312 -25.656 1 93.12 300 VAL A O 1
ATOM 2328 N N . HIS A 1 301 ? -22.469 -22.516 -25.391 1 91.38 301 HIS A N 1
ATOM 2329 C CA . HIS A 1 301 ? -22.031 -23.109 -26.656 1 91.38 301 HIS A CA 1
ATOM 2330 C C . HIS A 1 301 ? -21.438 -24.5 -26.438 1 91.38 301 HIS A C 1
ATOM 2332 O O . HIS A 1 301 ? -20.844 -24.766 -25.391 1 91.38 301 HIS A O 1
ATOM 2338 N N . ASP A 1 302 ? -21.562 -25.484 -27.359 1 89.19 302 ASP A N 1
ATOM 2339 C CA . ASP A 1 302 ? -20.953 -26.812 -27.359 1 89.19 302 ASP A CA 1
ATOM 2340 C C . ASP A 1 302 ? -21.438 -27.641 -26.188 1 89.19 302 ASP A C 1
ATOM 2342 O O . ASP A 1 302 ? -20.625 -28.125 -25.391 1 89.19 302 ASP A O 1
ATOM 2346 N N . LYS A 1 303 ? -22.625 -27.828 -26.172 1 88.75 303 LYS A N 1
ATOM 2347 C CA . LYS A 1 303 ? -23.266 -28.625 -25.125 1 88.75 303 LYS A CA 1
ATOM 2348 C C . LYS A 1 303 ? -22.719 -30.047 -25.094 1 88.75 303 LYS A C 1
ATOM 2350 O O . LYS A 1 303 ? -22.547 -30.641 -24.031 1 88.75 303 LYS A O 1
ATOM 2355 N N . ASN A 1 304 ? -22.484 -30.516 -26.25 1 90.5 304 ASN A N 1
ATOM 2356 C CA . ASN A 1 304 ? -21.938 -31.875 -26.344 1 90.5 304 ASN A CA 1
ATOM 2357 C C . ASN A 1 304 ? -20.562 -31.969 -25.672 1 90.5 304 ASN A C 1
ATOM 2359 O O . ASN A 1 304 ? -20.281 -32.938 -24.984 1 90.5 304 ASN A O 1
ATOM 2363 N N . GLY A 1 305 ? -19.828 -31.031 -26 1 91.81 305 GLY A N 1
ATOM 2364 C CA . GLY A 1 305 ? -18.516 -30.984 -25.359 1 91.81 305 GLY A CA 1
ATOM 2365 C C . GLY A 1 305 ? -18.594 -30.891 -23.844 1 91.81 305 GLY A C 1
ATOM 2366 O O . GLY A 1 305 ? -17.812 -31.516 -23.141 1 91.81 305 GLY A O 1
ATOM 2367 N N . LEU A 1 306 ? -19.516 -30.172 -23.375 1 92.69 306 LEU A N 1
ATOM 2368 C CA . LEU A 1 306 ? -19.719 -30.031 -21.938 1 92.69 306 LEU A CA 1
ATOM 2369 C C . LEU A 1 306 ? -20.141 -31.359 -21.328 1 92.69 306 LEU A C 1
ATOM 2371 O O . LEU A 1 306 ? -19.641 -31.75 -20.266 1 92.69 306 LEU A O 1
ATOM 2375 N N . ASP A 1 307 ? -21 -31.969 -22.016 1 92.75 307 ASP A N 1
ATOM 2376 C CA . ASP A 1 307 ? -21.484 -33.25 -21.531 1 92.75 307 ASP A CA 1
ATOM 2377 C C . ASP A 1 307 ? -20.344 -34.281 -21.438 1 92.75 307 ASP A C 1
ATOM 2379 O O . ASP A 1 307 ? -20.25 -35 -20.469 1 92.75 307 ASP A O 1
ATOM 2383 N N . LYS A 1 308 ? -19.609 -34.281 -22.453 1 94.06 308 LYS A N 1
ATOM 2384 C CA . LYS A 1 308 ? -18.469 -35.188 -22.469 1 94.06 308 LYS A CA 1
ATOM 2385 C C . LYS A 1 308 ? -17.484 -34.844 -21.344 1 94.06 308 LYS A C 1
ATOM 2387 O O . LYS A 1 308 ? -16.953 -35.75 -20.703 1 94.06 308 LYS A O 1
ATOM 2392 N N . PHE A 1 309 ? -17.266 -33.656 -21.188 1 93.94 309 PHE A N 1
ATOM 2393 C CA . PHE A 1 309 ? -16.375 -33.188 -20.141 1 93.94 309 PHE A CA 1
ATOM 2394 C C . PHE A 1 309 ? -16.875 -33.625 -18.766 1 93.94 309 PHE A C 1
ATOM 2396 O O . PHE A 1 309 ? -16.094 -34.156 -17.953 1 93.94 309 PHE A O 1
ATOM 2403 N N . LEU A 1 310 ? -18.141 -33.469 -18.5 1 94.62 310 LEU A N 1
ATOM 2404 C CA . LEU A 1 310 ? -18.75 -33.781 -17.219 1 94.62 310 LEU A CA 1
ATOM 2405 C C . LEU A 1 310 ? -18.766 -35.312 -17 1 94.62 310 LEU A C 1
ATOM 2407 O O . LEU A 1 310 ? -18.562 -35.781 -15.883 1 94.62 310 LEU A O 1
ATOM 2411 N N . ALA A 1 311 ? -18.969 -35.938 -18.031 1 95.38 311 ALA A N 1
ATOM 2412 C CA . ALA A 1 311 ? -19.031 -37.375 -17.953 1 95.38 311 ALA A CA 1
ATOM 2413 C C . ALA A 1 311 ? -17.672 -37.969 -17.578 1 95.38 311 ALA A C 1
ATOM 2415 O O . ALA A 1 311 ? -17.594 -39.031 -16.969 1 95.38 311 ALA A O 1
ATOM 2416 N N . GLY A 1 312 ? -16.641 -37.312 -17.906 1 96.62 312 GLY A N 1
ATOM 2417 C CA . GLY A 1 312 ? -15.297 -37.812 -17.656 1 96.62 312 GLY A CA 1
ATOM 2418 C C . GLY A 1 312 ? -14.797 -37.5 -16.25 1 96.62 312 GLY A C 1
ATOM 2419 O O . GLY A 1 312 ? -13.711 -37.906 -15.859 1 96.62 312 GLY A O 1
ATOM 2420 N N . LYS A 1 313 ? -15.586 -36.844 -15.438 1 95.94 313 LYS A N 1
ATOM 2421 C CA . LYS A 1 313 ? -15.172 -36.344 -14.133 1 95.94 313 LYS A CA 1
ATOM 2422 C C . LYS A 1 313 ? -14.789 -37.5 -13.195 1 95.94 313 LYS A C 1
ATOM 2424 O O . LYS A 1 313 ? -13.734 -37.438 -12.562 1 95.94 313 LYS A O 1
ATOM 2429 N N . PRO A 1 314 ? -15.586 -38.531 -13.109 1 96.75 314 PRO A N 1
ATOM 2430 C CA . PRO A 1 314 ? -15.234 -39.625 -12.195 1 96.75 314 PRO A CA 1
ATOM 2431 C C . PRO A 1 314 ? -13.906 -40.281 -12.547 1 96.75 314 PRO A C 1
ATOM 2433 O O . PRO A 1 314 ? -13.117 -40.594 -11.656 1 96.75 314 PRO A O 1
ATOM 2436 N N . ASP A 1 315 ? -13.672 -40.438 -13.758 1 97.69 315 ASP A N 1
ATOM 2437 C CA . ASP A 1 315 ? -12.422 -41.062 -14.203 1 97.69 315 ASP A CA 1
ATOM 2438 C C . ASP A 1 315 ? -11.227 -40.156 -13.891 1 97.69 315 ASP A C 1
ATOM 2440 O O . ASP A 1 315 ? -10.195 -40.625 -13.414 1 97.69 315 ASP A O 1
ATOM 2444 N N . ARG A 1 316 ? -11.359 -38.938 -14.18 1 97.81 316 ARG A N 1
ATOM 2445 C CA . ARG A 1 316 ? -10.289 -38 -13.875 1 97.81 316 ARG A CA 1
ATOM 2446 C C . ARG A 1 316 ? -9.984 -37.969 -12.383 1 97.81 316 ARG A C 1
ATOM 2448 O O . ARG A 1 316 ? -8.812 -37.938 -11.984 1 97.81 316 ARG A O 1
ATOM 2455 N N . LEU A 1 317 ? -11.031 -38 -11.602 1 97.75 317 LEU A N 1
ATOM 2456 C CA . LEU A 1 317 ? -10.883 -37.969 -10.148 1 97.75 317 LEU A CA 1
ATOM 2457 C C . LEU A 1 317 ? -10.141 -39.188 -9.648 1 97.75 317 LEU A C 1
ATOM 2459 O O . LEU A 1 317 ? -9.266 -39.094 -8.789 1 97.75 317 LEU A O 1
ATOM 2463 N N . GLN A 1 318 ? -10.523 -40.312 -10.148 1 97.94 318 GLN A N 1
ATOM 2464 C CA . GLN A 1 318 ? -9.875 -41.562 -9.742 1 97.94 318 GLN A CA 1
ATOM 2465 C C . GLN A 1 318 ? -8.391 -41.531 -10.094 1 97.94 318 GLN A C 1
ATOM 2467 O O . GLN A 1 318 ? -7.551 -41.844 -9.242 1 97.94 318 GLN A O 1
ATOM 2472 N N . LYS A 1 319 ? -8.109 -41.219 -11.289 1 98.06 319 LYS A N 1
ATOM 2473 C CA . LYS A 1 319 ? -6.719 -41.156 -11.734 1 98.06 319 LYS A CA 1
ATOM 2474 C C . LYS A 1 319 ? -5.918 -40.156 -10.914 1 98.06 319 LYS A C 1
ATOM 2476 O O . LYS A 1 319 ? -4.766 -40.406 -10.555 1 98.06 319 LYS A O 1
ATOM 2481 N N . TRP A 1 320 ? -6.508 -39.062 -10.656 1 97.62 320 TRP A N 1
ATOM 2482 C CA . TRP A 1 320 ? -5.832 -38 -9.914 1 97.62 320 TRP A CA 1
ATOM 2483 C C . TRP A 1 320 ? -5.582 -38.438 -8.469 1 97.62 320 TRP A C 1
ATOM 2485 O O . TRP A 1 320 ? -4.512 -38.156 -7.914 1 97.62 320 TRP A O 1
ATOM 2495 N N . THR A 1 321 ? -6.531 -39.062 -7.883 1 97.88 321 THR A N 1
ATOM 2496 C CA . THR A 1 321 ? -6.391 -39.531 -6.516 1 97.88 321 THR A CA 1
ATOM 2497 C C . THR A 1 321 ? -5.223 -40.5 -6.406 1 97.88 321 THR A C 1
ATOM 2499 O O . THR A 1 321 ? -4.441 -40.438 -5.457 1 97.88 321 THR A O 1
ATOM 2502 N N . GLU A 1 322 ? -5.129 -41.344 -7.328 1 97.75 322 GLU A N 1
ATOM 2503 C CA . GLU A 1 322 ? -4.016 -42.281 -7.355 1 97.75 322 GLU A CA 1
ATOM 2504 C C . GLU A 1 322 ? -2.68 -41.562 -7.512 1 97.75 322 GLU A C 1
ATOM 2506 O O . GLU A 1 322 ? -1.709 -41.906 -6.824 1 97.75 322 GLU A O 1
ATOM 2511 N N . LYS A 1 323 ? -2.688 -40.688 -8.414 1 97.5 323 LYS A N 1
ATOM 2512 C CA . LYS A 1 323 ? -1.47 -39.906 -8.633 1 97.5 323 LYS A CA 1
ATOM 2513 C C . LYS A 1 323 ? -1.052 -39.156 -7.371 1 97.5 323 LYS A C 1
ATOM 2515 O O . LYS A 1 323 ? 0.134 -39.094 -7.039 1 97.5 323 LYS A O 1
ATOM 2520 N N . GLN A 1 324 ? -2.012 -38.562 -6.699 1 97.31 324 GLN A N 1
ATOM 2521 C CA . GLN A 1 324 ? -1.737 -37.844 -5.469 1 97.31 324 GLN A CA 1
ATOM 2522 C C . GLN A 1 324 ? -1.205 -38.75 -4.379 1 97.31 324 GLN A C 1
ATOM 2524 O O . GLN A 1 324 ? -0.332 -38.375 -3.6 1 97.31 324 GLN A O 1
ATOM 2529 N N . HIS A 1 325 ? -1.728 -39.938 -4.324 1 97.12 325 HIS A N 1
ATOM 2530 C CA . HIS A 1 325 ? -1.25 -40.906 -3.357 1 97.12 325 HIS A CA 1
ATOM 2531 C C . HIS A 1 325 ? 0.205 -41.281 -3.623 1 97.12 325 HIS A C 1
ATOM 2533 O O . HIS A 1 325 ? 1.017 -41.344 -2.695 1 97.12 325 HIS A O 1
ATOM 2539 N N . HIS A 1 326 ? 0.463 -41.531 -4.828 1 97.5 326 HIS A N 1
ATOM 2540 C CA . HIS A 1 326 ? 1.833 -41.844 -5.203 1 97.5 326 HIS A CA 1
ATOM 2541 C C . HIS A 1 326 ? 2.783 -40.719 -4.898 1 97.5 326 HIS A C 1
ATOM 2543 O O . HIS A 1 326 ? 3.898 -40.938 -4.422 1 97.5 326 HIS A O 1
ATOM 2549 N N . MET A 1 327 ? 2.334 -39.562 -5.238 1 97.31 327 MET A N 1
ATOM 2550 C CA . MET A 1 327 ? 3.133 -38.375 -4.984 1 97.31 327 MET A CA 1
ATOM 2551 C C . MET A 1 327 ? 3.42 -38.188 -3.496 1 97.31 327 MET A C 1
ATOM 2553 O O . MET A 1 327 ? 4.547 -37.875 -3.107 1 97.31 327 MET A O 1
ATOM 2557 N N . SER A 1 328 ? 2.488 -38.406 -2.697 1 97.44 328 SER A N 1
ATOM 2558 C CA . SER A 1 328 ? 2.656 -38.312 -1.251 1 97.44 328 SER A CA 1
ATOM 2559 C C . SER A 1 328 ? 3.68 -39.312 -0.738 1 97.44 328 SER A C 1
ATOM 2561 O O . SER A 1 328 ? 4.508 -39 0.112 1 97.44 328 SER A O 1
ATOM 2563 N N . GLU A 1 329 ? 3.6 -40.469 -1.221 1 97.62 329 GLU A N 1
ATOM 2564 C CA . GLU A 1 329 ? 4.547 -41.5 -0.818 1 97.62 329 GLU A CA 1
ATOM 2565 C C . GLU A 1 329 ? 5.965 -41.156 -1.264 1 97.62 329 GLU A C 1
ATOM 2567 O O . GLU A 1 329 ? 6.918 -41.312 -0.502 1 97.62 329 GLU A O 1
ATOM 2572 N N . ALA A 1 330 ? 6.027 -40.75 -2.479 1 98 330 ALA A N 1
ATOM 2573 C CA . ALA A 1 330 ? 7.332 -40.375 -3.008 1 98 330 ALA A CA 1
ATOM 2574 C C . ALA A 1 330 ? 7.941 -39.25 -2.193 1 98 330 ALA A C 1
ATOM 2576 O O . ALA A 1 330 ? 9.148 -39.25 -1.915 1 98 330 ALA A O 1
ATOM 2577 N N . LEU A 1 331 ? 7.148 -38.281 -1.836 1 98.31 331 LEU A N 1
ATOM 2578 C CA . LEU A 1 331 ? 7.609 -37.156 -1.059 1 98.31 331 LEU A CA 1
ATOM 2579 C C . LEU A 1 331 ? 8.055 -37.594 0.333 1 98.31 331 LEU A C 1
ATOM 2581 O O . LEU A 1 331 ? 9.055 -37.062 0.857 1 98.31 331 LEU A O 1
ATOM 2585 N N . LYS A 1 332 ? 7.316 -38.438 0.899 1 97.5 332 LYS A N 1
ATOM 2586 C CA . LYS A 1 332 ? 7.688 -38.969 2.211 1 97.5 332 LYS A CA 1
ATOM 2587 C C . LYS A 1 332 ? 9.031 -39.688 2.158 1 97.5 332 LYS A C 1
ATOM 2589 O O . LYS A 1 332 ? 9.875 -39.5 3.045 1 97.5 332 LYS A O 1
ATOM 2594 N N . GLN A 1 333 ? 9.195 -40.469 1.214 1 98.06 333 GLN A N 1
ATOM 2595 C CA . GLN A 1 333 ? 10.461 -41.156 1.04 1 98.06 333 GLN A CA 1
ATOM 2596 C C . GLN A 1 333 ? 11.609 -40.188 0.816 1 98.06 333 GLN A C 1
ATOM 2598 O O . GLN A 1 333 ? 12.695 -40.344 1.38 1 98.06 333 GLN A O 1
ATOM 2603 N N . GLU A 1 334 ? 11.328 -39.219 -0.03 1 98.5 334 GLU A N 1
ATOM 2604 C CA . GLU A 1 334 ? 12.344 -38.188 -0.281 1 98.5 334 GLU A CA 1
ATOM 2605 C C . GLU A 1 334 ? 12.727 -37.469 1.005 1 98.5 334 GLU A C 1
ATOM 2607 O O . GLU A 1 334 ? 13.906 -37.25 1.277 1 98.5 334 GLU A O 1
ATOM 2612 N N . ALA A 1 335 ? 11.742 -37.094 1.751 1 98.25 335 ALA A N 1
ATOM 2613 C CA . ALA A 1 335 ? 11.969 -36.375 3.006 1 98.25 335 ALA A CA 1
ATOM 2614 C C . ALA A 1 335 ? 12.781 -37.219 3.98 1 98.25 335 ALA A C 1
ATOM 2616 O O . ALA A 1 335 ? 13.641 -36.719 4.695 1 98.25 335 ALA A O 1
ATOM 2617 N N . GLN A 1 336 ? 12.531 -38.469 4.031 1 97.56 336 GLN A N 1
ATOM 2618 C CA . GLN A 1 336 ? 13.258 -39.406 4.906 1 97.56 336 GLN A CA 1
ATOM 2619 C C . GLN A 1 336 ? 14.703 -39.562 4.453 1 97.56 336 GLN A C 1
ATOM 2621 O O . GLN A 1 336 ? 15.617 -39.594 5.281 1 97.56 336 GLN A O 1
ATOM 2626 N N . SER A 1 337 ? 14.867 -39.625 3.223 1 97.94 337 SER A N 1
ATOM 2627 C CA . SER A 1 337 ? 16.188 -39.875 2.658 1 97.94 337 SER A CA 1
ATOM 2628 C C . SER A 1 337 ? 17.109 -38.688 2.842 1 97.94 337 SER A C 1
ATOM 2630 O O . SER A 1 337 ? 18.297 -38.812 3.121 1 97.94 337 SER A O 1
ATOM 2632 N N . PHE A 1 338 ? 16.594 -37.469 2.668 1 98 338 PHE A N 1
ATOM 2633 C CA . PHE A 1 338 ? 17.469 -36.281 2.598 1 98 338 PHE A CA 1
ATOM 2634 C C . PHE A 1 338 ? 17.312 -35.406 3.836 1 98 338 PHE A C 1
ATOM 2636 O O . PHE A 1 338 ? 18.203 -34.656 4.18 1 98 338 PHE A O 1
ATOM 2643 N N . GLY A 1 339 ? 16.125 -35.375 4.434 1 97.44 339 GLY A N 1
ATOM 2644 C CA . GLY A 1 339 ? 15.883 -34.656 5.66 1 97.44 339 GLY A CA 1
ATOM 2645 C C . GLY A 1 339 ? 15.836 -33.156 5.453 1 97.44 339 GLY A C 1
ATOM 2646 O O . GLY A 1 339 ? 16.062 -32.375 6.395 1 97.44 339 GLY A O 1
ATOM 2647 N N . ASP A 1 340 ? 15.609 -32.719 4.281 1 98.25 340 ASP A N 1
ATOM 2648 C CA . ASP A 1 340 ? 15.719 -31.297 4.012 1 98.25 340 ASP A CA 1
ATOM 2649 C C . ASP A 1 340 ? 14.391 -30.719 3.539 1 98.25 340 ASP A C 1
ATOM 2651 O O . ASP A 1 340 ? 14.32 -29.578 3.096 1 98.25 340 ASP A O 1
ATOM 2655 N N . ILE A 1 341 ? 13.32 -31.469 3.588 1 98.62 341 ILE A N 1
ATOM 2656 C CA . ILE A 1 341 ? 12 -30.984 3.197 1 98.62 341 ILE A CA 1
ATOM 2657 C C . ILE A 1 341 ? 11.219 -30.562 4.438 1 98.62 341 ILE A C 1
ATOM 2659 O O . ILE A 1 341 ? 11.141 -31.297 5.418 1 98.62 341 ILE A O 1
ATOM 2663 N N . LEU A 1 342 ? 10.766 -29.344 4.48 1 98.62 342 LEU A N 1
ATOM 2664 C CA . LEU A 1 342 ? 9.828 -28.844 5.48 1 98.62 342 LEU A CA 1
ATOM 2665 C C . LEU A 1 342 ? 8.398 -28.891 4.953 1 98.62 342 LEU A C 1
ATOM 2667 O O . LEU A 1 342 ? 8.039 -28.125 4.059 1 98.62 342 LEU A O 1
ATOM 2671 N N . PHE A 1 343 ? 7.621 -29.766 5.523 1 98.5 343 PHE A N 1
ATOM 2672 C CA . PHE A 1 343 ? 6.211 -29.844 5.164 1 98.5 343 PHE A CA 1
ATOM 2673 C C . PHE A 1 343 ? 5.395 -28.828 5.957 1 98.5 343 PHE A C 1
ATOM 2675 O O . PHE A 1 343 ? 5.477 -28.781 7.188 1 98.5 343 PHE A O 1
ATOM 2682 N N . ILE A 1 344 ? 4.695 -28 5.27 1 98.5 344 ILE A N 1
ATOM 2683 C CA . ILE A 1 344 ? 3.756 -27.109 5.941 1 98.5 344 ILE A CA 1
ATOM 2684 C C . ILE A 1 344 ? 2.436 -27.844 6.176 1 98.5 344 ILE A C 1
ATOM 2686 O O . ILE A 1 344 ? 1.666 -28.062 5.238 1 98.5 344 ILE A O 1
ATOM 2690 N N . ASP A 1 345 ? 2.17 -28.062 7.344 1 96.44 345 ASP A N 1
ATOM 2691 C CA . ASP A 1 345 ? 1.025 -28.875 7.719 1 96.44 345 ASP A CA 1
ATOM 2692 C C . ASP A 1 345 ? -0.29 -28.188 7.363 1 96.44 345 ASP A C 1
ATOM 2694 O O . ASP A 1 345 ? -0.468 -27 7.637 1 96.44 345 ASP A O 1
ATOM 2698 N N . GLY A 1 346 ? -1.141 -28.984 6.758 1 96.56 346 GLY A N 1
ATOM 2699 C CA . GLY A 1 346 ? -2.488 -28.531 6.461 1 96.56 346 GLY A CA 1
ATOM 2700 C C . GLY A 1 346 ? -2.549 -27.578 5.273 1 96.56 346 GLY A C 1
ATOM 2701 O O . GLY A 1 346 ? -3.6 -27 4.984 1 96.56 346 GLY A O 1
ATOM 2702 N N . LEU A 1 347 ? -1.535 -27.406 4.676 1 97.88 347 LEU A N 1
ATOM 2703 C CA . LEU A 1 347 ? -1.53 -26.484 3.547 1 97.88 347 LEU A CA 1
ATOM 2704 C C . LEU A 1 347 ? -1.615 -27.25 2.227 1 97.88 347 LEU A C 1
ATOM 2706 O O . LEU A 1 347 ? -0.78 -28.109 1.945 1 97.88 347 LEU A O 1
ATOM 2710 N N . VAL A 1 348 ? -2.672 -26.953 1.431 1 98.06 348 VAL A N 1
ATOM 2711 C CA . VAL A 1 348 ? -2.764 -27.438 0.063 1 98.06 348 VAL A CA 1
ATOM 2712 C C . VAL A 1 348 ? -1.744 -26.734 -0.818 1 98.06 348 VAL A C 1
ATOM 2714 O O . VAL A 1 348 ? -1.746 -25.5 -0.906 1 98.06 348 VAL A O 1
ATOM 2717 N N . ASP A 1 349 ? -0.925 -27.516 -1.449 1 97.94 349 ASP A N 1
ATOM 2718 C CA . ASP A 1 349 ? 0.21 -26.953 -2.178 1 97.94 349 ASP A CA 1
ATOM 2719 C C . ASP A 1 349 ? -0.202 -26.516 -3.578 1 97.94 349 ASP A C 1
ATOM 2721 O O . ASP A 1 349 ? -0.079 -27.266 -4.539 1 97.94 349 ASP A O 1
ATOM 2725 N N . VAL A 1 350 ? -0.645 -25.281 -3.693 1 96.88 350 VAL A N 1
ATOM 2726 C CA . VAL A 1 350 ? -0.97 -24.625 -4.957 1 96.88 350 VAL A CA 1
ATOM 2727 C C . VAL A 1 350 ? -0.305 -23.25 -5.02 1 96.88 350 VAL A C 1
ATOM 2729 O O . VAL A 1 350 ? 0.129 -22.719 -3.996 1 96.88 350 VAL A O 1
ATOM 2732 N N . TYR A 1 351 ? -0.232 -22.766 -6.18 1 95.62 351 TYR A N 1
ATOM 2733 C CA . TYR A 1 351 ? 0.488 -21.516 -6.422 1 95.62 351 TYR A CA 1
ATOM 2734 C C . TYR A 1 351 ? -0.079 -20.391 -5.574 1 95.62 351 TYR A C 1
ATOM 2736 O O . TYR A 1 351 ? 0.673 -19.609 -4.988 1 95.62 351 TYR A O 1
ATOM 2744 N N . ARG A 1 352 ? -1.356 -20.25 -5.391 1 95.88 352 ARG A N 1
ATOM 2745 C CA . ARG A 1 352 ? -2.014 -19.156 -4.695 1 95.88 352 ARG A CA 1
ATOM 2746 C C . ARG A 1 352 ? -1.74 -19.203 -3.197 1 95.88 352 ARG A C 1
ATOM 2748 O O . ARG A 1 352 ? -2.025 -18.25 -2.475 1 95.88 352 ARG A O 1
ATOM 2755 N N . HIS A 1 353 ? -1.153 -20.297 -2.75 1 97.62 353 HIS A N 1
ATOM 2756 C CA . HIS A 1 353 ? -0.864 -20.422 -1.325 1 97.62 353 HIS A CA 1
ATOM 2757 C C . HIS A 1 353 ? 0.599 -20.109 -1.029 1 97.62 353 HIS A C 1
ATOM 2759 O O . HIS A 1 353 ? 1.077 -20.344 0.082 1 97.62 353 HIS A O 1
ATOM 2765 N N . LEU A 1 354 ? 1.267 -19.531 -1.993 1 98 354 LEU A N 1
ATOM 2766 C CA . LEU A 1 354 ? 2.67 -19.172 -1.798 1 98 354 LEU A CA 1
ATOM 2767 C C . LEU A 1 354 ? 2.83 -18.203 -0.632 1 98 354 LEU A C 1
ATOM 2769 O O . LEU A 1 354 ? 3.762 -18.328 0.165 1 98 354 LEU A O 1
ATOM 2773 N N . PRO A 1 355 ? 1.972 -17.203 -0.477 1 98.38 355 PRO A N 1
ATOM 2774 C CA . PRO A 1 355 ? 2.117 -16.328 0.687 1 98.38 355 PRO A CA 1
ATOM 2775 C C . PRO A 1 355 ? 2.018 -17.078 2.01 1 98.38 355 PRO A C 1
ATOM 2777 O O . PRO A 1 355 ? 2.764 -16.797 2.949 1 98.38 355 PRO A O 1
ATOM 2780 N N . HIS A 1 356 ? 1.164 -18.062 2.051 1 98.12 356 HIS A N 1
ATOM 2781 C CA . HIS A 1 356 ? 1.038 -18.875 3.258 1 98.12 356 HIS A CA 1
ATOM 2782 C C . HIS A 1 356 ? 2.307 -19.688 3.516 1 98.12 356 HIS A C 1
ATOM 2784 O O . HIS A 1 356 ? 2.701 -19.875 4.668 1 98.12 356 HIS A O 1
ATOM 2790 N N . LYS A 1 357 ? 2.889 -20.141 2.461 1 98 357 LYS A N 1
ATOM 2791 C CA . LYS A 1 357 ? 4.121 -20.906 2.613 1 98 357 LYS A CA 1
ATOM 2792 C C . LYS A 1 357 ? 5.215 -20.062 3.268 1 98 357 LYS A C 1
ATOM 2794 O O . LYS A 1 357 ? 5.898 -20.531 4.184 1 98 357 LYS A O 1
ATOM 2799 N N . VAL A 1 358 ? 5.328 -18.859 2.805 1 98.69 358 VAL A N 1
ATOM 2800 C CA . VAL A 1 358 ? 6.359 -17.984 3.342 1 98.69 358 VAL A CA 1
ATOM 2801 C C . VAL A 1 358 ? 6.062 -17.672 4.809 1 98.69 358 VAL A C 1
ATOM 2803 O O . VAL A 1 358 ? 6.953 -17.75 5.656 1 98.69 358 VAL A O 1
ATOM 2806 N N . LEU A 1 359 ? 4.836 -17.328 5.109 1 98.75 359 LEU A N 1
ATOM 2807 C CA . LEU A 1 359 ? 4.441 -16.984 6.473 1 98.75 359 LEU A CA 1
ATOM 2808 C C . LEU A 1 359 ? 4.668 -18.156 7.414 1 98.75 359 LEU A C 1
ATOM 2810 O O . LEU A 1 359 ? 5.207 -17.984 8.508 1 98.75 359 LEU A O 1
ATOM 2814 N N . ARG A 1 360 ? 4.305 -19.312 6.941 1 98.56 360 ARG A N 1
ATOM 2815 C CA . ARG A 1 360 ? 4.406 -20.484 7.797 1 98.56 360 ARG A CA 1
ATOM 2816 C C . ARG A 1 360 ? 5.859 -20.922 7.953 1 98.56 360 ARG A C 1
ATOM 2818 O O . ARG A 1 360 ? 6.246 -21.453 9 1 98.56 360 ARG A O 1
ATOM 2825 N N . PHE A 1 361 ? 6.613 -20.766 6.934 1 98.62 361 PHE A N 1
ATOM 2826 C CA . PHE A 1 361 ? 8.039 -21 7.102 1 98.62 361 PHE A CA 1
ATOM 2827 C C . PHE A 1 361 ? 8.617 -20.094 8.18 1 98.62 361 PHE A C 1
ATOM 2829 O O . PHE A 1 361 ? 9.367 -20.547 9.047 1 98.62 361 PHE A O 1
ATOM 2836 N N . CYS A 1 362 ? 8.328 -18.766 8.062 1 98.75 362 CYS A N 1
ATOM 2837 C CA . CYS A 1 362 ? 8.805 -17.828 9.07 1 98.75 362 CYS A CA 1
ATOM 2838 C C . CYS A 1 362 ? 8.352 -18.25 10.469 1 98.75 362 CYS A C 1
ATOM 2840 O O . CYS A 1 362 ? 9.125 -18.172 11.422 1 98.75 362 CYS A O 1
ATOM 2842 N N . THR A 1 363 ? 7.168 -18.703 10.547 1 98.5 363 THR A N 1
ATOM 2843 C CA . THR A 1 363 ? 6.637 -19.156 11.828 1 98.5 363 THR A CA 1
ATOM 2844 C C . THR A 1 363 ? 7.457 -20.328 12.367 1 98.5 363 THR A C 1
ATOM 2846 O O . THR A 1 363 ? 7.895 -20.312 13.516 1 98.5 363 THR A O 1
ATOM 2849 N N . TRP A 1 364 ? 7.652 -21.312 11.5 1 98.44 364 TRP A N 1
ATOM 2850 C CA . TRP A 1 364 ? 8.469 -22.469 11.875 1 98.44 364 TRP A CA 1
ATOM 2851 C C . TRP A 1 364 ? 9.859 -22.031 12.312 1 98.44 364 TRP A C 1
ATOM 2853 O O . TRP A 1 364 ? 10.367 -22.469 13.352 1 98.44 364 TRP A O 1
ATOM 2863 N N . ALA A 1 365 ? 10.477 -21.203 11.555 1 98.56 365 ALA A N 1
ATOM 2864 C CA . ALA A 1 365 ? 11.852 -20.766 11.805 1 98.56 365 ALA A CA 1
ATOM 2865 C C . ALA A 1 365 ? 11.961 -20.062 13.156 1 98.56 365 ALA A C 1
ATOM 2867 O O . ALA A 1 365 ? 12.836 -20.391 13.961 1 98.56 365 ALA A O 1
ATOM 2868 N N . VAL A 1 366 ? 11.094 -19.094 13.406 1 98.31 366 VAL A N 1
ATOM 2869 C CA . VAL A 1 366 ? 11.133 -18.281 14.625 1 98.31 366 VAL A CA 1
ATOM 2870 C C . VAL A 1 366 ? 10.883 -19.172 15.844 1 98.31 366 VAL A C 1
ATOM 2872 O O . VAL A 1 366 ? 11.492 -18.984 16.891 1 98.31 366 VAL A O 1
ATOM 2875 N N . GLU A 1 367 ? 10.062 -20.125 15.711 1 97.44 367 GLU A N 1
ATOM 2876 C CA . GLU A 1 367 ? 9.688 -20.984 16.844 1 97.44 367 GLU A CA 1
ATOM 2877 C C . GLU A 1 367 ? 10.727 -22.062 17.078 1 97.44 367 GLU A C 1
ATOM 2879 O O . GLU A 1 367 ? 10.875 -22.547 18.203 1 97.44 367 GLU A O 1
ATOM 2884 N N . SER A 1 368 ? 11.492 -22.406 16.047 1 96.88 368 SER A N 1
ATOM 2885 C CA . SER A 1 368 ? 12.273 -23.641 16.156 1 96.88 368 SER A CA 1
ATOM 2886 C C . SER A 1 368 ? 13.773 -23.344 16.188 1 96.88 368 SER A C 1
ATOM 2888 O O . SER A 1 368 ? 14.57 -24.172 16.625 1 96.88 368 SER A O 1
ATOM 2890 N N . LEU A 1 369 ? 14.109 -22.141 15.727 1 97.62 369 LEU A N 1
ATOM 2891 C CA . LEU A 1 369 ? 15.539 -21.906 15.5 1 97.62 369 LEU A CA 1
ATOM 2892 C C . LEU A 1 369 ? 15.938 -20.516 15.945 1 97.62 369 LEU A C 1
ATOM 2894 O O . LEU A 1 369 ? 15.086 -19.656 16.188 1 97.62 369 LEU A O 1
ATOM 2898 N N . ASP A 1 370 ? 17.25 -20.359 16.188 1 97.31 370 ASP A N 1
ATOM 2899 C CA . ASP A 1 370 ? 17.875 -19.047 16.266 1 97.31 370 ASP A CA 1
ATOM 2900 C C . ASP A 1 370 ? 18.609 -18.719 14.977 1 97.31 370 ASP A C 1
ATOM 2902 O O . ASP A 1 370 ? 19.297 -19.578 14.406 1 97.31 370 ASP A O 1
ATOM 2906 N N . PHE A 1 371 ? 18.453 -17.578 14.531 1 98.06 371 PHE A N 1
ATOM 2907 C CA . PHE A 1 371 ? 19.047 -17.188 13.258 1 98.06 371 PHE A CA 1
ATOM 2908 C C . PHE A 1 371 ? 19.125 -15.672 13.141 1 98.06 371 PHE A C 1
ATOM 2910 O O . PHE A 1 371 ? 18.484 -14.953 13.914 1 98.06 371 PHE A O 1
ATOM 2917 N N . PHE A 1 372 ? 19.953 -15.18 12.172 1 98.19 372 PHE A N 1
ATOM 2918 C CA . PHE A 1 372 ? 20.047 -13.742 11.953 1 98.19 372 PHE A CA 1
ATOM 2919 C C . PHE A 1 372 ? 19.188 -13.312 10.766 1 98.19 372 PHE A C 1
ATOM 2921 O O . PHE A 1 372 ? 18.594 -12.234 10.781 1 98.19 372 PHE A O 1
ATOM 2928 N N . MET A 1 373 ? 19.109 -14.18 9.727 1 98.56 373 MET A N 1
ATOM 2929 C CA . MET A 1 373 ? 18.453 -13.781 8.484 1 98.56 373 MET A CA 1
ATOM 2930 C C . MET A 1 373 ? 17.734 -14.961 7.852 1 98.56 373 MET A C 1
ATOM 2932 O O . MET A 1 373 ? 18.109 -16.109 8.055 1 98.56 373 MET A O 1
ATOM 2936 N N . ILE A 1 374 ? 16.734 -14.641 7.066 1 98.75 374 ILE A N 1
ATOM 2937 C CA . ILE A 1 374 ? 16.047 -15.602 6.203 1 98.75 374 ILE A CA 1
ATOM 2938 C C . ILE A 1 374 ? 16.188 -15.172 4.746 1 98.75 374 ILE A C 1
ATOM 2940 O O . ILE A 1 374 ? 16.031 -13.992 4.418 1 98.75 374 ILE A O 1
ATOM 2944 N N . LEU A 1 375 ? 16.547 -16.109 3.945 1 98.88 375 LEU A N 1
ATOM 2945 C CA . LEU A 1 375 ? 16.531 -15.914 2.5 1 98.88 375 LEU A CA 1
ATOM 2946 C C . LEU A 1 375 ? 15.43 -16.734 1.852 1 98.88 375 LEU A C 1
ATOM 2948 O O . LEU A 1 375 ? 15.359 -17.953 2.033 1 98.88 375 LEU A O 1
ATOM 2952 N N . LYS A 1 376 ? 14.523 -16.078 1.198 1 98.94 376 LYS A N 1
ATOM 2953 C CA . LYS A 1 376 ? 13.516 -16.75 0.389 1 98.94 376 LYS A CA 1
ATOM 2954 C C . LYS A 1 376 ? 13.969 -16.875 -1.063 1 98.94 376 LYS A C 1
ATOM 2956 O O . LYS A 1 376 ? 14.469 -15.906 -1.647 1 98.94 376 LYS A O 1
ATOM 2961 N N . THR A 1 377 ? 13.758 -18.031 -1.67 1 98.88 377 THR A N 1
ATOM 2962 C CA . THR A 1 377 ? 13.992 -18.25 -3.094 1 98.88 377 THR A CA 1
ATOM 2963 C C . THR A 1 377 ? 13.094 -19.359 -3.625 1 98.88 377 THR A C 1
ATOM 2965 O O . THR A 1 377 ? 12.203 -19.828 -2.92 1 98.88 377 THR A O 1
ATOM 2968 N N . ASP A 1 378 ? 13.258 -19.719 -4.941 1 98.56 378 ASP A N 1
ATOM 2969 C CA . ASP A 1 378 ? 12.461 -20.766 -5.574 1 98.56 378 ASP A CA 1
ATOM 2970 C C . ASP A 1 378 ? 13.344 -21.938 -5.996 1 98.56 378 ASP A C 1
ATOM 2972 O O . ASP A 1 378 ? 14.57 -21.844 -5.961 1 98.56 378 ASP A O 1
ATOM 2976 N N . ASP A 1 379 ? 12.734 -23 -6.367 1 98.69 379 ASP A N 1
ATOM 2977 C CA . ASP A 1 379 ? 13.461 -24.234 -6.625 1 98.69 379 ASP A CA 1
ATOM 2978 C C . ASP A 1 379 ? 14.016 -24.266 -8.047 1 98.69 379 ASP A C 1
ATOM 2980 O O . ASP A 1 379 ? 14.547 -25.281 -8.492 1 98.69 379 ASP A O 1
ATOM 2984 N N . ASP A 1 380 ? 13.898 -23.141 -8.781 1 98.38 380 ASP A N 1
ATOM 2985 C CA . ASP A 1 380 ? 14.461 -23.047 -10.117 1 98.38 380 ASP A CA 1
ATOM 2986 C C . ASP A 1 380 ? 15.492 -21.922 -10.195 1 98.38 380 ASP A C 1
ATOM 2988 O O . ASP A 1 380 ? 15.656 -21.281 -11.242 1 98.38 380 ASP A O 1
ATOM 2992 N N . SER A 1 381 ? 16.156 -21.719 -9.078 1 98.44 381 SER A N 1
ATOM 2993 C CA . SER A 1 381 ? 17.047 -20.562 -9.008 1 98.44 381 SER A CA 1
ATOM 2994 C C . SER A 1 381 ? 18.484 -20.969 -8.711 1 98.44 381 SER A C 1
ATOM 2996 O O . SER A 1 381 ? 18.703 -21.906 -7.93 1 98.44 381 SER A O 1
ATOM 2998 N N . TYR A 1 382 ? 19.422 -20.297 -9.328 1 97.81 382 TYR A N 1
ATOM 2999 C CA . TYR A 1 382 ? 20.844 -20.344 -8.969 1 97.81 382 TYR A CA 1
ATOM 3000 C C . TYR A 1 382 ? 21.156 -19.359 -7.852 1 97.81 382 TYR A C 1
ATOM 3002 O O . TYR A 1 382 ? 20.734 -18.203 -7.895 1 97.81 382 TYR A O 1
ATOM 3010 N N . LEU A 1 383 ? 21.922 -19.797 -6.871 1 97.88 383 LEU A N 1
ATOM 3011 C CA . LEU A 1 383 ? 22.344 -18.906 -5.789 1 97.88 383 LEU A CA 1
ATOM 3012 C C . LEU A 1 383 ? 23.844 -19.047 -5.543 1 97.88 383 LEU A C 1
ATOM 3014 O O . LEU A 1 383 ? 24.391 -20.156 -5.559 1 97.88 383 LEU A O 1
ATOM 3018 N N . ASP A 1 384 ? 24.484 -17.969 -5.328 1 96.75 384 ASP A N 1
ATOM 3019 C CA . ASP A 1 384 ? 25.844 -17.953 -4.762 1 96.75 384 ASP A CA 1
ATOM 3020 C C . ASP A 1 384 ? 25.797 -17.703 -3.256 1 96.75 384 ASP A C 1
ATOM 3022 O O . ASP A 1 384 ? 26.047 -16.594 -2.797 1 96.75 384 ASP A O 1
ATOM 3026 N N . VAL A 1 385 ? 25.672 -18.703 -2.52 1 97.94 385 VAL A N 1
ATOM 3027 C CA . VAL A 1 385 ? 25.391 -18.625 -1.088 1 97.94 385 VAL A CA 1
ATOM 3028 C C . VAL A 1 385 ? 26.609 -18.031 -0.365 1 97.94 385 VAL A C 1
ATOM 3030 O O . VAL A 1 385 ? 26.453 -17.203 0.539 1 97.94 385 VAL A O 1
ATOM 3033 N N . ALA A 1 386 ? 27.781 -18.438 -0.756 1 96.31 386 ALA A N 1
ATOM 3034 C CA . ALA A 1 386 ? 29 -17.938 -0.12 1 96.31 386 ALA A CA 1
ATOM 3035 C C . ALA A 1 386 ? 29.125 -16.422 -0.272 1 96.31 386 ALA A C 1
ATOM 3037 O O . ALA A 1 386 ? 29.391 -15.711 0.699 1 96.31 386 ALA A O 1
ATOM 3038 N N . GLU A 1 387 ? 28.891 -15.969 -1.461 1 95.81 387 GLU A N 1
ATOM 3039 C CA . GLU A 1 387 ? 29 -14.539 -1.719 1 95.81 387 GLU A CA 1
ATOM 3040 C C . GLU A 1 387 ? 27.891 -13.758 -1.007 1 95.81 387 GLU A C 1
ATOM 3042 O O . GLU A 1 387 ? 28.109 -12.641 -0.549 1 95.81 387 GLU A O 1
ATOM 3047 N N . ILE A 1 388 ? 26.719 -14.312 -0.908 1 97.75 388 ILE A N 1
ATOM 3048 C CA . ILE A 1 388 ? 25.609 -13.68 -0.204 1 97.75 388 ILE A CA 1
ATOM 3049 C C . ILE A 1 388 ? 25.969 -13.484 1.267 1 97.75 388 ILE A C 1
ATOM 3051 O O . ILE A 1 388 ? 25.812 -12.391 1.815 1 97.75 388 ILE A O 1
ATOM 3055 N N . LEU A 1 389 ? 26.5 -14.484 1.869 1 97.38 389 LEU A N 1
ATOM 3056 C CA . LEU A 1 389 ? 26.875 -14.406 3.277 1 97.38 389 LEU A CA 1
ATOM 3057 C C . LEU A 1 389 ? 28.016 -13.43 3.486 1 97.38 389 LEU A C 1
ATOM 3059 O O . LEU A 1 389 ? 28.047 -12.695 4.473 1 97.38 389 LEU A O 1
ATOM 3063 N N . ARG A 1 390 ? 28.953 -13.445 2.604 1 95.69 390 ARG A N 1
ATOM 3064 C CA . ARG A 1 390 ? 30.078 -12.523 2.693 1 95.69 390 ARG A CA 1
ATOM 3065 C C . ARG A 1 390 ? 29.609 -11.078 2.609 1 95.69 390 ARG A C 1
ATOM 3067 O O . ARG A 1 390 ? 30.062 -10.227 3.383 1 95.69 390 ARG A O 1
ATOM 3074 N N . ASN A 1 391 ? 28.766 -10.828 1.7 1 94.44 391 ASN A N 1
ATOM 3075 C CA . ASN A 1 391 ? 28.234 -9.469 1.544 1 94.44 391 ASN A CA 1
ATOM 3076 C C . ASN A 1 391 ? 27.406 -9.055 2.752 1 94.44 391 ASN A C 1
ATOM 3078 O O . ASN A 1 391 ? 27.484 -7.906 3.195 1 94.44 391 ASN A O 1
ATOM 3082 N N . ALA A 1 392 ? 26.609 -9.938 3.254 1 95.81 392 ALA A N 1
ATOM 3083 C CA . ALA A 1 392 ? 25.812 -9.656 4.445 1 95.81 392 ALA A CA 1
ATOM 3084 C C . ALA A 1 392 ? 26.719 -9.305 5.629 1 95.81 392 ALA A C 1
ATOM 3086 O O . ALA A 1 392 ? 26.422 -8.367 6.383 1 95.81 392 ALA A O 1
ATOM 3087 N N . ALA A 1 393 ? 27.75 -10.062 5.754 1 94.06 393 ALA A N 1
ATOM 3088 C CA . ALA A 1 393 ? 28.703 -9.805 6.832 1 94.06 393 ALA A CA 1
ATOM 3089 C C . ALA A 1 393 ? 29.375 -8.445 6.656 1 94.06 393 ALA A C 1
ATOM 3091 O O . ALA A 1 393 ? 29.469 -7.668 7.605 1 94.06 393 ALA A O 1
ATOM 3092 N N . LYS A 1 394 ? 29.812 -8.219 5.496 1 92.31 394 LYS A N 1
ATOM 3093 C CA . LYS A 1 394 ? 30.516 -6.977 5.188 1 92.31 394 LYS A CA 1
ATOM 3094 C C . LYS A 1 394 ? 29.625 -5.766 5.457 1 92.31 394 LYS A C 1
ATOM 3096 O O . LYS A 1 394 ? 30.094 -4.746 5.969 1 92.31 394 LYS A O 1
ATOM 3101 N N . GLN A 1 395 ? 28.375 -5.898 5.176 1 90 395 GLN A N 1
ATOM 3102 C CA . GLN A 1 395 ? 27.422 -4.793 5.312 1 90 395 GLN A CA 1
ATOM 3103 C C . GLN A 1 395 ? 26.844 -4.746 6.719 1 90 395 GLN A C 1
ATOM 3105 O O . GLN A 1 395 ? 26.094 -3.826 7.055 1 90 395 GLN A O 1
ATOM 3110 N N . GLY A 1 396 ? 27.062 -5.695 7.5 1 92.38 396 GLY A N 1
ATOM 3111 C CA . GLY A 1 396 ? 26.578 -5.746 8.875 1 92.38 396 GLY A CA 1
ATOM 3112 C C . GLY A 1 396 ? 25.109 -6.062 8.984 1 92.38 396 GLY A C 1
ATOM 3113 O O . GLY A 1 396 ? 24.438 -5.594 9.906 1 92.38 396 GLY A O 1
ATOM 3114 N N . PHE A 1 397 ? 24.594 -6.824 8.023 1 90.75 397 PHE A N 1
ATOM 3115 C CA . PHE A 1 397 ? 23.156 -7.094 7.988 1 90.75 397 PHE A CA 1
ATOM 3116 C C . PHE A 1 397 ? 22.766 -8.008 9.141 1 90.75 397 PHE A C 1
ATOM 3118 O O . PHE A 1 397 ? 21.609 -7.988 9.578 1 90.75 397 PHE A O 1
ATOM 3125 N N . MET A 1 398 ? 23.688 -8.773 9.664 1 93 398 MET A N 1
ATOM 3126 C CA . MET A 1 398 ? 23.375 -9.703 10.742 1 93 398 MET A CA 1
ATOM 3127 C C . MET A 1 398 ? 23.219 -8.969 12.07 1 93 398 MET A C 1
ATOM 3129 O O . MET A 1 398 ? 22.609 -9.492 13.008 1 93 398 MET A O 1
ATOM 3133 N N . GLN A 1 399 ? 23.688 -7.734 12.078 1 92.25 399 GLN A N 1
ATOM 3134 C CA . GLN A 1 399 ? 23.609 -6.934 13.297 1 92.25 399 GLN A CA 1
ATOM 3135 C C . GLN A 1 399 ? 22.562 -5.836 13.18 1 92.25 399 GLN A C 1
ATOM 3137 O O . GLN A 1 399 ? 22.234 -5.172 14.164 1 92.25 399 GLN A O 1
ATOM 3142 N N . ARG A 1 400 ? 22.109 -5.715 12.031 1 92.25 400 ARG A N 1
ATOM 3143 C CA . ARG A 1 400 ? 21.109 -4.68 11.789 1 92.25 400 ARG A CA 1
ATOM 3144 C C . ARG A 1 400 ? 19.703 -5.254 11.852 1 92.25 400 ARG A C 1
ATOM 3146 O O . ARG A 1 400 ? 19.5 -6.461 11.695 1 92.25 400 ARG A O 1
ATOM 3153 N N . SER A 1 401 ? 18.797 -4.379 12.148 1 95.62 401 SER A N 1
ATOM 3154 C CA . SER A 1 401 ? 17.375 -4.742 12.148 1 95.62 401 SER A CA 1
ATOM 3155 C C . SER A 1 401 ? 16.609 -3.998 11.062 1 95.62 401 SER A C 1
ATOM 3157 O O . SER A 1 401 ? 17.125 -3.029 10.492 1 95.62 401 SER A O 1
ATOM 3159 N N . HIS A 1 402 ? 15.516 -4.59 10.695 1 96.56 402 HIS A N 1
ATOM 3160 C CA . HIS A 1 402 ? 14.594 -3.955 9.758 1 96.56 402 HIS A CA 1
ATOM 3161 C C . HIS A 1 402 ? 15.211 -3.857 8.367 1 96.56 402 HIS A C 1
ATOM 3163 O O . HIS A 1 402 ? 15.148 -2.807 7.723 1 96.56 402 HIS A O 1
ATOM 3169 N N . ILE A 1 403 ? 15.867 -4.969 8.016 1 96.44 403 ILE A N 1
ATOM 3170 C CA . ILE A 1 403 ? 16.547 -5.016 6.727 1 96.44 403 ILE A CA 1
ATOM 3171 C C . ILE A 1 403 ? 15.773 -5.926 5.773 1 96.44 403 ILE A C 1
ATOM 3173 O O . ILE A 1 403 ? 15.422 -7.055 6.129 1 96.44 403 ILE A O 1
ATOM 3177 N N . TRP A 1 404 ? 15.5 -5.441 4.602 1 97.94 404 TRP A N 1
ATOM 3178 C CA . TRP A 1 404 ? 14.961 -6.172 3.459 1 97.94 404 TRP A CA 1
ATOM 3179 C C . TRP A 1 404 ? 15.852 -6.004 2.232 1 97.94 404 TRP A C 1
ATOM 3181 O O . TRP A 1 404 ? 15.883 -4.934 1.624 1 97.94 404 TRP A O 1
ATOM 3191 N N . TRP A 1 405 ? 16.625 -7.051 1.928 1 97.88 405 TRP A N 1
ATOM 3192 C CA . TRP A 1 405 ? 17.688 -6.984 0.926 1 97.88 405 TRP A CA 1
ATOM 3193 C C . TRP A 1 405 ? 17.328 -7.816 -0.3 1 97.88 405 TRP A C 1
ATOM 3195 O O . TRP A 1 405 ? 16.969 -8.992 -0.178 1 97.88 405 TRP A O 1
ATOM 3205 N N . GLY A 1 406 ? 17.312 -7.266 -1.468 1 96.81 406 GLY A N 1
ATOM 3206 C CA . GLY A 1 406 ? 17 -7.879 -2.746 1 96.81 406 GLY A CA 1
ATOM 3207 C C . GLY A 1 406 ? 16.938 -6.883 -3.889 1 96.81 406 GLY A C 1
ATOM 3208 O O . GLY A 1 406 ? 17.578 -5.832 -3.836 1 96.81 406 GLY A O 1
ATOM 3209 N N . SER A 1 407 ? 16.328 -7.289 -4.949 1 95.44 407 SER A N 1
ATOM 3210 C CA . SER A 1 407 ? 16.047 -6.391 -6.062 1 95.44 407 SER A CA 1
ATOM 3211 C C . SER A 1 407 ? 14.57 -5.98 -6.09 1 95.44 407 SER A C 1
ATOM 3213 O O . SER A 1 407 ? 13.688 -6.832 -6.145 1 95.44 407 SER A O 1
ATOM 3215 N N . PHE A 1 408 ? 14.359 -4.684 -6.094 1 93.56 408 PHE A N 1
ATOM 3216 C CA . PHE A 1 408 ? 13 -4.211 -5.84 1 93.56 408 PHE A CA 1
ATOM 3217 C C . PHE A 1 408 ? 12.344 -3.727 -7.129 1 93.56 408 PHE A C 1
ATOM 3219 O O . PHE A 1 408 ? 12.977 -3.02 -7.922 1 93.56 408 PHE A O 1
ATOM 3226 N N . ARG A 1 409 ? 11.148 -4.223 -7.293 1 93.19 409 ARG A N 1
ATOM 3227 C CA . ARG A 1 409 ? 10.266 -3.68 -8.32 1 93.19 409 ARG A CA 1
ATOM 3228 C C . ARG A 1 409 ? 9.508 -2.459 -7.801 1 93.19 409 ARG A C 1
ATOM 3230 O O . ARG A 1 409 ? 9.047 -2.447 -6.66 1 93.19 409 ARG A O 1
ATOM 3237 N N . ARG A 1 410 ? 9.414 -1.473 -8.633 1 89.5 410 ARG A N 1
ATOM 3238 C CA . ARG A 1 410 ? 8.812 -0.205 -8.234 1 89.5 410 ARG A CA 1
ATOM 3239 C C . ARG A 1 410 ? 7.68 0.18 -9.188 1 89.5 410 ARG A C 1
ATOM 3241 O O . ARG A 1 410 ? 7.746 -0.106 -10.383 1 89.5 410 ARG A O 1
ATOM 3248 N N . ASN A 1 411 ? 6.645 0.914 -8.578 1 87.69 411 ASN A N 1
ATOM 3249 C CA . ASN A 1 411 ? 5.512 1.386 -9.359 1 87.69 411 ASN A CA 1
ATOM 3250 C C . ASN A 1 411 ? 4.938 0.275 -10.234 1 87.69 411 ASN A C 1
ATOM 3252 O O . ASN A 1 411 ? 4.672 0.488 -11.422 1 87.69 411 ASN A O 1
ATOM 3256 N N . TRP A 1 412 ? 4.898 -0.834 -9.672 1 93.25 412 TRP A N 1
ATOM 3257 C CA . TRP A 1 412 ? 4.414 -2.01 -10.391 1 93.25 412 TRP A CA 1
ATOM 3258 C C . TRP A 1 412 ? 2.891 -2.059 -10.383 1 93.25 412 TRP A C 1
ATOM 3260 O O . TRP A 1 412 ? 2.27 -2.221 -9.336 1 93.25 412 TRP A O 1
ATOM 3270 N N . ALA A 1 413 ? 2.312 -1.952 -11.547 1 92.25 413 ALA A N 1
ATOM 3271 C CA . ALA A 1 413 ? 0.86 -1.881 -11.68 1 92.25 413 ALA A CA 1
ATOM 3272 C C . ALA A 1 413 ? 0.209 -3.207 -11.297 1 92.25 413 ALA A C 1
ATOM 3274 O O . ALA A 1 413 ? 0.759 -4.277 -11.562 1 92.25 413 ALA A O 1
ATOM 3275 N N . VAL A 1 414 ? -0.983 -3.121 -10.75 1 93.56 414 VAL A N 1
ATOM 3276 C CA . VAL A 1 414 ? -1.757 -4.301 -10.375 1 93.56 414 VAL A CA 1
ATOM 3277 C C . VAL A 1 414 ? -2.441 -4.883 -11.609 1 93.56 414 VAL A C 1
ATOM 3279 O O . VAL A 1 414 ? -3.152 -4.172 -12.32 1 93.56 414 VAL A O 1
ATOM 3282 N N . ASP A 1 415 ? -2.219 -6.195 -11.758 1 89.12 415 ASP A N 1
ATOM 3283 C CA . ASP A 1 415 ? -2.875 -6.906 -12.852 1 89.12 415 ASP A CA 1
ATOM 3284 C C . ASP A 1 415 ? -4.23 -7.457 -12.414 1 89.12 415 ASP A C 1
ATOM 3286 O O . ASP A 1 415 ? -4.371 -7.965 -11.305 1 89.12 415 ASP A O 1
ATOM 3290 N N . HIS A 1 416 ? -5.164 -7.398 -13.352 1 85.06 416 HIS A N 1
ATOM 3291 C CA . HIS A 1 416 ? -6.488 -7.891 -12.992 1 85.06 416 HIS A CA 1
ATOM 3292 C C . HIS A 1 416 ? -6.895 -9.07 -13.875 1 85.06 416 HIS A C 1
ATOM 3294 O O . HIS A 1 416 ? -8.047 -9.508 -13.844 1 85.06 416 HIS A O 1
ATOM 3300 N N . VAL A 1 417 ? -5.93 -9.516 -14.641 1 83.69 417 VAL A N 1
ATOM 3301 C CA . VAL A 1 417 ? -6.18 -10.664 -15.5 1 83.69 417 VAL A CA 1
ATOM 3302 C C . VAL A 1 417 ? -4.969 -11.594 -15.484 1 83.69 417 VAL A C 1
ATOM 3304 O O . VAL A 1 417 ? -3.861 -11.18 -15.141 1 83.69 417 VAL A O 1
ATOM 3307 N N . GLY A 1 418 ? -5.215 -12.867 -15.742 1 83 418 GLY A N 1
ATOM 3308 C CA . GLY A 1 418 ? -4.129 -13.82 -15.906 1 83 418 GLY A CA 1
ATOM 3309 C C . GLY A 1 418 ? -3.572 -14.336 -14.594 1 83 418 GLY A C 1
ATOM 3310 O O . GLY A 1 418 ? -4.254 -14.289 -13.57 1 83 418 GLY A O 1
ATOM 3311 N N . LYS A 1 419 ? -2.328 -14.852 -14.711 1 86.12 419 LYS A N 1
ATOM 3312 C CA . LYS A 1 419 ? -1.663 -15.523 -13.594 1 86.12 419 LYS A CA 1
ATOM 3313 C C . LYS A 1 419 ? -1.497 -14.586 -12.406 1 86.12 419 LYS A C 1
ATOM 3315 O O . LYS A 1 419 ? -1.651 -15 -11.258 1 86.12 419 LYS A O 1
ATOM 3320 N N . TRP A 1 420 ? -1.225 -13.383 -12.719 1 91.62 420 TRP A N 1
ATOM 3321 C CA . TRP A 1 420 ? -0.893 -12.445 -11.648 1 91.62 420 TRP A CA 1
ATOM 3322 C C . TRP A 1 420 ? -2.084 -11.555 -11.32 1 91.62 420 TRP A C 1
ATOM 3324 O O . TRP A 1 420 ? -1.921 -10.484 -10.727 1 91.62 420 TRP A O 1
ATOM 3334 N N . ALA A 1 421 ? -3.256 -11.992 -11.711 1 89 421 ALA A N 1
ATOM 3335 C CA . ALA A 1 421 ? -4.465 -11.211 -11.453 1 89 421 ALA A CA 1
ATOM 3336 C C . ALA A 1 421 ? -4.684 -11.016 -9.953 1 89 421 ALA A C 1
ATOM 3338 O O . ALA A 1 421 ? -4.617 -11.977 -9.18 1 89 421 ALA A O 1
ATOM 3339 N N . GLU A 1 422 ? -4.879 -9.789 -9.578 1 91.12 422 GLU A N 1
ATOM 3340 C CA . GLU A 1 422 ? -5.16 -9.375 -8.203 1 91.12 422 GLU A CA 1
ATOM 3341 C C . GLU A 1 422 ? -6.512 -8.672 -8.109 1 91.12 422 GLU A C 1
ATOM 3343 O O . GLU A 1 422 ? -6.73 -7.641 -8.758 1 91.12 422 GLU A O 1
ATOM 3348 N N . GLY A 1 423 ? -7.379 -9.203 -7.262 1 84.88 423 GLY A N 1
ATOM 3349 C CA . GLY A 1 423 ? -8.719 -8.641 -7.18 1 84.88 423 GLY A CA 1
ATOM 3350 C C . GLY A 1 423 ? -9.023 -8 -5.84 1 84.88 423 GLY A C 1
ATOM 3351 O O . GLY A 1 423 ? -10.078 -7.398 -5.656 1 84.88 423 GLY A O 1
ATOM 3352 N N . SER A 1 424 ? -8.078 -8.031 -5.012 1 89.12 424 SER A N 1
ATOM 3353 C CA . SER A 1 424 ? -8.43 -7.617 -3.658 1 89.12 424 SER A CA 1
ATOM 3354 C C . SER A 1 424 ? -7.602 -6.41 -3.223 1 89.12 424 SER A C 1
ATOM 3356 O O . SER A 1 424 ? -8.008 -5.668 -2.324 1 89.12 424 SER A O 1
ATOM 3358 N N . TYR A 1 425 ? -6.422 -6.184 -3.736 1 95 425 TYR A N 1
ATOM 3359 C CA . TYR A 1 425 ? -5.598 -5.059 -3.305 1 95 425 TYR A CA 1
ATOM 3360 C C . TYR A 1 425 ? -6.191 -3.736 -3.77 1 95 425 TYR A C 1
ATOM 3362 O O . TYR A 1 425 ? -6.426 -3.539 -4.965 1 95 425 TYR A O 1
ATOM 3370 N N . PRO A 1 426 ? -6.395 -2.777 -2.92 1 92.81 426 PRO A N 1
ATOM 3371 C CA . PRO A 1 426 ? -7.191 -1.591 -3.244 1 92.81 426 PRO A CA 1
ATOM 3372 C C . PRO A 1 426 ? -6.336 -0.411 -3.697 1 92.81 426 PRO A C 1
ATOM 3374 O O . PRO A 1 426 ? -6.523 0.712 -3.221 1 92.81 426 PRO A O 1
ATOM 3377 N N . ALA A 1 427 ? -5.461 -0.611 -4.645 1 94.06 427 ALA A N 1
ATOM 3378 C CA . ALA A 1 427 ? -4.637 0.426 -5.258 1 94.06 427 ALA A CA 1
ATOM 3379 C C . ALA A 1 427 ? -4.23 0.036 -6.676 1 94.06 427 ALA A C 1
ATOM 3381 O O . ALA A 1 427 ? -4.27 -1.143 -7.039 1 94.06 427 ALA A O 1
ATOM 3382 N N . PRO A 1 428 ? -3.867 0.997 -7.477 1 90.88 428 PRO A N 1
ATOM 3383 C CA . PRO A 1 428 ? -3.525 0.698 -8.867 1 90.88 428 PRO A CA 1
ATOM 3384 C C . PRO A 1 428 ? -2.127 0.102 -9.016 1 90.88 428 PRO A C 1
ATOM 3386 O O . PRO A 1 428 ? -1.816 -0.506 -10.047 1 90.88 428 PRO A O 1
ATOM 3389 N N . ALA A 1 429 ? -1.27 0.345 -8.031 1 94.56 429 ALA A N 1
ATOM 3390 C CA . ALA A 1 429 ? 0.093 -0.18 -8.047 1 94.56 429 ALA A CA 1
ATOM 3391 C C . ALA A 1 429 ? 0.498 -0.691 -6.668 1 94.56 429 ALA A C 1
ATOM 3393 O O . ALA A 1 429 ? 0.033 -0.178 -5.648 1 94.56 429 ALA A O 1
ATOM 3394 N N . TYR A 1 430 ? 1.355 -1.703 -6.73 1 97.19 430 TYR A N 1
ATOM 3395 C CA . TYR A 1 430 ? 1.875 -2.238 -5.477 1 97.19 430 TYR A CA 1
ATOM 3396 C C . TYR A 1 430 ? 2.932 -1.313 -4.883 1 97.19 430 TYR A C 1
ATOM 3398 O O . TYR A 1 430 ? 3.621 -0.599 -5.617 1 97.19 430 TYR A O 1
ATOM 3406 N N . PRO A 1 431 ? 3.037 -1.271 -3.52 1 97.25 431 PRO A N 1
ATOM 3407 C CA . PRO A 1 431 ? 4.289 -0.723 -2.99 1 97.25 431 PRO A CA 1
ATOM 3408 C C . PRO A 1 431 ? 5.516 -1.505 -3.449 1 97.25 431 PRO A C 1
ATOM 3410 O O . PRO A 1 431 ? 5.402 -2.668 -3.846 1 97.25 431 PRO A O 1
ATOM 3413 N N . SER A 1 432 ? 6.645 -0.821 -3.402 1 94.94 432 SER A N 1
ATOM 3414 C CA . SER A 1 432 ? 7.871 -1.486 -3.824 1 94.94 432 SER A CA 1
ATOM 3415 C C . SER A 1 432 ? 8.055 -2.814 -3.098 1 94.94 432 SER A C 1
ATOM 3417 O O . SER A 1 432 ? 7.84 -2.904 -1.889 1 94.94 432 SER A O 1
ATOM 3419 N N . PHE A 1 433 ? 8.406 -3.799 -3.879 1 97.94 433 PHE A N 1
ATOM 3420 C CA . PHE A 1 433 ? 8.609 -5.129 -3.314 1 97.94 433 PHE A CA 1
ATOM 3421 C C . PHE A 1 433 ? 9.812 -5.809 -3.961 1 97.94 433 PHE A C 1
ATOM 3423 O O . PHE A 1 433 ? 10.148 -5.523 -5.113 1 97.94 433 PHE A O 1
ATOM 3430 N N . ALA A 1 434 ? 10.484 -6.625 -3.188 1 98.12 434 ALA A N 1
ATOM 3431 C CA . ALA A 1 434 ? 11.555 -7.438 -3.756 1 98.12 434 ALA A CA 1
ATOM 3432 C C . ALA A 1 434 ? 10.992 -8.492 -4.711 1 98.12 434 ALA A C 1
ATOM 3434 O O . ALA A 1 434 ? 10.031 -9.188 -4.379 1 98.12 434 ALA A O 1
ATOM 3435 N N . CYS A 1 435 ? 11.578 -8.539 -5.836 1 96.62 435 CYS A N 1
ATOM 3436 C CA . CYS A 1 435 ? 11.055 -9.508 -6.785 1 96.62 435 CYS A CA 1
ATOM 3437 C C . CYS A 1 435 ? 11.117 -10.922 -6.211 1 96.62 435 CYS A C 1
ATOM 3439 O O . CYS A 1 435 ? 11.969 -11.211 -5.367 1 96.62 435 CYS A O 1
ATOM 3441 N N . GLY A 1 436 ? 10.32 -11.797 -6.68 1 97.12 436 GLY A N 1
ATOM 3442 C CA . GLY A 1 436 ? 10.039 -13.086 -6.074 1 97.12 436 GLY A CA 1
ATOM 3443 C C . GLY A 1 436 ? 11.156 -14.094 -6.281 1 97.12 436 GLY A C 1
ATOM 3444 O O . GLY A 1 436 ? 11.125 -15.195 -5.727 1 97.12 436 GLY A O 1
ATOM 3445 N N . ALA A 1 437 ? 12.18 -13.703 -7.051 1 97.56 437 ALA A N 1
ATOM 3446 C CA . ALA A 1 437 ? 13.305 -14.594 -7.281 1 97.56 437 ALA A CA 1
ATOM 3447 C C . ALA A 1 437 ? 13.992 -14.961 -5.973 1 97.56 437 ALA A C 1
ATOM 3449 O O . ALA A 1 437 ? 14.164 -16.141 -5.656 1 97.56 437 ALA A O 1
ATOM 3450 N N . ALA A 1 438 ? 14.375 -13.945 -5.266 1 98.69 438 ALA A N 1
ATOM 3451 C CA . ALA A 1 438 ? 14.984 -14.156 -3.955 1 98.69 438 ALA A CA 1
ATOM 3452 C C . ALA A 1 438 ? 15.141 -12.828 -3.207 1 98.69 438 ALA A C 1
ATOM 3454 O O . ALA A 1 438 ? 15.305 -11.773 -3.826 1 98.69 438 ALA A O 1
ATOM 3455 N N . TYR A 1 439 ? 15.117 -12.922 -1.918 1 98.75 439 TYR A N 1
ATOM 3456 C CA . TYR A 1 439 ? 15.398 -11.773 -1.057 1 98.75 439 TYR A CA 1
ATOM 3457 C C . TYR A 1 439 ? 15.727 -12.227 0.361 1 98.75 439 TYR A C 1
ATOM 3459 O O . TYR A 1 439 ? 15.469 -13.375 0.729 1 98.75 439 TYR A O 1
ATOM 3467 N N . VAL A 1 440 ? 16.281 -11.289 1.134 1 98.81 440 VAL A N 1
ATOM 3468 C CA . VAL A 1 440 ? 16.703 -11.578 2.5 1 98.81 440 VAL A CA 1
ATOM 3469 C C . VAL A 1 440 ? 15.93 -10.695 3.479 1 98.81 440 VAL A C 1
ATOM 3471 O O . VAL A 1 440 ? 15.734 -9.5 3.223 1 98.81 440 VAL A O 1
ATOM 3474 N N . LEU A 1 441 ? 15.508 -11.281 4.559 1 98.69 441 LEU A N 1
ATOM 3475 C CA . LEU A 1 441 ? 14.867 -10.586 5.672 1 98.69 441 LEU A CA 1
ATOM 3476 C C . LEU A 1 441 ? 15.695 -10.719 6.941 1 98.69 441 LEU A C 1
ATOM 3478 O O . LEU A 1 441 ? 16.234 -11.797 7.23 1 98.69 441 LEU A O 1
ATOM 3482 N N . SER A 1 442 ? 15.805 -9.625 7.648 1 98.56 442 SER A N 1
ATOM 3483 C CA . SER A 1 442 ? 16.375 -9.719 8.992 1 98.56 442 SER A CA 1
ATOM 3484 C C . SER A 1 442 ? 15.43 -10.453 9.938 1 98.56 442 SER A C 1
ATOM 3486 O O . SER A 1 442 ? 14.234 -10.555 9.68 1 98.56 442 SER A O 1
ATOM 3488 N N . VAL A 1 443 ? 15.93 -10.883 11.031 1 98.38 443 VAL A N 1
ATOM 3489 C CA . VAL A 1 443 ? 15.219 -11.758 11.953 1 98.38 443 VAL A CA 1
ATOM 3490 C C . VAL A 1 443 ? 14.016 -11.023 12.539 1 98.38 443 VAL A C 1
ATOM 3492 O O . VAL A 1 443 ? 12.977 -11.633 12.789 1 98.38 443 VAL A O 1
ATOM 3495 N N . ASP A 1 444 ? 14.109 -9.766 12.797 1 98.44 444 ASP A N 1
ATOM 3496 C CA . ASP A 1 444 ? 13.008 -9.016 13.383 1 98.44 444 ASP A CA 1
ATOM 3497 C C . ASP A 1 444 ? 11.812 -8.953 12.43 1 98.44 444 ASP A C 1
ATOM 3499 O O . ASP A 1 444 ? 10.664 -8.984 12.867 1 98.44 444 ASP A O 1
ATOM 3503 N N . LEU A 1 445 ? 12.094 -8.875 11.156 1 98.75 445 LEU A N 1
ATOM 3504 C CA . LEU A 1 445 ? 11.008 -8.906 10.18 1 98.75 445 LEU A CA 1
ATOM 3505 C C . LEU A 1 445 ? 10.328 -10.266 10.172 1 98.75 445 LEU A C 1
ATOM 3507 O O . LEU A 1 445 ? 9.102 -10.352 10.078 1 98.75 445 LEU A O 1
ATOM 3511 N N . ALA A 1 446 ? 11.094 -11.32 10.234 1 98.69 446 ALA A N 1
ATOM 3512 C CA . ALA A 1 446 ? 10.523 -12.664 10.328 1 98.69 446 ALA A CA 1
ATOM 3513 C C . ALA A 1 446 ? 9.648 -12.805 11.578 1 98.69 446 ALA A C 1
ATOM 3515 O O . ALA A 1 446 ? 8.57 -13.406 11.523 1 98.69 446 ALA A O 1
ATOM 3516 N N . ARG A 1 447 ? 10.117 -12.297 12.625 1 98.62 447 ARG A N 1
ATOM 3517 C CA . ARG A 1 447 ? 9.359 -12.344 13.867 1 98.62 447 ARG A CA 1
ATOM 3518 C C . ARG A 1 447 ? 8.047 -11.578 13.742 1 98.62 447 ARG A C 1
ATOM 3520 O O . ARG A 1 447 ? 7.012 -12.016 14.25 1 98.62 447 ARG A O 1
ATOM 3527 N N . TRP A 1 448 ? 8.109 -10.422 13.156 1 98.81 448 TRP A N 1
ATOM 3528 C CA . TRP A 1 448 ? 6.879 -9.664 12.953 1 98.81 448 TRP A CA 1
ATOM 3529 C C . TRP A 1 448 ? 5.891 -10.445 12.102 1 98.81 448 TRP A C 1
ATOM 3531 O O . TRP A 1 448 ? 4.691 -10.453 12.383 1 98.81 448 TRP A O 1
ATOM 3541 N N . LEU A 1 449 ? 6.383 -11.078 11.055 1 98.81 449 LEU A N 1
ATOM 3542 C CA . LEU A 1 449 ? 5.531 -11.914 10.211 1 98.81 449 LEU A CA 1
ATOM 3543 C C . LEU A 1 449 ? 4.891 -13.039 11.016 1 98.81 449 LEU A C 1
ATOM 3545 O O . LEU A 1 449 ? 3.693 -13.297 10.883 1 98.81 449 LEU A O 1
ATOM 3549 N N . GLN A 1 450 ? 5.707 -13.68 11.781 1 98.69 450 GLN A N 1
ATOM 3550 C CA . GLN A 1 450 ? 5.199 -14.742 12.641 1 98.69 450 GLN A CA 1
ATOM 3551 C C . GLN A 1 450 ? 4.125 -14.227 13.586 1 98.69 450 GLN A C 1
ATOM 3553 O O . GLN A 1 450 ? 3.08 -14.859 13.758 1 98.69 450 GLN A O 1
ATOM 3558 N N . ALA A 1 451 ? 4.359 -13.094 14.148 1 98.25 451 ALA A N 1
ATOM 3559 C CA . ALA A 1 451 ? 3.439 -12.523 15.133 1 98.25 451 ALA A CA 1
ATOM 3560 C C . ALA A 1 451 ? 2.113 -12.141 14.484 1 98.25 451 ALA A C 1
ATOM 3562 O O . ALA A 1 451 ? 1.087 -12.055 15.164 1 98.25 451 ALA A O 1
ATOM 3563 N N . ASN A 1 452 ? 2.117 -11.945 13.211 1 98.56 452 ASN A N 1
ATOM 3564 C CA . ASN A 1 452 ? 0.918 -11.469 12.531 1 98.56 452 ASN A CA 1
ATOM 3565 C C . ASN A 1 452 ? 0.395 -12.508 11.539 1 98.56 452 ASN A C 1
ATOM 3567 O O . ASN A 1 452 ? -0.394 -12.18 10.648 1 98.56 452 ASN A O 1
ATOM 3571 N N . VAL A 1 453 ? 0.821 -13.711 11.633 1 97.94 453 VAL A N 1
ATOM 3572 C CA . VAL A 1 453 ? 0.506 -14.766 10.672 1 97.94 453 VAL A CA 1
ATOM 3573 C C . VAL A 1 453 ? -1.008 -14.914 10.547 1 97.94 453 VAL A C 1
ATOM 3575 O O . VAL A 1 453 ? -1.522 -15.188 9.461 1 97.94 453 VAL A O 1
ATOM 3578 N N . ALA A 1 454 ? -1.741 -14.672 11.57 1 96.69 454 ALA A N 1
ATOM 3579 C CA . ALA A 1 454 ? -3.189 -14.859 11.578 1 96.69 454 ALA A CA 1
ATOM 3580 C C . ALA A 1 454 ? -3.904 -13.656 10.977 1 96.69 454 ALA A C 1
ATOM 3582 O O . ALA A 1 454 ? -5.062 -13.75 10.562 1 96.69 454 ALA A O 1
ATOM 3583 N N . ASN A 1 455 ? -3.234 -12.547 10.914 1 97.88 455 ASN A N 1
ATOM 3584 C CA . ASN A 1 455 ? -3.908 -11.305 10.555 1 97.88 455 ASN A CA 1
ATOM 3585 C C . ASN A 1 455 ? -3.553 -10.867 9.141 1 97.88 455 ASN A C 1
ATOM 3587 O O . ASN A 1 455 ? -4.332 -10.164 8.484 1 97.88 455 ASN A O 1
ATOM 3591 N N . LEU A 1 456 ? -2.393 -11.234 8.664 1 98.75 456 LEU A N 1
ATOM 3592 C CA . LEU A 1 456 ? -1.917 -10.742 7.379 1 98.75 456 LEU A CA 1
ATOM 3593 C C . LEU A 1 456 ? -2.721 -11.352 6.234 1 98.75 456 LEU A C 1
ATOM 3595 O O . LEU A 1 456 ? -2.867 -12.578 6.152 1 98.75 456 LEU A O 1
ATOM 3599 N N . LYS A 1 457 ? -3.219 -10.477 5.422 1 98.06 457 LYS A N 1
ATOM 3600 C CA . LYS A 1 457 ? -3.98 -10.922 4.262 1 98.06 457 LYS A CA 1
ATOM 3601 C C . LYS A 1 457 ? -3.057 -11.406 3.146 1 98.06 457 LYS A C 1
ATOM 3603 O O . LYS A 1 457 ? -2.141 -10.688 2.738 1 98.06 457 LYS A O 1
ATOM 3608 N N . PRO A 1 458 ? -3.238 -12.625 2.691 1 97.81 458 PRO A N 1
ATOM 3609 C CA . PRO A 1 458 ? -2.484 -13.07 1.519 1 97.81 458 PRO A CA 1
ATOM 3610 C C . PRO A 1 458 ? -3.035 -12.516 0.21 1 97.81 458 PRO A C 1
ATOM 3612 O O . PRO A 1 458 ? -4.242 -12.586 -0.039 1 97.81 458 PRO A O 1
ATOM 3615 N N . TYR A 1 459 ? -2.225 -11.938 -0.556 1 96.88 459 TYR A N 1
ATOM 3616 C CA . TYR A 1 459 ? -2.572 -11.461 -1.891 1 96.88 459 TYR A CA 1
ATOM 3617 C C . TYR A 1 459 ? -2.092 -12.438 -2.959 1 96.88 459 TYR A C 1
ATOM 3619 O O . TYR A 1 459 ? -1.778 -13.594 -2.66 1 96.88 459 TYR A O 1
ATOM 3627 N N . GLN A 1 460 ? -2.207 -12.078 -4.219 1 94.19 460 GLN A N 1
ATOM 3628 C CA . GLN A 1 460 ? -2.127 -13.062 -5.293 1 94.19 460 GLN A CA 1
ATOM 3629 C C . GLN A 1 460 ? -0.751 -13.727 -5.332 1 94.19 460 GLN A C 1
ATOM 3631 O O . GLN A 1 460 ? -0.626 -14.891 -5.723 1 94.19 460 GLN A O 1
ATOM 3636 N N . GLY A 1 461 ? 0.308 -13.102 -4.93 1 96.62 461 GLY A N 1
ATOM 3637 C CA . GLY A 1 461 ? 1.672 -13.602 -4.914 1 96.62 461 GLY A CA 1
ATOM 3638 C C . GLY A 1 461 ? 2.391 -13.328 -3.604 1 96.62 461 GLY A C 1
ATOM 3639 O O . GLY A 1 461 ? 2.043 -12.398 -2.881 1 96.62 461 GLY A O 1
ATOM 3640 N N . GLU A 1 462 ? 3.365 -14.211 -3.361 1 98.12 462 GLU A N 1
ATOM 3641 C CA . GLU A 1 462 ? 4.059 -14.039 -2.09 1 98.12 462 GLU A CA 1
ATOM 3642 C C . GLU A 1 462 ? 4.891 -12.758 -2.084 1 98.12 462 GLU A C 1
ATOM 3644 O O . GLU A 1 462 ? 5.027 -12.102 -1.048 1 98.12 462 GLU A O 1
ATOM 3649 N N . ASP A 1 463 ? 5.512 -12.391 -3.227 1 98.31 463 ASP A N 1
ATOM 3650 C CA . ASP A 1 463 ? 6.379 -11.219 -3.277 1 98.31 463 ASP A CA 1
ATOM 3651 C C . ASP A 1 463 ? 5.566 -9.93 -3.168 1 98.31 463 ASP A C 1
ATOM 3653 O O . ASP A 1 463 ? 5.914 -9.031 -2.398 1 98.31 463 ASP A O 1
ATOM 3657 N N . VAL A 1 464 ? 4.43 -9.82 -3.885 1 98.38 464 VAL A N 1
ATOM 3658 C CA . VAL A 1 464 ? 3.6 -8.625 -3.795 1 98.38 464 VAL A CA 1
ATOM 3659 C C . VAL A 1 464 ? 2.936 -8.562 -2.422 1 98.38 464 VAL A C 1
ATOM 3661 O O . VAL A 1 464 ? 2.732 -7.473 -1.874 1 98.38 464 VAL A O 1
ATOM 3664 N N . SER A 1 465 ? 2.584 -9.75 -1.837 1 98.69 465 SER A N 1
ATOM 3665 C CA . SER A 1 465 ? 2.1 -9.766 -0.461 1 98.69 465 SER A CA 1
ATOM 3666 C C . SER A 1 465 ? 3.133 -9.18 0.497 1 98.69 465 SER A C 1
ATOM 3668 O O . SER A 1 465 ? 2.797 -8.352 1.347 1 98.69 465 SER A O 1
ATOM 3670 N N . MET A 1 466 ? 4.344 -9.602 0.283 1 98.88 466 MET A N 1
ATOM 3671 C CA . MET A 1 466 ? 5.43 -9.086 1.111 1 98.88 466 MET A CA 1
ATOM 3672 C C . MET A 1 466 ? 5.543 -7.566 0.977 1 98.88 466 MET A C 1
ATOM 3674 O O . MET A 1 466 ? 5.762 -6.867 1.968 1 98.88 466 MET A O 1
ATOM 3678 N N . GLY A 1 467 ? 5.422 -7.129 -0.238 1 98.69 467 GLY A N 1
ATOM 3679 C CA . GLY A 1 467 ? 5.453 -5.691 -0.447 1 98.69 467 GLY A CA 1
ATOM 3680 C C . GLY A 1 467 ? 4.387 -4.949 0.338 1 98.69 467 GLY A C 1
ATOM 3681 O O . GLY A 1 467 ? 4.668 -3.93 0.968 1 98.69 467 GLY A O 1
ATOM 3682 N N . ILE A 1 468 ? 3.215 -5.445 0.295 1 98.75 468 ILE A N 1
ATOM 3683 C CA . ILE A 1 468 ? 2.074 -4.832 0.968 1 98.75 468 ILE A CA 1
ATOM 3684 C C . ILE A 1 468 ? 2.262 -4.918 2.48 1 98.75 468 ILE A C 1
ATOM 3686 O O . ILE A 1 468 ? 2.09 -3.922 3.189 1 98.75 468 ILE A O 1
ATOM 3690 N N . TRP A 1 469 ? 2.664 -6.07 3 1 98.88 469 TRP A N 1
ATOM 3691 C CA . TRP A 1 469 ? 2.879 -6.25 4.434 1 98.88 469 TRP A CA 1
ATOM 3692 C C . TRP A 1 469 ? 3.98 -5.324 4.938 1 98.88 469 TRP A C 1
ATOM 3694 O O . TRP A 1 469 ? 3.803 -4.629 5.941 1 98.88 469 TRP A O 1
ATOM 3704 N N . MET A 1 470 ? 5.074 -5.281 4.211 1 98.75 470 MET A N 1
ATOM 3705 C CA . MET A 1 470 ? 6.242 -4.527 4.648 1 98.75 470 MET A CA 1
ATOM 3706 C C . MET A 1 470 ? 5.973 -3.027 4.617 1 98.75 470 MET A C 1
ATOM 3708 O O . MET A 1 470 ? 6.559 -2.268 5.387 1 98.75 470 MET A O 1
ATOM 3712 N N . ALA A 1 471 ? 5.062 -2.605 3.746 1 98.44 471 ALA A N 1
ATOM 3713 C CA . ALA A 1 471 ? 4.723 -1.186 3.707 1 98.44 471 ALA A CA 1
ATOM 3714 C C . ALA A 1 471 ? 4.148 -0.722 5.043 1 98.44 471 ALA A C 1
ATOM 3716 O O . ALA A 1 471 ? 4.297 0.445 5.418 1 98.44 471 ALA A O 1
ATOM 3717 N N . ALA A 1 472 ? 3.535 -1.584 5.777 1 98.75 472 ALA A N 1
ATOM 3718 C CA . ALA A 1 472 ? 2.932 -1.225 7.055 1 98.75 472 ALA A CA 1
ATOM 3719 C C . ALA A 1 472 ? 4 -0.902 8.094 1 98.75 472 ALA A C 1
ATOM 3721 O O . ALA A 1 472 ? 3.771 -0.092 9 1 98.75 472 ALA A O 1
ATOM 3722 N N . ILE A 1 473 ? 5.172 -1.509 7.965 1 98.5 473 ILE A N 1
ATOM 3723 C CA . ILE A 1 473 ? 6.156 -1.334 9.023 1 98.5 473 ILE A CA 1
ATOM 3724 C C . ILE A 1 473 ? 7.387 -0.613 8.477 1 98.5 473 ILE A C 1
ATOM 3726 O O . ILE A 1 473 ? 8.219 -0.128 9.242 1 98.5 473 ILE A O 1
ATOM 3730 N N . GLY A 1 474 ? 7.57 -0.543 7.234 1 96.69 474 GLY A N 1
ATOM 3731 C CA . GLY A 1 474 ? 8.523 0.331 6.574 1 96.69 474 GLY A CA 1
ATOM 3732 C C . GLY A 1 474 ? 9.969 -0.058 6.832 1 96.69 474 GLY A C 1
ATOM 3733 O O . GLY A 1 474 ? 10.758 0.75 7.328 1 96.69 474 GLY A O 1
ATOM 3734 N N . PRO A 1 475 ? 10.375 -1.259 6.488 1 96.94 475 PRO A N 1
ATOM 3735 C CA . PRO A 1 475 ? 11.789 -1.614 6.629 1 96.94 475 PRO A CA 1
ATOM 3736 C C . PRO A 1 475 ? 12.68 -0.876 5.637 1 96.94 475 PRO A C 1
ATOM 3738 O O . PRO A 1 475 ? 12.188 -0.265 4.688 1 96.94 475 PRO A O 1
ATOM 3741 N N . THR A 1 476 ? 13.977 -0.938 5.953 1 92.44 476 THR A N 1
ATOM 3742 C CA . THR A 1 476 ? 14.953 -0.426 4.996 1 92.44 476 THR A CA 1
ATOM 3743 C C . THR A 1 476 ? 15.094 -1.374 3.811 1 92.44 476 THR A C 1
ATOM 3745 O O . THR A 1 476 ? 15.422 -2.549 3.982 1 92.44 476 THR A O 1
ATOM 3748 N N . ARG A 1 477 ? 14.828 -0.847 2.668 1 92.5 477 ARG A N 1
ATOM 3749 C CA . ARG A 1 477 ? 14.984 -1.614 1.437 1 92.5 477 ARG A CA 1
ATOM 3750 C C . ARG A 1 477 ? 16.391 -1.447 0.86 1 92.5 477 ARG A C 1
ATOM 3752 O O . ARG A 1 477 ? 16.797 -0.333 0.537 1 92.5 477 ARG A O 1
ATOM 3759 N N . ILE A 1 478 ? 17.047 -2.502 0.793 1 90.94 478 ILE A N 1
ATOM 3760 C CA . ILE A 1 478 ? 18.391 -2.473 0.21 1 90.94 478 ILE A CA 1
ATOM 3761 C C . ILE A 1 478 ? 18.359 -3.086 -1.188 1 90.94 478 ILE A C 1
ATOM 3763 O O . ILE A 1 478 ? 18.344 -4.312 -1.333 1 90.94 478 ILE A O 1
ATOM 3767 N N . HIS A 1 479 ? 18.375 -2.27 -2.166 1 88.25 479 HIS A N 1
ATOM 3768 C CA . HIS A 1 479 ? 18.328 -2.705 -3.557 1 88.25 479 HIS A CA 1
ATOM 3769 C C . HIS A 1 479 ? 19.703 -3.176 -4.035 1 88.25 479 HIS A C 1
ATOM 3771 O O . HIS A 1 479 ? 20.688 -2.451 -3.908 1 88.25 479 HIS A O 1
ATOM 3777 N N . ASP A 1 480 ? 19.719 -4.344 -4.551 1 89.56 480 ASP A N 1
ATOM 3778 C CA . ASP A 1 480 ? 20.922 -4.949 -5.102 1 89.56 480 ASP A CA 1
ATOM 3779 C C . ASP A 1 480 ? 20.656 -5.582 -6.465 1 89.56 480 ASP A C 1
ATOM 3781 O O . ASP A 1 480 ? 20 -6.625 -6.551 1 89.56 480 ASP A O 1
ATOM 3785 N N . PRO A 1 481 ? 21.156 -5.016 -7.512 1 85.88 481 PRO A N 1
ATOM 3786 C CA . PRO A 1 481 ? 20.859 -5.496 -8.859 1 85.88 481 PRO A CA 1
ATOM 3787 C C . PRO A 1 481 ? 21.469 -6.871 -9.148 1 85.88 481 PRO A C 1
ATOM 3789 O O . PRO A 1 481 ? 21.125 -7.5 -10.148 1 85.88 481 PRO A O 1
ATOM 3792 N N . ARG A 1 482 ? 22.375 -7.379 -8.312 1 94 482 ARG A N 1
ATOM 3793 C CA . ARG A 1 482 ? 22.969 -8.695 -8.492 1 94 482 ARG A CA 1
ATOM 3794 C C . ARG A 1 482 ? 21.969 -9.805 -8.211 1 94 482 ARG A C 1
ATOM 3796 O O . ARG A 1 482 ? 22.219 -10.969 -8.523 1 94 482 ARG A O 1
ATOM 3803 N N . TRP A 1 483 ? 20.828 -9.383 -7.609 1 96.81 483 TRP A N 1
ATOM 3804 C CA . TRP A 1 483 ? 19.688 -10.289 -7.453 1 96.81 483 TRP A CA 1
ATOM 3805 C C . TRP A 1 483 ? 18.781 -10.242 -8.68 1 96.81 483 TRP A C 1
ATOM 3807 O O . TRP A 1 483 ? 17.797 -9.492 -8.711 1 96.81 483 TRP A O 1
ATOM 3817 N N . LEU A 1 484 ? 19.031 -11.031 -9.617 1 96.25 484 LEU A N 1
ATOM 3818 C CA . LEU A 1 484 ? 18.297 -10.953 -10.875 1 96.25 484 LEU A CA 1
ATOM 3819 C C . LEU A 1 484 ? 16.844 -11.352 -10.695 1 96.25 484 LEU A C 1
ATOM 3821 O O . LEU A 1 484 ? 16.547 -12.312 -9.977 1 96.25 484 LEU A O 1
ATOM 3825 N N . CYS A 1 485 ? 15.93 -10.609 -11.352 1 96.06 485 CYS A N 1
ATOM 3826 C CA . CYS A 1 485 ? 14.5 -10.859 -11.227 1 96.06 485 CYS A CA 1
ATOM 3827 C C . CYS A 1 485 ? 14.008 -11.797 -12.328 1 96.06 485 CYS A C 1
ATOM 3829 O O . CYS A 1 485 ? 12.961 -12.422 -12.195 1 96.06 485 CYS A O 1
ATOM 3831 N N . ASP A 1 486 ? 14.797 -11.828 -13.383 1 94.69 486 ASP A N 1
ATOM 3832 C CA . ASP A 1 486 ? 14.461 -12.695 -14.516 1 94.69 486 ASP A CA 1
ATOM 3833 C C . ASP A 1 486 ? 15.656 -13.562 -14.914 1 94.69 486 ASP A C 1
ATOM 3835 O O . ASP A 1 486 ? 16.781 -13.312 -14.484 1 94.69 486 ASP A O 1
ATOM 3839 N N . ALA A 1 487 ? 15.289 -14.523 -15.719 1 94.62 487 ALA A N 1
ATOM 3840 C CA . ALA A 1 487 ? 16.344 -15.438 -16.172 1 94.62 487 ALA A CA 1
ATOM 3841 C C . ALA A 1 487 ? 17.406 -14.695 -16.969 1 94.62 487 ALA A C 1
ATOM 3843 O O . ALA A 1 487 ? 17.094 -14.086 -18 1 94.62 487 ALA A O 1
ATOM 3844 N N . ALA A 1 488 ? 18.5 -14.633 -16.484 1 93.31 488 ALA A N 1
ATOM 3845 C CA . ALA A 1 488 ? 19.672 -14.031 -17.109 1 93.31 488 ALA A CA 1
ATOM 3846 C C . ALA A 1 488 ? 20.969 -14.477 -16.422 1 93.31 488 ALA A C 1
ATOM 3848 O O . ALA A 1 488 ? 20.922 -15.211 -15.422 1 93.31 488 ALA A O 1
ATOM 3849 N N . CYS A 1 489 ? 22 -14.305 -17.062 1 93.19 489 CYS A N 1
ATOM 3850 C CA . CYS A 1 489 ? 23.297 -14.57 -16.469 1 93.19 489 CYS A CA 1
ATOM 3851 C C . CYS A 1 489 ? 24.188 -13.328 -16.531 1 93.19 489 CYS A C 1
ATOM 3853 O O . CYS A 1 489 ? 24.375 -12.742 -17.609 1 93.19 489 CYS A O 1
ATOM 3855 N N . ALA A 1 490 ? 24.609 -12.875 -15.367 1 89.25 490 ALA A N 1
ATOM 3856 C CA . ALA A 1 490 ? 25.453 -11.695 -15.281 1 89.25 490 ALA A CA 1
ATOM 3857 C C . ALA A 1 490 ? 26.625 -11.93 -14.336 1 89.25 490 ALA A C 1
ATOM 3859 O O . ALA A 1 490 ? 26.5 -12.633 -13.328 1 89.25 490 ALA A O 1
ATOM 3860 N N . PRO A 1 491 ? 27.797 -11.344 -14.734 1 84.88 491 PRO A N 1
ATOM 3861 C CA . PRO A 1 491 ? 28.938 -11.492 -13.828 1 84.88 491 PRO A CA 1
ATOM 3862 C C . PRO A 1 491 ? 28.656 -10.93 -12.438 1 84.88 491 PRO A C 1
ATOM 3864 O O . PRO A 1 491 ? 28.078 -9.844 -12.305 1 84.88 491 PRO A O 1
ATOM 3867 N N . GLY A 1 492 ? 28.969 -11.727 -11.453 1 90 492 GLY A N 1
ATOM 3868 C CA . GLY A 1 492 ? 28.844 -11.273 -10.07 1 90 492 GLY A CA 1
ATOM 3869 C C . GLY A 1 492 ? 27.422 -11.414 -9.531 1 90 492 GLY A C 1
ATOM 3870 O O . GLY A 1 492 ? 27.141 -11.008 -8.398 1 90 492 GLY A O 1
ATOM 3871 N N . MET A 1 493 ? 26.609 -12.016 -10.305 1 94.62 493 MET A N 1
ATOM 3872 C CA . MET A 1 493 ? 25.234 -12.18 -9.852 1 94.62 493 MET A CA 1
ATOM 3873 C C . MET A 1 493 ? 25.172 -13.047 -8.594 1 94.62 493 MET A C 1
ATOM 3875 O O . MET A 1 493 ? 25.984 -13.961 -8.438 1 94.62 493 MET A O 1
ATOM 3879 N N . LEU A 1 494 ? 24.266 -12.727 -7.754 1 97 494 LEU A N 1
ATOM 3880 C CA . LEU A 1 494 ? 24.047 -13.516 -6.547 1 97 494 LEU A CA 1
ATOM 3881 C C . LEU A 1 494 ? 22.953 -14.555 -6.77 1 97 494 LEU A C 1
ATOM 3883 O O . LEU A 1 494 ? 23 -15.648 -6.203 1 97 494 LEU A O 1
ATOM 3887 N N . VAL A 1 495 ? 21.953 -14.141 -7.555 1 97.62 495 VAL A N 1
ATOM 3888 C CA . VAL A 1 495 ? 20.797 -14.984 -7.82 1 97.62 495 VAL A CA 1
ATOM 3889 C C . VAL A 1 495 ? 20.406 -14.898 -9.297 1 97.62 495 VAL A C 1
ATOM 3891 O O . VAL A 1 495 ? 20.484 -13.82 -9.898 1 97.62 495 VAL A O 1
ATOM 3894 N N . SER A 1 496 ? 20.047 -16.031 -9.859 1 97.94 496 SER A N 1
ATOM 3895 C CA . SER A 1 496 ? 19.406 -16.109 -11.172 1 97.94 496 SER A CA 1
ATOM 3896 C C . SER A 1 496 ? 18.234 -17.062 -11.156 1 97.94 496 SER A C 1
ATOM 3898 O O . SER A 1 496 ? 18.391 -18.25 -10.875 1 97.94 496 SER A O 1
ATOM 3900 N N . PRO A 1 497 ? 17.047 -16.562 -11.469 1 98.12 497 PRO A N 1
ATOM 3901 C CA . PRO A 1 497 ? 15.844 -17.375 -11.328 1 98.12 497 PRO A CA 1
ATOM 3902 C C . PRO A 1 497 ? 15.359 -17.953 -12.656 1 98.12 497 PRO A C 1
ATOM 3904 O O . PRO A 1 497 ? 15.969 -17.703 -13.703 1 98.12 497 PRO A O 1
ATOM 3907 N N . GLN A 1 498 ? 14.273 -18.812 -12.633 1 97.62 498 GLN A N 1
ATOM 3908 C CA . GLN A 1 498 ? 13.539 -19.328 -13.781 1 97.62 498 GLN A CA 1
ATOM 3909 C C . GLN A 1 498 ? 14.445 -20.172 -14.68 1 97.62 498 GLN A C 1
ATOM 3911 O O . GLN A 1 498 ? 14.438 -20.016 -15.898 1 97.62 498 GLN A O 1
ATOM 3916 N N . LEU A 1 499 ? 15.188 -20.984 -14.047 1 97.94 499 LEU A N 1
ATOM 3917 C CA . LEU A 1 499 ? 16.125 -21.828 -14.781 1 97.94 499 LEU A CA 1
ATOM 3918 C C . LEU A 1 499 ? 15.617 -23.266 -14.867 1 97.94 499 LEU A C 1
ATOM 3920 O O . LEU A 1 499 ? 15.031 -23.781 -13.914 1 97.94 499 LEU A O 1
ATOM 3924 N N . SER A 1 500 ? 15.875 -23.812 -16 1 97.38 500 SER A N 1
ATOM 3925 C CA . SER A 1 500 ? 15.648 -25.25 -16.094 1 97.38 500 SER A CA 1
ATOM 3926 C C . SER A 1 500 ? 16.719 -26.031 -15.344 1 97.38 500 SER A C 1
ATOM 3928 O O . SER A 1 500 ? 17.781 -25.484 -15.016 1 97.38 500 SER A O 1
ATOM 3930 N N . SER A 1 501 ? 16.406 -27.328 -15.094 1 97.12 501 SER A N 1
ATOM 3931 C CA . SER A 1 501 ? 17.391 -28.188 -14.43 1 97.12 501 SER A CA 1
ATOM 3932 C C . SER A 1 501 ? 18.688 -28.25 -15.227 1 97.12 501 SER A C 1
ATOM 3934 O O . SER A 1 501 ? 19.781 -28.172 -14.656 1 97.12 501 SER A O 1
ATOM 3936 N N . ASP A 1 502 ? 18.562 -28.312 -16.547 1 96.75 502 ASP A N 1
ATOM 3937 C CA . ASP A 1 502 ? 19.734 -28.406 -17.422 1 96.75 502 ASP A CA 1
ATOM 3938 C C . ASP A 1 502 ? 20.578 -27.141 -17.344 1 96.75 502 ASP A C 1
ATOM 3940 O O . ASP A 1 502 ? 21.797 -27.203 -17.281 1 96.75 502 ASP A O 1
ATOM 3944 N N . THR A 1 503 ? 19.891 -26.078 -17.344 1 96.38 503 THR A N 1
ATOM 3945 C CA . THR A 1 503 ? 20.594 -24.812 -17.281 1 96.38 503 THR A CA 1
ATOM 3946 C C . THR A 1 503 ? 21.312 -24.656 -15.938 1 96.38 503 THR A C 1
ATOM 3948 O O . THR A 1 503 ? 22.438 -24.172 -15.891 1 96.38 503 THR A O 1
ATOM 3951 N N . LEU A 1 504 ? 20.734 -25.078 -14.891 1 97.12 504 LEU A N 1
ATOM 3952 C CA . LEU A 1 504 ? 21.328 -25 -13.562 1 97.12 504 LEU A CA 1
ATOM 3953 C C . LEU A 1 504 ? 22.594 -25.859 -13.492 1 97.12 504 LEU A C 1
ATOM 3955 O O . LEU A 1 504 ? 23.625 -25.422 -12.977 1 97.12 504 LEU A O 1
ATOM 3959 N N . TYR A 1 505 ? 22.547 -27.078 -14.031 1 96.38 505 TYR A N 1
ATOM 3960 C CA . TYR A 1 505 ? 23.719 -27.938 -14.07 1 96.38 505 TYR A CA 1
ATOM 3961 C C . TYR A 1 505 ? 24.844 -27.297 -14.867 1 96.38 505 TYR A C 1
ATOM 3963 O O . TYR A 1 505 ? 26.016 -27.328 -14.445 1 96.38 505 TYR A O 1
ATOM 3971 N N . SER A 1 506 ? 24.422 -26.75 -15.984 1 94.75 506 SER A N 1
ATOM 3972 C CA . SER A 1 506 ? 25.422 -26.125 -16.844 1 94.75 506 SER A CA 1
ATOM 3973 C C . SER A 1 506 ? 26.094 -24.953 -16.156 1 94.75 506 SER A C 1
ATOM 3975 O O . SER A 1 506 ? 27.328 -24.828 -16.188 1 94.75 506 SER A O 1
ATOM 3977 N N . MET A 1 507 ? 25.297 -24.141 -15.547 1 94.75 507 MET A N 1
ATOM 3978 C CA . MET A 1 507 ? 25.828 -22.984 -14.828 1 94.75 507 MET A CA 1
ATOM 3979 C C . MET A 1 507 ? 26.75 -23.422 -13.695 1 94.75 507 MET A C 1
ATOM 3981 O O . MET A 1 507 ? 27.812 -22.844 -13.5 1 94.75 507 MET A O 1
ATOM 3985 N N . TRP A 1 508 ? 26.344 -24.422 -13.031 1 94.12 508 TRP A N 1
ATOM 3986 C CA . TRP A 1 508 ? 27.125 -24.906 -11.898 1 94.12 508 TRP A CA 1
ATOM 3987 C C . TRP A 1 508 ? 28.453 -25.5 -12.359 1 94.12 508 TRP A C 1
ATOM 3989 O O . TRP A 1 508 ? 29.484 -25.297 -11.727 1 94.12 508 TRP A O 1
ATOM 3999 N N . ASN A 1 509 ? 28.406 -26.234 -13.422 1 92.81 509 ASN A N 1
ATOM 4000 C CA . ASN A 1 509 ? 29.625 -26.797 -13.984 1 92.81 509 ASN A CA 1
ATOM 4001 C C . ASN A 1 509 ? 30.609 -25.719 -14.414 1 92.81 509 ASN A C 1
ATOM 4003 O O . ASN A 1 509 ? 31.812 -25.859 -14.203 1 92.81 509 ASN A O 1
ATOM 4007 N N . ARG A 1 510 ? 30.078 -24.734 -14.953 1 93 510 ARG A N 1
ATOM 4008 C CA . ARG A 1 510 ? 30.922 -23.625 -15.367 1 93 510 ARG A CA 1
ATOM 4009 C C . ARG A 1 510 ? 31.516 -22.922 -14.148 1 93 510 ARG A C 1
ATOM 4011 O O . ARG A 1 510 ? 32.688 -22.547 -14.156 1 93 510 ARG A O 1
ATOM 4018 N N . ARG A 1 511 ? 30.703 -22.734 -13.156 1 91.75 511 ARG A N 1
ATOM 4019 C CA . ARG A 1 511 ? 31.188 -22.125 -11.93 1 91.75 511 ARG A CA 1
ATOM 4020 C C . ARG A 1 511 ? 32.344 -22.938 -11.328 1 91.75 511 ARG A C 1
ATOM 4022 O O . ARG A 1 511 ? 33.344 -22.359 -10.859 1 91.75 511 ARG A O 1
ATOM 4029 N N . HIS A 1 512 ? 32.219 -24.188 -11.344 1 87.62 512 HIS A N 1
ATOM 4030 C CA . HIS A 1 512 ? 33.188 -25.078 -10.742 1 87.62 512 HIS A CA 1
ATOM 4031 C C . HIS A 1 512 ? 34.469 -25.156 -11.586 1 87.62 512 HIS A C 1
ATOM 4033 O O . HIS A 1 512 ? 35.562 -25.203 -11.047 1 87.62 512 HIS A O 1
ATOM 4039 N N . THR A 1 513 ? 34.281 -25.047 -12.906 1 89 513 THR A N 1
ATOM 4040 C CA . THR A 1 513 ? 35.406 -25.234 -13.82 1 89 513 THR A CA 1
ATOM 4041 C C . THR A 1 513 ? 36.188 -23.938 -14 1 89 513 THR A C 1
ATOM 4043 O O . THR A 1 513 ? 37.438 -23.938 -13.992 1 89 513 THR A O 1
ATOM 4046 N N . CYS A 1 514 ? 35.438 -22.828 -14.211 1 88.31 514 CYS A N 1
ATOM 4047 C CA . CYS A 1 514 ? 36.156 -21.625 -14.57 1 88.31 514 CYS A CA 1
ATOM 4048 C C . CYS A 1 514 ? 35.812 -20.469 -13.633 1 88.31 514 CYS A C 1
ATOM 4050 O O . CYS A 1 514 ? 36.188 -19.328 -13.867 1 88.31 514 CYS A O 1
ATOM 4052 N N . GLY A 1 515 ? 35.031 -20.688 -12.648 1 87.06 515 GLY A N 1
ATOM 4053 C CA . GLY A 1 515 ? 34.812 -19.734 -11.586 1 87.06 515 GLY A CA 1
ATOM 4054 C C . GLY A 1 515 ? 33.656 -18.781 -11.875 1 87.06 515 GLY A C 1
ATOM 4055 O O . GLY A 1 515 ? 33.281 -17.969 -11.023 1 87.06 515 GLY A O 1
ATOM 4056 N N . ASP A 1 516 ? 33.156 -18.859 -13.117 1 89.06 516 ASP A N 1
ATOM 4057 C CA . ASP A 1 516 ? 32.094 -17.984 -13.555 1 89.06 516 ASP A CA 1
ATOM 4058 C C . ASP A 1 516 ? 30.953 -18.766 -14.219 1 89.06 516 ASP A C 1
ATOM 4060 O O . ASP A 1 516 ? 31.141 -19.344 -15.289 1 89.06 516 ASP A O 1
ATOM 4064 N N . PRO A 1 517 ? 29.766 -18.734 -13.547 1 93.44 517 PRO A N 1
ATOM 4065 C CA . PRO A 1 517 ? 28.672 -19.5 -14.125 1 93.44 517 PRO A CA 1
ATOM 4066 C C . PRO A 1 517 ? 28.266 -19.016 -15.508 1 93.44 517 PRO A C 1
ATOM 4068 O O . PRO A 1 517 ? 27.562 -19.719 -16.25 1 93.44 517 PRO A O 1
ATOM 4071 N N . CYS A 1 518 ? 28.672 -17.844 -15.914 1 90.94 518 CYS A N 1
ATOM 4072 C CA . CYS A 1 518 ? 28.188 -17.234 -17.141 1 90.94 518 CYS A CA 1
ATOM 4073 C C . CYS A 1 518 ? 29.234 -17.344 -18.25 1 90.94 518 CYS A C 1
ATOM 4075 O O . CYS A 1 518 ? 28.969 -17 -19.406 1 90.94 518 CYS A O 1
ATOM 4077 N N . SER A 1 519 ? 30.453 -17.719 -17.891 1 83.19 519 SER A N 1
ATOM 4078 C CA . SER A 1 519 ? 31.562 -17.734 -18.844 1 83.19 519 SER A CA 1
ATOM 4079 C C . SER A 1 519 ? 31.531 -19 -19.688 1 83.19 519 SER A C 1
ATOM 4081 O O . SER A 1 519 ? 30.984 -20.031 -19.281 1 83.19 519 SER A O 1
ATOM 4083 N N . ASP A 1 520 ? 31.969 -18.922 -20.953 1 78.25 520 ASP A N 1
ATOM 4084 C CA . ASP A 1 520 ? 32.125 -20.125 -21.766 1 78.25 520 ASP A CA 1
ATOM 4085 C C . ASP A 1 520 ? 33.469 -20.812 -21.453 1 78.25 520 ASP A C 1
ATOM 4087 O O . ASP A 1 520 ? 33.781 -21.844 -22.047 1 78.25 520 ASP A O 1
ATOM 4091 N N . CYS A 1 521 ? 33.969 -20.641 -20.328 1 74.19 521 CYS A N 1
ATOM 4092 C CA . CYS A 1 521 ? 35.219 -21.219 -19.844 1 74.19 521 CYS A CA 1
ATOM 4093 C C . CYS A 1 521 ? 36.281 -21.234 -20.938 1 74.19 521 CYS A C 1
ATOM 4095 O O . CYS A 1 521 ? 37.375 -21.734 -20.719 1 74.19 521 CYS A O 1
ATOM 4097 N N . GLN A 1 522 ? 36.219 -20.828 -22.312 1 60.22 522 GLN A N 1
ATOM 4098 C CA . GLN A 1 522 ? 37.281 -20.844 -23.281 1 60.22 522 GLN A CA 1
ATOM 4099 C C . GLN A 1 522 ? 38.531 -20.125 -22.734 1 60.22 522 GLN A C 1
ATOM 4101 O O . GLN A 1 522 ? 38.406 -19.094 -22.062 1 60.22 522 GLN A O 1
ATOM 4106 N N . ARG A 1 523 ? 39.656 -20.875 -22.562 1 45.91 523 ARG A N 1
ATOM 4107 C CA . ARG A 1 523 ? 41.031 -20.531 -22.234 1 45.91 523 ARG A CA 1
ATOM 4108 C C . ARG A 1 523 ? 41.5 -19.328 -23.047 1 45.91 523 ARG A C 1
ATOM 4110 O O . ARG A 1 523 ? 41.531 -19.359 -24.281 1 45.91 523 ARG A O 1
ATOM 4117 N N . HIS A 1 524 ? 41.25 -18.172 -22.734 1 40.97 524 HIS A N 1
ATOM 4118 C CA . HIS A 1 524 ? 42.219 -17.188 -23.219 1 40.97 524 HIS A CA 1
ATOM 4119 C C . HIS A 1 524 ? 43.625 -17.609 -22.891 1 40.97 524 HIS A C 1
ATOM 4121 O O . HIS A 1 524 ? 44.062 -17.516 -21.75 1 40.97 524 HIS A O 1
ATOM 4127 N N . ASP A 1 525 ? 44.188 -18.766 -23.422 1 36.5 525 ASP A N 1
ATOM 4128 C CA . ASP A 1 525 ? 45.625 -18.828 -23.562 1 36.5 525 ASP A CA 1
ATOM 4129 C C . ASP A 1 525 ? 46.188 -17.516 -24.125 1 36.5 525 ASP A C 1
ATOM 4131 O O . ASP A 1 525 ? 46.125 -17.281 -25.328 1 36.5 525 ASP A O 1
ATOM 4135 N N . VAL A 1 526 ? 45.875 -16.422 -23.688 1 33.78 526 VAL A N 1
ATOM 4136 C CA . VAL A 1 526 ? 46.688 -15.266 -24.062 1 33.78 526 VAL A CA 1
ATOM 4137 C C . VAL A 1 526 ? 48.188 -15.602 -23.875 1 33.78 526 VAL A C 1
ATOM 4139 O O . VAL A 1 526 ? 48.625 -15.867 -22.766 1 33.78 526 VAL A O 1
ATOM 4142 N N . GLU A 1 527 ? 48.875 -16.25 -24.875 1 33.44 527 GLU A N 1
ATOM 4143 C CA . GLU A 1 527 ? 50.312 -16.109 -25.125 1 33.44 527 GLU A CA 1
ATOM 4144 C C . GLU A 1 527 ? 50.781 -14.672 -24.859 1 33.44 527 GLU A C 1
ATOM 4146 O O . GLU A 1 527 ? 50.25 -13.727 -25.438 1 33.44 527 GLU A O 1
ATOM 4151 N N . LEU A 1 528 ? 51.25 -14.438 -23.719 1 31.11 528 LEU A N 1
ATOM 4152 C CA . LEU A 1 528 ? 52.031 -13.227 -23.469 1 31.11 528 LEU A CA 1
ATOM 4153 C C . LEU A 1 528 ? 53 -12.953 -24.609 1 31.11 528 LEU A C 1
ATOM 4155 O O . LEU A 1 528 ? 53.75 -13.836 -25.016 1 31.11 528 LEU A O 1
ATOM 4159 N N . PRO A 1 529 ? 52.688 -12.133 -25.594 1 29.42 529 PRO A N 1
ATOM 4160 C CA . PRO A 1 529 ? 53.719 -11.891 -26.578 1 29.42 529 PRO A CA 1
ATOM 4161 C C . PRO A 1 529 ? 55.094 -11.656 -25.922 1 29.42 529 PRO A C 1
ATOM 4163 O O . PRO A 1 529 ? 55.188 -11.133 -24.812 1 29.42 529 PRO A O 1
ATOM 4166 N N . ARG A 1 530 ? 56.094 -12.492 -26.141 1 26.78 530 ARG A N 1
ATOM 4167 C CA . ARG A 1 530 ? 57.5 -12.234 -25.891 1 26.78 530 ARG A CA 1
ATOM 4168 C C . ARG A 1 530 ? 57.906 -10.805 -26.266 1 26.78 530 ARG A C 1
ATOM 4170 O O . ARG A 1 530 ? 57.531 -10.336 -27.359 1 26.78 530 ARG A O 1
ATOM 4177 N N . GLY A 1 531 ? 57.906 -9.875 -25.297 1 24.98 531 GLY A N 1
ATOM 4178 C CA . GLY A 1 531 ? 58.562 -8.57 -25.406 1 24.98 531 GLY A CA 1
ATOM 4179 C C . GLY A 1 531 ? 59.844 -8.602 -26.219 1 24.98 531 GLY A C 1
ATOM 4180 O O . GLY A 1 531 ? 60.812 -9.25 -25.844 1 24.98 531 GLY A O 1
ATOM 4181 N N . GLN A 1 532 ? 59.781 -8.75 -27.578 1 23.58 532 GLN A N 1
ATOM 4182 C CA . GLN A 1 532 ? 60.906 -8.383 -28.422 1 23.58 532 GLN A CA 1
ATOM 4183 C C . GLN A 1 532 ? 61.5 -7.051 -28 1 23.58 532 GLN A C 1
ATOM 4185 O O . GLN A 1 532 ? 60.781 -6.059 -27.844 1 23.58 532 GLN A O 1
ATOM 4190 N N . GLN A 1 533 ? 62.688 -7.098 -27.281 1 23.62 533 GLN A N 1
ATOM 4191 C CA . GLN A 1 533 ? 63.656 -6.074 -26.969 1 23.62 533 GLN A CA 1
ATOM 4192 C C . GLN A 1 533 ? 64 -5.246 -28.188 1 23.62 533 GLN A C 1
ATOM 4194 O O . GLN A 1 533 ? 64.75 -5.715 -29.062 1 23.62 533 GLN A O 1
ATOM 4199 N N . THR A 1 534 ? 63.094 -4.809 -29 1 22.98 534 THR A N 1
ATOM 4200 C CA . THR A 1 534 ? 63.625 -4.047 -30.125 1 22.98 534 THR A CA 1
ATOM 4201 C C . THR A 1 534 ? 64.438 -2.873 -29.641 1 22.98 534 THR A C 1
ATOM 4203 O O . THR A 1 534 ? 64 -2.074 -28.812 1 22.98 534 THR A O 1
ATOM 4206 N N . SER A 1 535 ? 65.812 -3.074 -29.656 1 24.38 535 SER A N 1
ATOM 4207 C CA . SER A 1 535 ? 67 -2.213 -29.609 1 24.38 535 SER A CA 1
ATOM 4208 C C . SER A 1 535 ? 66.875 -1.047 -30.578 1 24.38 535 SER A C 1
ATOM 4210 O O . SER A 1 535 ? 67 -1.233 -31.797 1 24.38 535 SER A O 1
ATOM 4212 N N . HIS A 1 536 ? 65.812 -0.297 -30.578 1 21.12 536 HIS A N 1
ATOM 4213 C CA . HIS A 1 536 ? 65.875 0.869 -31.438 1 21.12 536 HIS A CA 1
ATOM 4214 C C . HIS A 1 536 ? 67.062 1.736 -31.094 1 21.12 536 HIS A C 1
ATOM 4216 O O . HIS A 1 536 ? 67.25 2.199 -29.969 1 21.12 536 HIS A O 1
ATOM 4222 N N . ASN A 1 537 ? 68.25 1.455 -31.75 1 22.12 537 ASN A N 1
ATOM 4223 C CA . ASN A 1 537 ? 69.438 2.232 -32.031 1 22.12 537 ASN A CA 1
ATOM 4224 C C . ASN A 1 537 ? 69.125 3.609 -32.594 1 22.12 537 ASN A C 1
ATOM 4226 O O . ASN A 1 537 ? 68.688 3.725 -33.75 1 22.12 537 ASN A O 1
ATOM 4230 N N . LEU A 1 538 ? 68.438 4.418 -31.844 1 19.7 538 LEU A N 1
ATOM 4231 C CA . LEU A 1 538 ? 68.438 5.848 -32.125 1 19.7 538 LEU A CA 1
ATOM 4232 C C . LEU A 1 538 ? 69.875 6.371 -32.156 1 19.7 538 LEU A C 1
ATOM 4234 O O . LEU A 1 538 ? 70.562 6.453 -31.125 1 19.7 538 LEU A O 1
ATOM 4238 N N . LYS A 1 539 ? 70.625 6.078 -33.25 1 22.69 539 LYS A N 1
ATOM 4239 C CA . LYS A 1 539 ? 71.75 6.844 -33.781 1 22.69 539 LYS A CA 1
ATOM 4240 C C . LYS A 1 539 ? 71.438 8.328 -33.875 1 22.69 539 LYS A C 1
ATOM 4242 O O . LYS A 1 539 ? 70.375 8.688 -34.406 1 22.69 539 LYS A O 1
ATOM 4247 N N . VAL A 1 540 ? 72.062 9.102 -32.969 1 25.45 540 VAL A N 1
ATOM 4248 C CA . VAL A 1 540 ? 72.438 10.516 -32.906 1 25.45 540 VAL A CA 1
ATOM 4249 C C . VAL A 1 540 ? 73 10.969 -34.25 1 25.45 540 VAL A C 1
ATOM 4251 O O . VAL A 1 540 ? 74.125 10.539 -34.625 1 25.45 540 VAL A O 1
ATOM 4254 N N . SER A 1 541 ? 72.438 10.773 -35.406 1 22.62 541 SER A N 1
ATOM 4255 C CA . SER A 1 541 ? 73.125 11.477 -36.469 1 22.62 541 SER A CA 1
ATOM 4256 C C . SER A 1 541 ? 73.312 12.945 -36.125 1 22.62 541 SER A C 1
ATOM 4258 O O . SER A 1 541 ? 72.438 13.562 -35.5 1 22.62 541 SER A O 1
ATOM 4260 N N . PRO A 1 542 ? 74.625 13.57 -36.375 1 27.34 542 PRO A N 1
ATOM 4261 C CA . PRO A 1 542 ? 75.375 14.844 -36.312 1 27.34 542 PRO A CA 1
ATOM 4262 C C . PRO A 1 542 ? 74.562 15.992 -36.969 1 27.34 542 PRO A C 1
ATOM 4264 O O . PRO A 1 542 ? 74.812 17.156 -36.625 1 27.34 542 PRO A O 1
ATOM 4267 N N . ASP A 1 543 ? 73.875 15.898 -38.094 1 23.75 543 ASP A N 1
ATOM 4268 C CA . ASP A 1 543 ? 73.938 17.141 -38.875 1 23.75 543 ASP A CA 1
ATOM 4269 C C . ASP A 1 543 ? 73.188 18.266 -38.188 1 23.75 543 ASP A C 1
ATOM 4271 O O . ASP A 1 543 ? 73.688 19.391 -38.062 1 23.75 543 ASP A O 1
ATOM 4275 N N . LEU A 1 544 ? 71.875 18.75 -38.188 1 21.73 544 LEU A N 1
ATOM 4276 C CA . LEU A 1 544 ? 71.812 20.172 -37.906 1 21.73 544 LEU A CA 1
ATOM 4277 C C . LEU A 1 544 ? 71.938 20.422 -36.406 1 21.73 544 LEU A C 1
ATOM 4279 O O . LEU A 1 544 ? 71.375 19.672 -35.562 1 21.73 544 LEU A O 1
ATOM 4283 N N . MET B 1 1 ? 31.922 7.039 87.25 1 19.27 1 MET B N 1
ATOM 4284 C CA . MET B 1 1 ? 30.797 6.094 87.188 1 19.27 1 MET B CA 1
ATOM 4285 C C . MET B 1 1 ? 30.125 6.066 85.812 1 19.27 1 MET B C 1
ATOM 4287 O O . MET B 1 1 ? 29.094 5.418 85.688 1 19.27 1 MET B O 1
ATOM 4291 N N . GLY B 1 2 ? 30.469 6.742 84.75 1 21.86 2 GLY B N 1
ATOM 4292 C CA . GLY B 1 2 ? 29.859 7.469 83.688 1 21.86 2 GLY B CA 1
ATOM 4293 C C . GLY B 1 2 ? 29.516 6.582 82.5 1 21.86 2 GLY B C 1
ATOM 4294 O O . GLY B 1 2 ? 29.281 7.078 81.375 1 21.86 2 GLY B O 1
ATOM 4295 N N . GLY B 1 3 ? 29.344 5.242 82.562 1 21.97 3 GLY B N 1
ATOM 4296 C CA . GLY B 1 3 ? 29.625 4.23 81.562 1 21.97 3 GLY B CA 1
ATOM 4297 C C . GLY B 1 3 ? 28.516 4.094 80.562 1 21.97 3 GLY B C 1
ATOM 4298 O O . GLY B 1 3 ? 28.719 3.482 79.5 1 21.97 3 GLY B O 1
ATOM 4299 N N . THR B 1 4 ? 27.188 4.316 80.812 1 21.19 4 THR B N 1
ATOM 4300 C CA . THR B 1 4 ? 26.109 3.4 80.438 1 21.19 4 THR B CA 1
ATOM 4301 C C . THR B 1 4 ? 25.609 3.666 79 1 21.19 4 THR B C 1
ATOM 4303 O O . THR B 1 4 ? 24.703 2.984 78.562 1 21.19 4 THR B O 1
ATOM 4306 N N . ALA B 1 5 ? 25.828 4.734 78.312 1 23.28 5 ALA B N 1
ATOM 4307 C CA . ALA B 1 5 ? 24.766 5.293 77.438 1 23.28 5 ALA B CA 1
ATOM 4308 C C . ALA B 1 5 ? 24.656 4.551 76.125 1 23.28 5 ALA B C 1
ATOM 4310 O O . ALA B 1 5 ? 24.078 5.055 75.188 1 23.28 5 ALA B O 1
ATOM 4311 N N . PHE B 1 6 ? 25.281 3.322 75.875 1 24.36 6 PHE B N 1
ATOM 4312 C CA . PHE B 1 6 ? 25.625 2.918 74.5 1 24.36 6 PHE B CA 1
ATOM 4313 C C . PHE B 1 6 ? 24.422 2.32 73.812 1 24.36 6 PHE B C 1
ATOM 4315 O O . PHE B 1 6 ? 24.516 1.859 72.625 1 24.36 6 PHE B O 1
ATOM 4322 N N . GLY B 1 7 ? 23.25 2.014 74.438 1 23.22 7 GLY B N 1
ATOM 4323 C CA . GLY B 1 7 ? 22.438 0.891 74 1 23.22 7 GLY B CA 1
ATOM 4324 C C . GLY B 1 7 ? 21.578 1.209 72.812 1 23.22 7 GLY B C 1
ATOM 4325 O O . GLY B 1 7 ? 20.922 0.324 72.25 1 23.22 7 GLY B O 1
ATOM 4326 N N . GLY B 1 8 ? 21.078 2.408 72.562 1 23.05 8 GLY B N 1
ATOM 4327 C CA . GLY B 1 8 ? 19.766 2.621 71.938 1 23.05 8 GLY B CA 1
ATOM 4328 C C . GLY B 1 8 ? 19.734 2.404 70.438 1 23.05 8 GLY B C 1
ATOM 4329 O O . GLY B 1 8 ? 18.719 2.623 69.812 1 23.05 8 GLY B O 1
ATOM 4330 N N . MET B 1 9 ? 20.859 2.289 69.688 1 22.89 9 MET B N 1
ATOM 4331 C CA . MET B 1 9 ? 20.828 2.656 68.25 1 22.89 9 MET B CA 1
ATOM 4332 C C . MET B 1 9 ? 20.266 1.515 67.438 1 22.89 9 MET B C 1
ATOM 4334 O O . MET B 1 9 ? 20.094 1.662 66.188 1 22.89 9 MET B O 1
ATOM 4338 N N . ALA B 1 10 ? 20.156 0.212 67.938 1 22.61 10 ALA B N 1
ATOM 4339 C CA . ALA B 1 10 ? 20.141 -0.932 67 1 22.61 10 ALA B CA 1
ATOM 4340 C C . ALA B 1 10 ? 18.75 -1.161 66.438 1 22.61 10 ALA B C 1
ATOM 4342 O O . ALA B 1 10 ? 18.594 -1.838 65.438 1 22.61 10 ALA B O 1
ATOM 4343 N N . GLN B 1 11 ? 17.641 -0.874 67.125 1 20.98 11 GLN B N 1
ATOM 4344 C CA . GLN B 1 11 ? 16.391 -1.525 66.75 1 20.98 11 GLN B CA 1
ATOM 4345 C C . GLN B 1 11 ? 15.812 -0.991 65.438 1 20.98 11 GLN B C 1
ATOM 4347 O O . GLN B 1 11 ? 14.898 -1.586 64.875 1 20.98 11 GLN B O 1
ATOM 4352 N N . LYS B 1 12 ? 16.078 0.201 65 1 22.38 12 LYS B N 1
ATOM 4353 C CA . LYS B 1 12 ? 15.25 0.782 63.938 1 22.38 12 LYS B CA 1
ATOM 4354 C C . LYS B 1 12 ? 15.523 0.116 62.594 1 22.38 12 LYS B C 1
ATOM 4356 O O . LYS B 1 12 ? 14.984 0.539 61.562 1 22.38 12 LYS B O 1
ATOM 4361 N N . LYS B 1 13 ? 16.578 -0.787 62.531 1 25.62 13 LYS B N 1
ATOM 4362 C CA . LYS B 1 13 ? 16.922 -1.198 61.156 1 25.62 13 LYS B CA 1
ATOM 4363 C C . LYS B 1 13 ? 15.883 -2.18 60.625 1 25.62 13 LYS B C 1
ATOM 4365 O O . LYS B 1 13 ? 15.898 -2.508 59.438 1 25.62 13 LYS B O 1
ATOM 4370 N N . MET B 1 14 ? 15.211 -2.926 61.531 1 22.7 14 MET B N 1
ATOM 4371 C CA . MET B 1 14 ? 14.531 -4.086 60.969 1 22.7 14 MET B CA 1
ATOM 4372 C C . MET B 1 14 ? 13.297 -3.656 60.156 1 22.7 14 MET B C 1
ATOM 4374 O O . MET B 1 14 ? 12.727 -4.453 59.406 1 22.7 14 MET B O 1
ATOM 4378 N N . ALA B 1 15 ? 12.594 -2.643 60.688 1 25.59 15 ALA B N 1
ATOM 4379 C CA . ALA B 1 15 ? 11.281 -2.408 60.062 1 25.59 15 ALA B CA 1
ATOM 4380 C C . ALA B 1 15 ? 11.422 -1.979 58.625 1 25.59 15 ALA B C 1
ATOM 4382 O O . ALA B 1 15 ? 10.461 -2.057 57.844 1 25.59 15 ALA B O 1
ATOM 4383 N N . ALA B 1 16 ? 12.523 -1.287 58.312 1 28.41 16 ALA B N 1
ATOM 4384 C CA . ALA B 1 16 ? 12.586 -0.715 56.969 1 28.41 16 ALA B CA 1
ATOM 4385 C C . ALA B 1 16 ? 12.695 -1.809 55.906 1 28.41 16 ALA B C 1
ATOM 4387 O O . ALA B 1 16 ? 12.531 -1.544 54.719 1 28.41 16 ALA B O 1
ATOM 4388 N N . THR B 1 17 ? 13.172 -3.053 56.312 1 29.45 17 THR B N 1
ATOM 4389 C CA . THR B 1 17 ? 13.445 -4.051 55.281 1 29.45 17 THR B CA 1
ATOM 4390 C C . THR B 1 17 ? 12.148 -4.629 54.719 1 29.45 17 THR B C 1
ATOM 4392 O O . THR B 1 17 ? 12.117 -5.141 53.594 1 29.45 17 THR B O 1
ATOM 4395 N N . SER B 1 18 ? 11.102 -4.773 55.625 1 30.72 18 SER B N 1
ATOM 4396 C CA . SER B 1 18 ? 9.961 -5.539 55.125 1 30.72 18 SER B CA 1
ATOM 4397 C C . SER B 1 18 ? 9.219 -4.777 54.031 1 30.72 18 SER B C 1
ATOM 4399 O O . SER B 1 18 ? 8.625 -5.383 53.125 1 30.72 18 SER B O 1
ATOM 4401 N N . ASN B 1 19 ? 9.07 -3.42 54.281 1 28.92 19 ASN B N 1
ATOM 4402 C CA . ASN B 1 19 ? 8.25 -2.715 53.312 1 28.92 19 ASN B CA 1
ATOM 4403 C C . ASN B 1 19 ? 8.922 -2.684 51.938 1 28.92 19 ASN B C 1
ATOM 4405 O O . ASN B 1 19 ? 8.289 -2.324 50.938 1 28.92 19 ASN B O 1
ATOM 4409 N N . VAL B 1 20 ? 10.32 -2.811 51.938 1 32.53 20 VAL B N 1
ATOM 4410 C CA . VAL B 1 20 ? 11.008 -2.789 50.656 1 32.53 20 VAL B CA 1
ATOM 4411 C C . VAL B 1 20 ? 10.719 -4.082 49.906 1 32.53 20 VAL B C 1
ATOM 4413 O O . VAL B 1 20 ? 10.688 -4.086 48.656 1 32.53 20 VAL B O 1
ATOM 4416 N N . TYR B 1 21 ? 10.555 -5.234 50.656 1 29.8 21 TYR B N 1
ATOM 4417 C CA . TYR B 1 21 ? 10.352 -6.465 49.906 1 29.8 21 TYR B CA 1
ATOM 4418 C C . TYR B 1 21 ? 9.008 -6.449 49.188 1 29.8 21 TYR B C 1
ATOM 4420 O O . TYR B 1 21 ? 8.867 -7.027 48.094 1 29.8 21 TYR B O 1
ATOM 4428 N N . LYS B 1 22 ? 7.938 -5.938 49.875 1 31.55 22 LYS B N 1
ATOM 4429 C CA . LYS B 1 22 ? 6.641 -5.949 49.219 1 31.55 22 LYS B CA 1
ATOM 4430 C C . LYS B 1 22 ? 6.656 -5.051 47.969 1 31.55 22 LYS B C 1
ATOM 4432 O O . LYS B 1 22 ? 5.992 -5.344 47 1 31.55 22 LYS B O 1
ATOM 4437 N N . MET B 1 23 ? 7.387 -3.895 48.031 1 30.92 23 MET B N 1
ATOM 4438 C CA . MET B 1 23 ? 7.465 -3.078 46.844 1 30.92 23 MET B CA 1
ATOM 4439 C C . MET B 1 23 ? 8.281 -3.779 45.75 1 30.92 23 MET B C 1
ATOM 4441 O O . MET B 1 23 ? 8.047 -3.57 44.562 1 30.92 23 MET B O 1
ATOM 4445 N N . ILE B 1 24 ? 9.281 -4.648 46.188 1 33.59 24 ILE B N 1
ATOM 4446 C CA . ILE B 1 24 ? 10.102 -5.285 45.188 1 33.59 24 ILE B CA 1
ATOM 4447 C C . ILE B 1 24 ? 9.297 -6.367 44.469 1 33.59 24 ILE B C 1
ATOM 4449 O O . ILE B 1 24 ? 9.391 -6.52 43.25 1 33.59 24 ILE B O 1
ATOM 4453 N N . VAL B 1 25 ? 8.43 -7.152 45.219 1 32.12 25 VAL B N 1
ATOM 4454 C CA . VAL B 1 25 ? 7.77 -8.25 44.531 1 32.12 25 VAL B CA 1
ATOM 4455 C C . VAL B 1 25 ? 6.785 -7.691 43.5 1 32.12 25 VAL B C 1
ATOM 4457 O O . VAL B 1 25 ? 6.633 -8.242 42.406 1 32.12 25 VAL B O 1
ATOM 4460 N N . VAL B 1 26 ? 6.031 -6.551 43.812 1 31.67 26 VAL B N 1
ATOM 4461 C CA . VAL B 1 26 ? 5.113 -6.031 42.781 1 31.67 26 VAL B CA 1
ATOM 4462 C C . VAL B 1 26 ? 5.906 -5.484 41.625 1 31.67 26 VAL B C 1
ATOM 4464 O O . VAL B 1 26 ? 5.504 -5.652 40.469 1 31.67 26 VAL B O 1
ATOM 4467 N N . ILE B 1 27 ? 7.145 -4.949 41.812 1 33.38 27 ILE B N 1
ATOM 4468 C CA . ILE B 1 27 ? 7.91 -4.406 40.688 1 33.38 27 ILE B CA 1
ATOM 4469 C C . ILE B 1 27 ? 8.492 -5.551 39.844 1 33.38 27 ILE B C 1
ATOM 4471 O O . ILE B 1 27 ? 8.5 -5.492 38.625 1 33.38 27 ILE B O 1
ATOM 4475 N N . ILE B 1 28 ? 8.969 -6.688 40.469 1 34.03 28 ILE B N 1
ATOM 4476 C CA . ILE B 1 28 ? 9.609 -7.719 39.656 1 34.03 28 ILE B CA 1
ATOM 4477 C C . ILE B 1 28 ? 8.57 -8.414 38.781 1 34.03 28 ILE B C 1
ATOM 4479 O O . ILE B 1 28 ? 8.836 -8.719 37.625 1 34.03 28 ILE B O 1
ATOM 4483 N N . TRP B 1 29 ? 7.375 -8.773 39.344 1 32.16 29 TRP B N 1
ATOM 4484 C CA . TRP B 1 29 ? 6.434 -9.484 38.469 1 32.16 29 TRP B CA 1
ATOM 4485 C C . TRP B 1 29 ? 6.008 -8.609 37.281 1 32.16 29 TRP B C 1
ATOM 4487 O O . TRP B 1 29 ? 5.805 -9.109 36.188 1 32.16 29 TRP B O 1
ATOM 4497 N N . GLN B 1 30 ? 5.781 -7.312 37.375 1 31.36 30 GLN B N 1
ATOM 4498 C CA . GLN B 1 30 ? 5.414 -6.434 36.281 1 31.36 30 GLN B CA 1
ATOM 4499 C C . GLN B 1 30 ? 6.559 -6.301 35.281 1 31.36 30 GLN B C 1
ATOM 4501 O O . GLN B 1 30 ? 6.324 -6.113 34.094 1 31.36 30 GLN B O 1
ATOM 4506 N N . PHE B 1 31 ? 7.824 -6.246 35.625 1 35.16 31 PHE B N 1
ATOM 4507 C CA . PHE B 1 31 ? 8.898 -6.047 34.656 1 35.16 31 PHE B CA 1
ATOM 4508 C C . PHE B 1 31 ? 9.055 -7.266 33.75 1 35.16 31 PHE B C 1
ATOM 4510 O O . PHE B 1 31 ? 9.539 -7.152 32.625 1 35.16 31 PHE B O 1
ATOM 4517 N N . PHE B 1 32 ? 9.156 -8.594 34.25 1 36.72 32 PHE B N 1
ATOM 4518 C CA . PHE B 1 32 ? 9.531 -9.695 33.375 1 36.72 32 PHE B CA 1
ATOM 4519 C C . PHE B 1 32 ? 8.438 -9.969 32.344 1 36.72 32 PHE B C 1
ATOM 4521 O O . PHE B 1 32 ? 8.695 -10.531 31.281 1 36.72 32 PHE B O 1
ATOM 4528 N N . PHE B 1 33 ? 7.125 -10.062 32.656 1 37.19 33 PHE B N 1
ATOM 4529 C CA . PHE B 1 33 ? 6.223 -10.523 31.594 1 37.19 33 PHE B CA 1
ATOM 4530 C C . PHE B 1 33 ? 5.691 -9.352 30.781 1 37.19 33 PHE B C 1
ATOM 4532 O O . PHE B 1 33 ? 5.344 -9.508 29.609 1 37.19 33 PHE B O 1
ATOM 4539 N N . PHE B 1 34 ? 5.102 -8.219 31.312 1 33.88 34 PHE B N 1
ATOM 4540 C CA . PHE B 1 34 ? 4.57 -7.133 30.484 1 33.88 34 PHE B CA 1
ATOM 4541 C C . PHE B 1 34 ? 5.426 -5.879 30.625 1 33.88 34 PHE B C 1
ATOM 4543 O O . PHE B 1 34 ? 5.266 -5.113 31.578 1 33.88 34 PHE B O 1
ATOM 4550 N N . PRO B 1 35 ? 6.742 -5.832 30.016 1 32.47 35 PRO B N 1
ATOM 4551 C CA . PRO B 1 35 ? 7.637 -4.688 30.219 1 32.47 35 PRO B CA 1
ATOM 4552 C C . PRO B 1 35 ? 6.934 -3.348 30.031 1 32.47 35 PRO B C 1
ATOM 4554 O O . PRO B 1 35 ? 7.238 -2.377 30.719 1 32.47 35 PRO B O 1
ATOM 4557 N N . SER B 1 36 ? 6.48 -3.133 28.828 1 31.95 36 SER B N 1
ATOM 4558 C CA . SER B 1 36 ? 6.246 -1.739 28.469 1 31.95 36 SER B CA 1
ATOM 4559 C C . SER B 1 36 ? 4.992 -1.194 29.125 1 31.95 36 SER B C 1
ATOM 4561 O O . SER B 1 36 ? 3.91 -1.202 28.547 1 31.95 36 SER B O 1
ATOM 4563 N N . VAL B 1 37 ? 4.773 -1.491 30.375 1 30.88 37 VAL B N 1
ATOM 4564 C CA . VAL B 1 37 ? 3.654 -0.767 30.969 1 30.88 37 VAL B CA 1
ATOM 4565 C C . VAL B 1 37 ? 3.951 0.731 30.969 1 30.88 37 VAL B C 1
ATOM 4567 O O . VAL B 1 37 ? 4.949 1.17 31.547 1 30.88 37 VAL B O 1
ATOM 4570 N N . ILE B 1 38 ? 3.582 1.375 29.875 1 30.44 38 ILE B N 1
ATOM 4571 C CA . ILE B 1 38 ? 3.592 2.834 29.891 1 30.44 38 ILE B CA 1
ATOM 4572 C C . ILE B 1 38 ? 2.848 3.338 31.125 1 30.44 38 ILE B C 1
ATOM 4574 O O . ILE B 1 38 ? 1.665 3.039 31.312 1 30.44 38 ILE B O 1
ATOM 4578 N N . ILE B 1 39 ? 3.609 3.471 32.125 1 28.52 39 ILE B N 1
ATOM 4579 C CA . ILE B 1 39 ? 3.084 4.086 33.344 1 28.52 39 ILE B CA 1
ATOM 4580 C C . ILE B 1 39 ? 2.693 5.535 33.062 1 28.52 39 ILE B C 1
ATOM 4582 O O . ILE B 1 39 ? 3.537 6.348 32.688 1 28.52 39 ILE B O 1
ATOM 4586 N N . PHE B 1 40 ? 1.504 5.758 32.562 1 28.53 40 PHE B N 1
ATOM 4587 C CA . PHE B 1 40 ? 1.018 7.133 32.562 1 28.53 40 PHE B CA 1
ATOM 4588 C C . PHE B 1 40 ? 0.947 7.703 33.969 1 28.53 40 PHE B C 1
ATOM 4590 O O . PHE B 1 40 ? 0.29 7.133 34.844 1 28.53 40 PHE B O 1
ATOM 4597 N N . THR B 1 41 ? 2.131 8.18 34.406 1 29.12 41 THR B N 1
ATOM 4598 C CA . THR B 1 41 ? 2.205 8.82 35.719 1 29.12 41 THR B CA 1
ATOM 4599 C C . THR B 1 41 ? 1.301 10.047 35.781 1 29.12 41 THR B C 1
ATOM 4601 O O . THR B 1 41 ? 1.458 10.977 34.969 1 29.12 41 THR B O 1
ATOM 4604 N N . ASN B 1 42 ? 0.043 9.938 36 1 28.97 42 ASN B N 1
ATOM 4605 C CA . ASN B 1 42 ? -0.722 11.117 36.406 1 28.97 42 ASN B CA 1
ATOM 4606 C C . ASN B 1 42 ? -0.112 11.789 37.625 1 28.97 42 ASN B C 1
ATOM 4608 O O . ASN B 1 42 ? -0.079 11.203 38.719 1 28.97 42 ASN B O 1
ATOM 4612 N N . THR B 1 43 ? 0.878 12.625 37.438 1 29.56 43 THR B N 1
ATOM 4613 C CA . THR B 1 43 ? 1.525 13.336 38.562 1 29.56 43 THR B CA 1
ATOM 4614 C C . THR B 1 43 ? 0.508 14.148 39.344 1 29.56 43 THR B C 1
ATOM 4616 O O . THR B 1 43 ? 0.874 14.875 40.281 1 29.56 43 THR B O 1
ATOM 4619 N N . GLY B 1 44 ? -0.628 14.617 38.75 1 28.02 44 GLY B N 1
ATOM 4620 C CA . GLY B 1 44 ? -1.306 15.547 39.625 1 28.02 44 GLY B CA 1
ATOM 4621 C C . GLY B 1 44 ? -1.694 14.93 40.969 1 28.02 44 GLY B C 1
ATOM 4622 O O . GLY B 1 44 ? -1.777 13.703 41.094 1 28.02 44 GLY B O 1
ATOM 4623 N N . SER B 1 45 ? -1.564 15.773 42.156 1 29.75 45 SER B N 1
ATOM 4624 C CA . SER B 1 45 ? -1.73 15.508 43.562 1 29.75 45 SER B CA 1
ATOM 4625 C C . SER B 1 45 ? -3.031 14.766 43.844 1 29.75 45 SER B C 1
ATOM 4627 O O . SER B 1 45 ? -3.283 14.344 44.969 1 29.75 45 SER B O 1
ATOM 4629 N N . ASP B 1 46 ? -4.086 15.164 43.125 1 28.73 46 ASP B N 1
ATOM 4630 C CA . ASP B 1 46 ? -5.332 14.758 43.75 1 28.73 46 ASP B CA 1
ATOM 4631 C C . ASP B 1 46 ? -5.523 13.25 43.688 1 28.73 46 ASP B C 1
ATOM 4633 O O . ASP B 1 46 ? -5.297 12.641 42.625 1 28.73 46 ASP B O 1
ATOM 4637 N N . ASN B 1 47 ? -5.516 12.57 44.875 1 33.5 47 ASN B N 1
ATOM 4638 C CA . ASN B 1 47 ? -5.723 11.18 45.281 1 33.5 47 ASN B CA 1
ATOM 4639 C C . ASN B 1 47 ? -6.914 10.555 44.562 1 33.5 47 ASN B C 1
ATOM 4641 O O . ASN B 1 47 ? -7.227 9.383 44.75 1 33.5 47 ASN B O 1
ATOM 4645 N N . SER B 1 48 ? -7.812 11.508 44.094 1 31.25 48 SER B N 1
ATOM 4646 C CA . SER B 1 48 ? -9.086 10.93 43.688 1 31.25 48 SER B CA 1
ATOM 4647 C C . SER B 1 48 ? -8.938 10.148 42.375 1 31.25 48 SER B C 1
ATOM 4649 O O . SER B 1 48 ? -9.719 9.234 42.094 1 31.25 48 SER B O 1
ATOM 4651 N N . THR B 1 49 ? -8.008 10.656 41.5 1 33.03 49 THR B N 1
ATOM 4652 C CA . THR B 1 49 ? -7.93 9.969 40.219 1 33.03 49 THR B CA 1
ATOM 4653 C C . THR B 1 49 ? -7.234 8.617 40.375 1 33.03 49 THR B C 1
ATOM 4655 O O . THR B 1 49 ? -7.352 7.762 39.469 1 33.03 49 THR B O 1
ATOM 4658 N N . LEU B 1 50 ? -6.457 8.484 41.5 1 34.75 50 LEU B N 1
ATOM 4659 C CA . LEU B 1 50 ? -5.871 7.188 41.781 1 34.75 50 LEU B CA 1
ATOM 4660 C C . LEU B 1 50 ? -6.949 6.18 42.188 1 34.75 50 LEU B C 1
ATOM 4662 O O . LEU B 1 50 ? -6.82 4.984 41.906 1 34.75 50 LEU B O 1
ATOM 4666 N N . THR B 1 51 ? -8 6.758 42.875 1 31.86 51 THR B N 1
ATOM 4667 C CA . THR B 1 51 ? -9.023 5.863 43.406 1 31.86 51 THR B CA 1
ATOM 4668 C C . THR B 1 51 ? -9.852 5.254 42.281 1 31.86 51 THR B C 1
ATOM 4670 O O . THR B 1 51 ? -10.227 4.082 42.344 1 31.86 51 THR B O 1
ATOM 4673 N N . THR B 1 52 ? -10.117 6.102 41.219 1 31.2 52 THR B N 1
ATOM 4674 C CA . THR B 1 52 ? -10.953 5.504 40.188 1 31.2 52 THR B CA 1
ATOM 4675 C C . THR B 1 52 ? -10.156 4.496 39.375 1 31.2 52 THR B C 1
ATOM 4677 O O . THR B 1 52 ? -10.711 3.51 38.875 1 31.2 52 THR B O 1
ATOM 4680 N N . PHE B 1 53 ? -8.82 4.699 39.219 1 34.69 53 PHE B N 1
ATOM 4681 C CA . PHE B 1 53 ? -8 3.695 38.531 1 34.69 53 PHE B CA 1
ATOM 4682 C C . PHE B 1 53 ? -7.891 2.434 39.375 1 34.69 53 PHE B C 1
ATOM 4684 O O . PHE B 1 53 ? -7.93 1.32 38.844 1 34.69 53 PHE B O 1
ATOM 4691 N N . LEU B 1 54 ? -7.75 2.652 40.719 1 34.19 54 LEU B N 1
ATOM 4692 C CA . LEU B 1 54 ? -7.629 1.52 41.625 1 34.19 54 LEU B CA 1
ATOM 4693 C C . LEU B 1 54 ? -8.953 0.766 41.719 1 34.19 54 LEU B C 1
ATOM 4695 O O . LEU B 1 54 ? -8.961 -0.458 41.875 1 34.19 54 LEU B O 1
ATOM 4699 N N . VAL B 1 55 ? -10.062 1.563 41.812 1 33.84 55 VAL B N 1
ATOM 4700 C CA . VAL B 1 55 ? -11.297 0.81 41.969 1 33.84 55 VAL B CA 1
ATOM 4701 C C . VAL B 1 55 ? -11.539 -0.028 40.688 1 33.84 55 VAL B C 1
ATOM 4703 O O . VAL B 1 55 ? -12.016 -1.162 40.781 1 33.84 55 VAL B O 1
ATOM 4706 N N . GLY B 1 56 ? -11.258 0.586 39.469 1 34.97 56 GLY B N 1
ATOM 4707 C CA . GLY B 1 56 ? -11.453 -0.257 38.281 1 34.97 56 GLY B CA 1
ATOM 4708 C C . GLY B 1 56 ? -10.516 -1.446 38.25 1 34.97 56 GLY B C 1
ATOM 4709 O O . GLY B 1 56 ? -10.789 -2.434 37.562 1 34.97 56 GLY B O 1
ATOM 4710 N N . LEU B 1 57 ? -9.32 -1.277 38.781 1 38.66 57 LEU B N 1
ATOM 4711 C CA . LEU B 1 57 ? -8.453 -2.449 38.844 1 38.66 57 LEU B CA 1
ATOM 4712 C C . LEU B 1 57 ? -9.039 -3.516 39.75 1 38.66 57 LEU B C 1
ATOM 4714 O O . LEU B 1 57 ? -8.82 -4.711 39.531 1 38.66 57 LEU B O 1
ATOM 4718 N N . LEU B 1 58 ? -9.539 -3.104 40.906 1 38.19 58 LEU B N 1
ATOM 4719 C CA . LEU B 1 58 ? -10.016 -4.152 41.781 1 38.19 58 LEU B CA 1
ATOM 4720 C C . LEU B 1 58 ? -11.305 -4.77 41.281 1 38.19 58 LEU B C 1
ATOM 4722 O O . LEU B 1 58 ? -11.555 -5.961 41.469 1 38.19 58 LEU B O 1
ATOM 4726 N N . SER B 1 59 ? -12.477 -3.992 41.25 1 40.97 59 SER B N 1
ATOM 4727 C CA . SER B 1 59 ? -13.672 -4.719 40.844 1 40.97 59 SER B CA 1
ATOM 4728 C C . SER B 1 59 ? -13.641 -5.051 39.344 1 40.97 59 SER B C 1
ATOM 4730 O O . SER B 1 59 ? -13.297 -4.199 38.531 1 40.97 59 SER B O 1
ATOM 4732 N N . GLY B 1 60 ? -13.125 -6.109 38.781 1 48.06 60 GLY B N 1
ATOM 4733 C CA . GLY B 1 60 ? -12.961 -6.871 37.562 1 48.06 60 GLY B CA 1
ATOM 4734 C C . GLY B 1 60 ? -13.781 -6.324 36.406 1 48.06 60 GLY B C 1
ATOM 4735 O O . GLY B 1 60 ? -13.766 -6.883 35.312 1 48.06 60 GLY B O 1
ATOM 4736 N N . HIS B 1 61 ? -14.867 -5.484 36.625 1 60.5 61 HIS B N 1
ATOM 4737 C CA . HIS B 1 61 ? -15.797 -5.293 35.5 1 60.5 61 HIS B CA 1
ATOM 4738 C C . HIS B 1 61 ? -15.43 -4.062 34.688 1 60.5 61 HIS B C 1
ATOM 4740 O O . HIS B 1 61 ? -15.516 -2.934 35.188 1 60.5 61 HIS B O 1
ATOM 4746 N N . ARG B 1 62 ? -14.711 -4.062 33.688 1 76.12 62 ARG B N 1
ATOM 4747 C CA . ARG B 1 62 ? -14.469 -2.982 32.719 1 76.12 62 ARG B CA 1
ATOM 4748 C C . ARG B 1 62 ? -15.781 -2.459 32.156 1 76.12 62 ARG B C 1
ATOM 4750 O O . ARG B 1 62 ? -16.688 -3.238 31.844 1 76.12 62 ARG B O 1
ATOM 4757 N N . ARG B 1 63 ? -15.883 -1.091 32.219 1 83 63 ARG B N 1
ATOM 4758 C CA . ARG B 1 63 ? -17.047 -0.476 31.578 1 83 63 ARG B CA 1
ATOM 4759 C C . ARG B 1 63 ? -17.094 -0.806 30.094 1 83 63 ARG B C 1
ATOM 4761 O O . ARG B 1 63 ? -16.062 -0.837 29.422 1 83 63 ARG B O 1
ATOM 4768 N N . HIS B 1 64 ? -18.266 -1.146 29.688 1 93.31 64 HIS B N 1
ATOM 4769 C CA . HIS B 1 64 ? -18.469 -1.518 28.281 1 93.31 64 HIS B CA 1
ATOM 4770 C C . HIS B 1 64 ? -19.172 -0.404 27.516 1 93.31 64 HIS B C 1
ATOM 4772 O O . HIS B 1 64 ? -20.141 0.178 28 1 93.31 64 HIS B O 1
ATOM 4778 N N . TYR B 1 65 ? -18.641 0.022 26.422 1 97.81 65 TYR B N 1
ATOM 4779 C CA . TYR B 1 65 ? -19.25 0.998 25.531 1 97.81 65 TYR B CA 1
ATOM 4780 C C . TYR B 1 65 ? -19.516 0.388 24.156 1 97.81 65 TYR B C 1
ATOM 4782 O O . TYR B 1 65 ? -18.797 -0.517 23.719 1 97.81 65 TYR B O 1
ATOM 4790 N N . ASP B 1 66 ? -20.578 0.85 23.562 1 98.19 66 ASP B N 1
ATOM 4791 C CA . ASP B 1 66 ? -20.797 0.472 22.172 1 98.19 66 ASP B CA 1
ATOM 4792 C C . ASP B 1 66 ? -19.828 1.193 21.25 1 98.19 66 ASP B C 1
ATOM 4794 O O . ASP B 1 66 ? -19.297 0.596 20.297 1 98.19 66 ASP B O 1
ATOM 4798 N N . LEU B 1 67 ? -19.594 2.406 21.547 1 98.5 67 LEU B N 1
ATOM 4799 C CA . LEU B 1 67 ? -18.812 3.254 20.656 1 98.5 67 LEU B CA 1
ATOM 4800 C C . LEU B 1 67 ? -17.891 4.18 21.438 1 98.5 67 LEU B C 1
ATOM 4802 O O . LEU B 1 67 ? -18.359 4.91 22.328 1 98.5 67 LEU B O 1
ATOM 4806 N N . LEU B 1 68 ? -16.625 4.125 21.188 1 98.62 68 LEU B N 1
ATOM 4807 C CA . LEU B 1 68 ? -15.664 5.117 21.656 1 98.62 68 LEU B CA 1
ATOM 4808 C C . LEU B 1 68 ? -15.359 6.133 20.562 1 98.62 68 LEU B C 1
ATOM 4810 O O . LEU B 1 68 ? -15.031 5.754 19.438 1 98.62 68 LEU B O 1
ATOM 4814 N N . VAL B 1 69 ? -15.453 7.371 20.891 1 98.88 69 VAL B N 1
ATOM 4815 C CA . VAL B 1 69 ? -15.188 8.414 19.906 1 98.88 69 VAL B CA 1
ATOM 4816 C C . VAL B 1 69 ? -13.883 9.125 20.25 1 98.88 69 VAL B C 1
ATOM 4818 O O . VAL B 1 69 ? -13.758 9.734 21.312 1 98.88 69 VAL B O 1
ATOM 4821 N N . ALA B 1 70 ? -12.938 9 19.359 1 98.94 70 ALA B N 1
ATOM 4822 C CA . ALA B 1 70 ? -11.68 9.727 19.453 1 98.94 70 ALA B CA 1
ATOM 4823 C C . ALA B 1 70 ? -11.727 11.016 18.641 1 98.94 70 ALA B C 1
ATOM 4825 O O . ALA B 1 70 ? -11.625 10.992 17.422 1 98.94 70 ALA B O 1
ATOM 4826 N N . VAL B 1 71 ? -11.773 12.117 19.344 1 98.94 71 VAL B N 1
ATOM 4827 C CA . VAL B 1 71 ? -11.719 13.414 18.688 1 98.94 71 VAL B CA 1
ATOM 4828 C C . VAL B 1 71 ? -10.289 13.945 18.703 1 98.94 71 VAL B C 1
ATOM 4830 O O . VAL B 1 71 ? -9.82 14.43 19.734 1 98.94 71 VAL B O 1
ATOM 4833 N N . LEU B 1 72 ? -9.633 13.883 17.609 1 98.88 72 LEU B N 1
ATOM 4834 C CA . LEU B 1 72 ? -8.273 14.414 17.547 1 98.88 72 LEU B CA 1
ATOM 4835 C C . LEU B 1 72 ? -8.289 15.938 17.641 1 98.88 72 LEU B C 1
ATOM 4837 O O . LEU B 1 72 ? -8.938 16.609 16.844 1 98.88 72 LEU B O 1
ATOM 4841 N N . SER B 1 73 ? -7.629 16.438 18.641 1 98.75 73 SER B N 1
ATOM 4842 C CA . SER B 1 73 ? -7.566 17.875 18.875 1 98.75 73 SER B CA 1
ATOM 4843 C C . SER B 1 73 ? -6.133 18.328 19.109 1 98.75 73 SER B C 1
ATOM 4845 O O . SER B 1 73 ? -5.215 17.516 19.172 1 98.75 73 SER B O 1
ATOM 4847 N N . ALA B 1 74 ? -5.922 19.672 19.047 1 98.19 74 ALA B N 1
ATOM 4848 C CA . ALA B 1 74 ? -4.625 20.281 19.328 1 98.19 74 ALA B CA 1
ATOM 4849 C C . ALA B 1 74 ? -4.648 21.031 20.656 1 98.19 74 ALA B C 1
ATOM 4851 O O . ALA B 1 74 ? -5.719 21.359 21.172 1 98.19 74 ALA B O 1
ATOM 4852 N N . ARG B 1 75 ? -3.543 21.281 21.188 1 97.94 75 ARG B N 1
ATOM 4853 C CA . ARG B 1 75 ? -3.418 21.922 22.484 1 97.94 75 ARG B CA 1
ATOM 4854 C C . ARG B 1 75 ? -4.078 23.297 22.484 1 97.94 75 ARG B C 1
ATOM 4856 O O . ARG B 1 75 ? -4.73 23.688 23.469 1 97.94 75 ARG B O 1
ATOM 4863 N N . GLU B 1 76 ? -4.043 24 21.406 1 96 76 GLU B N 1
ATOM 4864 C CA . GLU B 1 76 ? -4.523 25.375 21.328 1 96 76 GLU B CA 1
ATOM 4865 C C . GLU B 1 76 ? -6.004 25.438 20.953 1 96 76 GLU B C 1
ATOM 4867 O O . GLU B 1 76 ? -6.594 26.516 20.891 1 96 76 GLU B O 1
ATOM 4872 N N . ASN B 1 77 ? -6.582 24.312 20.734 1 97.94 77 ASN B N 1
ATOM 4873 C CA . ASN B 1 77 ? -7.93 24.281 20.172 1 97.94 77 ASN B CA 1
ATOM 4874 C C . ASN B 1 77 ? -8.992 24.234 21.25 1 97.94 77 ASN B C 1
ATOM 4876 O O . ASN B 1 77 ? -9.914 23.422 21.188 1 97.94 77 ASN B O 1
ATOM 4880 N N . GLU B 1 78 ? -8.922 25.078 22.203 1 97.69 78 GLU B N 1
ATOM 4881 C CA . GLU B 1 78 ? -9.914 25.156 23.266 1 97.69 78 GLU B CA 1
ATOM 4882 C C . GLU B 1 78 ? -11.289 25.547 22.719 1 97.69 78 GLU B C 1
ATOM 4884 O O . GLU B 1 78 ? -12.305 25 23.141 1 97.69 78 GLU B O 1
ATOM 4889 N N . ALA B 1 79 ? -11.297 26.484 21.844 1 97.5 79 ALA B N 1
ATOM 4890 C CA . ALA B 1 79 ? -12.562 26.953 21.266 1 97.5 79 ALA B CA 1
ATOM 4891 C C . ALA B 1 79 ? -13.273 25.828 20.531 1 97.5 79 ALA B C 1
ATOM 4893 O O . ALA B 1 79 ? -14.5 25.703 20.609 1 97.5 79 ALA B O 1
ATOM 4894 N N . GLN B 1 80 ? -12.508 25.047 19.781 1 98.44 80 GLN B N 1
ATOM 4895 C CA . GLN B 1 80 ? -13.086 23.922 19.047 1 98.44 80 GLN B CA 1
ATOM 4896 C C . GLN B 1 80 ? -13.68 22.891 20 1 98.44 80 GLN B C 1
ATOM 4898 O O . GLN B 1 80 ? -14.781 22.391 19.766 1 98.44 80 GLN B O 1
ATOM 4903 N N . ARG B 1 81 ? -12.984 22.594 21.047 1 98.75 81 ARG B N 1
ATOM 4904 C CA . ARG B 1 81 ? -13.492 21.625 22.016 1 98.75 81 ARG B CA 1
ATOM 4905 C C . ARG B 1 81 ? -14.727 22.172 22.734 1 98.75 81 ARG B C 1
ATOM 4907 O O . ARG B 1 81 ? -15.664 21.422 23.016 1 98.75 81 ARG B O 1
ATOM 4914 N N . ARG B 1 82 ? -14.766 23.453 22.984 1 98.44 82 ARG B N 1
ATOM 4915 C CA . ARG B 1 82 ? -15.922 24.078 23.641 1 98.44 82 ARG B CA 1
ATOM 4916 C C . ARG B 1 82 ? -17.172 23.953 22.766 1 98.44 82 ARG B C 1
ATOM 4918 O O . ARG B 1 82 ? -18.234 23.609 23.25 1 98.44 82 ARG B O 1
ATOM 4925 N N . VAL B 1 83 ? -17 24.297 21.547 1 98.38 83 VAL B N 1
ATOM 4926 C CA . VAL B 1 83 ? -18.156 24.25 20.656 1 98.38 83 VAL B CA 1
ATOM 4927 C C . VAL B 1 83 ? -18.703 22.828 20.594 1 98.38 83 VAL B C 1
ATOM 4929 O O . VAL B 1 83 ? -19.922 22.625 20.562 1 98.38 83 VAL B O 1
ATOM 4932 N N . LEU B 1 84 ? -17.844 21.844 20.562 1 98.75 84 LEU B N 1
ATOM 4933 C CA . LEU B 1 84 ? -18.297 20.469 20.516 1 98.75 84 LEU B CA 1
ATOM 4934 C C . LEU B 1 84 ? -19.016 20.094 21.797 1 98.75 84 LEU B C 1
ATOM 4936 O O . LEU B 1 84 ? -20.047 19.406 21.766 1 98.75 84 LEU B O 1
ATOM 4940 N N . ARG B 1 85 ? -18.547 20.516 22.953 1 98.56 85 ARG B N 1
ATOM 4941 C CA . ARG B 1 85 ? -19.234 20.281 24.234 1 98.56 85 ARG B CA 1
ATOM 4942 C C . ARG B 1 85 ? -20.625 20.906 24.219 1 98.56 85 ARG B C 1
ATOM 4944 O O . ARG B 1 85 ? -21.547 20.344 24.812 1 98.56 85 ARG B O 1
ATOM 4951 N N . ASP B 1 86 ? -20.719 22 23.531 1 97.88 86 ASP B N 1
ATOM 4952 C CA . ASP B 1 86 ? -21.984 22.734 23.5 1 97.88 86 ASP B CA 1
ATOM 4953 C C . ASP B 1 86 ? -22.938 22.156 22.453 1 97.88 86 ASP B C 1
ATOM 4955 O O . ASP B 1 86 ? -24.094 22.547 22.375 1 97.88 86 ASP B O 1
ATOM 4959 N N . THR B 1 87 ? -22.469 21.328 21.625 1 97.62 87 THR B N 1
ATOM 4960 C CA . THR B 1 87 ? -23.281 20.781 20.531 1 97.62 87 THR B CA 1
ATOM 4961 C C . THR B 1 87 ? -23.438 19.281 20.672 1 97.62 87 THR B C 1
ATOM 4963 O O . THR B 1 87 ? -24.109 18.797 21.578 1 97.62 87 THR B O 1
ATOM 4966 N N . TRP B 1 88 ? -22.797 18.5 19.688 1 97.44 88 TRP B N 1
ATOM 4967 C CA . TRP B 1 88 ? -23.172 17.094 19.609 1 97.44 88 TRP B CA 1
ATOM 4968 C C . TRP B 1 88 ? -22.531 16.297 20.75 1 97.44 88 TRP B C 1
ATOM 4970 O O . TRP B 1 88 ? -23.062 15.273 21.172 1 97.44 88 TRP B O 1
ATOM 4980 N N . VAL B 1 89 ? -21.344 16.703 21.281 1 98.5 89 VAL B N 1
ATOM 4981 C CA . VAL B 1 89 ? -20.75 16 22.406 1 98.5 89 VAL B CA 1
ATOM 4982 C C . VAL B 1 89 ? -21.656 16.141 23.641 1 98.5 89 VAL B C 1
ATOM 4984 O O . VAL B 1 89 ? -21.953 15.156 24.312 1 98.5 89 VAL B O 1
ATOM 4987 N N . GLY B 1 90 ? -22.062 17.406 23.906 1 97.56 90 GLY B N 1
ATOM 4988 C CA . GLY B 1 90 ? -22.984 17.625 25.016 1 97.56 90 GLY B CA 1
ATOM 4989 C C . GLY B 1 90 ? -24.266 16.844 24.859 1 97.56 90 GLY B C 1
ATOM 4990 O O . GLY B 1 90 ? -24.766 16.266 25.828 1 97.56 90 GLY B O 1
ATOM 4991 N N . GLU B 1 91 ? -24.828 16.859 23.688 1 96 91 GLU B N 1
ATOM 4992 C CA . GLU B 1 91 ? -26.062 16.125 23.422 1 96 91 GLU B CA 1
ATOM 4993 C C . GLU B 1 91 ? -25.875 14.633 23.672 1 96 91 GLU B C 1
ATOM 4995 O O . GLU B 1 91 ? -26.812 13.953 24.125 1 96 91 GLU B O 1
ATOM 5000 N N . THR B 1 92 ? -24.734 14.062 23.297 1 97.62 92 THR B N 1
ATOM 5001 C CA . THR B 1 92 ? -24.438 12.656 23.516 1 97.62 92 THR B CA 1
ATOM 5002 C C . THR B 1 92 ? -24.594 12.273 24.984 1 97.62 92 THR B C 1
ATOM 5004 O O . THR B 1 92 ? -25.125 11.203 25.297 1 97.62 92 THR B O 1
ATOM 5007 N N . TYR B 1 93 ? -24.281 13.172 25.859 1 96.94 93 TYR B N 1
ATOM 5008 C CA . TYR B 1 93 ? -24.312 12.859 27.281 1 96.94 93 TYR B CA 1
ATOM 5009 C C . TYR B 1 93 ? -25.656 13.266 27.891 1 96.94 93 TYR B C 1
ATOM 5011 O O . TYR B 1 93 ? -26 12.844 29 1 96.94 93 TYR B O 1
ATOM 5019 N N . ARG B 1 94 ? -26.453 14.039 27.203 1 96.12 94 ARG B N 1
ATOM 5020 C CA . ARG B 1 94 ? -27.781 14.398 27.656 1 96.12 94 ARG B CA 1
ATOM 5021 C C . ARG B 1 94 ? -28.828 13.367 27.203 1 96.12 94 ARG B C 1
ATOM 5023 O O . ARG B 1 94 ? -29.828 13.156 27.891 1 96.12 94 ARG B O 1
ATOM 5030 N N . ASP B 1 95 ? -28.562 12.828 26.125 1 95.62 95 ASP B N 1
ATOM 5031 C CA . ASP B 1 95 ? -29.469 11.844 25.562 1 95.62 95 ASP B CA 1
ATOM 5032 C C . ASP B 1 95 ? -29.391 10.516 26.312 1 95.62 95 ASP B C 1
ATOM 5034 O O . ASP B 1 95 ? -28.359 9.844 26.297 1 95.62 95 ASP B O 1
ATOM 5038 N N . PRO B 1 96 ? -30.422 10.008 26.906 1 95.88 96 PRO B N 1
ATOM 5039 C CA . PRO B 1 96 ? -30.406 8.773 27.688 1 95.88 96 PRO B CA 1
ATOM 5040 C C . PRO B 1 96 ? -30.125 7.531 26.844 1 95.88 96 PRO B C 1
ATOM 5042 O O . PRO B 1 96 ? -29.688 6.508 27.359 1 95.88 96 PRO B O 1
ATOM 5045 N N . THR B 1 97 ? -30.359 7.645 25.625 1 95.38 97 THR B N 1
ATOM 5046 C CA . THR B 1 97 ? -30.141 6.488 24.766 1 95.38 97 THR B CA 1
ATOM 5047 C C . THR B 1 97 ? -28.672 6.379 24.359 1 95.38 97 THR B C 1
ATOM 5049 O O . THR B 1 97 ? -28.25 5.34 23.844 1 95.38 97 THR B O 1
ATOM 5052 N N . LEU B 1 98 ? -27.859 7.418 24.641 1 97.5 98 LEU B N 1
ATOM 5053 C CA . LEU B 1 98 ? -26.484 7.438 24.172 1 97.5 98 LEU B CA 1
ATOM 5054 C C . LEU B 1 98 ? -25.5 7.484 25.344 1 97.5 98 LEU B C 1
ATOM 5056 O O . LEU B 1 98 ? -24.391 6.945 25.25 1 97.5 98 LEU B O 1
ATOM 5060 N N . ARG B 1 99 ? -25.844 8.102 26.406 1 95.69 99 ARG B N 1
ATOM 5061 C CA . ARG B 1 99 ? -24.922 8.547 27.453 1 95.69 99 ARG B CA 1
ATOM 5062 C C . ARG B 1 99 ? -24.156 7.375 28.031 1 95.69 99 ARG B C 1
ATOM 5064 O O . ARG B 1 99 ? -23 7.52 28.422 1 95.69 99 ARG B O 1
ATOM 5071 N N . ASP B 1 100 ? -24.766 6.164 28.094 1 96.12 100 ASP B N 1
ATOM 5072 C CA . ASP B 1 100 ? -24.078 5.016 28.672 1 96.12 100 ASP B CA 1
ATOM 5073 C C . ASP B 1 100 ? -23.484 4.117 27.594 1 96.12 100 ASP B C 1
ATOM 5075 O O . ASP B 1 100 ? -22.781 3.145 27.906 1 96.12 100 ASP B O 1
ATOM 5079 N N . ARG B 1 101 ? -23.703 4.484 26.406 1 97.69 101 ARG B N 1
ATOM 5080 C CA . ARG B 1 101 ? -23.281 3.641 25.297 1 97.69 101 ARG B CA 1
ATOM 5081 C C . ARG B 1 101 ? -22.078 4.25 24.562 1 97.69 101 ARG B C 1
ATOM 5083 O O . ARG B 1 101 ? -21.344 3.547 23.875 1 97.69 101 ARG B O 1
ATOM 5090 N N . VAL B 1 102 ? -21.938 5.535 24.734 1 98.5 102 VAL B N 1
ATOM 5091 C CA . VAL B 1 102 ? -20.938 6.254 23.953 1 98.5 102 VAL B CA 1
ATOM 5092 C C . VAL B 1 102 ? -19.984 6.992 24.891 1 98.5 102 VAL B C 1
ATOM 5094 O O . VAL B 1 102 ? -20.422 7.617 25.859 1 98.5 102 VAL B O 1
ATOM 5097 N N . LEU B 1 103 ? -18.688 6.883 24.641 1 98.62 103 LEU B N 1
ATOM 5098 C CA . LEU B 1 103 ? -17.672 7.652 25.344 1 98.62 103 LEU B CA 1
ATOM 5099 C C . LEU B 1 103 ? -16.875 8.516 24.391 1 98.62 103 LEU B C 1
ATOM 5101 O O . LEU B 1 103 ? -16.312 8.008 23.406 1 98.62 103 LEU B O 1
ATOM 5105 N N . VAL B 1 104 ? -16.844 9.789 24.641 1 98.75 104 VAL B N 1
ATOM 5106 C CA . VAL B 1 104 ? -16.109 10.727 23.797 1 98.75 104 VAL B CA 1
ATOM 5107 C C . VAL B 1 104 ? -14.867 11.227 24.531 1 98.75 104 VAL B C 1
ATOM 5109 O O . VAL B 1 104 ? -14.938 11.602 25.703 1 98.75 104 VAL B O 1
ATOM 5112 N N . ARG B 1 105 ? -13.75 11.172 23.875 1 98.88 105 ARG B N 1
ATOM 5113 C CA . ARG B 1 105 ? -12.508 11.727 24.406 1 98.88 105 ARG B CA 1
ATOM 5114 C C . ARG B 1 105 ? -11.836 12.641 23.391 1 98.88 105 ARG B C 1
ATOM 5116 O O . ARG B 1 105 ? -11.719 12.289 22.219 1 98.88 105 ARG B O 1
ATOM 5123 N N . PHE B 1 106 ? -11.477 13.844 23.891 1 98.94 106 PHE B N 1
ATOM 5124 C CA . PHE B 1 106 ? -10.562 14.68 23.125 1 98.94 106 PHE B CA 1
ATOM 5125 C C . PHE B 1 106 ? -9.125 14.203 23.281 1 98.94 106 PHE B C 1
ATOM 5127 O O . PHE B 1 106 ? -8.617 14.109 24.406 1 98.94 106 PHE B O 1
ATOM 5134 N N . VAL B 1 107 ? -8.469 13.891 22.203 1 98.94 107 VAL B N 1
ATOM 5135 C CA . VAL B 1 107 ? -7.121 13.328 22.219 1 98.94 107 VAL B CA 1
ATOM 5136 C C . VAL B 1 107 ? -6.094 14.438 21.969 1 98.94 107 VAL B C 1
ATOM 5138 O O . VAL B 1 107 ? -6.059 15.023 20.891 1 98.94 107 VAL B O 1
ATOM 5141 N N . VAL B 1 108 ? -5.281 14.719 22.953 1 98.81 108 VAL B N 1
ATOM 5142 C CA . VAL B 1 108 ? -4.312 15.805 22.891 1 98.81 108 VAL B CA 1
ATOM 5143 C C . VAL B 1 108 ? -2.939 15.305 23.344 1 98.81 108 VAL B C 1
ATOM 5145 O O . VAL B 1 108 ? -2.838 14.523 24.297 1 98.81 108 VAL B O 1
ATOM 5148 N N . GLY B 1 109 ? -1.912 15.68 22.609 1 98.5 109 GLY B N 1
ATOM 5149 C CA . GLY B 1 109 ? -0.573 15.391 23.094 1 98.5 109 GLY B CA 1
ATOM 5150 C C . GLY B 1 109 ? -0.233 16.125 24.375 1 98.5 109 GLY B C 1
ATOM 5151 O O . GLY B 1 109 ? -0.597 17.281 24.562 1 98.5 109 GLY B O 1
ATOM 5152 N N . SER B 1 110 ? 0.482 15.469 25.203 1 97.44 110 SER B N 1
ATOM 5153 C CA . SER B 1 110 ? 0.774 16.047 26.516 1 97.44 110 SER B CA 1
ATOM 5154 C C . SER B 1 110 ? 1.855 17.109 26.422 1 97.44 110 SER B C 1
ATOM 5156 O O . SER B 1 110 ? 1.972 17.969 27.312 1 97.44 110 SER B O 1
ATOM 5158 N N . GLU B 1 111 ? 2.574 17.047 25.359 1 97.31 111 GLU B N 1
ATOM 5159 C CA . GLU B 1 111 ? 3.689 17.984 25.219 1 97.31 111 GLU B CA 1
ATOM 5160 C C . GLU B 1 111 ? 3.484 18.922 24.031 1 97.31 111 GLU B C 1
ATOM 5162 O O . GLU B 1 111 ? 2.986 18.5 22.984 1 97.31 111 GLU B O 1
ATOM 5167 N N . GLY B 1 112 ? 3.826 20.188 24.297 1 97 112 GLY B N 1
ATOM 5168 C CA . GLY B 1 112 ? 3.904 21.109 23.172 1 97 112 GLY B CA 1
ATOM 5169 C C . GLY B 1 112 ? 5.27 21.141 22.516 1 97 112 GLY B C 1
ATOM 5170 O O . GLY B 1 112 ? 6.262 20.719 23.109 1 97 112 GLY B O 1
ATOM 5171 N N . CYS B 1 113 ? 5.309 21.594 21.25 1 97.75 113 CYS B N 1
ATOM 5172 C CA . CYS B 1 113 ? 6.598 21.75 20.578 1 97.75 113 CYS B CA 1
ATOM 5173 C C . CYS B 1 113 ? 7.402 22.875 21.203 1 97.75 113 CYS B C 1
ATOM 5175 O O . CYS B 1 113 ? 6.922 24 21.312 1 97.75 113 CYS B O 1
ATOM 5177 N N . SER B 1 114 ? 8.617 22.641 21.578 1 97.06 114 SER B N 1
ATOM 5178 C CA . SER B 1 114 ? 9.453 23.625 22.266 1 97.06 114 SER B CA 1
ATOM 5179 C C . SER B 1 114 ? 10.047 24.625 21.297 1 97.06 114 SER B C 1
ATOM 5181 O O . SER B 1 114 ? 10.625 25.625 21.703 1 97.06 114 SER B O 1
ATOM 5183 N N . ILE B 1 115 ? 9.875 24.359 20.062 1 97.75 115 ILE B N 1
ATOM 5184 C CA . ILE B 1 115 ? 10.438 25.234 19.031 1 97.75 115 ILE B CA 1
ATOM 5185 C C . ILE B 1 115 ? 9.375 26.234 18.562 1 97.75 115 ILE B C 1
ATOM 5187 O O . ILE B 1 115 ? 8.289 25.828 18.125 1 97.75 115 ILE B O 1
ATOM 5191 N N . PRO B 1 116 ? 9.68 27.5 18.672 1 97.12 116 PRO B N 1
ATOM 5192 C CA . PRO B 1 116 ? 8.734 28.484 18.125 1 97.12 116 PRO B CA 1
ATOM 5193 C C . PRO B 1 116 ? 8.383 28.219 16.656 1 97.12 116 PRO B C 1
ATOM 5195 O O . PRO B 1 116 ? 9.258 27.828 15.875 1 97.12 116 PRO B O 1
ATOM 5198 N N . PRO B 1 117 ? 7.168 28.469 16.266 1 95.31 117 PRO B N 1
ATOM 5199 C CA . PRO B 1 117 ? 6.723 28.156 14.914 1 95.31 117 PRO B CA 1
ATOM 5200 C C . PRO B 1 117 ? 7.625 28.766 13.836 1 95.31 117 PRO B C 1
ATOM 5202 O O . PRO B 1 117 ? 7.93 28.109 12.844 1 95.31 117 PRO B O 1
ATOM 5205 N N . ALA B 1 118 ? 8.086 30.016 14.008 1 94.19 118 ALA B N 1
ATOM 5206 C CA . ALA B 1 118 ? 8.898 30.688 13.008 1 94.19 118 ALA B CA 1
ATOM 5207 C C . ALA B 1 118 ? 10.25 30 12.844 1 94.19 118 ALA B C 1
ATOM 5209 O O . ALA B 1 118 ? 10.906 30.141 11.805 1 94.19 118 ALA B O 1
ATOM 5210 N N . ASP B 1 119 ? 10.688 29.297 13.859 1 95.56 119 ASP B N 1
ATOM 5211 C CA . ASP B 1 119 ? 12.008 28.672 13.867 1 95.56 119 ASP B CA 1
ATOM 5212 C C . ASP B 1 119 ? 11.93 27.203 13.477 1 95.56 119 ASP B C 1
ATOM 5214 O O . ASP B 1 119 ? 12.906 26.469 13.609 1 95.56 119 ASP B O 1
ATOM 5218 N N . ARG B 1 120 ? 10.797 26.812 13.039 1 94.62 120 ARG B N 1
ATOM 5219 C CA . ARG B 1 120 ? 10.617 25.422 12.633 1 94.62 120 ARG B CA 1
ATOM 5220 C C . ARG B 1 120 ? 10.859 25.25 11.133 1 94.62 120 ARG B C 1
ATOM 5222 O O . ARG B 1 120 ? 10.734 26.203 10.375 1 94.62 120 ARG B O 1
ATOM 5229 N N . GLU B 1 121 ? 11.203 23.953 10.789 1 89.44 121 GLU B N 1
ATOM 5230 C CA . GLU B 1 121 ? 11.391 23.641 9.383 1 89.44 121 GLU B CA 1
ATOM 5231 C C . GLU B 1 121 ? 10.094 23.781 8.602 1 89.44 121 GLU B C 1
ATOM 5233 O O . GLU B 1 121 ? 10.102 24.219 7.445 1 89.44 121 GLU B O 1
ATOM 5238 N N . ASP B 1 122 ? 9.086 23.312 9.195 1 86.25 122 ASP B N 1
ATOM 5239 C CA . ASP B 1 122 ? 7.75 23.453 8.617 1 86.25 122 ASP B CA 1
ATOM 5240 C C . ASP B 1 122 ? 6.695 23.562 9.719 1 86.25 122 ASP B C 1
ATOM 5242 O O . ASP B 1 122 ? 7.004 23.438 10.898 1 86.25 122 ASP B O 1
ATOM 5246 N N . TYR B 1 123 ? 5.48 23.828 9.242 1 87.75 123 TYR B N 1
ATOM 5247 C CA . TYR B 1 123 ? 4.41 24.109 10.188 1 87.75 123 TYR B CA 1
ATOM 5248 C C . TYR B 1 123 ? 3.842 22.812 10.766 1 87.75 123 TYR B C 1
ATOM 5250 O O . TYR B 1 123 ? 3.096 22.844 11.75 1 87.75 123 TYR B O 1
ATOM 5258 N N . TYR B 1 124 ? 4.258 21.734 10.32 1 92.69 124 TYR B N 1
ATOM 5259 C CA . TYR B 1 124 ? 3.535 20.5 10.609 1 92.69 124 TYR B CA 1
ATOM 5260 C C . TYR B 1 124 ? 4.344 19.594 11.523 1 92.69 124 TYR B C 1
ATOM 5262 O O . TYR B 1 124 ? 3.811 18.641 12.102 1 92.69 124 TYR B O 1
ATOM 5270 N N . SER B 1 125 ? 5.648 19.875 11.664 1 92.88 125 SER B N 1
ATOM 5271 C CA . SER B 1 125 ? 6.543 19.078 12.492 1 92.88 125 SER B CA 1
ATOM 5272 C C . SER B 1 125 ? 7.184 19.922 13.586 1 92.88 125 SER B C 1
ATOM 5274 O O . SER B 1 125 ? 6.953 21.125 13.664 1 92.88 125 SER B O 1
ATOM 5276 N N . CYS B 1 126 ? 7.797 19.297 14.531 1 96.31 126 CYS B N 1
ATOM 5277 C CA . CYS B 1 126 ? 8.562 19.984 15.57 1 96.31 126 CYS B CA 1
ATOM 5278 C C . CYS B 1 126 ? 10.062 19.781 15.359 1 96.31 126 CYS B C 1
ATOM 5280 O O . CYS B 1 126 ? 10.719 19.094 16.125 1 96.31 126 CYS B O 1
ATOM 5282 N N . SER B 1 127 ? 10.539 20.297 14.273 1 94 127 SER B N 1
ATOM 5283 C CA . SER B 1 127 ? 11.953 20.234 13.914 1 94 127 SER B CA 1
ATOM 5284 C C . SER B 1 127 ? 12.531 21.625 13.711 1 94 127 SER B C 1
ATOM 5286 O O . SER B 1 127 ? 11.883 22.5 13.117 1 94 127 SER B O 1
ATOM 5288 N N . LEU B 1 128 ? 13.656 21.781 14.188 1 94.44 128 LEU B N 1
ATOM 5289 C CA . LEU B 1 128 ? 14.305 23.078 14.141 1 94.44 128 LEU B CA 1
ATOM 5290 C C . LEU B 1 128 ? 14.797 23.391 12.734 1 94.44 128 LEU B C 1
ATOM 5292 O O . LEU B 1 128 ? 15.359 22.531 12.062 1 94.44 128 LEU B O 1
ATOM 5296 N N . LEU B 1 129 ? 14.461 24.594 12.328 1 92.94 129 LEU B N 1
ATOM 5297 C CA . LEU B 1 129 ? 15.094 25.141 11.133 1 92.94 129 LEU B CA 1
ATOM 5298 C C . LEU B 1 129 ? 16.562 25.484 11.398 1 92.94 129 LEU B C 1
ATOM 5300 O O . LEU B 1 129 ? 16.875 26.531 11.945 1 92.94 129 LEU B O 1
ATOM 5304 N N . ASN B 1 130 ? 17.406 24.609 10.984 1 89.38 130 ASN B N 1
ATOM 5305 C CA . ASN B 1 130 ? 18.828 24.75 11.281 1 89.38 130 ASN B CA 1
ATOM 5306 C C . ASN B 1 130 ? 19.547 25.594 10.242 1 89.38 130 ASN B C 1
ATOM 5308 O O . ASN B 1 130 ? 20.312 25.078 9.43 1 89.38 130 ASN B O 1
ATOM 5312 N N . VAL B 1 131 ? 19.359 26.859 10.336 1 91.81 131 VAL B N 1
ATOM 5313 C CA . VAL B 1 131 ? 20.031 27.797 9.445 1 91.81 131 VAL B CA 1
ATOM 5314 C C . VAL B 1 131 ? 21.016 28.656 10.242 1 91.81 131 VAL B C 1
ATOM 5316 O O . VAL B 1 131 ? 20.719 29.078 11.359 1 91.81 131 VAL B O 1
ATOM 5319 N N . THR B 1 132 ? 22.203 28.781 9.656 1 89.62 132 THR B N 1
ATOM 5320 C CA . THR B 1 132 ? 23.234 29.594 10.297 1 89.62 132 THR B CA 1
ATOM 5321 C C . THR B 1 132 ? 23.75 30.672 9.344 1 89.62 132 THR B C 1
ATOM 5323 O O . THR B 1 132 ? 23.453 30.641 8.148 1 89.62 132 THR B O 1
ATOM 5326 N N . ASN B 1 133 ? 24.469 31.656 9.969 1 80.81 133 ASN B N 1
ATOM 5327 C CA . ASN B 1 133 ? 25.047 32.719 9.156 1 80.81 133 ASN B CA 1
ATOM 5328 C C . ASN B 1 133 ? 26.453 32.344 8.664 1 80.81 133 ASN B C 1
ATOM 5330 O O . ASN B 1 133 ? 27.078 33.094 7.926 1 80.81 133 ASN B O 1
ATOM 5334 N N . SER B 1 134 ? 26.953 31.281 9.086 1 64.62 134 SER B N 1
ATOM 5335 C CA . SER B 1 134 ? 28.328 30.922 8.766 1 64.62 134 SER B CA 1
ATOM 5336 C C . SER B 1 134 ? 28.484 30.578 7.281 1 64.62 134 SER B C 1
ATOM 5338 O O . SER B 1 134 ? 29.578 30.672 6.73 1 64.62 134 SER B O 1
ATOM 5340 N N . GLY B 1 135 ? 27.531 30.188 6.703 1 60.34 135 GLY B N 1
ATOM 5341 C CA . GLY B 1 135 ? 27.688 29.688 5.348 1 60.34 135 GLY B CA 1
ATOM 5342 C C . GLY B 1 135 ? 27.578 30.781 4.297 1 60.34 135 GLY B C 1
ATOM 5343 O O . GLY B 1 135 ? 27.516 30.484 3.1 1 60.34 135 GLY B O 1
ATOM 5344 N N . VAL B 1 136 ? 27.594 32.094 4.773 1 61.47 136 VAL B N 1
ATOM 5345 C CA . VAL B 1 136 ? 27.25 33.125 3.807 1 61.47 136 VAL B CA 1
ATOM 5346 C C . VAL B 1 136 ? 28.5 33.594 3.078 1 61.47 136 VAL B C 1
ATOM 5348 O O . VAL B 1 136 ? 29.312 34.344 3.637 1 61.47 136 VAL B O 1
ATOM 5351 N N . SER B 1 137 ? 29.016 32.562 2.307 1 65.19 137 SER B N 1
ATOM 5352 C CA . SER B 1 137 ? 29.984 33 1.309 1 65.19 137 SER B CA 1
ATOM 5353 C C . SER B 1 137 ? 29.312 33.312 -0.027 1 65.19 137 SER B C 1
ATOM 5355 O O . SER B 1 137 ? 28.156 32.938 -0.246 1 65.19 137 SER B O 1
ATOM 5357 N N . GLU B 1 138 ? 29.969 34.094 -0.854 1 73.69 138 GLU B N 1
ATOM 5358 C CA . GLU B 1 138 ? 29.422 34.562 -2.121 1 73.69 138 GLU B CA 1
ATOM 5359 C C . GLU B 1 138 ? 29.109 33.406 -3.062 1 73.69 138 GLU B C 1
ATOM 5361 O O . GLU B 1 138 ? 28.094 33.438 -3.766 1 73.69 138 GLU B O 1
ATOM 5366 N N . ASP B 1 139 ? 29.875 32.375 -3.123 1 88.25 139 ASP B N 1
ATOM 5367 C CA . ASP B 1 139 ? 29.578 31.25 -4.02 1 88.25 139 ASP B CA 1
ATOM 5368 C C . ASP B 1 139 ? 29.797 29.922 -3.309 1 88.25 139 ASP B C 1
ATOM 5370 O O . ASP B 1 139 ? 30.906 29.594 -2.895 1 88.25 139 ASP B O 1
ATOM 5374 N N . LEU B 1 140 ? 28.766 29.25 -3.105 1 93.25 140 LEU B N 1
ATOM 5375 C CA . LEU B 1 140 ? 28.781 27.953 -2.416 1 93.25 140 LEU B CA 1
ATOM 5376 C C . LEU B 1 140 ? 28.516 26.812 -3.389 1 93.25 140 LEU B C 1
ATOM 5378 O O . LEU B 1 140 ? 27.672 26.938 -4.281 1 93.25 140 LEU B O 1
ATOM 5382 N N . ILE B 1 141 ? 29.266 25.75 -3.211 1 95.06 141 ILE B N 1
ATOM 5383 C CA . ILE B 1 141 ? 29.047 24.531 -4 1 95.06 141 ILE B CA 1
ATOM 5384 C C . ILE B 1 141 ? 28.094 23.594 -3.258 1 95.06 141 ILE B C 1
ATOM 5386 O O . ILE B 1 141 ? 28.328 23.266 -2.096 1 95.06 141 ILE B O 1
ATOM 5390 N N . ALA B 1 142 ? 27.094 23.141 -3.932 1 96.31 142 ALA B N 1
ATOM 5391 C CA . ALA B 1 142 ? 26.016 22.391 -3.299 1 96.31 142 ALA B CA 1
ATOM 5392 C C . ALA B 1 142 ? 26.453 20.953 -3.025 1 96.31 142 ALA B C 1
ATOM 5394 O O . ALA B 1 142 ? 26.109 20.375 -1.989 1 96.31 142 ALA B O 1
ATOM 5395 N N . VAL B 1 143 ? 27.125 20.312 -3.957 1 95.19 143 VAL B N 1
ATOM 5396 C CA . VAL B 1 143 ? 27.5 18.906 -3.828 1 95.19 143 VAL B CA 1
ATOM 5397 C C . VAL B 1 143 ? 28.938 18.719 -4.289 1 95.19 143 VAL B C 1
ATOM 5399 O O . VAL B 1 143 ? 29.328 19.188 -5.367 1 95.19 143 VAL B O 1
ATOM 5402 N N . VAL B 1 144 ? 29.688 18.094 -3.475 1 91 144 VAL B N 1
ATOM 5403 C CA . VAL B 1 144 ? 31.062 17.75 -3.84 1 91 144 VAL B CA 1
ATOM 5404 C C . VAL B 1 144 ? 31.281 16.25 -3.686 1 91 144 VAL B C 1
ATOM 5406 O O . VAL B 1 144 ? 30.922 15.664 -2.66 1 91 144 VAL B O 1
ATOM 5409 N N . ALA B 1 145 ? 31.797 15.648 -4.727 1 87.81 145 ALA B N 1
ATOM 5410 C CA . ALA B 1 145 ? 32.125 14.227 -4.66 1 87.81 145 ALA B CA 1
ATOM 5411 C C . ALA B 1 145 ? 33.469 14.008 -3.998 1 87.81 145 ALA B C 1
ATOM 5413 O O . ALA B 1 145 ? 34.438 14.688 -4.324 1 87.81 145 ALA B O 1
ATOM 5414 N N . LEU B 1 146 ? 33.438 13.133 -2.965 1 82.19 146 LEU B N 1
ATOM 5415 C CA . LEU B 1 146 ? 34.688 12.828 -2.273 1 82.19 146 LEU B CA 1
ATOM 5416 C C . LEU B 1 146 ? 35.656 12.086 -3.191 1 82.19 146 LEU B C 1
ATOM 5418 O O . LEU B 1 146 ? 35.219 11.352 -4.09 1 82.19 146 LEU B O 1
ATOM 5422 N N . SER B 1 147 ? 36.906 12.398 -2.855 1 66.38 147 SER B N 1
ATOM 5423 C CA . SER B 1 147 ? 38 11.82 -3.654 1 66.38 147 SER B CA 1
ATOM 5424 C C . SER B 1 147 ? 38 10.297 -3.566 1 66.38 147 SER B C 1
ATOM 5426 O O . SER B 1 147 ? 37.719 9.734 -2.506 1 66.38 147 SER B O 1
ATOM 5428 N N . GLY B 1 148 ? 38.188 9.5 -4.625 1 58.06 148 GLY B N 1
ATOM 5429 C CA . GLY B 1 148 ? 38.281 8.055 -4.688 1 58.06 148 GLY B CA 1
ATOM 5430 C C . GLY B 1 148 ? 36.938 7.379 -4.93 1 58.06 148 GLY B C 1
ATOM 5431 O O . GLY B 1 148 ? 36.875 6.16 -5.113 1 58.06 148 GLY B O 1
ATOM 5432 N N . SER B 1 149 ? 36.031 8.117 -4.633 1 53.69 149 SER B N 1
ATOM 5433 C CA . SER B 1 149 ? 34.688 7.531 -4.742 1 53.69 149 SER B CA 1
ATOM 5434 C C . SER B 1 149 ? 34.344 7.223 -6.195 1 53.69 149 SER B C 1
ATOM 5436 O O . SER B 1 149 ? 33.219 6.789 -6.492 1 53.69 149 SER B O 1
ATOM 5438 N N . ARG B 1 150 ? 35.312 7.355 -7.094 1 48.72 150 ARG B N 1
ATOM 5439 C CA . ARG B 1 150 ? 35 7.359 -8.516 1 48.72 150 ARG B CA 1
ATOM 5440 C C . ARG B 1 150 ? 34.344 6.043 -8.945 1 48.72 150 ARG B C 1
ATOM 5442 O O . ARG B 1 150 ? 34.938 5.297 -9.742 1 48.72 150 ARG B O 1
ATOM 5449 N N . ARG B 1 151 ? 33.906 5.262 -8.047 1 46.81 151 ARG B N 1
ATOM 5450 C CA . ARG B 1 151 ? 33.469 4.094 -8.805 1 46.81 151 ARG B CA 1
ATOM 5451 C C . ARG B 1 151 ? 32.375 4.457 -9.781 1 46.81 151 ARG B C 1
ATOM 5453 O O . ARG B 1 151 ? 31.438 5.191 -9.43 1 46.81 151 ARG B O 1
ATOM 5460 N N . ALA B 1 152 ? 32.875 4.582 -11.008 1 41.5 152 ALA B N 1
ATOM 5461 C CA . ALA B 1 152 ? 31.984 4.547 -12.18 1 41.5 152 ALA B CA 1
ATOM 5462 C C . ALA B 1 152 ? 30.672 3.842 -11.859 1 41.5 152 ALA B C 1
ATOM 5464 O O . ALA B 1 152 ? 30.625 2.955 -11 1 41.5 152 ALA B O 1
ATOM 5465 N N . PHE B 1 153 ? 29.625 4.488 -12.07 1 43 153 PHE B N 1
ATOM 5466 C CA . PHE B 1 153 ? 28.266 3.959 -12.078 1 43 153 PHE B CA 1
ATOM 5467 C C . PHE B 1 153 ? 28.25 2.521 -12.586 1 43 153 PHE B C 1
ATOM 5469 O O . PHE B 1 153 ? 28.562 2.26 -13.742 1 43 153 PHE B O 1
ATOM 5476 N N . GLU B 1 154 ? 28.719 1.636 -11.93 1 40.62 154 GLU B N 1
ATOM 5477 C CA . GLU B 1 154 ? 28.484 0.28 -12.414 1 40.62 154 GLU B CA 1
ATOM 5478 C C . GLU B 1 154 ? 27.172 0.196 -13.195 1 40.62 154 GLU B C 1
ATOM 5480 O O . GLU B 1 154 ? 26.188 0.862 -12.844 1 40.62 154 GLU B O 1
ATOM 5485 N N . ALA B 1 155 ? 27.156 -0.024 -14.523 1 37.94 155 ALA B N 1
ATOM 5486 C CA . ALA B 1 155 ? 26.266 -0.243 -15.648 1 37.94 155 ALA B CA 1
ATOM 5487 C C . ALA B 1 155 ? 24.891 -0.701 -15.18 1 37.94 155 ALA B C 1
ATOM 5489 O O . ALA B 1 155 ? 23.875 -0.46 -15.852 1 37.94 155 ALA B O 1
ATOM 5490 N N . SER B 1 156 ? 24.906 -1.627 -14.336 1 40.22 156 SER B N 1
ATOM 5491 C CA . SER B 1 156 ? 23.703 -2.439 -14.203 1 40.22 156 SER B CA 1
ATOM 5492 C C . SER B 1 156 ? 22.531 -1.616 -13.672 1 40.22 156 SER B C 1
ATOM 5494 O O . SER B 1 156 ? 21.391 -2.09 -13.648 1 40.22 156 SER B O 1
ATOM 5496 N N . LEU B 1 157 ? 22.844 -0.711 -12.789 1 43.56 157 LEU B N 1
ATOM 5497 C CA . LEU B 1 157 ? 21.719 -0.104 -12.094 1 43.56 157 LEU B CA 1
ATOM 5498 C C . LEU B 1 157 ? 20.828 0.658 -13.062 1 43.56 157 LEU B C 1
ATOM 5500 O O . LEU B 1 157 ? 19.594 0.53 -13.016 1 43.56 157 LEU B O 1
ATOM 5504 N N . VAL B 1 158 ? 21.125 2.068 -13.555 1 48.22 158 VAL B N 1
ATOM 5505 C CA . VAL B 1 158 ? 20.047 3.023 -13.812 1 48.22 158 VAL B CA 1
ATOM 5506 C C . VAL B 1 158 ? 19.766 3.1 -15.312 1 48.22 158 VAL B C 1
ATOM 5508 O O . VAL B 1 158 ? 20.547 3.682 -16.062 1 48.22 158 VAL B O 1
ATOM 5511 N N . HIS B 1 159 ? 19.422 2.234 -15.781 1 57.84 159 HIS B N 1
ATOM 5512 C CA . HIS B 1 159 ? 18.719 2.6 -17 1 57.84 159 HIS B CA 1
ATOM 5513 C C . HIS B 1 159 ? 17.844 3.83 -16.797 1 57.84 159 HIS B C 1
ATOM 5515 O O . HIS B 1 159 ? 16.719 3.9 -17.297 1 57.84 159 HIS B O 1
ATOM 5521 N N . ALA B 1 160 ? 18.391 4.676 -15.945 1 72.56 160 ALA B N 1
ATOM 5522 C CA . ALA B 1 160 ? 17.609 5.887 -15.766 1 72.56 160 ALA B CA 1
ATOM 5523 C C . ALA B 1 160 ? 17.984 6.949 -16.797 1 72.56 160 ALA B C 1
ATOM 5525 O O . ALA B 1 160 ? 19.172 7.246 -16.969 1 72.56 160 ALA B O 1
ATOM 5526 N N . ALA B 1 161 ? 17.047 7.367 -17.469 1 78.56 161 ALA B N 1
ATOM 5527 C CA . ALA B 1 161 ? 17.234 8.422 -18.469 1 78.56 161 ALA B CA 1
ATOM 5528 C C . ALA B 1 161 ? 17.422 9.781 -17.797 1 78.56 161 ALA B C 1
ATOM 5530 O O . ALA B 1 161 ? 18.094 10.664 -18.344 1 78.56 161 ALA B O 1
ATOM 5531 N N . THR B 1 162 ? 16.922 9.922 -16.656 1 89.44 162 THR B N 1
ATOM 5532 C CA . THR B 1 162 ? 17.031 11.172 -15.906 1 89.44 162 THR B CA 1
ATOM 5533 C C . THR B 1 162 ? 17.266 10.898 -14.422 1 89.44 162 THR B C 1
ATOM 5535 O O . THR B 1 162 ? 16.75 9.914 -13.883 1 89.44 162 THR B O 1
ATOM 5538 N N . LEU B 1 163 ? 18.094 11.758 -13.828 1 90.44 163 LEU B N 1
ATOM 5539 C CA . LEU B 1 163 ? 18.375 11.734 -12.398 1 90.44 163 LEU B CA 1
ATOM 5540 C C . LEU B 1 163 ? 18.047 13.086 -11.766 1 90.44 163 LEU B C 1
ATOM 5542 O O . LEU B 1 163 ? 18.109 14.125 -12.438 1 90.44 163 LEU B O 1
ATOM 5546 N N . ALA B 1 164 ? 17.703 13.031 -10.523 1 92.88 164 ALA B N 1
ATOM 5547 C CA . ALA B 1 164 ? 17.359 14.312 -9.922 1 92.88 164 ALA B CA 1
ATOM 5548 C C . ALA B 1 164 ? 17.781 14.352 -8.453 1 92.88 164 ALA B C 1
ATOM 5550 O O . ALA B 1 164 ? 17.766 13.328 -7.77 1 92.88 164 ALA B O 1
ATOM 5551 N N . LEU B 1 165 ? 18.125 15.5 -8.016 1 93.81 165 LEU B N 1
ATOM 5552 C CA . LEU B 1 165 ? 18.359 15.828 -6.613 1 93.81 165 LEU B CA 1
ATOM 5553 C C . LEU B 1 165 ? 17.375 16.875 -6.125 1 93.81 165 LEU B C 1
ATOM 5555 O O . LEU B 1 165 ? 17.359 18 -6.637 1 93.81 165 LEU B O 1
ATOM 5559 N N . ASP B 1 166 ? 16.656 16.516 -5.148 1 93.38 166 ASP B N 1
ATOM 5560 C CA . ASP B 1 166 ? 15.641 17.422 -4.602 1 93.38 166 ASP B CA 1
ATOM 5561 C C . ASP B 1 166 ? 16.203 18.234 -3.434 1 93.38 166 ASP B C 1
ATOM 5563 O O . ASP B 1 166 ? 17.031 17.734 -2.672 1 93.38 166 ASP B O 1
ATOM 5567 N N . PHE B 1 167 ? 15.719 19.453 -3.381 1 94.88 167 PHE B N 1
ATOM 5568 C CA . PHE B 1 167 ? 16.078 20.281 -2.24 1 94.88 167 PHE B CA 1
ATOM 5569 C C . PHE B 1 167 ? 14.953 21.266 -1.925 1 94.88 167 PHE B C 1
ATOM 5571 O O . PHE B 1 167 ? 14.078 21.5 -2.756 1 94.88 167 PHE B O 1
ATOM 5578 N N . THR B 1 168 ? 14.977 21.75 -0.728 1 94.06 168 THR B N 1
ATOM 5579 C CA . THR B 1 168 ? 14.047 22.781 -0.281 1 94.06 168 THR B CA 1
ATOM 5580 C C . THR B 1 168 ? 14.805 24.016 0.223 1 94.06 168 THR B C 1
ATOM 5582 O O . THR B 1 168 ? 15.82 23.875 0.911 1 94.06 168 THR B O 1
ATOM 5585 N N . VAL B 1 169 ? 14.328 25.141 -0.19 1 95 169 VAL B N 1
ATOM 5586 C CA . VAL B 1 169 ? 14.961 26.391 0.233 1 95 169 VAL B CA 1
ATOM 5587 C C . VAL B 1 169 ? 14.383 26.844 1.569 1 95 169 VAL B C 1
ATOM 5589 O O . VAL B 1 169 ? 13.164 26.984 1.704 1 95 169 VAL B O 1
ATOM 5592 N N . ARG B 1 170 ? 15.258 27.062 2.438 1 94 170 ARG B N 1
ATOM 5593 C CA . ARG B 1 170 ? 14.852 27.453 3.785 1 94 170 ARG B CA 1
ATOM 5594 C C . ARG B 1 170 ? 15.125 28.938 4.039 1 94 170 ARG B C 1
ATOM 5596 O O . ARG B 1 170 ? 14.562 29.516 4.965 1 94 170 ARG B O 1
ATOM 5603 N N . HIS B 1 171 ? 16.031 29.453 3.371 1 93.06 171 HIS B N 1
ATOM 5604 C CA . HIS B 1 171 ? 16.312 30.875 3.227 1 93.06 171 HIS B CA 1
ATOM 5605 C C . HIS B 1 171 ? 16.641 31.219 1.778 1 93.06 171 HIS B C 1
ATOM 5607 O O . HIS B 1 171 ? 17.281 30.453 1.072 1 93.06 171 HIS B O 1
ATOM 5613 N N . PRO B 1 172 ? 16.203 32.375 1.368 1 94.38 172 PRO B N 1
ATOM 5614 C CA . PRO B 1 172 ? 16.328 32.688 -0.057 1 94.38 172 PRO B CA 1
ATOM 5615 C C . PRO B 1 172 ? 17.75 32.5 -0.58 1 94.38 172 PRO B C 1
ATOM 5617 O O . PRO B 1 172 ? 18.703 32.875 0.086 1 94.38 172 PRO B O 1
ATOM 5620 N N . VAL B 1 173 ? 17.766 31.938 -1.751 1 95.94 173 VAL B N 1
ATOM 5621 C CA . VAL B 1 173 ? 19.062 31.703 -2.389 1 95.94 173 VAL B CA 1
ATOM 5622 C C . VAL B 1 173 ? 18.984 32.031 -3.875 1 95.94 173 VAL B C 1
ATOM 5624 O O . VAL B 1 173 ? 17.891 32.25 -4.406 1 95.94 173 VAL B O 1
ATOM 5627 N N . VAL B 1 174 ? 20.141 32.188 -4.453 1 95.81 174 VAL B N 1
ATOM 5628 C CA . VAL B 1 174 ? 20.266 32.375 -5.895 1 95.81 174 VAL B CA 1
ATOM 5629 C C . VAL B 1 174 ? 21.203 31.312 -6.484 1 95.81 174 VAL B C 1
ATOM 5631 O O . VAL B 1 174 ? 22.359 31.219 -6.086 1 95.81 174 VAL B O 1
ATOM 5634 N N . ILE B 1 175 ? 20.672 30.531 -7.344 1 97.31 175 ILE B N 1
ATOM 5635 C CA . ILE B 1 175 ? 21.531 29.594 -8.062 1 97.31 175 ILE B CA 1
ATOM 5636 C C . ILE B 1 175 ? 22.156 30.281 -9.266 1 97.31 175 ILE B C 1
ATOM 5638 O O . ILE B 1 175 ? 21.453 30.828 -10.117 1 97.31 175 ILE B O 1
ATOM 5642 N N . THR B 1 176 ? 23.469 30.172 -9.336 1 96.75 176 THR B N 1
ATOM 5643 C CA . THR B 1 176 ? 24.188 30.906 -10.375 1 96.75 176 THR B CA 1
ATOM 5644 C C . THR B 1 176 ? 24.672 29.969 -11.469 1 96.75 176 THR B C 1
ATOM 5646 O O . THR B 1 176 ? 24.812 30.359 -12.625 1 96.75 176 THR B O 1
ATOM 5649 N N . HIS B 1 177 ? 24.969 28.797 -11.07 1 97.94 177 HIS B N 1
ATOM 5650 C CA . HIS B 1 177 ? 25.5 27.828 -12.023 1 97.94 177 HIS B CA 1
ATOM 5651 C C . HIS B 1 177 ? 24.891 26.438 -11.797 1 97.94 177 HIS B C 1
ATOM 5653 O O . HIS B 1 177 ? 24.547 26.094 -10.664 1 97.94 177 HIS B O 1
ATOM 5659 N N . LEU B 1 178 ? 24.781 25.719 -12.852 1 98.31 178 LEU B N 1
ATOM 5660 C CA . LEU B 1 178 ? 24.484 24.297 -12.812 1 98.31 178 LEU B CA 1
ATOM 5661 C C . LEU B 1 178 ? 25.688 23.469 -13.281 1 98.31 178 LEU B C 1
ATOM 5663 O O . LEU B 1 178 ? 26.516 23.953 -14.055 1 98.31 178 LEU B O 1
ATOM 5667 N N . GLY B 1 179 ? 25.719 22.281 -12.734 1 96.94 179 GLY B N 1
ATOM 5668 C CA . GLY B 1 179 ? 26.938 21.547 -13.039 1 96.94 179 GLY B CA 1
ATOM 5669 C C . GLY B 1 179 ? 26.719 20.062 -13.227 1 96.94 179 GLY B C 1
ATOM 5670 O O . GLY B 1 179 ? 25.672 19.531 -12.828 1 96.94 179 GLY B O 1
ATOM 5671 N N . VAL B 1 180 ? 27.719 19.391 -13.883 1 94.06 180 VAL B N 1
ATOM 5672 C CA . VAL B 1 180 ? 27.766 17.953 -14.094 1 94.06 180 VAL B CA 1
ATOM 5673 C C . VAL B 1 180 ? 29.141 17.422 -13.688 1 94.06 180 VAL B C 1
ATOM 5675 O O . VAL B 1 180 ? 30.156 18.062 -13.93 1 94.06 180 VAL B O 1
ATOM 5678 N N . PHE B 1 181 ? 29.109 16.281 -13.039 1 91.12 181 PHE B N 1
ATOM 5679 C CA . PHE B 1 181 ? 30.375 15.711 -12.617 1 91.12 181 PHE B CA 1
ATOM 5680 C C . PHE B 1 181 ? 31.234 15.344 -13.828 1 91.12 181 PHE B C 1
ATOM 5682 O O . PHE B 1 181 ? 30.719 14.805 -14.812 1 91.12 181 PHE B O 1
ATOM 5689 N N . THR B 1 182 ? 32.438 15.688 -13.75 1 84.25 182 THR B N 1
ATOM 5690 C CA . THR B 1 182 ? 33.344 15.352 -14.82 1 84.25 182 THR B CA 1
ATOM 5691 C C . THR B 1 182 ? 34.688 14.859 -14.258 1 84.25 182 THR B C 1
ATOM 5693 O O . THR B 1 182 ? 35.094 15.289 -13.18 1 84.25 182 THR B O 1
ATOM 5696 N N . ASP B 1 183 ? 35.156 13.742 -14.82 1 69 183 ASP B N 1
ATOM 5697 C CA . ASP B 1 183 ? 36.5 13.289 -14.469 1 69 183 ASP B CA 1
ATOM 5698 C C . ASP B 1 183 ? 37.562 14 -15.32 1 69 183 ASP B C 1
ATOM 5700 O O . ASP B 1 183 ? 37.5 13.953 -16.547 1 69 183 ASP B O 1
ATOM 5704 N N . VAL B 1 184 ? 38.344 14.812 -14.695 1 59.72 184 VAL B N 1
ATOM 5705 C CA . VAL B 1 184 ? 39.344 15.586 -15.406 1 59.72 184 VAL B CA 1
ATOM 5706 C C . VAL B 1 184 ? 40.281 14.648 -16.188 1 59.72 184 VAL B C 1
ATOM 5708 O O . VAL B 1 184 ? 40.844 15.031 -17.203 1 59.72 184 VAL B O 1
ATOM 5711 N N . HIS B 1 185 ? 40.375 13.438 -15.648 1 57.72 185 HIS B N 1
ATOM 5712 C CA . HIS B 1 185 ? 41.375 12.562 -16.281 1 57.72 185 HIS B CA 1
ATOM 5713 C C . HIS B 1 185 ? 40.781 11.867 -17.5 1 57.72 185 HIS B C 1
ATOM 5715 O O . HIS B 1 185 ? 41.5 11.312 -18.328 1 57.72 185 HIS B O 1
ATOM 5721 N N . THR B 1 186 ? 39.469 11.773 -17.531 1 55.84 186 THR B N 1
ATOM 5722 C CA . THR B 1 186 ? 38.906 11.102 -18.703 1 55.84 186 THR B CA 1
ATOM 5723 C C . THR B 1 186 ? 38.344 12.125 -19.688 1 55.84 186 THR B C 1
ATOM 5725 O O . THR B 1 186 ? 37.719 13.109 -19.281 1 55.84 186 THR B O 1
ATOM 5728 N N . SER B 1 187 ? 38.969 12.312 -20.766 1 51.91 187 SER B N 1
ATOM 5729 C CA . SER B 1 187 ? 38.594 13.148 -21.891 1 51.91 187 SER B CA 1
ATOM 5730 C C . SER B 1 187 ? 37.125 12.922 -22.266 1 51.91 187 SER B C 1
ATOM 5732 O O . SER B 1 187 ? 36.688 13.25 -23.375 1 51.91 187 SER B O 1
ATOM 5734 N N . SER B 1 188 ? 36.375 12.227 -21.453 1 55.91 188 SER B N 1
ATOM 5735 C CA . SER B 1 188 ? 35.031 11.914 -21.906 1 55.91 188 SER B CA 1
ATOM 5736 C C . SER B 1 188 ? 34.125 13.125 -21.797 1 55.91 188 SER B C 1
ATOM 5738 O O . SER B 1 188 ? 34.094 13.797 -20.766 1 55.91 188 SER B O 1
ATOM 5740 N N . THR B 1 189 ? 33.812 13.664 -23.031 1 62.88 189 THR B N 1
ATOM 5741 C CA . THR B 1 189 ? 32.938 14.812 -23.188 1 62.88 189 THR B CA 1
ATOM 5742 C C . THR B 1 189 ? 31.516 14.461 -22.781 1 62.88 189 THR B C 1
ATOM 5744 O O . THR B 1 189 ? 30.953 13.477 -23.281 1 62.88 189 THR B O 1
ATOM 5747 N N . THR B 1 190 ? 31.047 14.977 -21.625 1 77.62 190 THR B N 1
ATOM 5748 C CA . THR B 1 190 ? 29.672 14.797 -21.172 1 77.62 190 THR B CA 1
ATOM 5749 C C . THR B 1 190 ? 28.703 15.555 -22.062 1 77.62 190 THR B C 1
ATOM 5751 O O . THR B 1 190 ? 28.984 16.672 -22.484 1 77.62 190 THR B O 1
ATOM 5754 N N . ASN B 1 191 ? 27.734 14.852 -22.719 1 86.81 191 ASN B N 1
ATOM 5755 C CA . ASN B 1 191 ? 26.594 15.453 -23.391 1 86.81 191 ASN B CA 1
ATOM 5756 C C . ASN B 1 191 ? 25.328 15.383 -22.531 1 86.81 191 ASN B C 1
ATOM 5758 O O . ASN B 1 191 ? 24.531 14.453 -22.672 1 86.81 191 ASN B O 1
ATOM 5762 N N . ALA B 1 192 ? 25.297 16.344 -21.688 1 92.56 192 ALA B N 1
ATOM 5763 C CA . ALA B 1 192 ? 24.219 16.281 -20.703 1 92.56 192 ALA B CA 1
ATOM 5764 C C . ALA B 1 192 ? 23.531 17.625 -20.547 1 92.56 192 ALA B C 1
ATOM 5766 O O . ALA B 1 192 ? 24.156 18.672 -20.703 1 92.56 192 ALA B O 1
ATOM 5767 N N . THR B 1 193 ? 22.234 17.516 -20.328 1 95.75 193 THR B N 1
ATOM 5768 C CA . THR B 1 193 ? 21.453 18.703 -19.969 1 95.75 193 THR B CA 1
ATOM 5769 C C . THR B 1 193 ? 21.141 18.734 -18.484 1 95.75 193 THR B C 1
ATOM 5771 O O . THR B 1 193 ? 20.734 17.719 -17.906 1 95.75 193 THR B O 1
ATOM 5774 N N . VAL B 1 194 ? 21.469 19.859 -17.906 1 97.5 194 VAL B N 1
ATOM 5775 C CA . VAL B 1 194 ? 21.141 20.047 -16.5 1 97.5 194 VAL B CA 1
ATOM 5776 C C . VAL B 1 194 ? 20.047 21.078 -16.344 1 97.5 194 VAL B C 1
ATOM 5778 O O . VAL B 1 194 ? 20.141 22.188 -16.891 1 97.5 194 VAL B O 1
ATOM 5781 N N . GLN B 1 195 ? 19.047 20.672 -15.57 1 97.69 195 GLN B N 1
ATOM 5782 C CA . GLN B 1 195 ? 17.844 21.516 -15.477 1 97.69 195 GLN B CA 1
ATOM 5783 C C . GLN B 1 195 ? 17.469 21.75 -14.023 1 97.69 195 GLN B C 1
ATOM 5785 O O . GLN B 1 195 ? 17.578 20.859 -13.188 1 97.69 195 GLN B O 1
ATOM 5790 N N . LEU B 1 196 ? 17.062 22.969 -13.781 1 98.06 196 LEU B N 1
ATOM 5791 C CA . LEU B 1 196 ? 16.484 23.312 -12.5 1 98.06 196 LEU B CA 1
ATOM 5792 C C . LEU B 1 196 ? 14.961 23.422 -12.602 1 98.06 196 LEU B C 1
ATOM 5794 O O . LEU B 1 196 ? 14.445 24.188 -13.422 1 98.06 196 LEU B O 1
ATOM 5798 N N . TYR B 1 197 ? 14.336 22.672 -11.742 1 96.88 197 TYR B N 1
ATOM 5799 C CA . TYR B 1 197 ? 12.875 22.672 -11.758 1 96.88 197 TYR B CA 1
ATOM 5800 C C . TYR B 1 197 ? 12.32 23.234 -10.445 1 96.88 197 TYR B C 1
ATOM 5802 O O . TYR B 1 197 ? 12.898 23.016 -9.383 1 96.88 197 TYR B O 1
ATOM 5810 N N . ASN B 1 198 ? 11.25 24.031 -10.594 1 96 198 ASN B N 1
ATOM 5811 C CA . ASN B 1 198 ? 10.297 24.109 -9.492 1 96 198 ASN B CA 1
ATOM 5812 C C . ASN B 1 198 ? 9.5 22.828 -9.336 1 96 198 ASN B C 1
ATOM 5814 O O . ASN B 1 198 ? 8.609 22.531 -10.133 1 96 198 ASN B O 1
ATOM 5818 N N . ARG B 1 199 ? 9.812 22.062 -8.375 1 93.88 199 ARG B N 1
ATOM 5819 C CA . ARG B 1 199 ? 9.273 20.719 -8.227 1 93.88 199 ARG B CA 1
ATOM 5820 C C . ARG B 1 199 ? 7.77 20.75 -7.977 1 93.88 199 ARG B C 1
ATOM 5822 O O . ARG B 1 199 ? 7.031 19.906 -8.492 1 93.88 199 ARG B O 1
ATOM 5829 N N . ALA B 1 200 ? 7.324 21.719 -7.238 1 89.88 200 ALA B N 1
ATOM 5830 C CA . ALA B 1 200 ? 5.91 21.812 -6.883 1 89.88 200 ALA B CA 1
ATOM 5831 C C . ALA B 1 200 ? 5.043 21.969 -8.133 1 89.88 200 ALA B C 1
ATOM 5833 O O . ALA B 1 200 ? 3.965 21.375 -8.227 1 89.88 200 ALA B O 1
ATOM 5834 N N . MET B 1 201 ? 5.566 22.656 -9.062 1 90.69 201 MET B N 1
ATOM 5835 C CA . MET B 1 201 ? 4.793 22.938 -10.266 1 90.69 201 MET B CA 1
ATOM 5836 C C . MET B 1 201 ? 5.332 22.156 -11.461 1 90.69 201 MET B C 1
ATOM 5838 O O . MET B 1 201 ? 4.754 22.203 -12.547 1 90.69 201 MET B O 1
ATOM 5842 N N . GLN B 1 202 ? 6.379 21.547 -11.289 1 91.31 202 GLN B N 1
ATOM 5843 C CA . GLN B 1 202 ? 7.102 20.859 -12.359 1 91.31 202 GLN B CA 1
ATOM 5844 C C . GLN B 1 202 ? 7.359 21.797 -13.539 1 91.31 202 GLN B C 1
ATOM 5846 O O . GLN B 1 202 ? 7.086 21.438 -14.688 1 91.31 202 GLN B O 1
ATOM 5851 N N . LEU B 1 203 ? 7.82 22.922 -13.141 1 94 203 LEU B N 1
ATOM 5852 C CA . LEU B 1 203 ? 8.141 23.953 -14.125 1 94 203 LEU B CA 1
ATOM 5853 C C . LEU B 1 203 ? 9.641 24.156 -14.227 1 94 203 LEU B C 1
ATOM 5855 O O . LEU B 1 203 ? 10.336 24.266 -13.211 1 94 203 LEU B O 1
ATOM 5859 N N . LEU B 1 204 ? 10.055 24.219 -15.461 1 95.62 204 LEU B N 1
ATOM 5860 C CA . LEU B 1 204 ? 11.461 24.484 -15.719 1 95.62 204 LEU B CA 1
ATOM 5861 C C . LEU B 1 204 ? 11.812 25.938 -15.375 1 95.62 204 LEU B C 1
ATOM 5863 O O . LEU B 1 204 ? 11.148 26.875 -15.828 1 95.62 204 LEU B O 1
ATOM 5867 N N . VAL B 1 205 ? 12.82 26.094 -14.578 1 96.69 205 VAL B N 1
ATOM 5868 C CA . VAL B 1 205 ? 13.234 27.422 -14.117 1 96.69 205 VAL B CA 1
ATOM 5869 C C . VAL B 1 205 ? 14.469 27.875 -14.891 1 96.69 205 VAL B C 1
ATOM 5871 O O . VAL B 1 205 ? 14.555 29.031 -15.312 1 96.69 205 VAL B O 1
ATOM 5874 N N . ALA B 1 206 ? 15.445 27 -15.023 1 97.38 206 ALA B N 1
ATOM 5875 C CA . ALA B 1 206 ? 16.688 27.266 -15.727 1 97.38 206 ALA B CA 1
ATOM 5876 C C . ALA B 1 206 ? 17.328 25.984 -16.25 1 97.38 206 ALA B C 1
ATOM 5878 O O . ALA B 1 206 ? 17 24.891 -15.781 1 97.38 206 ALA B O 1
ATOM 5879 N N . TRP B 1 207 ? 18.156 26.125 -17.266 1 96.81 207 TRP B N 1
ATOM 5880 C CA . TRP B 1 207 ? 18.828 24.953 -17.797 1 96.81 207 TRP B CA 1
ATOM 5881 C C . TRP B 1 207 ? 20.094 25.344 -18.547 1 96.81 207 TRP B C 1
ATOM 5883 O O . TRP B 1 207 ? 20.297 26.516 -18.875 1 96.81 207 TRP B O 1
ATOM 5893 N N . THR B 1 208 ? 20.922 24.422 -18.688 1 97.06 208 THR B N 1
ATOM 5894 C CA . THR B 1 208 ? 22.125 24.547 -19.5 1 97.06 208 THR B CA 1
ATOM 5895 C C . THR B 1 208 ? 22.516 23.203 -20.109 1 97.06 208 THR B C 1
ATOM 5897 O O . THR B 1 208 ? 22.016 22.156 -19.672 1 97.06 208 THR B O 1
ATOM 5900 N N . HIS B 1 209 ? 23.266 23.266 -21.203 1 96.5 209 HIS B N 1
ATOM 5901 C CA . HIS B 1 209 ? 23.703 22.078 -21.906 1 96.5 209 HIS B CA 1
ATOM 5902 C C . HIS B 1 209 ? 25.234 21.984 -21.953 1 96.5 209 HIS B C 1
ATOM 5904 O O . HIS B 1 209 ? 25.906 22.984 -22.234 1 96.5 209 HIS B O 1
ATOM 5910 N N . PHE B 1 210 ? 25.734 20.828 -21.656 1 94.69 210 PHE B N 1
ATOM 5911 C CA . PHE B 1 210 ? 27.156 20.562 -21.703 1 94.69 210 PHE B CA 1
ATOM 5912 C C . PHE B 1 210 ? 27.516 19.719 -22.906 1 94.69 210 PHE B C 1
ATOM 5914 O O . PHE B 1 210 ? 26.812 18.766 -23.234 1 94.69 210 PHE B O 1
ATOM 5921 N N . SER B 1 211 ? 28.516 20.156 -23.578 1 90.75 211 SER B N 1
ATOM 5922 C CA . SER B 1 211 ? 29.047 19.422 -24.719 1 90.75 211 SER B CA 1
ATOM 5923 C C . SER B 1 211 ? 30.547 19.594 -24.844 1 90.75 211 SER B C 1
ATOM 5925 O O . SER B 1 211 ? 31.156 20.359 -24.078 1 90.75 211 SER B O 1
ATOM 5927 N N . SER B 1 212 ? 31.094 18.859 -25.797 1 86.56 212 SER B N 1
ATOM 5928 C CA . SER B 1 212 ? 32.531 18.984 -26.016 1 86.56 212 SER B CA 1
ATOM 5929 C C . SER B 1 212 ? 32.906 20.391 -26.469 1 86.56 212 SER B C 1
ATOM 5931 O O . SER B 1 212 ? 33.969 20.891 -26.156 1 86.56 212 SER B O 1
ATOM 5933 N N . GLN B 1 213 ? 32.031 20.984 -27.156 1 89.38 213 GLN B N 1
ATOM 5934 C CA . GLN B 1 213 ? 32.281 22.328 -27.672 1 89.38 213 GLN B CA 1
ATOM 5935 C C . GLN B 1 213 ? 32.062 23.375 -26.594 1 89.38 213 GLN B C 1
ATOM 5937 O O . GLN B 1 213 ? 32.625 24.484 -26.656 1 89.38 213 GLN B O 1
ATOM 5942 N N . SER B 1 214 ? 31.297 23.016 -25.609 1 91.75 214 SER B N 1
ATOM 5943 C CA . SER B 1 214 ? 30.984 23.922 -24.516 1 91.75 214 SER B CA 1
ATOM 5944 C C . SER B 1 214 ? 31 23.203 -23.172 1 91.75 214 SER B C 1
ATOM 5946 O O . SER B 1 214 ? 29.938 22.984 -22.562 1 91.75 214 SER B O 1
ATOM 5948 N N . PRO B 1 215 ? 32.156 22.891 -22.656 1 90.44 215 PRO B N 1
ATOM 5949 C CA . PRO B 1 215 ? 32.25 22.062 -21.453 1 90.44 215 PRO B CA 1
ATOM 5950 C C . PRO B 1 215 ? 32 22.859 -20.172 1 90.44 215 PRO B C 1
ATOM 5952 O O . PRO B 1 215 ? 31.781 22.266 -19.109 1 90.44 215 PRO B O 1
ATOM 5955 N N . GLY B 1 216 ? 32.062 24.172 -20.188 1 93.19 216 GLY B N 1
ATOM 5956 C CA . GLY B 1 216 ? 31.984 24.969 -18.984 1 93.19 216 GLY B CA 1
ATOM 5957 C C . GLY B 1 216 ? 33.312 25.062 -18.234 1 93.19 216 GLY B C 1
ATOM 5958 O O . GLY B 1 216 ? 34.344 24.703 -18.781 1 93.19 216 GLY B O 1
ATOM 5959 N N . PHE B 1 217 ? 33.312 25.625 -17.078 1 93.38 217 PHE B N 1
ATOM 5960 C CA . PHE B 1 217 ? 34.531 25.703 -16.297 1 93.38 217 PHE B CA 1
ATOM 5961 C C . PHE B 1 217 ? 34.562 24.625 -15.219 1 93.38 217 PHE B C 1
ATOM 5963 O O . PHE B 1 217 ? 33.531 24.266 -14.656 1 93.38 217 PHE B O 1
ATOM 5970 N N . HIS B 1 218 ? 35.75 24.156 -14.945 1 91.19 218 HIS B N 1
ATOM 5971 C CA . HIS B 1 218 ? 35.906 23.031 -14.047 1 91.19 218 HIS B CA 1
ATOM 5972 C C . HIS B 1 218 ? 36.312 23.484 -12.648 1 91.19 218 HIS B C 1
ATOM 5974 O O . HIS B 1 218 ? 37.219 24.328 -12.508 1 91.19 218 HIS B O 1
ATOM 5980 N N . ARG B 1 219 ? 35.562 22.953 -11.719 1 89.88 219 ARG B N 1
ATOM 5981 C CA . ARG B 1 219 ? 35.844 23.219 -10.32 1 89.88 219 ARG B CA 1
ATOM 5982 C C . ARG B 1 219 ? 35.438 22.047 -9.438 1 89.88 219 ARG B C 1
ATOM 5984 O O . ARG B 1 219 ? 34.312 21.594 -9.477 1 89.88 219 ARG B O 1
ATOM 5991 N N . ASP B 1 220 ? 36.406 21.5 -8.633 1 86.38 220 ASP B N 1
ATOM 5992 C CA . ASP B 1 220 ? 36.156 20.484 -7.617 1 86.38 220 ASP B CA 1
ATOM 5993 C C . ASP B 1 220 ? 35.469 19.25 -8.227 1 86.38 220 ASP B C 1
ATOM 5995 O O . ASP B 1 220 ? 34.438 18.781 -7.715 1 86.38 220 ASP B O 1
ATOM 5999 N N . GLY B 1 221 ? 35.906 18.891 -9.438 1 85.31 221 GLY B N 1
ATOM 6000 C CA . GLY B 1 221 ? 35.469 17.656 -10.07 1 85.31 221 GLY B CA 1
ATOM 6001 C C . GLY B 1 221 ? 34.125 17.812 -10.789 1 85.31 221 GLY B C 1
ATOM 6002 O O . GLY B 1 221 ? 33.469 16.828 -11.102 1 85.31 221 GLY B O 1
ATOM 6003 N N . CYS B 1 222 ? 33.781 19.016 -11.062 1 91.88 222 CYS B N 1
ATOM 6004 C CA . CYS B 1 222 ? 32.5 19.312 -11.703 1 91.88 222 CYS B CA 1
ATOM 6005 C C . CYS B 1 222 ? 32.656 20.438 -12.727 1 91.88 222 CYS B C 1
ATOM 6007 O O . CYS B 1 222 ? 33.406 21.375 -12.516 1 91.88 222 CYS B O 1
ATOM 6009 N N . SER B 1 223 ? 32.031 20.25 -13.867 1 93.69 223 SER B N 1
ATOM 6010 C CA . SER B 1 223 ? 31.922 21.328 -14.844 1 93.69 223 SER B CA 1
ATOM 6011 C C . SER B 1 223 ? 30.688 22.188 -14.602 1 93.69 223 SER B C 1
ATOM 6013 O O . SER B 1 223 ? 29.594 21.656 -14.375 1 93.69 223 SER B O 1
ATOM 6015 N N . TYR B 1 224 ? 30.891 23.469 -14.648 1 96.44 224 TYR B N 1
ATOM 6016 C CA . TYR B 1 224 ? 29.781 24.391 -14.359 1 96.44 224 TYR B CA 1
ATOM 6017 C C . TYR B 1 224 ? 29.531 25.328 -15.531 1 96.44 224 TYR B C 1
ATOM 6019 O O . TYR B 1 224 ? 30.453 25.688 -16.266 1 96.44 224 TYR B O 1
ATOM 6027 N N . LYS B 1 225 ? 28.297 25.719 -15.664 1 97.44 225 LYS B N 1
ATOM 6028 C CA . LYS B 1 225 ? 27.891 26.766 -16.594 1 97.44 225 LYS B CA 1
ATOM 6029 C C . LYS B 1 225 ? 26.891 27.719 -15.945 1 97.44 225 LYS B C 1
ATOM 6031 O O . LYS B 1 225 ? 26.062 27.312 -15.133 1 97.44 225 LYS B O 1
ATOM 6036 N N . PRO B 1 226 ? 27.016 28.969 -16.312 1 96.75 226 PRO B N 1
ATOM 6037 C CA . PRO B 1 226 ? 26.078 29.938 -15.742 1 96.75 226 PRO B CA 1
ATOM 6038 C C . PRO B 1 226 ? 24.656 29.781 -16.266 1 96.75 226 PRO B C 1
ATOM 6040 O O . PRO B 1 226 ? 24.469 29.328 -17.391 1 96.75 226 PRO B O 1
ATOM 6043 N N . VAL B 1 227 ? 23.781 30.156 -15.398 1 97.62 227 VAL B N 1
ATOM 6044 C CA . VAL B 1 227 ? 22.375 30.141 -15.789 1 97.62 227 VAL B CA 1
ATOM 6045 C C . VAL B 1 227 ? 21.703 31.453 -15.375 1 97.62 227 VAL B C 1
ATOM 6047 O O . VAL B 1 227 ? 22.281 32.25 -14.617 1 97.62 227 VAL B O 1
ATOM 6050 N N . GLN B 1 228 ? 20.453 31.594 -15.953 1 95.5 228 GLN B N 1
ATOM 6051 C CA . GLN B 1 228 ? 19.656 32.719 -15.5 1 95.5 228 GLN B CA 1
ATOM 6052 C C . GLN B 1 228 ? 19.406 32.656 -14 1 95.5 228 GLN B C 1
ATOM 6054 O O . GLN B 1 228 ? 19.109 31.609 -13.453 1 95.5 228 GLN B O 1
ATOM 6059 N N . GLN B 1 229 ? 19.625 33.844 -13.43 1 93.88 229 GLN B N 1
ATOM 6060 C CA . GLN B 1 229 ? 19.578 33.875 -11.977 1 93.88 229 GLN B CA 1
ATOM 6061 C C . GLN B 1 229 ? 18.219 34.375 -11.484 1 93.88 229 GLN B C 1
ATOM 6063 O O . GLN B 1 229 ? 17.672 35.344 -12.023 1 93.88 229 GLN B O 1
ATOM 6068 N N . PHE B 1 230 ? 17.672 33.625 -10.562 1 94.81 230 PHE B N 1
ATOM 6069 C CA . PHE B 1 230 ? 16.438 34 -9.867 1 94.81 230 PHE B CA 1
ATOM 6070 C C . PHE B 1 230 ? 16.609 33.844 -8.359 1 94.81 230 PHE B C 1
ATOM 6072 O O . PHE B 1 230 ? 17.344 32.969 -7.891 1 94.81 230 PHE B O 1
ATOM 6079 N N . VAL B 1 231 ? 16 34.781 -7.715 1 96.25 231 VAL B N 1
ATOM 6080 C CA . VAL B 1 231 ? 15.93 34.562 -6.27 1 96.25 231 VAL B CA 1
ATOM 6081 C C . VAL B 1 231 ? 14.914 33.469 -5.949 1 96.25 231 VAL B C 1
ATOM 6083 O O . VAL B 1 231 ? 13.719 33.625 -6.23 1 96.25 231 VAL B O 1
ATOM 6086 N N . LEU B 1 232 ? 15.367 32.438 -5.445 1 97.12 232 LEU B N 1
ATOM 6087 C CA . LEU B 1 232 ? 14.484 31.359 -4.965 1 97.12 232 LEU B CA 1
ATOM 6088 C C . LEU B 1 232 ? 14.062 31.625 -3.525 1 97.12 232 LEU B C 1
ATOM 6090 O O . LEU B 1 232 ? 14.891 31.625 -2.617 1 97.12 232 LEU B O 1
ATOM 6094 N N . PRO B 1 233 ? 12.812 31.844 -3.357 1 95 233 PRO B N 1
ATOM 6095 C CA . PRO B 1 233 ? 12.352 32.219 -2.021 1 95 233 PRO B CA 1
ATOM 6096 C C . PRO B 1 233 ? 12.281 31.047 -1.059 1 95 233 PRO B C 1
ATOM 6098 O O . PRO B 1 233 ? 12.375 29.891 -1.485 1 95 233 PRO B O 1
ATOM 6101 N N . ARG B 1 234 ? 12.164 31.422 0.232 1 92.06 234 ARG B N 1
ATOM 6102 C CA . ARG B 1 234 ? 11.891 30.391 1.233 1 92.06 234 ARG B CA 1
ATOM 6103 C C . ARG B 1 234 ? 10.672 29.562 0.846 1 92.06 234 ARG B C 1
ATOM 6105 O O . ARG B 1 234 ? 9.648 30.109 0.419 1 92.06 234 ARG B O 1
ATOM 6112 N N . GLY B 1 235 ? 10.797 28.219 1.032 1 90.5 235 GLY B N 1
ATOM 6113 C CA . GLY B 1 235 ? 9.695 27.328 0.702 1 90.5 235 GLY B CA 1
ATOM 6114 C C . GLY B 1 235 ? 9.766 26.797 -0.715 1 90.5 235 GLY B C 1
ATOM 6115 O O . GLY B 1 235 ? 9.023 25.875 -1.073 1 90.5 235 GLY B O 1
ATOM 6116 N N . PHE B 1 236 ? 10.672 27.375 -1.455 1 93.94 236 PHE B N 1
ATOM 6117 C CA . PHE B 1 236 ? 10.859 26.875 -2.811 1 93.94 236 PHE B CA 1
ATOM 6118 C C . PHE B 1 236 ? 11.266 25.406 -2.793 1 93.94 236 PHE B C 1
ATOM 6120 O O . PHE B 1 236 ? 12.195 25.031 -2.072 1 93.94 236 PHE B O 1
ATOM 6127 N N . GLU B 1 237 ? 10.539 24.656 -3.568 1 94.69 237 GLU B N 1
ATOM 6128 C CA . GLU B 1 237 ? 10.867 23.25 -3.773 1 94.69 237 GLU B CA 1
ATOM 6129 C C . GLU B 1 237 ? 11.562 23.031 -5.117 1 94.69 237 GLU B C 1
ATOM 6131 O O . GLU B 1 237 ? 10.906 23 -6.16 1 94.69 237 GLU B O 1
ATOM 6136 N N . GLY B 1 238 ? 12.844 22.719 -4.984 1 95.81 238 GLY B N 1
ATOM 6137 C CA . GLY B 1 238 ? 13.617 22.625 -6.211 1 95.81 238 GLY B CA 1
ATOM 6138 C C . GLY B 1 238 ? 14.133 21.234 -6.488 1 95.81 238 GLY B C 1
ATOM 6139 O O . GLY B 1 238 ? 14.297 20.422 -5.566 1 95.81 238 GLY B O 1
ATOM 6140 N N . SER B 1 239 ? 14.336 20.938 -7.785 1 96.38 239 SER B N 1
ATOM 6141 C CA . SER B 1 239 ? 15.008 19.734 -8.258 1 96.38 239 SER B CA 1
ATOM 6142 C C . SER B 1 239 ? 16.031 20.062 -9.344 1 96.38 239 SER B C 1
ATOM 6144 O O . SER B 1 239 ? 15.727 20.781 -10.297 1 96.38 239 SER B O 1
ATOM 6146 N N . VAL B 1 240 ? 17.172 19.609 -9.125 1 97.25 240 VAL B N 1
ATOM 6147 C CA . VAL B 1 240 ? 18.141 19.625 -10.211 1 97.25 240 VAL B CA 1
ATOM 6148 C C . VAL B 1 240 ? 18.109 18.297 -10.961 1 97.25 240 VAL B C 1
ATOM 6150 O O . VAL B 1 240 ? 18.312 17.234 -10.359 1 97.25 240 VAL B O 1
ATOM 6153 N N . VAL B 1 241 ? 17.875 18.391 -12.266 1 96.25 241 VAL B N 1
ATOM 6154 C CA . VAL B 1 241 ? 17.672 17.188 -13.07 1 96.25 241 VAL B CA 1
ATOM 6155 C C . VAL B 1 241 ? 18.781 17.062 -14.102 1 96.25 241 VAL B C 1
ATOM 6157 O O . VAL B 1 241 ? 19.094 18.016 -14.82 1 96.25 241 VAL B O 1
ATOM 6160 N N . TRP B 1 242 ? 19.359 15.953 -14.156 1 94.62 242 TRP B N 1
ATOM 6161 C CA . TRP B 1 242 ? 20.359 15.633 -15.172 1 94.62 242 TRP B CA 1
ATOM 6162 C C . TRP B 1 242 ? 19.781 14.695 -16.219 1 94.62 242 TRP B C 1
ATOM 6164 O O . TRP B 1 242 ? 19.234 13.633 -15.891 1 94.62 242 TRP B O 1
ATOM 6174 N N . GLU B 1 243 ? 19.922 15.039 -17.438 1 93.5 243 GLU B N 1
ATOM 6175 C CA . GLU B 1 243 ? 19.406 14.281 -18.562 1 93.5 243 GLU B CA 1
ATOM 6176 C C . GLU B 1 243 ? 20.469 14.062 -19.625 1 93.5 243 GLU B C 1
ATOM 6178 O O . GLU B 1 243 ? 21.297 14.938 -19.875 1 93.5 243 GLU B O 1
ATOM 6183 N N . GLY B 1 244 ? 20.406 12.891 -20.25 1 87.56 244 GLY B N 1
ATOM 6184 C CA . GLY B 1 244 ? 21.297 12.617 -21.359 1 87.56 244 GLY B CA 1
ATOM 6185 C C . GLY B 1 244 ? 22.609 12.016 -20.922 1 87.56 244 GLY B C 1
ATOM 6186 O O . GLY B 1 244 ? 23.594 12.055 -21.672 1 87.56 244 GLY B O 1
ATOM 6187 N N . LEU B 1 245 ? 22.688 11.477 -19.828 1 83.75 245 LEU B N 1
ATOM 6188 C CA . LEU B 1 245 ? 23.906 10.875 -19.328 1 83.75 245 LEU B CA 1
ATOM 6189 C C . LEU B 1 245 ? 24.219 9.57 -20.047 1 83.75 245 LEU B C 1
ATOM 6191 O O . LEU B 1 245 ? 23.312 8.797 -20.344 1 83.75 245 LEU B O 1
ATOM 6195 N N . GLY B 1 246 ? 25.406 9.445 -20.344 1 77.38 246 GLY B N 1
ATOM 6196 C CA . GLY B 1 246 ? 25.875 8.211 -20.953 1 77.38 246 GLY B CA 1
ATOM 6197 C C . GLY B 1 246 ? 26.562 7.277 -19.984 1 77.38 246 GLY B C 1
ATOM 6198 O O . GLY B 1 246 ? 26.672 7.59 -18.797 1 77.38 246 GLY B O 1
ATOM 6199 N N . PRO B 1 247 ? 27.047 6.184 -20.5 1 71.75 247 PRO B N 1
ATOM 6200 C CA . PRO B 1 247 ? 27.672 5.156 -19.656 1 71.75 247 PRO B CA 1
ATOM 6201 C C . PRO B 1 247 ? 28.984 5.617 -19.016 1 71.75 247 PRO B C 1
ATOM 6203 O O . PRO B 1 247 ? 29.406 5.074 -18 1 71.75 247 PRO B O 1
ATOM 6206 N N . THR B 1 248 ? 29.547 6.668 -19.594 1 72.81 248 THR B N 1
ATOM 6207 C CA . THR B 1 248 ? 30.844 7.094 -19.094 1 72.81 248 THR B CA 1
ATOM 6208 C C . THR B 1 248 ? 30.688 8.266 -18.125 1 72.81 248 THR B C 1
ATOM 6210 O O . THR B 1 248 ? 31.672 8.703 -17.516 1 72.81 248 THR B O 1
ATOM 6213 N N . ASP B 1 249 ? 29.547 8.742 -18.031 1 80.88 249 ASP B N 1
ATOM 6214 C CA . ASP B 1 249 ? 29.328 9.875 -17.141 1 80.88 249 ASP B CA 1
ATOM 6215 C C . ASP B 1 249 ? 29.406 9.445 -15.672 1 80.88 249 ASP B C 1
ATOM 6217 O O . ASP B 1 249 ? 29.047 8.312 -15.336 1 80.88 249 ASP B O 1
ATOM 6221 N N . MET B 1 250 ? 29.859 10.312 -14.898 1 78.19 250 MET B N 1
ATOM 6222 C CA . MET B 1 250 ? 30.031 10.023 -13.477 1 78.19 250 MET B CA 1
ATOM 6223 C C . MET B 1 250 ? 28.719 10.219 -12.727 1 78.19 250 MET B C 1
ATOM 6225 O O . MET B 1 250 ? 28.109 11.297 -12.789 1 78.19 250 MET B O 1
ATOM 6229 N N . VAL B 1 251 ? 28.281 9.195 -12.086 1 82.44 251 VAL B N 1
ATOM 6230 C CA . VAL B 1 251 ? 27.094 9.219 -11.227 1 82.44 251 VAL B CA 1
ATOM 6231 C C . VAL B 1 251 ? 27.438 8.617 -9.867 1 82.44 251 VAL B C 1
ATOM 6233 O O . VAL B 1 251 ? 28.047 7.547 -9.789 1 82.44 251 VAL B O 1
ATOM 6236 N N . ILE B 1 252 ? 27.109 9.352 -8.836 1 80.56 252 ILE B N 1
ATOM 6237 C CA . ILE B 1 252 ? 27.359 8.859 -7.484 1 80.56 252 ILE B CA 1
ATOM 6238 C C . ILE B 1 252 ? 26.062 8.281 -6.902 1 80.56 252 ILE B C 1
ATOM 6240 O O . ILE B 1 252 ? 25.047 8.969 -6.84 1 80.56 252 ILE B O 1
ATOM 6244 N N . THR B 1 253 ? 26.172 7.066 -6.445 1 74.38 253 THR B N 1
ATOM 6245 C CA . THR B 1 253 ? 24.984 6.359 -5.984 1 74.38 253 THR B CA 1
ATOM 6246 C C . THR B 1 253 ? 24.984 6.25 -4.461 1 74.38 253 THR B C 1
ATOM 6248 O O . THR B 1 253 ? 23.953 5.945 -3.859 1 74.38 253 THR B O 1
ATOM 6251 N N . ASP B 1 254 ? 26.109 6.473 -3.908 1 72.56 254 ASP B N 1
ATOM 6252 C CA . ASP B 1 254 ? 26.219 6.402 -2.455 1 72.56 254 ASP B CA 1
ATOM 6253 C C . ASP B 1 254 ? 26.312 7.801 -1.844 1 72.56 254 ASP B C 1
ATOM 6255 O O . ASP B 1 254 ? 27.328 8.492 -2.014 1 72.56 254 ASP B O 1
ATOM 6259 N N . ALA B 1 255 ? 25.344 8.062 -1.138 1 74.31 255 ALA B N 1
ATOM 6260 C CA . ALA B 1 255 ? 25.297 9.391 -0.534 1 74.31 255 ALA B CA 1
ATOM 6261 C C . ALA B 1 255 ? 26.484 9.633 0.386 1 74.31 255 ALA B C 1
ATOM 6263 O O . ALA B 1 255 ? 26.859 10.773 0.639 1 74.31 255 ALA B O 1
ATOM 6264 N N . ARG B 1 256 ? 27.234 8.578 0.869 1 76.12 256 ARG B N 1
ATOM 6265 C CA . ARG B 1 256 ? 28.375 8.719 1.771 1 76.12 256 ARG B CA 1
ATOM 6266 C C . ARG B 1 256 ? 29.594 9.258 1.033 1 76.12 256 ARG B C 1
ATOM 6268 O O . ARG B 1 256 ? 30.547 9.734 1.66 1 76.12 256 ARG B O 1
ATOM 6275 N N . GLN B 1 257 ? 29.422 9.242 -0.203 1 82.25 257 GLN B N 1
ATOM 6276 C CA . GLN B 1 257 ? 30.531 9.711 -1.026 1 82.25 257 GLN B CA 1
ATOM 6277 C C . GLN B 1 257 ? 30.312 11.156 -1.455 1 82.25 257 GLN B C 1
ATOM 6279 O O . GLN B 1 257 ? 31.062 11.68 -2.293 1 82.25 257 GLN B O 1
ATOM 6284 N N . LEU B 1 258 ? 29.312 11.75 -0.885 1 88 258 LEU B N 1
ATOM 6285 C CA . LEU B 1 258 ? 28.984 13.125 -1.237 1 88 258 LEU B CA 1
ATOM 6286 C C . LEU B 1 258 ? 29.062 14.031 -0.016 1 88 258 LEU B C 1
ATOM 6288 O O . LEU B 1 258 ? 28.797 13.602 1.107 1 88 258 LEU B O 1
ATOM 6292 N N . VAL B 1 259 ? 29.531 15.172 -0.247 1 90.06 259 VAL B N 1
ATOM 6293 C CA . VAL B 1 259 ? 29.453 16.234 0.748 1 90.06 259 VAL B CA 1
ATOM 6294 C C . VAL B 1 259 ? 28.484 17.312 0.275 1 90.06 259 VAL B C 1
ATOM 6296 O O . VAL B 1 259 ? 28.641 17.875 -0.812 1 90.06 259 VAL B O 1
ATOM 6299 N N . PHE B 1 260 ? 27.594 17.609 1.108 1 92.38 260 PHE B N 1
ATOM 6300 C CA . PHE B 1 260 ? 26.562 18.578 0.751 1 92.38 260 PHE B CA 1
ATOM 6301 C C . PHE B 1 260 ? 26.859 19.938 1.397 1 92.38 260 PHE B C 1
ATOM 6303 O O . PHE B 1 260 ? 27.047 20.016 2.611 1 92.38 260 PHE B O 1
ATOM 6310 N N . GLY B 1 261 ? 27 20.906 0.531 1 92.5 261 GLY B N 1
ATOM 6311 C CA . GLY B 1 261 ? 27.031 22.281 1.005 1 92.5 261 GLY B CA 1
ATOM 6312 C C . GLY B 1 261 ? 25.672 22.938 1.048 1 92.5 261 GLY B C 1
ATOM 6313 O O . GLY B 1 261 ? 25.188 23.469 0.041 1 92.5 261 GLY B O 1
ATOM 6314 N N . ASP B 1 262 ? 25.172 23.062 2.209 1 93 262 ASP B N 1
ATOM 6315 C CA . ASP B 1 262 ? 23.781 23.5 2.299 1 93 262 ASP B CA 1
ATOM 6316 C C . ASP B 1 262 ? 23.703 25 2.615 1 93 262 ASP B C 1
ATOM 6318 O O . ASP B 1 262 ? 22.609 25.516 2.883 1 93 262 ASP B O 1
ATOM 6322 N N . GLY B 1 263 ? 24.828 25.656 2.641 1 91.62 263 GLY B N 1
ATOM 6323 C CA . GLY B 1 263 ? 24.828 27.094 2.875 1 91.62 263 GLY B CA 1
ATOM 6324 C C . GLY B 1 263 ? 24.406 27.469 4.281 1 91.62 263 GLY B C 1
ATOM 6325 O O . GLY B 1 263 ? 23.641 28.422 4.469 1 91.62 263 GLY B O 1
ATOM 6326 N N . GLY B 1 264 ? 24.875 26.719 5.254 1 91.12 264 GLY B N 1
ATOM 6327 C CA . GLY B 1 264 ? 24.469 26.969 6.633 1 91.12 264 GLY B CA 1
ATOM 6328 C C . GLY B 1 264 ? 23.031 26.594 6.914 1 91.12 264 GLY B C 1
ATOM 6329 O O . GLY B 1 264 ? 22.391 27.203 7.777 1 91.12 264 GLY B O 1
ATOM 6330 N N . GLY B 1 265 ? 22.5 25.766 6.07 1 93.12 265 GLY B N 1
ATOM 6331 C CA . GLY B 1 265 ? 21.125 25.328 6.273 1 93.12 265 GLY B CA 1
ATOM 6332 C C . GLY B 1 265 ? 20.125 26.078 5.402 1 93.12 265 GLY B C 1
ATOM 6333 O O . GLY B 1 265 ? 18.922 25.844 5.504 1 93.12 265 GLY B O 1
ATOM 6334 N N . ALA B 1 266 ? 20.594 26.953 4.582 1 93.25 266 ALA B N 1
ATOM 6335 C CA . ALA B 1 266 ? 19.719 27.703 3.68 1 93.25 266 ALA B CA 1
ATOM 6336 C C . ALA B 1 266 ? 19 26.766 2.719 1 93.25 266 ALA B C 1
ATOM 6338 O O . ALA B 1 266 ? 17.906 27.062 2.236 1 93.25 266 ALA B O 1
ATOM 6339 N N . ILE B 1 267 ? 19.641 25.672 2.457 1 94.75 267 ILE B N 1
ATOM 6340 C CA . ILE B 1 267 ? 19.047 24.625 1.623 1 94.75 267 ILE B CA 1
ATOM 6341 C C . ILE B 1 267 ? 19.047 23.297 2.375 1 94.75 267 ILE B C 1
ATOM 6343 O O . ILE B 1 267 ? 19.953 23.016 3.162 1 94.75 267 ILE B O 1
ATOM 6347 N N . ARG B 1 268 ? 17.969 22.578 2.158 1 93.69 268 ARG B N 1
ATOM 6348 C CA . ARG B 1 268 ? 17.891 21.203 2.648 1 93.69 268 ARG B CA 1
ATOM 6349 C C . ARG B 1 268 ? 17.766 20.219 1.494 1 93.69 268 ARG B C 1
ATOM 6351 O O . ARG B 1 268 ? 16.812 20.297 0.707 1 93.69 268 ARG B O 1
ATOM 6358 N N . PHE B 1 269 ? 18.656 19.312 1.485 1 93.31 269 PHE B N 1
ATOM 6359 C CA . PHE B 1 269 ? 18.625 18.297 0.437 1 93.31 269 PHE B CA 1
ATOM 6360 C C . PHE B 1 269 ? 17.766 17.109 0.856 1 93.31 269 PHE B C 1
ATOM 6362 O O . PHE B 1 269 ? 17.75 16.734 2.029 1 93.31 269 PHE B O 1
ATOM 6369 N N . SER B 1 270 ? 17.125 16.562 -0.124 1 89.31 270 SER B N 1
ATOM 6370 C CA . SER B 1 270 ? 16.312 15.383 0.131 1 89.31 270 SER B CA 1
ATOM 6371 C C . SER B 1 270 ? 17.172 14.133 0.244 1 89.31 270 SER B C 1
ATOM 6373 O O . SER B 1 270 ? 18.203 14.016 -0.433 1 89.31 270 SER B O 1
ATOM 6375 N N . LEU B 1 271 ? 16.656 13.242 1.083 1 80.25 271 LEU B N 1
ATOM 6376 C CA . LEU B 1 271 ? 17.344 11.961 1.242 1 80.25 271 LEU B CA 1
ATOM 6377 C C . LEU B 1 271 ? 16.828 10.938 0.233 1 80.25 271 LEU B C 1
ATOM 6379 O O . LEU B 1 271 ? 17.438 9.875 0.061 1 80.25 271 LEU B O 1
ATOM 6383 N N . THR B 1 272 ? 15.797 11.297 -0.343 1 82.38 272 THR B N 1
ATOM 6384 C CA . THR B 1 272 ? 15.227 10.398 -1.345 1 82.38 272 THR B CA 1
ATOM 6385 C C . THR B 1 272 ? 15.461 10.945 -2.75 1 82.38 272 THR B C 1
ATOM 6387 O O . THR B 1 272 ? 15.648 12.156 -2.932 1 82.38 272 THR B O 1
ATOM 6390 N N . GLY B 1 273 ? 15.508 9.945 -3.615 1 81.31 273 GLY B N 1
ATOM 6391 C CA . GLY B 1 273 ? 15.859 10.344 -4.969 1 81.31 273 GLY B CA 1
ATOM 6392 C C . GLY B 1 273 ? 14.695 10.25 -5.938 1 81.31 273 GLY B C 1
ATOM 6393 O O . GLY B 1 273 ? 13.586 9.859 -5.555 1 81.31 273 GLY B O 1
ATOM 6394 N N . ARG B 1 274 ? 15.023 10.883 -7.148 1 85.38 274 ARG B N 1
ATOM 6395 C CA . ARG B 1 274 ? 14.148 10.781 -8.312 1 85.38 274 ARG B CA 1
ATOM 6396 C C . ARG B 1 274 ? 14.922 10.289 -9.531 1 85.38 274 ARG B C 1
ATOM 6398 O O . ARG B 1 274 ? 16.062 10.68 -9.75 1 85.38 274 ARG B O 1
ATOM 6405 N N . TYR B 1 275 ? 14.258 9.398 -10.227 1 83.75 275 TYR B N 1
ATOM 6406 C CA . TYR B 1 275 ? 14.828 9.109 -11.539 1 83.75 275 TYR B CA 1
ATOM 6407 C C . TYR B 1 275 ? 13.75 8.648 -12.508 1 83.75 275 TYR B C 1
ATOM 6409 O O . TYR B 1 275 ? 12.672 8.219 -12.094 1 83.75 275 TYR B O 1
ATOM 6417 N N . GLY B 1 276 ? 13.992 8.867 -13.75 1 83.44 276 GLY B N 1
ATOM 6418 C CA . GLY B 1 276 ? 13.07 8.547 -14.828 1 83.44 276 GLY B CA 1
ATOM 6419 C C . GLY B 1 276 ? 13.695 7.699 -15.922 1 83.44 276 GLY B C 1
ATOM 6420 O O . GLY B 1 276 ? 14.906 7.746 -16.125 1 83.44 276 GLY B O 1
ATOM 6421 N N . GLU B 1 277 ? 12.852 6.973 -16.594 1 76.62 277 GLU B N 1
ATOM 6422 C CA . GLU B 1 277 ? 13.328 6.09 -17.641 1 76.62 277 GLU B CA 1
ATOM 6423 C C . GLU B 1 277 ? 13.281 6.777 -19 1 76.62 277 GLU B C 1
ATOM 6425 O O . GLU B 1 277 ? 13.898 6.309 -19.969 1 76.62 277 GLU B O 1
ATOM 6430 N N . ASN B 1 278 ? 12.609 7.867 -19.016 1 79.38 278 ASN B N 1
ATOM 6431 C CA . ASN B 1 278 ? 12.438 8.562 -20.281 1 79.38 278 ASN B CA 1
ATOM 6432 C C . ASN B 1 278 ? 12.992 9.984 -20.219 1 79.38 278 ASN B C 1
ATOM 6434 O O . ASN B 1 278 ? 12.852 10.664 -19.203 1 79.38 278 ASN B O 1
ATOM 6438 N N . ASP B 1 279 ? 13.516 10.344 -21.359 1 81.75 279 ASP B N 1
ATOM 6439 C CA . ASP B 1 279 ? 13.984 11.719 -21.484 1 81.75 279 ASP B CA 1
ATOM 6440 C C . ASP B 1 279 ? 12.812 12.68 -21.672 1 81.75 279 ASP B C 1
ATOM 6442 O O . ASP B 1 279 ? 11.781 12.305 -22.234 1 81.75 279 ASP B O 1
ATOM 6446 N N . GLY B 1 280 ? 13.008 13.844 -21.266 1 84.06 280 GLY B N 1
ATOM 6447 C CA . GLY B 1 280 ? 12.023 14.883 -21.516 1 84.06 280 GLY B CA 1
ATOM 6448 C C . GLY B 1 280 ? 10.906 14.922 -20.484 1 84.06 280 GLY B C 1
ATOM 6449 O O . GLY B 1 280 ? 10.031 15.789 -20.547 1 84.06 280 GLY B O 1
ATOM 6450 N N . GLU B 1 281 ? 10.938 13.961 -19.688 1 86.5 281 GLU B N 1
ATOM 6451 C CA . GLU B 1 281 ? 9.922 13.93 -18.641 1 86.5 281 GLU B CA 1
ATOM 6452 C C . GLU B 1 281 ? 10.539 14.188 -17.266 1 86.5 281 GLU B C 1
ATOM 6454 O O . GLU B 1 281 ? 11.695 13.836 -17.031 1 86.5 281 GLU B O 1
ATOM 6459 N N . PHE B 1 282 ? 9.734 14.922 -16.469 1 91 282 PHE B N 1
ATOM 6460 C CA . PHE B 1 282 ? 10.195 15.102 -15.094 1 91 282 PHE B CA 1
ATOM 6461 C C . PHE B 1 282 ? 10.312 13.758 -14.383 1 91 282 PHE B C 1
ATOM 6463 O O . PHE B 1 282 ? 9.398 12.938 -14.438 1 91 282 PHE B O 1
ATOM 6470 N N . PRO B 1 283 ? 11.43 13.492 -13.742 1 88.88 283 PRO B N 1
ATOM 6471 C CA . PRO B 1 283 ? 11.68 12.164 -13.18 1 88.88 283 PRO B CA 1
ATOM 6472 C C . PRO B 1 283 ? 10.711 11.812 -12.055 1 88.88 283 PRO B C 1
ATOM 6474 O O . PRO B 1 283 ? 10.258 12.703 -11.328 1 88.88 283 PRO B O 1
ATOM 6477 N N . ASP B 1 284 ? 10.57 10.555 -11.883 1 84.38 284 ASP B N 1
ATOM 6478 C CA . ASP B 1 284 ? 9.641 10.039 -10.883 1 84.38 284 ASP B CA 1
ATOM 6479 C C . ASP B 1 284 ? 10.312 9.953 -9.508 1 84.38 284 ASP B C 1
ATOM 6481 O O . ASP B 1 284 ? 11.508 9.688 -9.414 1 84.38 284 ASP B O 1
ATOM 6485 N N . PHE B 1 285 ? 9.477 10.156 -8.516 1 81.44 285 PHE B N 1
ATOM 6486 C CA . PHE B 1 285 ? 9.93 10 -7.141 1 81.44 285 PHE B CA 1
ATOM 6487 C C . PHE B 1 285 ? 10.266 8.547 -6.836 1 81.44 285 PHE B C 1
ATOM 6489 O O . PHE B 1 285 ? 9.562 7.637 -7.27 1 81.44 285 PHE B O 1
ATOM 6496 N N . ARG B 1 286 ? 11.359 8.398 -6.152 1 77.44 286 ARG B N 1
ATOM 6497 C CA . ARG B 1 286 ? 11.773 7.086 -5.656 1 77.44 286 ARG B CA 1
ATOM 6498 C C . ARG B 1 286 ? 12.07 7.137 -4.16 1 77.44 286 ARG B C 1
ATOM 6500 O O . ARG B 1 286 ? 12.773 8.031 -3.693 1 77.44 286 ARG B O 1
ATOM 6507 N N . ALA B 1 287 ? 11.414 6.379 -3.383 1 71.12 287 ALA B N 1
ATOM 6508 C CA . ALA B 1 287 ? 11.688 6.324 -1.95 1 71.12 287 ALA B CA 1
ATOM 6509 C C . ALA B 1 287 ? 13.023 5.633 -1.672 1 71.12 287 ALA B C 1
ATOM 6511 O O . ALA B 1 287 ? 13.094 4.727 -0.838 1 71.12 287 ALA B O 1
ATOM 6512 N N . GLU B 1 288 ? 14.086 6.008 -2.424 1 74.56 288 GLU B N 1
ATOM 6513 C CA . GLU B 1 288 ? 15.445 5.492 -2.314 1 74.56 288 GLU B CA 1
ATOM 6514 C C . GLU B 1 288 ? 16.469 6.625 -2.311 1 74.56 288 GLU B C 1
ATOM 6516 O O . GLU B 1 288 ? 16.109 7.785 -2.535 1 74.56 288 GLU B O 1
ATOM 6521 N N . GLN B 1 289 ? 17.641 6.23 -2.025 1 76.62 289 GLN B N 1
ATOM 6522 C CA . GLN B 1 289 ? 18.703 7.234 -2.016 1 76.62 289 GLN B CA 1
ATOM 6523 C C . GLN B 1 289 ? 18.859 7.879 -3.389 1 76.62 289 GLN B C 1
ATOM 6525 O O . GLN B 1 289 ? 18.703 7.215 -4.414 1 76.62 289 GLN B O 1
ATOM 6530 N N . PRO B 1 290 ? 19.203 9.109 -3.354 1 81.19 290 PRO B N 1
ATOM 6531 C CA . PRO B 1 290 ? 19.328 9.797 -4.637 1 81.19 290 PRO B CA 1
ATOM 6532 C C . PRO B 1 290 ? 20.594 9.391 -5.395 1 81.19 290 PRO B C 1
ATOM 6534 O O . PRO B 1 290 ? 21.625 9.117 -4.777 1 81.19 290 PRO B O 1
ATOM 6537 N N . LEU B 1 291 ? 20.5 9.32 -6.637 1 83.5 291 LEU B N 1
ATOM 6538 C CA . LEU B 1 291 ? 21.609 9.242 -7.574 1 83.5 291 LEU B CA 1
ATOM 6539 C C . LEU B 1 291 ? 21.984 10.625 -8.086 1 83.5 291 LEU B C 1
ATOM 6541 O O . LEU B 1 291 ? 21.156 11.328 -8.672 1 83.5 291 LEU B O 1
ATOM 6545 N N . VAL B 1 292 ? 23.172 10.977 -7.828 1 89.88 292 VAL B N 1
ATOM 6546 C CA . VAL B 1 292 ? 23.547 12.359 -8.094 1 89.88 292 VAL B CA 1
ATOM 6547 C C . VAL B 1 292 ? 24.609 12.406 -9.203 1 89.88 292 VAL B C 1
ATOM 6549 O O . VAL B 1 292 ? 25.594 11.672 -9.156 1 89.88 292 VAL B O 1
ATOM 6552 N N . ALA B 1 293 ? 24.391 13.258 -10.18 1 90.81 293 ALA B N 1
ATOM 6553 C CA . ALA B 1 293 ? 25.281 13.305 -11.328 1 90.81 293 ALA B CA 1
ATOM 6554 C C . ALA B 1 293 ? 25.969 14.664 -11.438 1 90.81 293 ALA B C 1
ATOM 6556 O O . ALA B 1 293 ? 26.688 14.93 -12.406 1 90.81 293 ALA B O 1
ATOM 6557 N N . GLY B 1 294 ? 25.75 15.469 -10.469 1 94.12 294 GLY B N 1
ATOM 6558 C CA . GLY B 1 294 ? 26.359 16.781 -10.531 1 94.12 294 GLY B CA 1
ATOM 6559 C C . GLY B 1 294 ? 26.062 17.641 -9.32 1 94.12 294 GLY B C 1
ATOM 6560 O O . GLY B 1 294 ? 25.844 17.125 -8.219 1 94.12 294 GLY B O 1
ATOM 6561 N N . SER B 1 295 ? 26.219 18.969 -9.625 1 96.38 295 SER B N 1
ATOM 6562 C CA . SER B 1 295 ? 26.094 19.953 -8.555 1 96.38 295 SER B CA 1
ATOM 6563 C C . SER B 1 295 ? 25.547 21.266 -9.078 1 96.38 295 SER B C 1
ATOM 6565 O O . SER B 1 295 ? 25.031 21.328 -10.203 1 96.38 295 SER B O 1
ATOM 6567 N N . PHE B 1 296 ? 25.516 22.219 -8.188 1 97.94 296 PHE B N 1
ATOM 6568 C CA . PHE B 1 296 ? 25.219 23.609 -8.555 1 97.94 296 PHE B CA 1
ATOM 6569 C C . PHE B 1 296 ? 25.891 24.578 -7.598 1 97.94 296 PHE B C 1
ATOM 6571 O O . PHE B 1 296 ? 26.312 24.188 -6.508 1 97.94 296 PHE B O 1
ATOM 6578 N N . ILE B 1 297 ? 26.047 25.75 -8.109 1 97.06 297 ILE B N 1
ATOM 6579 C CA . ILE B 1 297 ? 26.594 26.828 -7.305 1 97.06 297 ILE B CA 1
ATOM 6580 C C . ILE B 1 297 ? 25.484 27.828 -6.941 1 97.06 297 ILE B C 1
ATOM 6582 O O . ILE B 1 297 ? 24.656 28.172 -7.785 1 97.06 297 ILE B O 1
ATOM 6586 N N . PHE B 1 298 ? 25.516 28.203 -5.68 1 96.38 298 PHE B N 1
ATOM 6587 C CA . PHE B 1 298 ? 24.484 29.141 -5.238 1 96.38 298 PHE B CA 1
ATOM 6588 C C . PHE B 1 298 ? 25.031 30.094 -4.176 1 96.38 298 PHE B C 1
ATOM 6590 O O . PHE B 1 298 ? 26.141 29.906 -3.693 1 96.38 298 PHE B O 1
ATOM 6597 N N . SER B 1 299 ? 24.297 31.141 -3.951 1 94 299 SER B N 1
ATOM 6598 C CA . SER B 1 299 ? 24.578 32.094 -2.879 1 94 299 SER B CA 1
ATOM 6599 C C . SER B 1 299 ? 23.344 32.344 -2.027 1 94 299 SER B C 1
ATOM 6601 O O . SER B 1 299 ? 22.219 32.156 -2.488 1 94 299 SER B O 1
ATOM 6603 N N . VAL B 1 300 ? 23.641 32.688 -0.797 1 93.19 300 VAL B N 1
ATOM 6604 C CA . VAL B 1 300 ? 22.547 33.031 0.104 1 93.19 300 VAL B CA 1
ATOM 6605 C C . VAL B 1 300 ? 22.141 34.5 -0.117 1 93.19 300 VAL B C 1
ATOM 6607 O O . VAL B 1 300 ? 23 35.406 -0.128 1 93.19 300 VAL B O 1
ATOM 6610 N N . HIS B 1 301 ? 20.906 34.594 -0.351 1 91.25 301 HIS B N 1
ATOM 6611 C CA . HIS B 1 301 ? 20.375 35.938 -0.595 1 91.25 301 HIS B CA 1
ATOM 6612 C C . HIS B 1 301 ? 19.875 36.562 0.697 1 91.25 301 HIS B C 1
ATOM 6614 O O . HIS B 1 301 ? 19.422 35.875 1.609 1 91.25 301 HIS B O 1
ATOM 6620 N N . ASP B 1 302 ? 19.938 37.906 0.898 1 89.19 302 ASP B N 1
ATOM 6621 C CA . ASP B 1 302 ? 19.406 38.688 2.014 1 89.19 302 ASP B CA 1
ATOM 6622 C C . ASP B 1 302 ? 20.078 38.281 3.328 1 89.19 302 ASP B C 1
ATOM 6624 O O . ASP B 1 302 ? 19.391 37.906 4.285 1 89.19 302 ASP B O 1
ATOM 6628 N N . LYS B 1 303 ? 21.266 38.469 3.348 1 88.69 303 LYS B N 1
ATOM 6629 C CA . LYS B 1 303 ? 22.062 38.156 4.527 1 88.69 303 LYS B CA 1
ATOM 6630 C C . LYS B 1 303 ? 21.609 38.969 5.734 1 88.69 303 LYS B C 1
ATOM 6632 O O . LYS B 1 303 ? 21.594 38.5 6.863 1 88.69 303 LYS B O 1
ATOM 6637 N N . ASN B 1 304 ? 21.266 40.188 5.445 1 90.5 304 ASN B N 1
ATOM 6638 C CA . ASN B 1 304 ? 20.781 41.031 6.523 1 90.5 304 ASN B CA 1
ATOM 6639 C C . ASN B 1 304 ? 19.5 40.5 7.152 1 90.5 304 ASN B C 1
ATOM 6641 O O . ASN B 1 304 ? 19.344 40.531 8.375 1 90.5 304 ASN B O 1
ATOM 6645 N N . GLY B 1 305 ? 18.672 40.125 6.309 1 91.75 305 GLY B N 1
ATOM 6646 C CA . GLY B 1 305 ? 17.453 39.5 6.805 1 91.75 305 GLY B CA 1
ATOM 6647 C C . GLY B 1 305 ? 17.703 38.25 7.629 1 91.75 305 GLY B C 1
ATOM 6648 O O . GLY B 1 305 ? 17.031 38.031 8.641 1 91.75 305 GLY B O 1
ATOM 6649 N N . LEU B 1 306 ? 18.641 37.5 7.238 1 92.69 306 LEU B N 1
ATOM 6650 C CA . LEU B 1 306 ? 18.984 36.281 7.973 1 92.69 306 LEU B CA 1
ATOM 6651 C C . LEU B 1 306 ? 19.562 36.625 9.344 1 92.69 306 LEU B C 1
ATOM 6653 O O . LEU B 1 306 ? 19.219 36 10.344 1 92.69 306 LEU B O 1
ATOM 6657 N N . ASP B 1 307 ? 20.375 37.594 9.305 1 92.69 307 ASP B N 1
ATOM 6658 C CA . ASP B 1 307 ? 20.984 38.031 10.562 1 92.69 307 ASP B CA 1
ATOM 6659 C C . ASP B 1 307 ? 19.922 38.5 11.547 1 92.69 307 ASP B C 1
ATOM 6661 O O . ASP B 1 307 ? 19.984 38.188 12.734 1 92.69 307 ASP B O 1
ATOM 6665 N N . LYS B 1 308 ? 19.078 39.281 11.047 1 94.12 308 LYS B N 1
ATOM 6666 C CA . LYS B 1 308 ? 17.984 39.781 11.891 1 94.12 308 LYS B CA 1
ATOM 6667 C C . LYS B 1 308 ? 17.125 38.625 12.414 1 94.12 308 LYS B C 1
ATOM 6669 O O . LYS B 1 308 ? 16.719 38.625 13.578 1 94.12 308 LYS B O 1
ATOM 6674 N N . PHE B 1 309 ? 16.859 37.75 11.562 1 93.88 309 PHE B N 1
ATOM 6675 C CA . PHE B 1 309 ? 16.078 36.594 11.938 1 93.88 309 PHE B CA 1
ATOM 6676 C C . PHE B 1 309 ? 16.75 35.812 13.055 1 93.88 309 PHE B C 1
ATOM 6678 O O . PHE B 1 309 ? 16.109 35.438 14.039 1 93.88 309 PHE B O 1
ATOM 6685 N N . LEU B 1 310 ? 18.031 35.562 12.93 1 94.62 310 LEU B N 1
ATOM 6686 C CA . LEU B 1 310 ? 18.812 34.781 13.898 1 94.62 310 LEU B CA 1
ATOM 6687 C C . LEU B 1 310 ? 18.938 35.531 15.219 1 94.62 310 LEU B C 1
ATOM 6689 O O . LEU B 1 310 ? 18.906 34.938 16.281 1 94.62 310 LEU B O 1
ATOM 6693 N N . ALA B 1 311 ? 19.062 36.75 15.062 1 95.31 311 ALA B N 1
ATOM 6694 C CA . ALA B 1 311 ? 19.219 37.594 16.266 1 95.31 311 ALA B CA 1
ATOM 6695 C C . ALA B 1 311 ? 17.953 37.562 17.109 1 95.31 311 ALA B C 1
ATOM 6697 O O . ALA B 1 311 ? 18.016 37.719 18.328 1 95.31 311 ALA B O 1
ATOM 6698 N N . GLY B 1 312 ? 16.844 37.344 16.531 1 96.62 312 GLY B N 1
ATOM 6699 C CA . GLY B 1 312 ? 15.57 37.375 17.219 1 96.62 312 GLY B CA 1
ATOM 6700 C C . GLY B 1 312 ? 15.219 36.062 17.859 1 96.62 312 GLY B C 1
ATOM 6701 O O . GLY B 1 312 ? 14.219 35.938 18.578 1 96.62 312 GLY B O 1
ATOM 6702 N N . LYS B 1 313 ? 16.062 35.062 17.75 1 96 313 LYS B N 1
ATOM 6703 C CA . LYS B 1 313 ? 15.766 33.688 18.188 1 96 313 LYS B CA 1
ATOM 6704 C C . LYS B 1 313 ? 15.578 33.625 19.688 1 96 313 LYS B C 1
ATOM 6706 O O . LYS B 1 313 ? 14.602 33.062 20.172 1 96 313 LYS B O 1
ATOM 6711 N N . PRO B 1 314 ? 16.438 34.25 20.469 1 96.75 314 PRO B N 1
ATOM 6712 C CA . PRO B 1 314 ? 16.266 34.156 21.922 1 96.75 314 PRO B CA 1
ATOM 6713 C C . PRO B 1 314 ? 14.945 34.75 22.391 1 96.75 314 PRO B C 1
ATOM 6715 O O . PRO B 1 314 ? 14.289 34.219 23.266 1 96.75 314 PRO B O 1
ATOM 6718 N N . ASP B 1 315 ? 14.578 35.812 21.828 1 97.75 315 ASP B N 1
ATOM 6719 C CA . ASP B 1 315 ? 13.328 36.469 22.203 1 97.75 315 ASP B CA 1
ATOM 6720 C C . ASP B 1 315 ? 12.125 35.594 21.812 1 97.75 315 ASP B C 1
ATOM 6722 O O . ASP B 1 315 ? 11.188 35.469 22.594 1 97.75 315 ASP B O 1
ATOM 6726 N N . ARG B 1 316 ? 12.148 35.094 20.672 1 97.88 316 ARG B N 1
ATOM 6727 C CA . ARG B 1 316 ? 11.07 34.219 20.234 1 97.88 316 ARG B CA 1
ATOM 6728 C C . ARG B 1 316 ? 10.938 33 21.141 1 97.88 316 ARG B C 1
ATOM 6730 O O . ARG B 1 316 ? 9.828 32.594 21.484 1 97.88 316 ARG B O 1
ATOM 6737 N N . LEU B 1 317 ? 12.07 32.469 21.5 1 97.75 317 LEU B N 1
ATOM 6738 C CA . LEU B 1 317 ? 12.094 31.281 22.359 1 97.75 317 LEU B CA 1
ATOM 6739 C C . LEU B 1 317 ? 11.5 31.594 23.734 1 97.75 317 LEU B C 1
ATOM 6741 O O . LEU B 1 317 ? 10.727 30.812 24.281 1 97.75 317 LEU B O 1
ATOM 6745 N N . GLN B 1 318 ? 11.883 32.688 24.266 1 97.94 318 GLN B N 1
ATOM 6746 C CA . GLN B 1 318 ? 11.367 33.094 25.578 1 97.94 318 GLN B CA 1
ATOM 6747 C C . GLN B 1 318 ? 9.859 33.281 25.531 1 97.94 318 GLN B C 1
ATOM 6749 O O . GLN B 1 318 ? 9.141 32.75 26.391 1 97.94 318 GLN B O 1
ATOM 6754 N N . LYS B 1 319 ? 9.406 34 24.594 1 98.06 319 LYS B N 1
ATOM 6755 C CA . LYS B 1 319 ? 7.969 34.25 24.453 1 98.06 319 LYS B CA 1
ATOM 6756 C C . LYS B 1 319 ? 7.211 32.938 24.25 1 98.06 319 LYS B C 1
ATOM 6758 O O . LYS B 1 319 ? 6.129 32.75 24.797 1 98.06 319 LYS B O 1
ATOM 6763 N N . TRP B 1 320 ? 7.77 32.094 23.469 1 97.62 320 TRP B N 1
ATOM 6764 C CA . TRP B 1 320 ? 7.125 30.844 23.156 1 97.62 320 TRP B CA 1
ATOM 6765 C C . TRP B 1 320 ? 7.074 29.938 24.375 1 97.62 320 TRP B C 1
ATOM 6767 O O . TRP B 1 320 ? 6.066 29.266 24.625 1 97.62 320 TRP B O 1
ATOM 6777 N N . THR B 1 321 ? 8.125 29.891 25.109 1 97.88 321 THR B N 1
ATOM 6778 C CA . THR B 1 321 ? 8.18 29.109 26.328 1 97.88 321 THR B CA 1
ATOM 6779 C C . THR B 1 321 ? 7.094 29.531 27.312 1 97.88 321 THR B C 1
ATOM 6781 O O . THR B 1 321 ? 6.43 28.703 27.922 1 97.88 321 THR B O 1
ATOM 6784 N N . GLU B 1 322 ? 6.934 30.766 27.422 1 97.75 322 GLU B N 1
ATOM 6785 C CA . GLU B 1 322 ? 5.891 31.297 28.281 1 97.75 322 GLU B CA 1
ATOM 6786 C C . GLU B 1 322 ? 4.504 30.922 27.781 1 97.75 322 GLU B C 1
ATOM 6788 O O . GLU B 1 322 ? 3.641 30.516 28.578 1 97.75 322 GLU B O 1
ATOM 6793 N N . LYS B 1 323 ? 4.348 31.094 26.547 1 97.5 323 LYS B N 1
ATOM 6794 C CA . LYS B 1 323 ? 3.068 30.734 25.953 1 97.5 323 LYS B CA 1
ATOM 6795 C C . LYS B 1 323 ? 2.76 29.25 26.172 1 97.5 323 LYS B C 1
ATOM 6797 O O . LYS B 1 323 ? 1.62 28.891 26.469 1 97.5 323 LYS B O 1
ATOM 6802 N N . GLN B 1 324 ? 3.758 28.406 25.984 1 97.31 324 GLN B N 1
ATOM 6803 C CA . GLN B 1 324 ? 3.586 26.969 26.172 1 97.31 324 GLN B CA 1
ATOM 6804 C C . GLN B 1 324 ? 3.244 26.641 27.625 1 97.31 324 GLN B C 1
ATOM 6806 O O . GLN B 1 324 ? 2.447 25.734 27.875 1 97.31 324 GLN B O 1
ATOM 6811 N N . HIS B 1 325 ? 3.846 27.344 28.516 1 97.06 325 HIS B N 1
ATOM 6812 C CA . HIS B 1 325 ? 3.549 27.141 29.938 1 97.06 325 HIS B CA 1
ATOM 6813 C C . HIS B 1 325 ? 2.098 27.5 30.25 1 97.06 325 HIS B C 1
ATOM 6815 O O . HIS B 1 325 ? 1.407 26.75 30.938 1 97.06 325 HIS B O 1
ATOM 6821 N N . HIS B 1 326 ? 1.712 28.578 29.75 1 97.5 326 HIS B N 1
ATOM 6822 C CA . HIS B 1 326 ? 0.33 29 29.953 1 97.5 326 HIS B CA 1
ATOM 6823 C C . HIS B 1 326 ? -0.646 28 29.344 1 97.5 326 HIS B C 1
ATOM 6825 O O . HIS B 1 326 ? -1.684 27.703 29.922 1 97.5 326 HIS B O 1
ATOM 6831 N N . MET B 1 327 ? -0.32 27.594 28.172 1 97.31 327 MET B N 1
ATOM 6832 C CA . MET B 1 327 ? -1.154 26.625 27.469 1 97.31 327 MET B CA 1
ATOM 6833 C C . MET B 1 327 ? -1.271 25.344 28.266 1 97.31 327 MET B C 1
ATOM 6835 O O . MET B 1 327 ? -2.359 24.766 28.391 1 97.31 327 MET B O 1
ATOM 6839 N N . SER B 1 328 ? -0.233 24.891 28.812 1 97.38 328 SER B N 1
ATOM 6840 C CA . SER B 1 328 ? -0.235 23.672 29.609 1 97.38 328 SER B CA 1
ATOM 6841 C C . SER B 1 328 ? -1.128 23.812 30.844 1 97.38 328 SER B C 1
ATOM 6843 O O . SER B 1 328 ? -1.868 22.891 31.188 1 97.38 328 SER B O 1
ATOM 6845 N N . GLU B 1 329 ? -1.037 24.906 31.453 1 97.56 329 GLU B N 1
ATOM 6846 C CA . GLU B 1 329 ? -1.867 25.156 32.625 1 97.56 329 GLU B CA 1
ATOM 6847 C C . GLU B 1 329 ? -3.346 25.219 32.25 1 97.56 329 GLU B C 1
ATOM 6849 O O . GLU B 1 329 ? -4.191 24.656 32.969 1 97.56 329 GLU B O 1
ATOM 6854 N N . ALA B 1 330 ? -3.574 25.922 31.219 1 97.94 330 ALA B N 1
ATOM 6855 C CA . ALA B 1 330 ? -4.957 26.031 30.75 1 97.94 330 ALA B CA 1
ATOM 6856 C C . ALA B 1 330 ? -5.531 24.672 30.422 1 97.94 330 ALA B C 1
ATOM 6858 O O . ALA B 1 330 ? -6.691 24.375 30.734 1 97.94 330 ALA B O 1
ATOM 6859 N N . LEU B 1 331 ? -4.766 23.844 29.797 1 98.31 331 LEU B N 1
ATOM 6860 C CA . LEU B 1 331 ? -5.195 22.516 29.406 1 98.31 331 LEU B CA 1
ATOM 6861 C C . LEU B 1 331 ? -5.449 21.641 30.641 1 98.31 331 LEU B C 1
ATOM 6863 O O . LEU B 1 331 ? -6.398 20.859 30.672 1 98.31 331 LEU B O 1
ATOM 6867 N N . LYS B 1 332 ? -4.582 21.766 31.562 1 97.5 332 LYS B N 1
ATOM 6868 C CA . LYS B 1 332 ? -4.762 21.031 32.812 1 97.5 332 LYS B CA 1
ATOM 6869 C C . LYS B 1 332 ? -6.059 21.422 33.5 1 97.5 332 LYS B C 1
ATOM 6871 O O . LYS B 1 332 ? -6.793 20.562 34 1 97.5 332 LYS B O 1
ATOM 6876 N N . GLN B 1 333 ? -6.285 22.641 33.562 1 98.06 333 GLN B N 1
ATOM 6877 C CA . GLN B 1 333 ? -7.52 23.125 34.188 1 98.06 333 GLN B CA 1
ATOM 6878 C C . GLN B 1 333 ? -8.742 22.641 33.406 1 98.06 333 GLN B C 1
ATOM 6880 O O . GLN B 1 333 ? -9.742 22.234 34 1 98.06 333 GLN B O 1
ATOM 6885 N N . GLU B 1 334 ? -8.625 22.734 32.094 1 98.5 334 GLU B N 1
ATOM 6886 C CA . GLU B 1 334 ? -9.719 22.266 31.266 1 98.5 334 GLU B CA 1
ATOM 6887 C C . GLU B 1 334 ? -9.992 20.781 31.516 1 98.5 334 GLU B C 1
ATOM 6889 O O . GLU B 1 334 ? -11.141 20.359 31.641 1 98.5 334 GLU B O 1
ATOM 6894 N N . ALA B 1 335 ? -8.953 20.016 31.547 1 98.19 335 ALA B N 1
ATOM 6895 C CA . ALA B 1 335 ? -9.07 18.578 31.766 1 98.19 335 ALA B CA 1
ATOM 6896 C C . ALA B 1 335 ? -9.703 18.281 33.125 1 98.19 335 ALA B C 1
ATOM 6898 O O . ALA B 1 335 ? -10.5 17.344 33.219 1 98.19 335 ALA B O 1
ATOM 6899 N N . GLN B 1 336 ? -9.383 19.031 34.094 1 97.5 336 GLN B N 1
ATOM 6900 C CA . GLN B 1 336 ? -9.945 18.844 35.438 1 97.5 336 GLN B CA 1
ATOM 6901 C C . GLN B 1 336 ? -11.422 19.219 35.469 1 97.5 336 GLN B C 1
ATOM 6903 O O . GLN B 1 336 ? -12.227 18.547 36.125 1 97.5 336 GLN B O 1
ATOM 6908 N N . SER B 1 337 ? -11.727 20.219 34.812 1 97.88 337 SER B N 1
ATOM 6909 C CA . SER B 1 337 ? -13.086 20.75 34.844 1 97.88 337 SER B CA 1
ATOM 6910 C C . SER B 1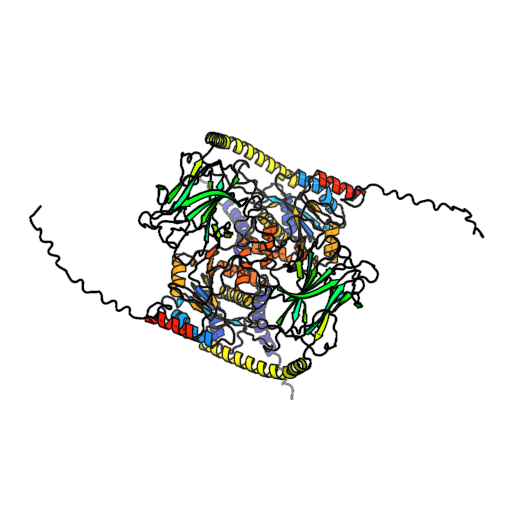 337 ? -14.047 19.812 34.094 1 97.88 337 SER B C 1
ATOM 6912 O O . SER B 1 337 ? -15.188 19.609 34.531 1 97.88 337 SER B O 1
ATOM 6914 N N . PHE B 1 338 ? -13.633 19.25 32.969 1 98 338 PHE B N 1
ATOM 6915 C CA . PHE B 1 338 ? -14.578 18.547 32.094 1 98 338 PHE B CA 1
ATOM 6916 C C . PHE B 1 338 ? -14.32 17.047 32.156 1 98 338 PHE B C 1
ATOM 6918 O O . PHE B 1 338 ? -15.211 16.25 31.844 1 98 338 PHE B O 1
ATOM 6925 N N . GLY B 1 339 ? -13.078 16.625 32.312 1 97.38 339 GLY B N 1
ATOM 6926 C CA . GLY B 1 339 ? -12.727 15.219 32.469 1 97.38 339 GLY B CA 1
ATOM 6927 C C . GLY B 1 339 ? -12.789 14.469 31.141 1 97.38 339 GLY B C 1
ATOM 6928 O O . GLY B 1 339 ? -12.945 13.242 31.125 1 97.38 339 GLY B O 1
ATOM 6929 N N . ASP B 1 340 ? -12.758 15.148 30.078 1 98.25 340 ASP B N 1
ATOM 6930 C CA . ASP B 1 340 ? -12.984 14.477 28.797 1 98.25 340 ASP B CA 1
ATOM 6931 C C . ASP B 1 340 ? -11.75 14.578 27.891 1 98.25 340 ASP B C 1
ATOM 6933 O O . ASP B 1 340 ? -11.805 14.234 26.719 1 98.25 340 ASP B O 1
ATOM 6937 N N . ILE B 1 341 ? -10.641 15.062 28.391 1 98.62 341 ILE B N 1
ATOM 6938 C CA . ILE B 1 341 ? -9.406 15.148 27.609 1 98.62 341 ILE B CA 1
ATOM 6939 C C . ILE B 1 341 ? -8.516 13.945 27.922 1 98.62 341 ILE B C 1
ATOM 6941 O O . ILE B 1 341 ? -8.273 13.633 29.094 1 98.62 341 ILE B O 1
ATOM 6945 N N . LEU B 1 342 ? -8.117 13.203 26.922 1 98.62 342 LEU B N 1
ATOM 6946 C CA . LEU B 1 342 ? -7.098 12.172 27.031 1 98.62 342 LEU B CA 1
ATOM 6947 C C . LEU B 1 342 ? -5.742 12.695 26.562 1 98.62 342 LEU B C 1
ATOM 6949 O O . LEU B 1 342 ? -5.543 12.961 25.375 1 98.62 342 LEU B O 1
ATOM 6953 N N . PHE B 1 343 ? -4.855 12.828 27.516 1 98.5 343 PHE B N 1
ATOM 6954 C CA . PHE B 1 343 ? -3.496 13.242 27.203 1 98.5 343 PHE B CA 1
ATOM 6955 C C . PHE B 1 343 ? -2.65 12.047 26.781 1 98.5 343 PHE B C 1
ATOM 6957 O O . PHE B 1 343 ? -2.582 11.047 27.484 1 98.5 343 PHE B O 1
ATOM 6964 N N . ILE B 1 344 ? -2.098 12.125 25.609 1 98.44 344 ILE B N 1
ATOM 6965 C CA . ILE B 1 344 ? -1.138 11.109 25.203 1 98.44 344 ILE B CA 1
ATOM 6966 C C . ILE B 1 344 ? 0.243 11.445 25.766 1 98.44 344 ILE B C 1
ATOM 6968 O O . ILE B 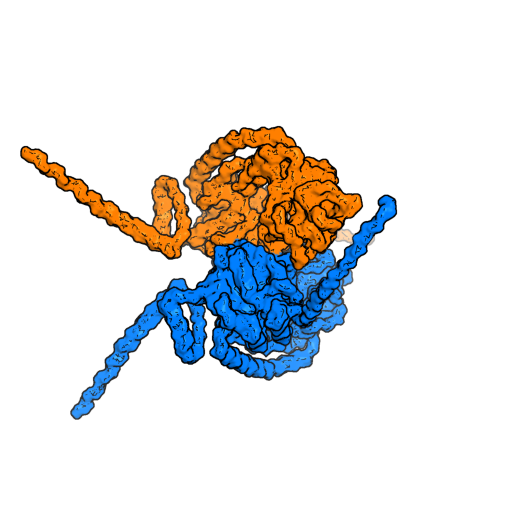1 344 ? 0.906 12.367 25.281 1 98.44 344 ILE B O 1
ATOM 6972 N N . ASP B 1 345 ? 0.664 10.656 26.594 1 96.38 345 ASP B N 1
ATOM 6973 C CA . ASP B 1 345 ? 1.892 10.93 27.344 1 96.38 345 ASP B CA 1
ATOM 6974 C C . ASP B 1 345 ? 3.111 10.867 26.422 1 96.38 345 ASP B C 1
ATOM 6976 O O . ASP B 1 345 ? 3.248 9.938 25.625 1 96.38 345 ASP B O 1
ATOM 6980 N N . GLY B 1 346 ? 3.93 11.867 26.578 1 96.5 346 GLY B N 1
ATOM 6981 C CA . GLY B 1 346 ? 5.199 11.898 25.875 1 96.5 346 GLY B CA 1
ATOM 6982 C C . GLY B 1 346 ? 5.062 12.273 24.406 1 96.5 346 GLY B C 1
ATOM 6983 O O . GLY B 1 346 ? 6.031 12.211 23.656 1 96.5 346 GLY B O 1
ATOM 6984 N N . LEU B 1 347 ? 3.979 12.594 24.031 1 97.81 347 LEU B N 1
ATOM 6985 C CA . LEU B 1 347 ? 3.783 12.93 22.625 1 97.81 347 LEU B CA 1
ATOM 6986 C C . LEU B 1 347 ? 3.754 14.438 22.438 1 97.81 347 LEU B C 1
ATOM 6988 O O . LEU B 1 347 ? 2.941 15.133 23.047 1 97.81 347 LEU B O 1
ATOM 6992 N N . VAL B 1 348 ? 4.691 14.953 21.594 1 98.06 348 VAL B N 1
ATOM 6993 C CA . VAL B 1 348 ? 4.648 16.344 21.156 1 98.06 348 VAL B CA 1
ATOM 6994 C C . VAL B 1 348 ? 3.49 16.547 20.188 1 98.06 348 VAL B C 1
ATOM 6996 O O . VAL B 1 348 ? 3.406 15.867 19.156 1 98.06 348 VAL B O 1
ATOM 6999 N N . ASP B 1 349 ? 2.648 17.469 20.531 1 97.94 349 ASP B N 1
ATOM 7000 C CA . ASP B 1 349 ? 1.403 17.641 19.781 1 97.94 349 ASP B CA 1
ATOM 7001 C C . ASP B 1 349 ? 1.619 18.5 18.547 1 97.94 349 ASP B C 1
ATOM 7003 O O . ASP B 1 349 ? 1.438 19.719 18.578 1 97.94 349 ASP B O 1
ATOM 7007 N N . VAL B 1 350 ? 1.961 17.875 17.453 1 96.88 350 VAL B N 1
ATOM 7008 C CA . VAL B 1 350 ? 2.092 18.5 16.141 1 96.88 350 VAL B CA 1
ATOM 7009 C C . VAL B 1 350 ? 1.343 17.672 15.094 1 96.88 350 VAL B C 1
ATOM 7011 O O . VAL B 1 350 ? 1.005 16.516 15.336 1 96.88 350 VAL B O 1
ATOM 7014 N N . TYR B 1 351 ? 1.099 18.297 14.016 1 95.56 351 TYR B N 1
ATOM 7015 C CA . TYR B 1 351 ? 0.281 17.688 12.977 1 95.56 351 TYR B CA 1
ATOM 7016 C C . TYR B 1 351 ? 0.875 16.359 12.516 1 95.56 351 TYR B C 1
ATOM 7018 O O . TYR B 1 351 ? 0.151 15.375 12.336 1 95.56 351 TYR B O 1
ATOM 7026 N N . ARG B 1 352 ? 2.146 16.203 12.367 1 95.88 352 ARG B N 1
ATOM 7027 C CA . ARG B 1 352 ? 2.811 15.016 11.828 1 95.88 352 ARG B CA 1
ATOM 7028 C C . ARG B 1 352 ? 2.719 13.844 12.797 1 95.88 352 ARG B C 1
ATOM 7030 O O . ARG B 1 352 ? 3.027 12.711 12.438 1 95.88 352 ARG B O 1
ATOM 7037 N N . HIS B 1 353 ? 2.273 14.133 14.008 1 97.62 353 HIS B N 1
ATOM 7038 C CA . HIS B 1 353 ? 2.164 13.062 15 1 97.62 353 HIS B CA 1
ATOM 7039 C C . HIS B 1 353 ? 0.731 12.555 15.102 1 97.62 353 HIS B C 1
ATOM 7041 O O . HIS B 1 353 ? 0.404 11.789 16.016 1 97.62 353 HIS B O 1
ATOM 7047 N N . LEU B 1 354 ? -0.079 12.93 14.141 1 98 354 LEU B N 1
ATOM 7048 C CA . LEU B 1 354 ? -1.466 12.477 14.148 1 98 354 LEU B CA 1
ATOM 7049 C C . LEU B 1 354 ? -1.542 10.953 14.094 1 98 354 LEU B C 1
ATOM 7051 O O . LEU B 1 354 ? -2.363 10.344 14.789 1 98 354 LEU B O 1
ATOM 7055 N N . PRO B 1 355 ? -0.742 10.273 13.297 1 98.38 355 PRO B N 1
ATOM 7056 C CA . PRO B 1 355 ? -0.796 8.812 13.32 1 98.38 355 PRO B CA 1
ATOM 7057 C C . PRO B 1 355 ? -0.493 8.227 14.695 1 98.38 355 PRO B C 1
ATOM 7059 O O . PRO B 1 355 ? -1.136 7.262 15.125 1 98.38 355 PRO B O 1
ATOM 7062 N N . HIS B 1 356 ? 0.422 8.844 15.406 1 98.12 356 HIS B N 1
ATOM 7063 C CA . HIS B 1 356 ? 0.74 8.391 16.75 1 98.12 356 HIS B CA 1
ATOM 7064 C C . HIS B 1 356 ? -0.438 8.602 17.703 1 98.12 356 HIS B C 1
ATOM 7066 O O . HIS B 1 356 ? -0.68 7.781 18.578 1 98.12 356 HIS B O 1
ATOM 7072 N N . LYS B 1 357 ? -1.117 9.68 17.5 1 98 357 LYS B N 1
ATOM 7073 C CA . LYS B 1 357 ? -2.275 9.953 18.344 1 98 357 LYS B CA 1
ATOM 7074 C C . LYS B 1 357 ? -3.33 8.859 18.203 1 98 357 LYS B C 1
ATOM 7076 O O . LYS B 1 357 ? -3.871 8.375 19.188 1 98 357 LYS B O 1
ATOM 7081 N N . VAL B 1 358 ? -3.572 8.477 16.984 1 98.69 358 VAL B N 1
ATOM 7082 C CA . VAL B 1 358 ? -4.582 7.453 16.734 1 98.69 358 VAL B CA 1
ATOM 7083 C C . VAL B 1 358 ? -4.129 6.125 17.328 1 98.69 358 VAL B C 1
ATOM 7085 O O . VAL B 1 358 ? -4.902 5.445 18 1 98.69 358 VAL B O 1
ATOM 7088 N N . LEU B 1 359 ? -2.898 5.754 17.078 1 98.75 359 LEU B N 1
ATOM 7089 C CA . LEU B 1 359 ? -2.367 4.488 17.578 1 98.75 359 LEU B CA 1
ATOM 7090 C C . LEU B 1 359 ? -2.408 4.441 19.109 1 98.75 359 LEU B C 1
ATOM 7092 O O . LEU B 1 359 ? -2.82 3.438 19.688 1 98.75 359 LEU B O 1
ATOM 7096 N N . ARG B 1 360 ? -2.023 5.547 19.688 1 98.56 360 ARG B N 1
ATOM 7097 C CA . ARG B 1 360 ? -1.954 5.578 21.156 1 98.56 360 ARG B CA 1
ATOM 7098 C C . ARG B 1 360 ? -3.35 5.633 21.766 1 98.56 360 ARG B C 1
ATOM 7100 O O . ARG B 1 360 ? -3.576 5.09 22.844 1 98.56 360 ARG B O 1
ATOM 7107 N N . PHE B 1 361 ? -4.227 6.293 21.109 1 98.62 361 PHE B N 1
ATOM 7108 C CA . PHE B 1 361 ? -5.609 6.223 21.578 1 98.62 361 PHE B CA 1
ATOM 7109 C C . PHE B 1 361 ? -6.109 4.785 21.562 1 98.62 361 PHE B C 1
ATOM 7111 O O . PHE B 1 361 ? -6.723 4.328 22.531 1 98.62 361 PHE B O 1
ATOM 7118 N N . CYS B 1 362 ? -5.914 4.086 20.422 1 98.75 362 CYS B N 1
ATOM 7119 C CA . CYS B 1 362 ? -6.32 2.689 20.344 1 98.75 362 CYS B CA 1
ATOM 7120 C C . CYS B 1 362 ? -5.688 1.871 21.453 1 98.75 362 CYS B C 1
ATOM 7122 O O . CYS B 1 362 ? -6.344 1.021 22.062 1 98.75 362 CYS B O 1
ATOM 7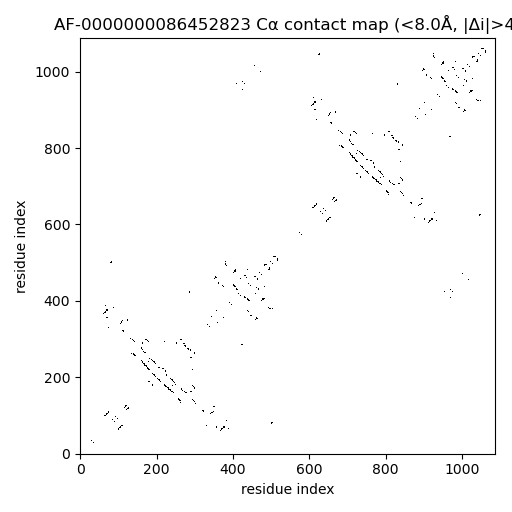124 N N . THR B 1 363 ? -4.473 2.143 21.719 1 98.56 363 THR B N 1
ATOM 7125 C CA . THR B 1 363 ? -3.77 1.441 22.781 1 98.56 363 THR B CA 1
ATOM 7126 C C . THR B 1 363 ? -4.449 1.685 24.125 1 98.56 363 THR B C 1
ATOM 7128 O O . THR B 1 363 ? -4.746 0.738 24.859 1 98.56 363 THR B O 1
ATOM 7131 N N . TRP B 1 364 ? -4.68 2.961 24.422 1 98.44 364 TRP B N 1
ATOM 7132 C CA . TRP B 1 364 ? -5.371 3.312 25.656 1 98.44 364 TRP B CA 1
ATOM 7133 C C . TRP B 1 364 ? -6.73 2.621 25.734 1 98.44 364 TRP B C 1
ATOM 7135 O O . TRP B 1 364 ? -7.078 2.043 26.766 1 98.44 364 TRP B O 1
ATOM 7145 N N . ALA B 1 365 ? -7.477 2.684 24.703 1 98.56 365 ALA B N 1
ATOM 7146 C CA . ALA B 1 365 ? -8.828 2.137 24.656 1 98.56 365 ALA B CA 1
ATOM 7147 C C . ALA B 1 365 ? -8.82 0.637 24.938 1 98.56 365 ALA B C 1
ATOM 7149 O O . ALA B 1 365 ? -9.578 0.151 25.781 1 98.56 365 ALA B O 1
ATOM 7150 N N . VAL B 1 366 ? -7.996 -0.109 24.219 1 98.25 366 VAL B N 1
ATOM 7151 C CA . VAL B 1 366 ? -7.941 -1.563 24.312 1 98.25 366 VAL B CA 1
ATOM 7152 C C . VAL B 1 366 ? -7.492 -1.969 25.719 1 98.25 366 VAL B C 1
ATOM 7154 O O . VAL B 1 366 ? -7.988 -2.951 26.266 1 98.25 366 VAL B O 1
ATOM 7157 N N . GLU B 1 367 ? -6.633 -1.241 26.297 1 97.44 367 GLU B N 1
ATOM 7158 C CA . GLU B 1 367 ? -6.07 -1.598 27.594 1 97.44 367 GLU B CA 1
ATOM 7159 C C . GLU B 1 367 ? -7.004 -1.189 28.734 1 97.44 367 GLU B C 1
ATOM 7161 O O . GLU B 1 367 ? -6.996 -1.806 29.797 1 97.44 367 GLU B O 1
ATOM 7166 N N . SER B 1 368 ? -7.867 -0.203 28.484 1 96.88 368 SER B N 1
ATOM 7167 C CA . SER B 1 368 ? -8.555 0.412 29.609 1 96.88 368 SER B CA 1
ATOM 7168 C C . SER B 1 368 ? -10.047 0.118 29.578 1 96.88 368 SER B C 1
ATOM 7170 O O . SER B 1 368 ? -10.734 0.233 30.594 1 96.88 368 SER B O 1
ATOM 7172 N N . LEU B 1 369 ? -10.523 -0.262 28.391 1 97.62 369 LEU B N 1
ATOM 7173 C CA . LEU B 1 369 ? -11.969 -0.304 28.234 1 97.62 369 LEU B CA 1
ATOM 7174 C C . LEU B 1 369 ? -12.406 -1.533 27.453 1 97.62 369 LEU B C 1
ATOM 7176 O O . LEU B 1 369 ? -11.578 -2.191 26.812 1 97.62 369 LEU B O 1
ATOM 7180 N N . ASP B 1 370 ? -13.68 -1.884 27.641 1 97.25 370 ASP B N 1
ATOM 7181 C CA . ASP B 1 370 ? -14.375 -2.785 26.719 1 97.25 370 ASP B CA 1
ATOM 7182 C C . ASP B 1 370 ? -15.289 -2.01 25.766 1 97.25 370 ASP B C 1
ATOM 7184 O O . ASP B 1 370 ? -15.969 -1.073 26.188 1 97.25 370 ASP B O 1
ATOM 7188 N N . PHE B 1 371 ? -15.242 -2.35 24.578 1 98.06 371 PHE B N 1
ATOM 7189 C CA . PHE B 1 371 ? -16.016 -1.62 23.578 1 98.06 371 PHE B CA 1
ATOM 7190 C C . PHE B 1 371 ? -16.203 -2.457 22.328 1 98.06 371 PHE B C 1
ATOM 7192 O O . PHE B 1 371 ? -15.523 -3.471 22.141 1 98.06 371 PHE B O 1
ATOM 7199 N N . PHE B 1 372 ? -17.156 -2.037 21.453 1 98.19 372 PHE B N 1
ATOM 7200 C CA . PHE B 1 372 ? -17.375 -2.74 20.203 1 98.19 372 PHE B CA 1
ATOM 7201 C C . PHE B 1 372 ? -16.688 -2.014 19.047 1 98.19 372 PHE B C 1
ATOM 7203 O O . PHE B 1 372 ? -16.172 -2.646 18.125 1 98.19 372 PHE B O 1
ATOM 7210 N N . MET B 1 373 ? -16.688 -0.659 19.094 1 98.56 373 MET B N 1
ATOM 7211 C CA . MET B 1 373 ? -16.203 0.117 17.953 1 98.56 373 MET B CA 1
ATOM 7212 C C . MET B 1 373 ? -15.492 1.382 18.406 1 98.56 373 MET B C 1
ATOM 7214 O O . MET B 1 373 ? -15.781 1.901 19.5 1 98.56 373 MET B O 1
ATOM 7218 N N . ILE B 1 374 ? -14.617 1.866 17.578 1 98.75 374 ILE B N 1
ATOM 7219 C CA . ILE B 1 374 ? -13.984 3.172 17.734 1 98.75 374 ILE B CA 1
ATOM 7220 C C . ILE B 1 374 ? -14.328 4.059 16.531 1 98.75 374 ILE B C 1
ATOM 7222 O O . ILE B 1 374 ? -14.281 3.609 15.391 1 98.75 374 ILE B O 1
ATOM 7226 N N . LEU B 1 375 ? -14.711 5.238 16.844 1 98.88 375 LEU B N 1
ATOM 7227 C CA . LEU B 1 375 ? -14.883 6.266 15.82 1 98.88 375 LEU B CA 1
ATOM 7228 C C . LEU B 1 375 ? -13.82 7.344 15.945 1 98.88 375 LEU B C 1
ATOM 7230 O O . LEU B 1 375 ? -13.656 7.945 17 1 98.88 375 LEU B O 1
ATOM 7234 N N . LYS B 1 376 ? -13.039 7.512 14.922 1 98.94 376 LYS B N 1
ATOM 7235 C CA . LYS B 1 376 ? -12.094 8.617 14.844 1 98.94 376 LYS B CA 1
ATOM 7236 C C . LYS B 1 376 ? -12.703 9.82 14.125 1 98.94 376 LYS B C 1
ATOM 7238 O O . LYS B 1 376 ? -13.328 9.664 13.07 1 98.94 376 LYS B O 1
ATOM 7243 N N . THR B 1 377 ? -12.5 11.016 14.641 1 98.88 377 THR B N 1
ATOM 7244 C CA . THR B 1 377 ? -12.891 12.258 13.984 1 98.88 377 THR B CA 1
ATOM 7245 C C . THR B 1 377 ? -12 13.406 14.438 1 98.88 377 THR B C 1
ATOM 7247 O O . THR B 1 377 ? -10.992 13.195 15.117 1 98.88 377 THR B O 1
ATOM 7250 N N . ASP B 1 378 ? -12.305 14.656 13.961 1 98.56 378 ASP B N 1
ATOM 7251 C CA . ASP B 1 378 ? -11.523 15.844 14.312 1 98.56 378 ASP B CA 1
ATOM 7252 C C . ASP B 1 378 ? -12.375 16.844 15.094 1 98.56 378 ASP B C 1
ATOM 7254 O O . ASP B 1 378 ? -13.594 16.688 15.195 1 98.56 378 ASP B O 1
ATOM 7258 N N . ASP B 1 379 ? -11.75 17.812 15.633 1 98.69 379 ASP B N 1
ATOM 7259 C CA . ASP B 1 379 ? -12.43 18.734 16.547 1 98.69 379 ASP B CA 1
ATOM 7260 C C . ASP B 1 379 ? -13.141 19.844 15.781 1 98.69 379 ASP B C 1
ATOM 7262 O O . ASP B 1 379 ? -13.656 20.781 16.375 1 98.69 379 ASP B O 1
ATOM 7266 N N . ASP B 1 380 ? -13.188 19.734 14.453 1 98.31 380 ASP B N 1
ATOM 7267 C CA . ASP B 1 380 ? -13.914 20.703 13.633 1 98.31 380 ASP B CA 1
ATOM 7268 C C . ASP B 1 380 ? -15.016 20.031 12.82 1 98.31 380 ASP B C 1
ATOM 7270 O O . ASP B 1 380 ? -15.336 20.453 11.711 1 98.31 380 ASP B O 1
ATOM 7274 N N . SER B 1 381 ? -15.547 18.969 13.398 1 98.44 381 SER B N 1
ATOM 7275 C CA . SER B 1 381 ? -16.484 18.156 12.633 1 98.44 381 SER B CA 1
ATOM 7276 C C . SER B 1 381 ? -17.844 18.094 13.32 1 98.44 381 SER B C 1
ATOM 7278 O O . SER B 1 381 ? -17.922 18.047 14.547 1 98.44 381 SER B O 1
ATOM 7280 N N . TYR B 1 382 ? -18.906 18.125 12.516 1 97.81 382 TYR B N 1
ATOM 7281 C CA . TYR B 1 382 ? -20.266 17.797 12.945 1 97.81 382 TYR B CA 1
ATOM 7282 C C . TYR B 1 382 ? -20.5 16.281 12.875 1 97.81 382 TYR B C 1
ATOM 7284 O O . TYR B 1 382 ? -20.141 15.641 11.891 1 97.81 382 TYR B O 1
ATOM 7292 N N . LEU B 1 383 ? -21.109 15.727 13.898 1 97.88 383 LEU B N 1
ATOM 7293 C CA . LEU B 1 383 ? -21.469 14.305 13.906 1 97.88 383 LEU B CA 1
ATOM 7294 C C . LEU B 1 383 ? -22.922 14.109 14.344 1 97.88 383 LEU B C 1
ATOM 7296 O O . LEU B 1 383 ? -23.391 14.766 15.273 1 97.88 383 LEU B O 1
ATOM 7300 N N . ASP B 1 384 ? -23.594 13.25 13.703 1 96.75 384 ASP B N 1
ATOM 7301 C CA . ASP B 1 384 ? -24.859 12.719 14.188 1 96.75 384 ASP B CA 1
ATOM 7302 C C . ASP B 1 384 ? -24.656 11.375 14.898 1 96.75 384 ASP B C 1
ATOM 7304 O O . ASP B 1 384 ? -24.938 10.32 14.32 1 96.75 384 ASP B O 1
ATOM 7308 N N . VAL B 1 385 ? -24.375 11.398 16.094 1 97.94 385 VAL B N 1
ATOM 7309 C CA . VAL B 1 385 ? -23.938 10.234 16.859 1 97.94 385 VAL B CA 1
ATOM 7310 C C . VAL B 1 385 ? -25.078 9.234 16.984 1 97.94 385 VAL B C 1
ATOM 7312 O O . VAL B 1 385 ? -24.875 8.023 16.859 1 97.94 385 VAL B O 1
ATOM 7315 N N . ALA B 1 386 ? -26.266 9.727 17.219 1 96.25 386 ALA B N 1
ATOM 7316 C CA . ALA B 1 386 ? -27.438 8.852 17.359 1 96.25 386 ALA B CA 1
ATOM 7317 C C . ALA B 1 386 ? -27.672 8.047 16.078 1 96.25 386 ALA B C 1
ATOM 7319 O O . ALA B 1 386 ? -27.875 6.832 16.141 1 96.25 386 ALA B O 1
ATOM 7320 N N . GLU B 1 387 ? -27.609 8.711 14.977 1 95.81 387 GLU B N 1
ATOM 7321 C CA . GLU B 1 387 ? -27.844 8.039 13.703 1 95.81 387 GLU B CA 1
ATOM 7322 C C . GLU B 1 387 ? -26.719 7.062 13.383 1 95.81 387 GLU B C 1
ATOM 7324 O O . GLU B 1 387 ? -26.938 6.008 12.797 1 95.81 387 GLU B O 1
ATOM 7329 N N . ILE B 1 388 ? -25.5 7.391 13.727 1 97.81 388 ILE B N 1
ATOM 7330 C CA . ILE B 1 388 ? -24.344 6.516 13.516 1 97.81 388 ILE B CA 1
ATOM 7331 C C . ILE B 1 388 ? -24.547 5.215 14.289 1 97.81 388 ILE B C 1
ATOM 7333 O O . ILE B 1 388 ? -24.391 4.121 13.742 1 97.81 388 ILE B O 1
ATOM 7337 N N . LEU B 1 389 ? -24.938 5.309 15.516 1 97.31 389 LEU B N 1
ATOM 7338 C CA . LEU B 1 389 ? -25.141 4.129 16.344 1 97.31 389 LEU B CA 1
ATOM 7339 C C . LEU B 1 389 ? -26.312 3.303 15.836 1 97.31 389 LEU B C 1
ATOM 7341 O O . LEU B 1 389 ? -26.266 2.07 15.844 1 97.31 389 LEU B O 1
ATOM 7345 N N . ARG B 1 390 ? -27.344 3.961 15.438 1 95.69 390 ARG B N 1
ATOM 7346 C CA . ARG B 1 390 ? -28.516 3.264 14.898 1 95.69 390 ARG B CA 1
ATOM 7347 C C . ARG B 1 390 ? -28.141 2.473 13.648 1 95.69 390 ARG B C 1
ATOM 7349 O O . ARG B 1 390 ? -28.547 1.319 13.492 1 95.69 390 ARG B O 1
ATOM 7356 N N . ASN B 1 391 ? -27.422 3.08 12.789 1 94.62 391 ASN B N 1
ATOM 7357 C CA . ASN B 1 391 ? -27 2.41 11.562 1 94.62 391 ASN B CA 1
ATOM 7358 C C . ASN B 1 391 ? -26.062 1.246 11.859 1 94.62 391 ASN B C 1
ATOM 7360 O O . ASN B 1 391 ? -26.156 0.191 11.227 1 94.62 391 ASN B O 1
ATOM 7364 N N . ALA B 1 392 ? -25.156 1.442 12.766 1 95.94 392 ALA B N 1
ATOM 7365 C CA . ALA B 1 392 ? -24.25 0.373 13.156 1 95.94 392 ALA B CA 1
ATOM 7366 C C . ALA B 1 392 ? -25.016 -0.832 13.695 1 95.94 392 ALA B C 1
ATOM 7368 O O . ALA B 1 392 ? -24.688 -1.977 13.375 1 95.94 392 ALA B O 1
ATOM 7369 N N . ALA B 1 393 ? -25.969 -0.531 14.508 1 94.06 393 ALA B N 1
ATOM 7370 C CA . ALA B 1 393 ? -26.812 -1.594 15.07 1 94.06 393 ALA B CA 1
ATOM 7371 C C . ALA B 1 393 ? -27.578 -2.318 13.977 1 94.06 393 ALA B C 1
ATOM 7373 O O . ALA B 1 393 ? -27.609 -3.551 13.938 1 94.06 393 ALA B O 1
ATOM 7374 N N . LYS B 1 394 ? -28.172 -1.563 13.141 1 92.56 394 LYS B N 1
ATOM 7375 C CA . LYS B 1 394 ? -28.984 -2.117 12.062 1 92.56 394 LYS B CA 1
ATOM 7376 C C . LYS B 1 394 ? -28.141 -3.018 11.156 1 92.56 394 LYS B C 1
ATOM 7378 O O . LYS B 1 394 ? -28.609 -4.066 10.711 1 92.56 394 LYS B O 1
ATOM 7383 N N . GLN B 1 395 ? -26.938 -2.641 10.93 1 90.25 395 GLN B N 1
ATOM 7384 C CA . GLN B 1 395 ? -26.047 -3.371 10.023 1 90.25 395 GLN B CA 1
ATOM 7385 C C . GLN B 1 395 ? -25.297 -4.477 10.758 1 90.25 395 GLN B C 1
ATOM 7387 O O . GLN B 1 395 ? -24.578 -5.258 10.141 1 90.25 395 GLN B O 1
ATOM 7392 N N . GLY B 1 396 ? -25.359 -4.523 12.008 1 92.62 396 GLY B N 1
ATOM 7393 C CA . GLY B 1 396 ? -24.719 -5.551 12.812 1 92.62 396 GLY B CA 1
ATOM 7394 C C . GLY B 1 396 ? -23.219 -5.355 12.945 1 92.62 396 GLY B C 1
ATOM 7395 O O . GLY B 1 396 ? -22.469 -6.328 13.047 1 92.62 396 GLY B O 1
ATOM 7396 N N . PHE B 1 397 ? -22.781 -4.109 12.906 1 91.31 397 PHE B N 1
ATOM 7397 C CA . PHE B 1 397 ? -21.359 -3.834 12.93 1 91.31 397 PHE B CA 1
ATOM 7398 C C . PHE B 1 397 ? -20.75 -4.168 14.289 1 91.31 397 PHE B C 1
ATOM 7400 O O . PHE B 1 397 ? -19.562 -4.469 14.391 1 91.31 397 PHE B O 1
ATOM 7407 N N . MET B 1 398 ? -21.562 -4.152 15.32 1 93.19 398 MET B N 1
ATOM 7408 C CA . MET B 1 398 ? -21.062 -4.414 16.672 1 93.19 398 MET B CA 1
ATOM 7409 C C . MET B 1 398 ? -20.781 -5.902 16.875 1 93.19 398 MET B C 1
ATOM 7411 O O . MET B 1 398 ? -20.031 -6.281 17.766 1 93.19 398 MET B O 1
ATOM 7415 N N . GLN B 1 399 ? -21.328 -6.695 15.977 1 92.31 399 GLN B N 1
ATOM 7416 C CA . GLN B 1 399 ? -21.156 -8.141 16.062 1 92.31 399 GLN B CA 1
ATOM 7417 C C . GLN B 1 399 ? -20.203 -8.648 15 1 92.31 399 GLN B C 1
ATOM 7419 O O . GLN B 1 399 ? -19.781 -9.812 15.031 1 92.31 399 GLN B O 1
ATOM 7424 N N . ARG B 1 400 ? -19.891 -7.797 14.156 1 92.12 400 ARG B N 1
ATOM 7425 C CA . ARG B 1 400 ? -18.984 -8.18 13.07 1 92.12 400 ARG B CA 1
ATOM 7426 C C . ARG B 1 400 ? -17.547 -7.793 13.391 1 92.12 400 ARG B C 1
ATOM 7428 O O . ARG B 1 400 ? -17.312 -6.922 14.234 1 92.12 400 ARG B O 1
ATOM 7435 N N . SER B 1 401 ? -16.672 -8.508 12.789 1 95.69 401 SER B N 1
ATOM 7436 C CA . SER B 1 401 ? -15.242 -8.211 12.906 1 95.69 401 SER B CA 1
ATOM 7437 C C . SER B 1 401 ? -14.664 -7.762 11.562 1 95.69 401 SER B C 1
ATOM 7439 O O . SER B 1 401 ? -15.297 -7.926 10.523 1 95.69 401 SER B O 1
ATOM 7441 N N . HIS B 1 402 ? -13.578 -7.055 11.672 1 96.62 402 HIS B N 1
ATOM 7442 C CA . HIS B 1 402 ? -12.82 -6.656 10.492 1 96.62 402 HIS B CA 1
ATOM 7443 C C . HIS B 1 402 ? -13.602 -5.652 9.648 1 96.62 402 HIS B C 1
ATOM 7445 O O . HIS B 1 402 ? -13.68 -5.793 8.422 1 96.62 402 HIS B O 1
ATOM 7451 N N . ILE B 1 403 ? -14.203 -4.719 10.391 1 96.5 403 ILE B N 1
ATOM 7452 C CA . ILE B 1 403 ? -15.031 -3.713 9.734 1 96.5 403 ILE B CA 1
ATOM 7453 C C . ILE B 1 403 ? -14.328 -2.357 9.789 1 96.5 403 ILE B C 1
ATOM 7455 O O . ILE B 1 403 ? -13.867 -1.933 10.844 1 96.5 403 ILE B O 1
ATOM 7459 N N . TRP B 1 404 ? -14.242 -1.712 8.672 1 97.94 404 TRP B N 1
ATOM 7460 C CA . TRP B 1 404 ? -13.805 -0.331 8.5 1 97.94 404 TRP B CA 1
ATOM 7461 C C . TRP B 1 404 ? -14.844 0.483 7.738 1 97.94 404 TRP B C 1
ATOM 7463 O O . TRP B 1 404 ? -15.016 0.31 6.527 1 97.94 404 TRP B O 1
ATOM 7473 N N . TRP B 1 405 ? -15.594 1.313 8.469 1 97.94 405 TRP B N 1
ATOM 7474 C CA . TRP B 1 405 ? -16.766 2.006 7.945 1 97.94 405 TRP B CA 1
ATOM 7475 C C . TRP B 1 405 ? -16.5 3.502 7.824 1 97.94 405 TRP B C 1
ATOM 7477 O O . TRP B 1 405 ? -16.062 4.145 8.781 1 97.94 405 TRP B O 1
ATOM 7487 N N . GLY B 1 406 ? -16.672 4.094 6.691 1 96.88 406 GLY B N 1
ATOM 7488 C CA . GLY B 1 406 ? -16.469 5.496 6.371 1 96.88 406 GLY B CA 1
ATOM 7489 C C . GLY B 1 406 ? -16.594 5.797 4.891 1 96.88 406 GLY B C 1
ATOM 7490 O O . GLY B 1 406 ? -17.297 5.074 4.168 1 96.88 406 GLY B O 1
ATOM 7491 N N . SER B 1 407 ? -16.094 6.918 4.492 1 95.38 407 SER B N 1
ATOM 7492 C CA . SER B 1 407 ? -16 7.266 3.078 1 95.38 407 SER B CA 1
ATOM 7493 C C . SER B 1 407 ? -14.57 7.121 2.566 1 95.38 407 SER B C 1
ATOM 7495 O O . SER B 1 407 ? -13.648 7.723 3.115 1 95.38 407 SER B O 1
ATOM 7497 N N . PHE B 1 408 ? -14.438 6.363 1.507 1 93.5 408 PHE B N 1
ATOM 7498 C CA . PHE B 1 408 ? -13.094 5.953 1.126 1 93.5 408 PHE B CA 1
ATOM 7499 C C . PHE B 1 408 ? -12.625 6.715 -0.11 1 93.5 408 PHE B C 1
ATOM 7501 O O . PHE B 1 408 ? -13.383 6.875 -1.069 1 93.5 408 PHE B O 1
ATOM 7508 N N . ARG B 1 409 ? -11.422 7.219 0.038 1 93.12 409 ARG B N 1
ATOM 7509 C CA . ARG B 1 409 ? -10.703 7.754 -1.113 1 93.12 409 ARG B CA 1
ATOM 7510 C C . ARG B 1 409 ? -9.969 6.645 -1.859 1 93.12 409 ARG B C 1
ATOM 7512 O O . ARG B 1 409 ? -9.375 5.762 -1.239 1 93.12 409 ARG B O 1
ATOM 7519 N N . ARG B 1 410 ? -10.023 6.703 -3.154 1 89.25 410 ARG B N 1
ATOM 7520 C CA . ARG B 1 410 ? -9.453 5.656 -3.994 1 89.25 410 ARG B CA 1
ATOM 7521 C C . ARG B 1 410 ? -8.469 6.242 -5 1 89.25 410 ARG B C 1
ATOM 7523 O O . ARG B 1 410 ? -8.648 7.363 -5.477 1 89.25 410 ARG B O 1
ATOM 7530 N N . ASN B 1 411 ? -7.41 5.371 -5.332 1 87.31 411 ASN B N 1
ATOM 7531 C CA . ASN B 1 411 ? -6.41 5.773 -6.312 1 87.31 411 ASN B CA 1
ATOM 7532 C C . ASN B 1 411 ? -5.875 7.176 -6.027 1 87.31 411 ASN B C 1
ATOM 7534 O O . ASN B 1 411 ? -5.77 8 -6.934 1 87.31 411 ASN B O 1
ATOM 7538 N N . TRP B 1 412 ? -5.707 7.406 -4.82 1 93.06 412 TRP B N 1
ATOM 7539 C CA . TRP B 1 412 ? -5.238 8.719 -4.375 1 93.06 412 TRP B CA 1
ATOM 7540 C C . TRP B 1 412 ? -3.725 8.828 -4.52 1 93.06 412 TRP B C 1
ATOM 7542 O O . TRP B 1 412 ? -2.975 8.125 -3.838 1 93.06 412 TRP B O 1
ATOM 7552 N N . ALA B 1 413 ? -3.295 9.719 -5.371 1 92.31 413 ALA B N 1
ATOM 7553 C CA . ALA B 1 413 ? -1.875 9.859 -5.68 1 92.31 413 ALA B CA 1
ATOM 7554 C C . ALA B 1 413 ? -1.103 10.398 -4.477 1 92.31 413 ALA B C 1
ATOM 7556 O O . ALA B 1 413 ? -1.614 11.234 -3.727 1 92.31 413 ALA B O 1
ATOM 7557 N N . VAL B 1 414 ? 0.134 9.977 -4.355 1 93.69 414 VAL B N 1
ATOM 7558 C CA . VAL B 1 414 ? 1.016 10.445 -3.291 1 93.69 414 VAL B CA 1
ATOM 7559 C C . VAL B 1 414 ? 1.582 11.82 -3.656 1 93.69 414 VAL B C 1
ATOM 7561 O O . VAL B 1 414 ? 2.162 11.992 -4.73 1 93.69 414 VAL B O 1
ATOM 7564 N N . ASP B 1 415 ? 1.422 12.727 -2.682 1 89.44 415 ASP B N 1
ATOM 7565 C CA . ASP B 1 415 ? 1.988 14.062 -2.857 1 89.44 415 ASP B CA 1
ATOM 7566 C C . ASP B 1 415 ? 3.414 14.125 -2.314 1 89.44 415 ASP B C 1
ATOM 7568 O O . ASP B 1 415 ? 3.707 13.562 -1.257 1 89.44 415 ASP B O 1
ATOM 7572 N N . HIS B 1 416 ? 4.234 14.883 -3.037 1 85.44 416 HIS B N 1
ATOM 7573 C CA . HIS B 1 416 ? 5.617 14.969 -2.584 1 85.44 416 HIS B CA 1
ATOM 7574 C C . HIS B 1 416 ? 5.984 16.406 -2.223 1 85.44 416 HIS B C 1
ATOM 7576 O O . HIS B 1 416 ? 7.156 16.703 -1.981 1 85.44 416 HIS B O 1
ATOM 7582 N N . VAL B 1 417 ? 4.965 17.219 -2.225 1 83.75 417 VAL B N 1
ATOM 7583 C CA . VAL B 1 417 ? 5.18 18.625 -1.863 1 83.75 417 VAL B CA 1
ATOM 7584 C C . VAL B 1 417 ? 4.039 19.109 -0.973 1 83.75 417 VAL B C 1
ATOM 7586 O O . VAL B 1 417 ? 2.955 18.516 -0.964 1 83.75 417 VAL B O 1
ATOM 7589 N N . GLY B 1 418 ? 4.32 20.094 -0.145 1 82.81 418 GLY B N 1
ATOM 7590 C CA . GLY B 1 418 ? 3.281 20.75 0.637 1 82.81 418 GLY B CA 1
ATOM 7591 C C . GLY B 1 418 ? 2.914 19.984 1.896 1 82.81 418 GLY B C 1
ATOM 7592 O O . GLY B 1 418 ? 3.709 19.188 2.398 1 82.81 418 GLY B O 1
ATOM 7593 N N . LYS B 1 419 ? 1.694 20.328 2.383 1 85.88 419 LYS B N 1
ATOM 7594 C CA . LYS B 1 419 ? 1.206 19.828 3.662 1 85.88 419 LYS B CA 1
ATOM 7595 C C . LYS B 1 419 ? 1.125 18.297 3.654 1 85.88 419 LYS B C 1
ATOM 7597 O O . LYS B 1 419 ? 1.439 17.656 4.652 1 85.88 419 LYS B O 1
ATOM 7602 N N . TRP B 1 420 ? 0.741 17.797 2.541 1 91.62 420 TRP B N 1
ATOM 7603 C CA . TRP B 1 420 ? 0.482 16.359 2.48 1 91.62 420 TRP B CA 1
ATOM 7604 C C . TRP B 1 420 ? 1.648 15.625 1.83 1 91.62 420 TRP B C 1
ATOM 7606 O O . TRP B 1 420 ? 1.494 14.492 1.364 1 91.62 420 TRP B O 1
ATOM 7616 N N . ALA B 1 421 ? 2.795 16.266 1.808 1 89 421 ALA B N 1
ATOM 7617 C CA . ALA B 1 421 ? 3.979 15.664 1.205 1 89 421 ALA B CA 1
ATOM 7618 C C . ALA B 1 421 ? 4.355 14.367 1.923 1 89 421 ALA B C 1
ATOM 7620 O O . ALA B 1 421 ? 4.43 14.336 3.154 1 89 421 ALA B O 1
ATOM 7621 N N . GLU B 1 422 ? 4.527 13.328 1.161 1 91.31 422 GLU B N 1
ATOM 7622 C CA . GLU B 1 422 ? 4.949 12.008 1.619 1 91.31 422 GLU B CA 1
ATOM 7623 C C . GLU B 1 422 ? 6.254 11.586 0.955 1 91.31 422 GLU B C 1
ATOM 7625 O O . GLU B 1 422 ? 6.328 11.477 -0.271 1 91.31 422 GLU B O 1
ATOM 7630 N N . GLY B 1 423 ? 7.246 11.289 1.788 1 85.31 423 GLY B N 1
ATOM 7631 C CA . GLY B 1 423 ? 8.555 10.969 1.233 1 85.31 423 GLY B CA 1
ATOM 7632 C C . GLY B 1 423 ? 8.977 9.531 1.493 1 85.31 423 GLY B C 1
ATOM 7633 O O . GLY B 1 423 ? 10.016 9.094 1.007 1 85.31 423 GLY B O 1
ATOM 7634 N N . SER B 1 424 ? 8.141 8.844 2.123 1 89.44 424 SER B N 1
ATOM 7635 C CA . SER B 1 424 ? 8.625 7.539 2.562 1 89.44 424 SER B CA 1
ATOM 7636 C C . SER B 1 424 ? 7.785 6.41 1.97 1 89.44 424 SER B C 1
ATOM 7638 O O . SER B 1 424 ? 8.25 5.273 1.867 1 89.44 424 SER B O 1
ATOM 7640 N N . TYR B 1 425 ? 6.539 6.609 1.631 1 95.12 425 TYR B N 1
ATOM 7641 C CA . TYR B 1 425 ? 5.707 5.535 1.1 1 95.12 425 TYR B CA 1
ATOM 7642 C C . TYR B 1 425 ? 6.16 5.133 -0.298 1 95.12 425 TYR B C 1
ATOM 7644 O O . TYR B 1 425 ? 6.242 5.969 -1.197 1 95.12 425 TYR B O 1
ATOM 7652 N N . PRO B 1 426 ? 6.41 3.887 -0.566 1 93.19 426 PRO B N 1
ATOM 7653 C CA . PRO B 1 426 ? 7.09 3.467 -1.795 1 93.19 426 PRO B CA 1
ATOM 7654 C C . PRO B 1 426 ? 6.117 3.057 -2.896 1 93.19 426 PRO B C 1
ATOM 7656 O O . PRO B 1 426 ? 6.293 2.008 -3.521 1 93.19 426 PRO B O 1
ATOM 7659 N N . ALA B 1 427 ? 5.152 3.877 -3.209 1 94.19 427 ALA B N 1
ATOM 7660 C CA . ALA B 1 427 ? 4.203 3.686 -4.301 1 94.19 427 ALA B CA 1
ATOM 7661 C C . ALA B 1 427 ? 3.656 5.023 -4.793 1 94.19 427 ALA B C 1
ATOM 7663 O O . ALA B 1 427 ? 3.725 6.027 -4.082 1 94.19 427 ALA B O 1
ATOM 7664 N N . PRO B 1 428 ? 3.143 5.047 -5.992 1 91.12 428 PRO B N 1
ATOM 7665 C CA . PRO B 1 428 ? 2.656 6.312 -6.547 1 91.12 428 PRO B CA 1
ATOM 7666 C C . PRO B 1 428 ? 1.287 6.711 -6.004 1 91.12 428 PRO B C 1
ATOM 7668 O O . PRO B 1 428 ? 0.891 7.875 -6.109 1 91.12 428 PRO B O 1
ATOM 7671 N N . ALA B 1 429 ? 0.538 5.734 -5.496 1 94.56 429 ALA B N 1
ATOM 7672 C CA . ALA B 1 429 ? -0.786 5.988 -4.934 1 94.56 429 ALA B CA 1
ATOM 7673 C C . ALA B 1 429 ? -0.998 5.184 -3.652 1 94.56 429 ALA B C 1
ATOM 7675 O O . ALA B 1 429 ? -0.446 4.094 -3.498 1 94.56 429 ALA B O 1
ATOM 7676 N N . TYR B 1 430 ? -1.795 5.805 -2.785 1 97.12 430 TYR B N 1
ATOM 7677 C CA . TYR B 1 430 ? -2.133 5.109 -1.548 1 97.12 430 TYR B CA 1
ATOM 7678 C C . TYR B 1 430 ? -3.164 4.02 -1.8 1 97.12 430 TYR B C 1
ATOM 7680 O O . TYR B 1 430 ? -3.977 4.125 -2.721 1 97.12 430 TYR B O 1
ATOM 7688 N N . PRO B 1 431 ? -3.102 2.906 -1.001 1 97.12 431 PRO B N 1
ATOM 7689 C CA . PRO B 1 431 ? -4.309 2.078 -0.968 1 97.12 431 PRO B CA 1
ATOM 7690 C C . PRO B 1 431 ? -5.535 2.844 -0.476 1 97.12 431 PRO B C 1
ATOM 7692 O O . PRO B 1 431 ? -5.398 3.871 0.195 1 97.12 431 PRO B O 1
ATOM 7695 N N . SER B 1 432 ? -6.691 2.328 -0.861 1 94.81 432 SER B N 1
ATOM 7696 C CA . SER B 1 432 ? -7.918 2.994 -0.443 1 94.81 432 SER B CA 1
ATOM 7697 C C . SER B 1 432 ? -7.941 3.217 1.065 1 94.81 432 SER B C 1
ATOM 7699 O O . SER B 1 432 ? -7.578 2.324 1.835 1 94.81 432 SER B O 1
ATOM 7701 N N . PHE B 1 433 ? -8.312 4.406 1.426 1 97.94 433 PHE B N 1
ATOM 7702 C CA . PHE B 1 433 ? -8.383 4.754 2.84 1 97.94 433 PHE B CA 1
ATOM 7703 C C . PHE B 1 433 ? -9.609 5.609 3.133 1 97.94 433 PHE B C 1
ATOM 7705 O O . PHE B 1 433 ? -10.094 6.324 2.258 1 97.94 433 PHE B O 1
ATOM 7712 N N . ALA B 1 434 ? -10.125 5.461 4.316 1 98.12 434 ALA B N 1
ATOM 7713 C CA . ALA B 1 434 ? -11.203 6.344 4.75 1 98.12 434 ALA B CA 1
ATOM 7714 C C . ALA B 1 434 ? -10.695 7.773 4.941 1 98.12 434 ALA B C 1
ATOM 7716 O O . ALA B 1 434 ? -9.664 7.992 5.574 1 98.12 434 ALA B O 1
ATOM 7717 N N . CYS B 1 435 ? -11.422 8.664 4.379 1 96.62 435 CYS B N 1
ATOM 7718 C CA . CYS B 1 435 ? -10.953 10.039 4.516 1 96.62 435 CYS B CA 1
ATOM 7719 C C . CYS B 1 435 ? -10.867 10.438 5.984 1 96.62 435 CYS B C 1
ATOM 7721 O O . CYS B 1 435 ? -11.586 9.898 6.824 1 96.62 435 CYS B O 1
ATOM 7723 N N . GLY B 1 436 ? -10.07 11.391 6.297 1 97.19 436 GLY B N 1
ATOM 7724 C CA . GLY B 1 436 ? -9.656 11.711 7.652 1 97.19 436 GLY B CA 1
ATOM 7725 C C . GLY B 1 436 ? -10.727 12.422 8.453 1 97.19 436 GLY B C 1
ATOM 7726 O O . GLY B 1 436 ? -10.562 12.656 9.656 1 97.19 436 GLY B O 1
ATOM 7727 N N . ALA B 1 437 ? -11.852 12.734 7.805 1 97.56 437 ALA B N 1
ATOM 7728 C CA . ALA B 1 437 ? -12.938 13.398 8.508 1 97.56 437 ALA B CA 1
ATOM 7729 C C . ALA B 1 437 ? -13.445 12.547 9.672 1 97.56 437 ALA B C 1
ATOM 7731 O O . ALA B 1 437 ? -13.5 13.008 10.812 1 97.56 437 ALA B O 1
ATOM 7732 N N . ALA B 1 438 ? -13.805 11.352 9.336 1 98.69 438 ALA B N 1
ATOM 7733 C CA . ALA B 1 438 ? -14.234 10.398 10.367 1 98.69 438 ALA B CA 1
ATOM 7734 C C . ALA B 1 438 ? -14.391 9 9.781 1 98.69 438 ALA B C 1
ATOM 7736 O O . ALA B 1 438 ? -14.688 8.836 8.602 1 98.69 438 ALA B O 1
ATOM 7737 N N . TYR B 1 439 ? -14.211 8.023 10.617 1 98.75 439 TYR B N 1
ATOM 7738 C CA . TYR B 1 439 ? -14.453 6.629 10.266 1 98.75 439 TYR B CA 1
ATOM 7739 C C . TYR B 1 439 ? -14.578 5.762 11.508 1 98.75 439 TYR B C 1
ATOM 7741 O O . TYR B 1 439 ? -14.211 6.188 12.609 1 98.75 439 TYR B O 1
ATOM 7749 N N . VAL B 1 440 ? -15.078 4.551 11.305 1 98.81 440 VAL B N 1
ATOM 7750 C CA . VAL B 1 440 ? -15.32 3.623 12.406 1 98.81 440 VAL B CA 1
ATOM 7751 C C . VAL B 1 440 ? -14.492 2.355 12.203 1 98.81 440 VAL B C 1
ATOM 7753 O O . VAL B 1 440 ? -14.398 1.845 11.086 1 98.81 440 VAL B O 1
ATOM 7756 N N . LEU B 1 441 ? -13.906 1.877 13.258 1 98.69 441 LEU B N 1
ATOM 7757 C CA . LEU B 1 441 ? -13.18 0.612 13.297 1 98.69 441 LEU B CA 1
ATOM 7758 C C . LEU B 1 441 ? -13.844 -0.361 14.266 1 98.69 441 LEU B C 1
ATOM 7760 O O . LEU B 1 441 ? -14.273 0.036 15.352 1 98.69 441 LEU B O 1
ATOM 7764 N N . SER B 1 442 ? -13.922 -1.594 13.844 1 98.56 442 SER B N 1
ATOM 7765 C CA . SER B 1 442 ? -14.32 -2.631 14.789 1 98.56 442 SER B CA 1
ATOM 7766 C C . SER B 1 442 ? -13.227 -2.877 15.828 1 98.56 442 SER B C 1
ATOM 7768 O O . SER B 1 442 ? -12.07 -2.529 15.617 1 98.56 442 SER B O 1
ATOM 7770 N N . VAL B 1 443 ? -13.57 -3.506 16.891 1 98.38 443 VAL B N 1
ATOM 7771 C CA . VAL B 1 443 ? -12.703 -3.662 18.047 1 98.38 443 VAL B CA 1
ATOM 7772 C C . VAL B 1 443 ? -11.477 -4.5 17.672 1 98.38 443 VAL B C 1
ATOM 7774 O O . VAL B 1 443 ? -10.383 -4.27 18.172 1 98.38 443 VAL B O 1
ATOM 7777 N N . ASP B 1 444 ? -11.617 -5.484 16.844 1 98.44 444 ASP B N 1
ATOM 7778 C CA . ASP B 1 444 ? -10.5 -6.34 16.469 1 98.44 444 ASP B CA 1
ATOM 7779 C C . ASP B 1 444 ? -9.43 -5.551 15.711 1 98.44 444 ASP B C 1
ATOM 7781 O O . ASP B 1 444 ? -8.234 -5.812 15.852 1 98.44 444 ASP B O 1
ATOM 7785 N N . LEU B 1 445 ? -9.875 -4.613 14.914 1 98.75 445 LEU B N 1
ATOM 7786 C CA . LEU B 1 445 ? -8.914 -3.762 14.227 1 98.75 445 LEU B CA 1
ATOM 7787 C C . LEU B 1 445 ? -8.148 -2.887 15.219 1 98.75 445 LEU B C 1
ATOM 7789 O O . LEU B 1 445 ? -6.941 -2.689 15.078 1 98.75 445 LEU B O 1
ATOM 7793 N N . ALA B 1 446 ? -8.844 -2.334 16.172 1 98.69 446 ALA B N 1
ATOM 7794 C CA . ALA B 1 446 ? -8.188 -1.558 17.234 1 98.69 446 ALA B CA 1
ATOM 7795 C C . ALA B 1 446 ? -7.168 -2.404 17.984 1 98.69 446 ALA B C 1
ATOM 7797 O O . ALA B 1 446 ? -6.074 -1.932 18.297 1 98.69 446 ALA B O 1
ATOM 7798 N N . ARG B 1 447 ? -7.531 -3.576 18.25 1 98.62 447 ARG B N 1
ATOM 7799 C CA . ARG B 1 447 ? -6.629 -4.488 18.953 1 98.62 447 ARG B CA 1
ATOM 7800 C C . ARG B 1 447 ? -5.387 -4.773 18.109 1 98.62 447 ARG B C 1
ATOM 7802 O O . ARG B 1 447 ? -4.277 -4.852 18.656 1 98.62 447 ARG B O 1
ATOM 7809 N N . TRP B 1 448 ? -5.594 -5.012 16.859 1 98.81 448 TRP B N 1
ATOM 7810 C CA . TRP B 1 448 ? -4.441 -5.242 15.992 1 98.81 448 TRP B CA 1
ATOM 7811 C C . TRP B 1 448 ? -3.52 -4.031 15.977 1 98.81 448 TRP B C 1
ATOM 7813 O O . TRP B 1 448 ? -2.295 -4.172 16.016 1 98.81 448 TRP B O 1
ATOM 7823 N N . LEU B 1 449 ? -4.094 -2.842 15.914 1 98.81 449 LEU B N 1
ATOM 7824 C CA . LEU B 1 449 ? -3.301 -1.618 15.961 1 98.81 449 LEU B CA 1
ATOM 7825 C C . LEU B 1 449 ? -2.506 -1.534 17.266 1 98.81 449 LEU B C 1
ATOM 7827 O O . LEU B 1 449 ? -1.32 -1.196 17.25 1 98.81 449 LEU B O 1
ATOM 7831 N N . GLN B 1 450 ? -3.186 -1.81 18.328 1 98.69 450 GLN B N 1
ATOM 7832 C CA . GLN B 1 450 ? -2.52 -1.805 19.625 1 98.69 450 GLN B CA 1
ATOM 7833 C C . GLN B 1 450 ? -1.371 -2.809 19.656 1 98.69 450 GLN B C 1
ATOM 7835 O O . GLN B 1 450 ? -0.278 -2.494 20.125 1 98.69 450 GLN B O 1
ATOM 7840 N N . ALA B 1 451 ? -1.594 -3.955 19.125 1 98.25 451 ALA B N 1
ATOM 7841 C CA . ALA B 1 451 ? -0.599 -5.023 19.156 1 98.25 451 ALA B CA 1
ATOM 7842 C C . ALA B 1 451 ? 0.615 -4.668 18.297 1 98.25 451 ALA B C 1
ATOM 7844 O O . ALA B 1 451 ? 1.71 -5.191 18.516 1 98.25 451 ALA B O 1
ATOM 7845 N N . ASN B 1 452 ? 0.448 -3.783 17.375 1 98.56 452 ASN B N 1
ATOM 7846 C CA . ASN B 1 452 ? 1.526 -3.461 16.438 1 98.56 452 ASN B CA 1
ATOM 7847 C C . ASN B 1 452 ? 1.988 -2.016 16.609 1 98.56 452 ASN B C 1
ATOM 7849 O O . ASN B 1 452 ? 2.645 -1.469 15.719 1 98.56 452 ASN B O 1
ATOM 7853 N N . VAL B 1 453 ? 1.642 -1.372 17.672 1 97.94 453 VAL B N 1
ATOM 7854 C CA . VAL B 1 453 ? 1.9 0.047 17.875 1 97.94 453 VAL B CA 1
ATOM 7855 C C . VAL B 1 453 ? 3.395 0.327 17.75 1 97.94 453 VAL B C 1
ATOM 7857 O O . VAL B 1 453 ? 3.791 1.384 17.25 1 97.94 453 VAL B O 1
ATOM 7860 N N . ALA B 1 454 ? 4.23 -0.592 18.078 1 96.69 454 ALA B N 1
ATOM 7861 C CA . ALA B 1 454 ? 5.68 -0.393 18.062 1 96.69 454 ALA B CA 1
ATOM 7862 C C . ALA B 1 454 ? 6.246 -0.615 16.672 1 96.69 454 ALA B C 1
ATOM 7864 O O . ALA B 1 454 ? 7.348 -0.161 16.359 1 96.69 454 ALA B O 1
ATOM 7865 N N . ASN B 1 455 ? 5.508 -1.279 15.828 1 97.94 455 ASN B N 1
ATOM 7866 C CA . ASN B 1 455 ? 6.059 -1.713 14.547 1 97.94 455 ASN B CA 1
ATOM 7867 C C . ASN B 1 455 ? 5.512 -0.881 13.391 1 97.94 455 ASN B C 1
ATOM 7869 O O . ASN B 1 455 ? 6.168 -0.747 12.359 1 97.94 455 ASN B O 1
ATOM 7873 N N . LEU B 1 456 ? 4.328 -0.347 13.547 1 98.75 456 LEU B N 1
ATOM 7874 C CA . LEU B 1 456 ? 3.672 0.342 12.438 1 98.75 456 LEU B CA 1
ATOM 7875 C C . LEU B 1 456 ? 4.367 1.666 12.133 1 98.75 456 LEU B C 1
ATOM 7877 O O . LEU B 1 456 ? 4.578 2.48 13.039 1 98.75 456 LEU B O 1
ATOM 7881 N N . LYS B 1 457 ? 4.707 1.815 10.898 1 98.06 457 LYS B N 1
ATOM 7882 C CA . LYS B 1 457 ? 5.352 3.051 10.461 1 98.06 457 LYS B CA 1
ATOM 7883 C C . LYS B 1 457 ? 4.332 4.172 10.289 1 98.06 457 LYS B C 1
ATOM 7885 O O . LYS B 1 457 ? 3.334 4.008 9.586 1 98.06 457 LYS B O 1
ATOM 7890 N N . PRO B 1 458 ? 4.535 5.285 10.953 1 97.81 458 PRO B N 1
ATOM 7891 C CA . PRO B 1 458 ? 3.676 6.441 10.703 1 97.81 458 PRO B CA 1
ATOM 7892 C C . PRO B 1 458 ? 4.035 7.168 9.406 1 97.81 458 PRO B C 1
ATOM 7894 O O . PRO B 1 458 ? 5.203 7.48 9.172 1 97.81 458 PRO B O 1
ATOM 7897 N N . TYR B 1 459 ? 3.104 7.371 8.594 1 96.88 459 TYR B N 1
ATOM 7898 C CA . TYR B 1 459 ? 3.258 8.156 7.375 1 96.88 459 TYR B CA 1
ATOM 7899 C C . TYR B 1 459 ? 2.711 9.57 7.559 1 96.88 459 TYR B C 1
ATOM 7901 O O . TYR B 1 459 ? 2.5 10.016 8.688 1 96.88 459 TYR B O 1
ATOM 7909 N N . GLN B 1 460 ? 2.654 10.359 6.5 1 94.19 460 GLN B N 1
ATOM 7910 C CA . GLN B 1 460 ? 2.5 11.805 6.648 1 94.19 460 GLN B CA 1
ATOM 7911 C C . GLN B 1 460 ? 1.171 12.148 7.309 1 94.19 460 GLN B C 1
ATOM 7913 O O . GLN B 1 460 ? 1.066 13.156 8.008 1 94.19 460 GLN B O 1
ATOM 7918 N N . GLY B 1 461 ? 0.135 11.391 7.172 1 96.62 461 GLY B N 1
ATOM 7919 C CA . GLY B 1 461 ? -1.186 11.602 7.742 1 96.62 461 GLY B CA 1
ATOM 7920 C C . GLY B 1 461 ? -1.756 10.359 8.398 1 96.62 461 GLY B C 1
ATOM 7921 O O . GLY B 1 461 ? -1.373 9.234 8.062 1 96.62 461 GLY B O 1
ATOM 7922 N N . GLU B 1 462 ? -2.637 10.641 9.367 1 98.12 462 GLU B N 1
ATOM 7923 C CA . GLU B 1 462 ? -3.184 9.492 10.078 1 98.12 462 GLU B CA 1
ATOM 7924 C C . GLU B 1 462 ? -4.082 8.656 9.172 1 98.12 462 GLU B C 1
ATOM 7926 O O . GLU B 1 462 ? -4.129 7.434 9.289 1 98.12 462 GLU B O 1
ATOM 7931 N N . ASP B 1 463 ? -4.859 9.297 8.266 1 98.31 463 ASP B N 1
ATOM 7932 C CA . ASP B 1 463 ? -5.793 8.57 7.41 1 98.31 463 ASP B CA 1
ATOM 7933 C C . ASP B 1 463 ? -5.051 7.75 6.359 1 98.31 463 ASP B C 1
ATOM 7935 O O . ASP B 1 463 ? -5.359 6.574 6.152 1 98.31 463 ASP B O 1
ATOM 7939 N N . VAL B 1 464 ? -4.02 8.32 5.711 1 98.38 464 VAL B N 1
ATOM 7940 C CA . VAL B 1 464 ? -3.26 7.566 4.719 1 98.38 464 VAL B CA 1
ATOM 7941 C C . VAL B 1 464 ? -2.441 6.48 5.41 1 98.38 464 VAL B C 1
ATOM 7943 O O . VAL B 1 464 ? -2.238 5.398 4.855 1 98.38 464 VAL B O 1
ATOM 7946 N N . SER B 1 465 ? -1.947 6.762 6.664 1 98.75 465 SER B N 1
ATOM 7947 C CA . SER B 1 465 ? -1.302 5.715 7.445 1 98.75 465 SER B CA 1
ATOM 7948 C C . SER B 1 465 ? -2.246 4.539 7.68 1 98.75 465 SER B C 1
ATOM 7950 O O . SER B 1 465 ? -1.862 3.383 7.496 1 98.75 465 SER B O 1
ATOM 7952 N N . MET B 1 466 ? -3.447 4.895 8.031 1 98.88 466 MET B N 1
ATOM 7953 C CA . MET B 1 466 ? -4.453 3.859 8.25 1 98.88 466 MET B CA 1
ATOM 7954 C C . MET B 1 466 ? -4.676 3.035 6.988 1 98.88 466 MET B C 1
ATOM 7956 O O . MET B 1 466 ? -4.812 1.812 7.055 1 98.88 466 MET B O 1
ATOM 7960 N N . GLY B 1 467 ? -4.723 3.736 5.891 1 98.69 467 GLY B N 1
ATOM 7961 C CA . GLY B 1 467 ? -4.863 3.023 4.633 1 98.69 467 GLY B CA 1
ATOM 7962 C C . GLY B 1 467 ? -3.758 2.014 4.391 1 98.69 467 GLY B C 1
ATOM 7963 O O . GLY B 1 467 ? -4.02 0.877 3.996 1 98.69 467 GLY B O 1
ATOM 7964 N N . ILE B 1 468 ? -2.576 2.414 4.617 1 98.75 468 ILE B N 1
ATOM 7965 C CA . ILE B 1 468 ? -1.401 1.576 4.398 1 98.75 468 ILE B CA 1
ATOM 7966 C C . ILE B 1 468 ? -1.401 0.419 5.398 1 98.75 468 ILE B C 1
ATOM 7968 O O . ILE B 1 468 ? -1.205 -0.737 5.016 1 98.75 468 ILE B O 1
ATOM 7972 N N . TRP B 1 469 ? -1.666 0.69 6.668 1 98.88 469 TRP B N 1
ATOM 7973 C CA . TRP B 1 469 ? -1.697 -0.345 7.699 1 98.88 469 TRP B CA 1
ATOM 7974 C C . TRP B 1 469 ? -2.783 -1.374 7.402 1 98.88 469 TRP B C 1
ATOM 7976 O O . TRP B 1 469 ? -2.527 -2.58 7.43 1 98.88 469 TRP B O 1
ATOM 7986 N N . MET B 1 470 ? -3.953 -0.886 7.059 1 98.75 470 MET B N 1
ATOM 7987 C CA . MET B 1 470 ? -5.105 -1.763 6.863 1 98.75 470 MET B CA 1
ATOM 7988 C C . MET B 1 470 ? -4.926 -2.633 5.625 1 98.75 470 MET B C 1
ATOM 7990 O O . MET B 1 470 ? -5.457 -3.74 5.555 1 98.75 470 MET B O 1
ATOM 7994 N N . ALA B 1 471 ? -4.164 -2.152 4.66 1 98.44 471 ALA B N 1
ATOM 7995 C CA . ALA B 1 471 ? -3.914 -2.967 3.475 1 98.44 471 ALA B CA 1
ATOM 7996 C C . ALA B 1 471 ? -3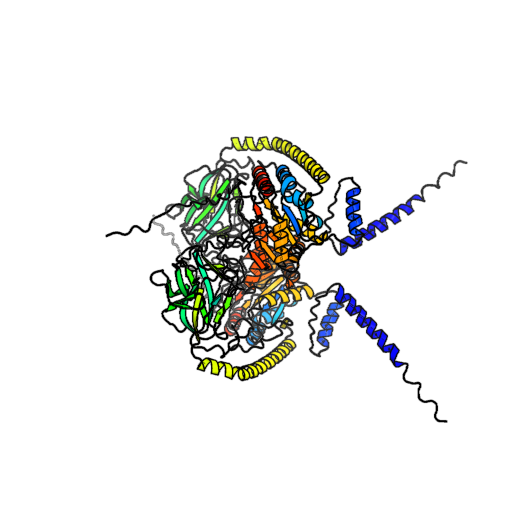.219 -4.273 3.844 1 98.44 471 ALA B C 1
ATOM 7998 O O . ALA B 1 471 ? -3.391 -5.289 3.168 1 98.44 471 ALA B O 1
ATOM 7999 N N . ALA B 1 472 ? -2.463 -4.285 4.887 1 98.75 472 ALA B N 1
ATOM 8000 C CA . ALA B 1 472 ? -1.733 -5.48 5.301 1 98.75 472 ALA B CA 1
ATOM 8001 C C . ALA B 1 472 ? -2.689 -6.562 5.801 1 98.75 472 ALA B C 1
ATOM 8003 O O . ALA B 1 472 ? -2.408 -7.754 5.672 1 98.75 472 ALA B O 1
ATOM 8004 N N . ILE B 1 473 ? -3.824 -6.16 6.34 1 98.5 473 ILE B N 1
ATOM 8005 C CA . ILE B 1 473 ? -4.68 -7.168 6.961 1 98.5 473 ILE B CA 1
ATOM 8006 C C . ILE B 1 473 ? -6.012 -7.242 6.211 1 98.5 473 ILE B C 1
ATOM 8008 O O . ILE B 1 473 ? -6.777 -8.195 6.391 1 98.5 473 ILE B O 1
ATOM 8012 N N . GLY B 1 474 ? -6.363 -6.32 5.438 1 96.69 474 GLY B N 1
ATOM 8013 C CA . GLY B 1 474 ? -7.445 -6.383 4.465 1 96.69 474 GLY B CA 1
ATOM 8014 C C . GLY B 1 474 ? -8.82 -6.43 5.102 1 96.69 474 GLY B C 1
ATOM 8015 O O . GLY B 1 474 ? -9.594 -7.359 4.859 1 96.69 474 GLY B O 1
ATOM 8016 N N . PRO B 1 475 ? -9.188 -5.453 5.887 1 97 475 PRO B N 1
ATOM 8017 C CA . PRO B 1 475 ? -10.547 -5.43 6.422 1 97 475 PRO B CA 1
ATOM 8018 C C . PRO B 1 475 ? -11.602 -5.148 5.352 1 97 475 PRO B C 1
ATOM 8020 O O . PRO B 1 475 ? -11.258 -4.742 4.238 1 97 475 PRO B O 1
ATOM 8023 N N . THR B 1 476 ? -12.844 -5.434 5.742 1 92.5 476 THR B N 1
ATOM 8024 C CA . THR B 1 476 ? -13.953 -5.051 4.883 1 92.5 476 THR B CA 1
ATOM 8025 C C . THR B 1 476 ? -14.188 -3.543 4.934 1 92.5 476 THR B C 1
ATOM 8027 O O . THR B 1 476 ? -14.422 -2.98 6.004 1 92.5 476 THR B O 1
ATOM 8030 N N . ARG B 1 477 ? -14.086 -2.949 3.801 1 92.5 477 ARG B N 1
ATOM 8031 C CA . ARG B 1 477 ? -14.344 -1.518 3.684 1 92.5 477 ARG B CA 1
ATOM 8032 C C . ARG B 1 477 ? -15.812 -1.247 3.371 1 92.5 477 ARG B C 1
ATOM 8034 O O . ARG B 1 477 ? -16.328 -1.7 2.348 1 92.5 477 ARG B O 1
ATOM 8041 N N . ILE B 1 478 ? -16.406 -0.582 4.242 1 90.88 478 ILE B N 1
ATOM 8042 C CA . ILE B 1 478 ? -17.812 -0.219 4.027 1 90.88 478 ILE B CA 1
ATOM 8043 C C . ILE B 1 478 ? -17.906 1.262 3.672 1 90.88 478 ILE B C 1
ATOM 8045 O O . ILE B 1 478 ? -17.828 2.125 4.551 1 90.88 478 ILE B O 1
ATOM 8049 N N . HIS B 1 479 ? -18.109 1.534 2.439 1 88.19 479 HIS B N 1
ATOM 8050 C CA . HIS B 1 479 ? -18.203 2.902 1.945 1 88.19 479 HIS B CA 1
ATOM 8051 C C . HIS B 1 479 ? -19.594 3.486 2.195 1 88.19 479 HIS B C 1
ATOM 8053 O O . HIS B 1 479 ? -20.594 2.885 1.815 1 88.19 479 HIS B O 1
ATOM 8059 N N . ASP B 1 480 ? -19.609 4.598 2.818 1 89.62 480 ASP B N 1
ATOM 8060 C CA . ASP B 1 480 ? -20.828 5.332 3.109 1 89.62 480 ASP B CA 1
ATOM 8061 C C . ASP B 1 480 ? -20.688 6.812 2.756 1 89.62 480 ASP B C 1
ATOM 8063 O O . ASP B 1 480 ? -19.984 7.551 3.449 1 89.62 480 ASP B O 1
ATOM 8067 N N . PRO B 1 481 ? -21.359 7.27 1.745 1 85.88 481 PRO B N 1
ATOM 8068 C CA . PRO B 1 481 ? -21.188 8.648 1.281 1 85.88 481 PRO B CA 1
ATOM 8069 C C . PRO B 1 481 ? -21.734 9.672 2.27 1 85.88 481 PRO B C 1
ATOM 8071 O O . PRO B 1 481 ? -21.484 10.875 2.125 1 85.88 481 PRO B O 1
ATOM 8074 N N . ARG B 1 482 ? -22.5 9.281 3.279 1 94.19 482 ARG B N 1
ATOM 8075 C CA . ARG B 1 482 ? -23.047 10.195 4.285 1 94.19 482 ARG B CA 1
ATOM 8076 C C . ARG B 1 482 ? -21.938 10.703 5.211 1 94.19 482 ARG B C 1
ATOM 8078 O O . ARG B 1 482 ? -22.156 11.641 5.977 1 94.19 482 ARG B O 1
ATOM 8085 N N . TRP B 1 483 ? -20.75 10.031 5.098 1 96.88 483 TRP B N 1
ATOM 8086 C CA . TRP B 1 483 ? -19.547 10.523 5.77 1 96.88 483 TRP B CA 1
ATOM 8087 C C . TRP B 1 483 ? -18.812 11.516 4.891 1 96.88 483 TRP B C 1
ATOM 8089 O O . TRP B 1 483 ? -17.891 11.141 4.16 1 96.88 483 TRP B O 1
ATOM 8099 N N . LEU B 1 484 ? -19.109 12.734 4.984 1 96.25 484 LEU B N 1
ATOM 8100 C CA . LEU B 1 484 ? -18.547 13.727 4.074 1 96.25 484 LEU B CA 1
ATOM 8101 C C . LEU B 1 484 ? -17.062 13.906 4.328 1 96.25 484 LEU B C 1
ATOM 8103 O O . LEU B 1 484 ? -16.625 13.945 5.48 1 96.25 484 LEU B O 1
ATOM 8107 N N . CYS B 1 485 ? -16.281 14.031 3.234 1 96.06 485 CYS B N 1
ATOM 8108 C CA . CYS B 1 485 ? -14.828 14.164 3.334 1 96.06 485 CYS B CA 1
ATOM 8109 C C . CYS B 1 485 ? -14.422 15.633 3.354 1 96.06 485 CYS B C 1
ATOM 8111 O O . CYS B 1 485 ? -13.32 15.977 3.797 1 96.06 485 CYS B O 1
ATOM 8113 N N . ASP B 1 486 ? -15.328 16.453 2.84 1 94.62 486 ASP B N 1
ATOM 8114 C CA . ASP B 1 486 ? -15.078 17.891 2.803 1 94.62 486 ASP B CA 1
ATOM 8115 C C . ASP B 1 486 ? -16.25 18.656 3.395 1 94.62 486 ASP B C 1
ATOM 8117 O O . ASP B 1 486 ? -17.328 18.109 3.6 1 94.62 486 ASP B O 1
ATOM 8121 N N . ALA B 1 487 ? -15.922 19.906 3.627 1 94.56 487 ALA B N 1
ATOM 8122 C CA . ALA B 1 487 ? -16.953 20.75 4.211 1 94.56 487 ALA B CA 1
ATOM 8123 C C . ALA B 1 487 ? -18.156 20.875 3.273 1 94.56 487 ALA B C 1
ATOM 8125 O O . ALA B 1 487 ? -18.016 21.344 2.137 1 94.56 487 ALA B O 1
ATOM 8126 N N . ALA B 1 488 ? -19.188 20.391 3.646 1 93.25 488 ALA B N 1
ATOM 8127 C CA . ALA B 1 488 ? -20.469 20.453 2.934 1 93.25 488 ALA B CA 1
ATOM 8128 C C . ALA B 1 488 ? -21.625 20.094 3.855 1 93.25 488 ALA B C 1
ATOM 8130 O O . ALA B 1 488 ? -21.422 19.781 5.027 1 93.25 488 ALA B O 1
ATOM 8131 N N . CYS B 1 489 ? -22.734 20.453 3.455 1 93.12 489 CYS B N 1
ATOM 8132 C CA . CYS B 1 489 ? -23.938 20.078 4.18 1 93.12 489 CYS B CA 1
ATOM 8133 C C . CYS B 1 489 ? -24.906 19.312 3.27 1 93.12 489 CYS B C 1
ATOM 8135 O O . CYS B 1 489 ? -25.25 19.797 2.188 1 93.12 489 CYS B O 1
ATOM 8137 N N . ALA B 1 490 ? -25.219 18.094 3.664 1 89.31 490 ALA B N 1
ATOM 8138 C CA . ALA B 1 490 ? -26.125 17.25 2.887 1 89.31 490 ALA B CA 1
ATOM 8139 C C . ALA B 1 490 ? -27.156 16.594 3.787 1 89.31 490 ALA B C 1
ATOM 8141 O O . ALA B 1 490 ? -26.859 16.219 4.926 1 89.31 490 ALA B O 1
ATOM 8142 N N . PRO B 1 491 ? -28.391 16.469 3.221 1 84.88 491 PRO B N 1
ATOM 8143 C CA . PRO B 1 491 ? -29.406 15.781 4.016 1 84.88 491 PRO B CA 1
ATOM 8144 C C . PRO B 1 491 ? -29 14.352 4.375 1 84.88 491 PRO B C 1
ATOM 8146 O O . PRO B 1 491 ? -28.484 13.625 3.523 1 84.88 491 PRO B O 1
ATOM 8149 N N . GLY B 1 492 ? -29.141 14.023 5.637 1 89.94 492 GLY B N 1
ATOM 8150 C CA . GLY B 1 492 ? -28.875 12.664 6.086 1 89.94 492 GLY B CA 1
ATOM 8151 C C . GLY B 1 492 ? -27.406 12.406 6.355 1 89.94 492 GLY B C 1
ATOM 8152 O O . GLY B 1 492 ? -27.016 11.281 6.672 1 89.94 492 GLY B O 1
ATOM 8153 N N . MET B 1 493 ? -26.641 13.43 6.266 1 94.62 493 MET B N 1
ATOM 8154 C CA . MET B 1 493 ? -25.219 13.242 6.504 1 94.62 493 MET B CA 1
ATOM 8155 C C . MET B 1 493 ? -24.953 12.789 7.938 1 94.62 493 MET B C 1
ATOM 8157 O O . MET B 1 493 ? -25.688 13.172 8.852 1 94.62 493 MET B O 1
ATOM 8161 N N . LEU B 1 494 ? -23.969 11.984 8.07 1 97 494 LEU B N 1
ATOM 8162 C CA . LEU B 1 494 ? -23.562 11.523 9.391 1 97 494 LEU B CA 1
ATOM 8163 C C . LEU B 1 494 ? -22.438 12.398 9.953 1 97 494 LEU B C 1
ATOM 8165 O O . LEU B 1 494 ? -22.359 12.609 11.164 1 97 494 LEU B O 1
ATOM 8169 N N . VAL B 1 495 ? -21.578 12.82 9.031 1 97.62 495 VAL B N 1
ATOM 8170 C CA . VAL B 1 495 ? -20.422 13.617 9.398 1 97.62 495 VAL B CA 1
ATOM 8171 C C . VAL B 1 495 ? -20.219 14.75 8.398 1 97.62 495 VAL B C 1
ATOM 8173 O O . VAL B 1 495 ? -20.422 14.57 7.199 1 97.62 495 VAL B O 1
ATOM 8176 N N . SER B 1 496 ? -19.859 15.906 8.922 1 97.94 496 SER B N 1
ATOM 8177 C CA . SER B 1 496 ? -19.375 17.016 8.117 1 97.94 496 SER B CA 1
ATOM 8178 C C . SER B 1 496 ? -18.141 17.656 8.734 1 97.94 496 SER B C 1
ATOM 8180 O O . SER B 1 496 ? -18.188 18.156 9.867 1 97.94 496 SER B O 1
ATOM 8182 N N . PRO B 1 497 ? -17.047 17.672 8 1 98.12 497 PRO B N 1
ATOM 8183 C CA . PRO B 1 497 ? -15.773 18.125 8.586 1 98.12 497 PRO B CA 1
ATOM 8184 C C . PRO B 1 497 ? -15.43 19.562 8.188 1 98.12 497 PRO B C 1
ATOM 8186 O O . PRO B 1 497 ? -16.172 20.203 7.434 1 98.12 497 PRO B O 1
ATOM 8189 N N . GLN B 1 498 ? -14.297 20.125 8.742 1 97.62 498 GLN B N 1
ATOM 8190 C CA . GLN B 1 498 ? -13.672 21.391 8.383 1 97.62 498 GLN B CA 1
ATOM 8191 C C . GLN B 1 498 ? -14.617 22.562 8.617 1 97.62 498 GLN B C 1
ATOM 8193 O O . GLN B 1 498 ? -14.773 23.438 7.758 1 97.62 498 GLN B O 1
ATOM 8198 N N . LEU B 1 499 ? -15.234 22.516 9.727 1 97.88 499 LEU B N 1
ATOM 8199 C CA . LEU B 1 499 ? -16.203 23.562 10.062 1 97.88 499 LEU B CA 1
ATOM 8200 C C . LEU B 1 499 ? -15.617 24.531 11.086 1 97.88 499 LEU B C 1
ATOM 8202 O O . LEU B 1 499 ? -14.898 24.125 12 1 97.88 499 LEU B O 1
ATOM 8206 N N . SER B 1 500 ? -15.977 25.75 10.883 1 97.31 500 SER B N 1
ATOM 8207 C CA . SER B 1 500 ? -15.672 26.719 11.93 1 97.31 500 SER B CA 1
ATOM 8208 C C . SER B 1 500 ? -16.594 26.531 13.133 1 97.31 500 SER B C 1
ATOM 8210 O O . SER B 1 500 ? -17.641 25.875 13.023 1 97.31 500 SER B O 1
ATOM 8212 N N . SER B 1 501 ? -16.172 27.125 14.273 1 96.94 501 SER B N 1
ATOM 8213 C CA . SER B 1 501 ? -17.016 27.062 15.461 1 96.94 501 SER B CA 1
ATOM 8214 C C . SER B 1 501 ? -18.391 27.672 15.203 1 96.94 501 SER B C 1
ATOM 8216 O O . SER B 1 501 ? -19.406 27.109 15.609 1 96.94 501 SER B O 1
ATOM 8218 N N . ASP B 1 502 ? -18.422 28.75 14.438 1 96.69 502 ASP B N 1
ATOM 8219 C CA . ASP B 1 502 ? -19.672 29.422 14.133 1 96.69 502 ASP B CA 1
ATOM 8220 C C . ASP B 1 502 ? -20.578 28.547 13.273 1 96.69 502 ASP B C 1
ATOM 8222 O O . ASP B 1 502 ? -21.781 28.469 13.508 1 96.69 502 ASP B O 1
ATOM 8226 N N . THR B 1 503 ? -19.969 27.953 12.352 1 96.25 503 THR B N 1
ATOM 8227 C CA . THR B 1 503 ? -20.734 27.078 11.469 1 96.25 503 THR B CA 1
ATOM 8228 C C . THR B 1 503 ? -21.297 25.891 12.242 1 96.25 503 THR B C 1
ATOM 8230 O O . THR B 1 503 ? -22.438 25.484 12.016 1 96.25 503 THR B O 1
ATOM 8233 N N . LEU B 1 504 ? -20.578 25.359 13.125 1 97.06 504 LEU B N 1
ATOM 8234 C CA . LEU B 1 504 ? -21.016 24.219 13.93 1 97.06 504 LEU B CA 1
ATOM 8235 C C . LEU B 1 504 ? -22.203 24.625 14.805 1 97.06 504 LEU B C 1
ATOM 8237 O O . LEU B 1 504 ? -23.188 23.875 14.898 1 97.06 504 LEU B O 1
ATOM 8241 N N . TYR B 1 505 ? -22.141 25.797 15.453 1 96.25 505 TYR B N 1
ATOM 8242 C CA . TYR B 1 505 ? -23.266 26.281 16.25 1 96.25 505 TYR B CA 1
ATOM 8243 C C . TYR B 1 505 ? -24.516 26.438 15.398 1 96.25 505 TYR B C 1
ATOM 8245 O O . TYR B 1 505 ? -25.609 26.062 15.812 1 96.25 505 TYR B O 1
ATOM 8253 N N . SER B 1 506 ? -24.266 27.016 14.25 1 94.69 506 SER B N 1
ATOM 8254 C CA . SER B 1 506 ? -25.391 27.266 13.359 1 94.69 506 SER B CA 1
ATOM 8255 C C . SER B 1 506 ? -26.047 25.969 12.922 1 94.69 506 SER B C 1
ATOM 8257 O O . SER B 1 506 ? -27.281 25.844 12.945 1 94.69 506 SER B O 1
ATOM 8259 N N . MET B 1 507 ? -25.234 25.031 12.547 1 94.69 507 MET B N 1
ATOM 8260 C CA . MET B 1 507 ? -25.75 23.734 12.125 1 94.69 507 MET B CA 1
ATOM 8261 C C . MET B 1 507 ? -26.5 23.047 13.266 1 94.69 507 MET B C 1
ATOM 8263 O O . MET B 1 507 ? -27.562 22.484 13.055 1 94.69 507 MET B O 1
ATOM 8267 N N . TRP B 1 508 ? -25.953 23.156 14.398 1 94 508 TRP B N 1
ATOM 8268 C CA . TRP B 1 508 ? -26.562 22.516 15.555 1 94 508 TRP B CA 1
ATOM 8269 C C . TRP B 1 508 ? -27.891 23.156 15.914 1 94 508 TRP B C 1
ATOM 8271 O O . TRP B 1 508 ? -28.844 22.469 16.25 1 94 508 TRP B O 1
ATOM 8281 N N . ASN B 1 509 ? -27.938 24.438 15.859 1 92.69 509 ASN B N 1
ATOM 8282 C CA . ASN B 1 509 ? -29.172 25.172 16.125 1 92.69 509 ASN B CA 1
ATOM 8283 C C . ASN B 1 509 ? -30.266 24.797 15.133 1 92.69 509 ASN B C 1
ATOM 8285 O O . ASN B 1 509 ? -31.422 24.656 15.516 1 92.69 509 ASN B O 1
ATOM 8289 N N . ARG B 1 510 ? -29.859 24.656 13.961 1 92.94 510 ARG B N 1
ATOM 8290 C CA . ARG B 1 510 ? -30.828 24.266 12.945 1 92.94 510 ARG B CA 1
ATOM 8291 C C . ARG B 1 510 ? -31.312 22.844 13.18 1 92.94 510 ARG B C 1
ATOM 8293 O O . ARG B 1 510 ? -32.5 22.547 13.031 1 92.94 510 ARG B O 1
ATOM 8300 N N . ARG B 1 511 ? -30.391 21.984 13.523 1 91.56 511 ARG B N 1
ATOM 8301 C CA . ARG B 1 511 ? -30.766 20.609 13.836 1 91.56 511 ARG B CA 1
ATOM 8302 C C . ARG B 1 511 ? -31.781 20.562 14.977 1 91.56 511 ARG B C 1
ATOM 8304 O O . ARG B 1 511 ? -32.75 19.797 14.93 1 91.56 511 ARG B O 1
ATOM 8311 N N . HIS B 1 512 ? -31.578 21.344 15.953 1 87.25 512 HIS B N 1
ATOM 8312 C CA . HIS B 1 512 ? -32.438 21.344 17.141 1 87.25 512 HIS B CA 1
ATOM 8313 C C . HIS B 1 512 ? -33.781 21.984 16.844 1 87.25 512 HIS B C 1
ATOM 8315 O O . HIS B 1 512 ? -34.812 21.531 17.344 1 87.25 512 HIS B O 1
ATOM 8321 N N . THR B 1 513 ? -33.75 22.969 15.953 1 88.88 513 THR B N 1
ATOM 8322 C CA . THR B 1 513 ? -34.969 23.75 15.695 1 88.88 513 THR B CA 1
ATOM 8323 C C . THR B 1 513 ? -35.844 23.047 14.656 1 88.88 513 THR B C 1
ATOM 8325 O O . THR B 1 513 ? -37.062 22.969 14.812 1 88.88 513 THR B O 1
ATOM 8328 N N . CYS B 1 514 ? -35.188 22.594 13.562 1 88.12 514 CYS B N 1
ATOM 8329 C CA . CYS B 1 514 ? -36.031 22.094 12.484 1 88.12 514 CYS B CA 1
ATOM 8330 C C . CYS B 1 514 ? -35.656 20.672 12.094 1 88.12 514 CYS B C 1
ATOM 8332 O O . CYS B 1 514 ? -36.125 20.141 11.094 1 88.12 514 CYS B O 1
ATOM 8334 N N . GLY B 1 515 ? -34.75 20.078 12.742 1 86.94 515 GLY B N 1
ATOM 8335 C CA . GLY B 1 515 ? -34.438 18.672 12.586 1 86.94 515 GLY B CA 1
ATOM 8336 C C . GLY B 1 515 ? -33.406 18.391 11.516 1 86.94 515 GLY B C 1
ATOM 8337 O O . GLY B 1 515 ? -32.969 17.25 11.336 1 86.94 515 GLY B O 1
ATOM 8338 N N . ASP B 1 516 ? -33.062 19.453 10.789 1 89 516 ASP B N 1
ATOM 8339 C CA . ASP B 1 516 ? -32.094 19.328 9.688 1 89 516 ASP B CA 1
ATOM 8340 C C . ASP B 1 516 ? -31.016 20.391 9.781 1 89 516 ASP B C 1
ATOM 8342 O O . ASP B 1 516 ? -31.297 21.578 9.609 1 89 516 ASP B O 1
ATOM 8346 N N . PRO B 1 517 ? -29.766 19.906 10.016 1 93.38 517 PRO B N 1
ATOM 8347 C CA . PRO B 1 517 ? -28.703 20.906 10.148 1 93.38 517 PRO B CA 1
ATOM 8348 C C . PRO B 1 517 ? -28.484 21.719 8.875 1 93.38 517 PRO B C 1
ATOM 8350 O O . PRO B 1 517 ? -27.844 22.781 8.914 1 93.38 517 PRO B O 1
ATOM 8353 N N . CYS B 1 518 ? -29.016 21.312 7.77 1 90.81 518 CYS B N 1
ATOM 8354 C CA . CYS B 1 518 ? -28.734 21.953 6.488 1 90.81 518 CYS B CA 1
ATOM 8355 C C . CYS B 1 518 ? -29.891 22.828 6.035 1 90.81 518 CYS B C 1
ATOM 8357 O O . CYS B 1 518 ? -29.781 23.547 5.039 1 90.81 518 CYS B O 1
ATOM 8359 N N . SER B 1 519 ? -31 22.703 6.707 1 83.19 519 SER B N 1
ATOM 8360 C CA . SER B 1 519 ? -32.219 23.406 6.293 1 83.19 519 SER B CA 1
ATOM 8361 C C . SER B 1 519 ? -32.219 24.859 6.77 1 83.19 519 SER B C 1
ATOM 8363 O O . SER B 1 519 ? -31.547 25.188 7.762 1 83.19 519 SER B O 1
ATOM 8365 N N . ASP B 1 520 ? -32.812 25.797 6.02 1 78.12 520 ASP B N 1
ATOM 8366 C CA . ASP B 1 520 ? -33 27.156 6.504 1 78.12 520 ASP B CA 1
ATOM 8367 C C . ASP B 1 520 ? -34.219 27.266 7.402 1 78.12 520 ASP B C 1
ATOM 8369 O O . ASP B 1 520 ? -34.562 28.344 7.906 1 78.12 520 ASP B O 1
ATOM 8373 N N . CYS B 1 521 ? -34.625 26.234 7.996 1 74.19 521 CYS B N 1
ATOM 8374 C CA . CYS B 1 521 ? -35.75 26.141 8.914 1 74.19 521 CYS B CA 1
ATOM 8375 C C . CYS B 1 521 ? -36.938 26.969 8.414 1 74.19 521 CYS B C 1
ATOM 8377 O O . CYS B 1 521 ? -37.969 27.062 9.086 1 74.19 521 CYS B O 1
ATOM 8379 N N . GLN B 1 522 ? -37.062 27.812 7.277 1 60.12 522 GLN B N 1
ATOM 8380 C CA . GLN B 1 522 ? -38.25 28.547 6.871 1 60.12 522 GLN B CA 1
ATOM 8381 C C . GLN B 1 522 ? -39.469 27.625 6.859 1 60.12 522 GLN B C 1
ATOM 8383 O O . GLN B 1 522 ? -39.375 26.469 6.469 1 60.12 522 GLN B O 1
ATOM 8388 N N . ARG B 1 523 ? -40.5 27.984 7.711 1 46.53 523 ARG B N 1
ATOM 8389 C CA . ARG B 1 523 ? -41.875 27.453 7.887 1 46.53 523 ARG B CA 1
ATOM 8390 C C . ARG B 1 523 ? -42.531 27.25 6.539 1 46.53 523 ARG B C 1
ATOM 8392 O O . ARG B 1 523 ? -42.719 28.188 5.766 1 46.53 523 ARG B O 1
ATOM 8399 N N . HIS B 1 524 ? -42.406 26.297 5.824 1 40.97 524 HIS B N 1
ATOM 8400 C CA . HIS B 1 524 ? -43.5 26.016 4.922 1 40.97 524 HIS B CA 1
ATOM 8401 C C . HIS B 1 524 ? -44.844 26.031 5.668 1 40.97 524 HIS B C 1
ATOM 8403 O O . HIS B 1 524 ? -45.156 25.078 6.383 1 40.97 524 HIS B O 1
ATOM 8409 N N . ASP B 1 525 ? -45.344 27.172 6.297 1 36.44 525 ASP B N 1
ATOM 8410 C CA . ASP B 1 525 ? -46.781 27.328 6.48 1 36.44 525 ASP B CA 1
ATOM 8411 C C . ASP B 1 525 ? -47.531 26.938 5.219 1 36.44 525 ASP B C 1
ATOM 8413 O O . ASP B 1 525 ? -47.531 27.672 4.23 1 36.44 525 ASP B O 1
ATOM 8417 N N . VAL B 1 526 ? -47.5 25.859 4.699 1 33.94 526 VAL B N 1
ATOM 8418 C CA . VAL B 1 526 ? -48.5 25.375 3.775 1 33.94 526 VAL B CA 1
ATOM 8419 C C . VAL B 1 526 ? -49.906 25.641 4.363 1 33.94 526 VAL B C 1
ATOM 8421 O O . VAL B 1 526 ? -50.25 25.062 5.387 1 33.94 526 VAL B O 1
ATOM 8424 N N . GLU B 1 527 ? -50.5 26.891 4.285 1 33.28 527 GLU B N 1
ATOM 8425 C CA . GLU B 1 527 ? -51.938 27.109 4.23 1 33.28 527 GLU B CA 1
ATOM 8426 C C . GLU B 1 527 ? -52.625 26.047 3.367 1 33.28 527 GLU B C 1
ATOM 8428 O O . GLU B 1 527 ? -52.281 25.859 2.205 1 33.28 527 GLU B O 1
ATOM 8433 N N . LEU B 1 528 ? -53.188 25.078 3.947 1 30.91 528 LEU B N 1
ATOM 8434 C CA . LEU B 1 528 ? -54.188 24.219 3.273 1 30.91 528 LEU B CA 1
ATOM 8435 C C . LEU B 1 528 ? -55.188 25.062 2.492 1 30.91 528 LEU B C 1
ATOM 8437 O O . LEU B 1 528 ? -55.75 26.031 3.027 1 30.91 528 LEU B O 1
ATOM 8441 N N . PRO B 1 529 ? -55.062 25.219 1.181 1 28.91 529 PRO B N 1
ATOM 8442 C CA . PRO B 1 529 ? -56.125 25.953 0.507 1 28.91 529 PRO B CA 1
ATOM 8443 C C . PRO B 1 529 ? -57.5 25.531 0.968 1 28.91 529 PRO B C 1
ATOM 8445 O O . PRO B 1 529 ? -57.719 24.359 1.28 1 28.91 529 PRO B O 1
ATOM 8448 N N . ARG B 1 530 ? -58.281 26.359 1.609 1 27.05 530 ARG B N 1
ATOM 8449 C CA . ARG B 1 530 ? -59.719 26.203 1.755 1 27.05 530 ARG B CA 1
ATOM 8450 C C . ARG B 1 530 ? -60.375 25.781 0.436 1 27.05 530 ARG B C 1
ATOM 8452 O O . ARG B 1 530 ? -60.062 26.344 -0.616 1 27.05 530 ARG B O 1
ATOM 8459 N N . GLY B 1 531 ? -60.625 24.453 0.246 1 26.08 531 GLY B N 1
ATOM 8460 C CA . GLY B 1 531 ? -61.5 23.922 -0.79 1 26.08 531 GLY B CA 1
ATOM 8461 C C . GLY B 1 531 ? -62.688 24.812 -1.089 1 26.08 531 GLY B C 1
ATOM 8462 O O . GLY B 1 531 ? -63.594 24.969 -0.255 1 26.08 531 GLY B O 1
ATOM 8463 N N . GLN B 1 532 ? -62.406 26.016 -1.69 1 21.91 532 GLN B N 1
ATOM 8464 C CA . GLN B 1 532 ? -63.531 26.797 -2.242 1 21.91 532 GLN B CA 1
ATOM 8465 C C . GLN B 1 532 ? -64.438 25.953 -3.121 1 21.91 532 GLN B C 1
ATOM 8467 O O . GLN B 1 532 ? -63.938 25.188 -3.973 1 21.91 532 GLN B O 1
ATOM 8472 N N . GLN B 1 533 ? -65.75 25.688 -2.723 1 23.03 533 GLN B N 1
ATOM 8473 C CA . GLN B 1 533 ? -67 25.281 -3.324 1 23.03 533 GLN B CA 1
ATOM 8474 C C . GLN B 1 533 ? -67.312 26.109 -4.559 1 23.03 533 GLN B C 1
ATOM 8476 O O . GLN B 1 533 ? -68 27.141 -4.457 1 23.03 533 GLN B O 1
ATOM 8481 N N . THR B 1 534 ? -66.25 26.406 -5.449 1 21.45 534 THR B N 1
ATOM 8482 C CA . THR B 1 534 ? -66.812 27.172 -6.562 1 21.45 534 THR B CA 1
ATOM 8483 C C . THR B 1 534 ? -67.812 26.328 -7.328 1 21.45 534 THR B C 1
ATOM 8485 O O . THR B 1 534 ? -67.562 25.188 -7.715 1 21.45 534 THR B O 1
ATOM 8488 N N . SER B 1 535 ? -69.188 26.641 -7.414 1 22.33 535 SER B N 1
ATOM 8489 C CA . SER B 1 535 ? -70.5 26.453 -8.023 1 22.33 535 SER B CA 1
ATOM 8490 C C . SER B 1 535 ? -70.438 26.641 -9.531 1 22.33 535 SER B C 1
ATOM 8492 O O . SER B 1 535 ? -71.312 26.125 -10.258 1 22.33 535 SER B O 1
ATOM 8494 N N . HIS B 1 536 ? -69.688 27.547 -10.203 1 21.86 536 HIS B N 1
ATOM 8495 C CA . HIS B 1 536 ? -70.438 27.984 -11.406 1 21.86 536 HIS B CA 1
ATOM 8496 C C . HIS B 1 536 ? -70.562 26.828 -12.391 1 21.86 536 HIS B C 1
ATOM 8498 O O . HIS B 1 536 ? -69.812 25.859 -12.352 1 21.86 536 HIS B O 1
ATOM 8504 N N . ASN B 1 537 ? -71.5 26.953 -13.438 1 21.53 537 ASN B N 1
ATOM 8505 C CA . ASN B 1 537 ? -72.562 26.844 -14.438 1 21.53 537 ASN B CA 1
ATOM 8506 C C . ASN B 1 537 ? -72 26.703 -15.852 1 21.53 537 ASN B C 1
ATOM 8508 O O . ASN B 1 537 ? -72.562 27.234 -16.812 1 21.53 537 ASN B O 1
ATOM 8512 N N . LEU B 1 538 ? -70.688 26.312 -16.109 1 20.31 538 LEU B N 1
ATOM 8513 C CA . LEU B 1 538 ? -70.625 26.188 -17.562 1 20.31 538 LEU B CA 1
ATOM 8514 C C . LEU B 1 538 ? -71.625 25.188 -18.094 1 20.31 538 LEU B C 1
ATOM 8516 O O . LEU B 1 538 ? -71.625 24.031 -17.688 1 20.31 538 LEU B O 1
ATOM 8520 N N . LYS B 1 539 ? -72.625 25.734 -18.859 1 22.34 539 LYS B N 1
ATOM 8521 C CA . LYS B 1 539 ? -73.625 25.641 -19.969 1 22.34 539 LYS B CA 1
ATOM 8522 C C . LYS B 1 539 ? -72.938 25 -21.203 1 22.34 539 LYS B C 1
ATOM 8524 O O . LYS B 1 539 ? -71.875 25.406 -21.594 1 22.34 539 LYS B O 1
ATOM 8529 N N . VAL B 1 540 ? -73.438 23.781 -21.484 1 25.3 540 VAL B N 1
ATOM 8530 C CA . VAL B 1 540 ? -73.5 22.922 -22.656 1 25.3 540 VAL B CA 1
ATOM 8531 C C . VAL B 1 540 ? -74 23.734 -23.859 1 25.3 540 VAL B C 1
ATOM 8533 O O . VAL B 1 540 ? -75.125 24.188 -23.891 1 25.3 540 VAL B O 1
ATOM 8536 N N . SER B 1 541 ? -73.188 24.812 -24.25 1 22.39 541 SER B N 1
ATOM 8537 C CA . SER B 1 541 ? -73.688 25.5 -25.438 1 22.39 541 SER B CA 1
ATOM 8538 C C . SER B 1 541 ? -73.875 24.516 -26.594 1 22.39 541 SER B C 1
ATOM 8540 O O . SER B 1 541 ? -73.062 23.609 -26.781 1 22.39 541 SER B O 1
ATOM 8542 N N . PRO B 1 542 ? -75 24.688 -27.344 1 25.69 542 PRO B N 1
ATOM 8543 C CA . PRO B 1 542 ? -75.812 24.031 -28.375 1 25.69 542 PRO B CA 1
ATOM 8544 C C . PRO B 1 542 ? -75.062 23.859 -29.688 1 25.69 542 PRO B C 1
ATOM 8546 O O . PRO B 1 542 ? -75.062 22.781 -30.297 1 25.69 542 PRO B O 1
ATOM 8549 N N . ASP B 1 543 ? -74.562 25.094 -30.281 1 20.2 543 ASP B N 1
ATOM 8550 C CA . ASP B 1 543 ? -74.75 25.422 -31.688 1 20.2 543 ASP B CA 1
ATOM 8551 C C . ASP B 1 543 ? -73.938 24.5 -32.562 1 20.2 543 ASP B C 1
ATOM 8553 O O . ASP B 1 543 ? -72.812 24.094 -32.219 1 20.2 543 ASP B O 1
ATOM 8557 N N . LEU B 1 544 ? -74.75 24.844 -33.594 1 19.11 544 LEU B N 1
ATOM 8558 C CA . LEU B 1 544 ? -75.25 25.359 -34.844 1 19.11 544 LEU B CA 1
ATOM 8559 C C . LEU B 1 544 ? -74.438 26.547 -35.344 1 19.11 544 LEU B C 1
ATOM 8561 O O . LEU B 1 544 ? -74.125 27.453 -34.562 1 19.11 544 LEU B O 1
#

Organism: Eptatretus burgeri (NCBI:txid7764)

InterPro domains:
  IPR002659 Glycosyl transferase, family 31 [PF01762] (323-479)
  IPR002659 Glycosyl transferase, family 31 [PTHR11214] (65-478)

Nearest PDB structures (foldseek):
  8tjc-assembly1_B  TM=8.753E-01  e=8.455E-12  Homo sapiens
  8tic-assembly1_A  TM=8.814E-01  e=1.443E-10  Homo sapiens
  8tjc-assembly1_A  TM=8.697E-01  e=1.139E-10  Homo sapiens
  8tjc-assembly1_D  TM=8.738E-01  e=2.058E-10  Homo sapiens
  3no8-assembly2_B  TM=6.023E-01  e=4.242E-05  Homo sapiens

Foldseek 3Di:
DPDDPDPPDPDPPPPVVPVVVVVVVVVVVCCPPPNPPVPPPPPDPDCVVVVVVVVCVPPVDFQEAAEEEEAEAELPPPLLLVLCCVFDVVVQCVDPVRNSHYAYFYFYALAAQLAFCLQAQHQFDNHGLQFDLVLFDAKDWFKAFAPPLQPFPPPPPPLFQKKKWKKFFAAKKKFFKWKFFADPVDLDFWFKKKFKAQPQVRHTDKIDTTGNVRHADDDNRIHIDTIDIDTQHHGGIMMIMMGDGDRRATKRQDCVRMDGDQSSSRMGIDQWIFTHNDPPDDTDTALHGGIDGTITMMGGPPSVVVVVVVVCRVVSSVVVVVVRVVSSVVVVVVCVVPVRYDHDYPDHGGNQCQQVSLLSVLLCDLVRHHYFKYKYAYSFKDFDVVVVSVVCVVVVSSVDALEKEAAKDAQAAAACGDLRRWSNDGDGGFAIWHARHMIMHTNVVSVVSNVCVPPQDRIRHNGSSCRNVSVVVPGDYHHDPLRPNAADFDPPRRMGGDHDSVLSVQLRVCCVQQVGSVDPSPDPPVPPPDPPPPPPPPPPDPDD/DPPDDPPDDPDPPPVVVPVVVVVVVVVVVCCPPPNPPVPPPPPDPDCVVVVVVVVCVPPVDFQEAAEEEEAEAELPPPLLLVLCCVFDVVVQCVDPVRNSHYAYFYFYALAAQLAFCLQAQHQFDNHGLQFDLVLFDAKDWFKAFAPPLQPQPPPPPPLFQKWKWKKFFAAKKKFFKWKFFADPVDLDFWFKKKFKAQPQVRHTDKIDTTGPVRHADDDNRIHIDTIDIDTQHHGGIMMIMMGDGDSRAGKRQDCVRMDGDQSSSRMGIDQWIFTHNDPPDDTDTALHGGIDGTITMMGGPPSVVVVVVVVCRVVSSVVVVVVSVVSSVVVVVVCVVPVRYDHDYPDHGGNQCQQVSLLSVLLCDLVRHHYFKYKYAYSFKDFDVVVVSVVCVVVVSSVDALEKEAAKDAQAAAACGDLRRWSNDGDGGFAIWHARHMIMHTNVVSVVSNVCVVPQDRIRHNGSSCRNVSVVVPGDYHHDPLRPNAADFDPPRRMGGDHDSVLSVQLRVCCVQQVGSVDPSPPPPPPPPPPPPPDDDPDPDDDD

Radius of gyration: 36.7 Å; Cα contacts (8 Å, |Δi|>4): 2074; chains: 2; bounding box: 151×116×126 Å

Sequence (1088 aa):
MGGTAFGGMAQKKMAATSNVYKMIVVIIWQFFFFPSVIIFTNTGSDNSTLTTFLVGLLSGHRRHYDLLVAVLSARENEAQRRVLRDTWVGETYRDPTLRDRVLVRFVVGSEGCSIPPADREDYYSCSLLNVTNSGVSEDLIAVVALSGSRRAFEASLVHAATLALDFTVRHPVVITHLGVFTDVHTSSTTNATVQLYNRAMQLLVAWTHFSSQSPGFHRDGCSYKPVQQFVLPRGFEGSVVWEGLGPTDMVITDARQLVFGDGGGAIRFSLTGRYGENDGEFPDFRAEQPLVAGSFIFSVHDKNGLDKFLAGKPDRLQKWTEKQHHMSEALKQEAQSFGDILFIDGLVDVYRHLPHKVLRFCTWAVESLDFFMILKTDDDSYLDVAEILRNAAKQGFMQRSHIWWGSFRRNWAVDHVGKWAEGSYPAPAYPSFACGAAYVLSVDLARWLQANVANLKPYQGEDVSMGIWMAAIGPTRIHDPRWLCDAACAPGMLVSPQLSSDTLYSMWNRRHTCGDPCSDCQRHDVELPRGQQTSHNLKVSPDLMGGTAFGGMAQKKMAATSNVYKMIVVIIWQFFFFPSVIIFTNTGSDNSTLTTFLVGLLSGHRRHYDLLVAVLSARENEAQRRVLRDTWVGETYRDPTLRDRVLVRFVVGSEGCSIPPADREDYYSCSLLNVTNSGVSEDLIAVVALSGSRRAFEASLVHAATLALDFTVRHPVVITHLGVFTDVHTSSTTNATVQLYNRAMQLLVAWTHFSSQSPGFHRDGCSYKPVQQFVLPRGFEGSVVWEGLGPTDMVITDARQLVFGDGGGAIRFSLTGRYGENDGEFPDFRAEQPLVAGSFIFSVHDKNGLDKFLAGKPDRLQKWTEKQHHMSEALKQEAQSFGDILFIDGLVDVYRHLPHKVLRFCTWAVESLDFFMILKTDDDSYLDVAEILRNAAKQGFMQRSHIWWGSFRRNWAVDHVGKWAEGSYPAPAYPSFACGAAYVLSVDLARWLQANVANLKPYQGEDVSMGIWMAAIGPTRIHDPRWLCDAACAPGMLVSPQLSSDTLYSMWNRRHTCGDPCSDCQRHDVELPRGQQTSHNLKVSPDL

Secondary structure (DSSP, 8-state):
----GGGGGSGGGSHHHHHHHHHHHHHHHHHHHS----------S-THHHHHHHHHHHS----EEEEEEEEE--TT-HHHHHHHHHTHHHHHHH-TTTTTTEEEEEEEEEE--SS-GGGBSSSSS--B----STT--SSEESEEEPTT------TTS---SEEEEEEEESS-EEEEEEEEE--TTS-----EEEEEEETTTTEEEEEEEE-SS---EEETTEEEEE----EE-TT-EEEEEEE---TTS--B--GGGEEE--TTTTEEEEEEEEEESSTTSPPEEESSPPPB---EEEEE--HHHHHHHHHTHHHHHHHHHHHHHHHHHHHHHHHHHH--EEEEEEEE--GGGHHHHHHHHHHHHHHH-EEEEEEEEETT-EE-HHHHHHHHHHHTTTT-SSEEEEEEE-SEEPB-SSTTB-SS--SSEEPPEEEEEEEEEEHHHHHHHHHTTTTPPP-SSHHHHHHHHHHHH-PEEEE-TTB-SSS---TT-SEE-S--HHHHHHHHHHHHHHS-TTS-------------------------/----TTGGGSGGGSHHHHHHHHHHHHHHHHHHHS----------S-THHHHHHHHHHHS----EEEEEEEEE--TT-HHHHHHHHHTHHHHHHHSTTTTTTEEEEEEEEEE--SS-GGGBSSSSS--B----STT--SSEESEEEPTT------TTS---SEEEEEEEESS-EEEEEEEEE--TTS-----EEEEEEETTTTEEEEEEEE-SS---EEETTEEEEE----EE-TT-EEEEEEES--TTS--B--GGGEEE--TTTTEEEEEEEEEESSTTSPPEEESSPPPB---EEEEE--HHHHHHHHHTHHHHHHHHHHHHHHHHHHHHHHHHHH--EEEEEEEE--GGGHHHHHHHHHHHHHHH-EEEEEEEEETT-EE-HHHHHHHHHHHTTTT-SSEEEEEEE-SEEPB-SSTTB-SS--SSEEPPEEEEEEEEEEHHHHHHHHHTTTTPPP-SSHHHHHHHHHHHH-PEEEE-TTB-SSS---TT-SEE-S--HHHHHHHHHHHHHHS-TTS-------------------------

pLDDT: mean 82.05, std 24.48, range [19.11, 98.94]